Protein AF-A0A1M5SXV9-F1 (afdb_monomer)

Sequence (975 aa):
MSKKLFVAPNHHLLRYAQKAIGEEISESTIKAGYLHAEYDWQDIDDEDDISTEDLISLITAGSADSPCVYVIKENTDTHQLLLPPVSAWIMLVNEQQSCPVESAVNNWLEYIDCAKQLLLLYPGQVVATWPQALGNSSIIEQQLQLILAQDPRIAIATQEWQSFVVSSGSEPSAIALASELLIQKQTQAESEKENFQAKVALKQEISDLNDELAKVCAERNTLAELEPQLNAKRTELEQSQQSVATLQEELKQSQAAHQQVNTALNTKEAQLGVLAEEVEQLKTTLSQHEELKAVLEKTQTHLTDLQEEYQSASQEKLQLVSRLEKSHQQLEEKVSQLEAANVQISQLQTENEKLADSNKTAENELNQVKNKAVELEAQLNAAGNELEEQKNELELATLQVTQLQQELEQLAQDKKALEDVLEKSATKEKMQAEQLNDNSKALTEAQEELQLVTLQLSQLQEELESVSTKEQNLQTALQSVKAEAEQAKSEASLSASKYSESCAELELATLQLVQLQEELEQVFAREQTASKALSDAEIAQAAAKQNADEATAQLGVSQQEIELLTLQLSQLQEELEHYFVAYQKLKADSSTAARDAECYWQDIIKARSNTFLVAQKVQITGGFDKDNVHRLITRLNQVTNLKTKWDAFSVMFNDRNGKLDIEFHAPSENRIYPLSEFVKTGSSAVCDYSIIKPFEGLSCTVLSALGYEDKSLLTEIVREVCIHLQNESCEVLKQAEQVNIQAWLPKLERMLEALSSPDSMTTILEDLLTESEEPVDAEKQAKALEQESPVTVTELAGEPTIPAPEGIPQVADDLSFTKLTLTQNMVAETNQHLSIRADNLSYADRTFEKFEFKIGAKRIDKHGFTQFGSIELREQQGVAPISDWSIAAEDKWGKKLVLSLGPIITAAEKQNIMSLNSQDQAFVRAFLSALIKHIHKLDLSDIEPANPLSDWHAMLISMLDQFNQTAPKPAEKGE

Mean predicted aligned error: 25.99 Å

pLDDT: mean 70.64, std 19.97, range [24.67, 95.31]

Organism: NCBI:txid634436

Solvent-accessible surface area (backbone atoms only — not comparable to full-atom values): 57288 Å² total; per-residue (Å²): 121,71,52,45,45,46,41,43,38,71,77,52,56,56,54,47,64,71,64,57,79,82,64,91,81,56,71,69,59,53,70,71,64,67,60,86,53,81,50,81,51,76,90,71,76,94,83,71,80,84,50,73,65,59,55,49,51,65,67,68,73,64,71,99,74,53,94,46,58,42,45,49,50,93,88,52,85,42,33,40,44,62,59,79,55,69,69,58,48,46,49,56,48,55,74,74,39,97,60,60,67,69,58,53,47,50,58,49,51,53,50,50,55,53,51,51,51,51,40,70,74,34,70,78,36,40,42,45,46,74,65,70,82,75,68,80,46,75,65,54,57,59,51,47,60,56,51,50,73,74,38,66,66,60,44,52,55,52,57,56,51,62,76,62,48,71,75,96,80,78,87,87,84,84,90,87,86,91,88,83,92,90,87,88,86,89,90,81,90,88,88,84,89,87,87,90,81,87,91,90,83,94,80,73,66,79,73,65,58,61,65,55,54,64,53,56,62,54,60,55,54,58,52,65,66,44,54,63,54,54,52,52,54,48,52,54,47,52,51,50,50,52,51,51,52,50,54,52,52,53,48,50,52,50,50,51,50,50,50,52,51,49,55,54,47,54,53,49,53,52,53,50,49,53,55,50,51,53,51,53,54,52,48,55,54,48,52,53,50,54,51,53,47,53,52,50,53,53,51,53,50,54,55,47,51,54,54,49,52,53,50,50,55,52,50,51,51,53,54,51,50,55,52,48,53,52,49,49,53,54,48,55,53,48,49,54,53,48,52,54,50,50,53,50,51,54,50,53,51,59,47,51,53,53,50,50,55,48,50,56,48,53,52,52,50,50,51,50,52,50,53,50,49,55,54,50,51,55,51,51,54,50,55,49,50,54,49,54,50,55,49,52,52,48,52,53,50,50,49,53,53,52,49,55,51,50,53,51,52,48,52,53,50,53,50,50,52,51,52,58,47,49,54,59,46,57,60,50,54,54,57,56,56,58,62,57,56,63,62,63,63,61,58,65,65,67,62,60,62,59,63,69,64,66,64,68,61,67,82,66,70,81,76,63,77,82,60,82,77,63,72,83,70,78,82,74,75,91,70,67,84,68,66,82,69,62,79,74,60,61,62,58,58,56,52,50,49,51,50,53,50,52,49,51,52,50,52,51,49,48,52,50,49,51,52,52,45,52,50,50,52,51,48,51,51,49,49,50,51,50,50,49,49,46,52,52,46,51,53,49,46,50,51,50,45,51,52,46,54,51,49,48,50,50,48,49,50,51,47,51,50,50,52,50,50,49,49,51,48,50,51,52,47,52,50,51,50,50,52,48,52,50,49,49,44,56,49,49,54,46,52,49,53,50,49,54,45,47,51,52,48,52,51,52,41,58,75,73,44,92,76,53,58,50,56,79,42,47,29,34,64,25,49,40,66,52,92,65,38,35,38,46,31,38,33,40,25,54,28,34,42,94,86,50,76,42,74,50,40,57,48,29,41,38,32,58,69,86,46,57,35,42,37,37,62,55,64,50,104,91,35,55,57,92,56,94,72,89,60,77,71,50,71,58,102,87,48,42,26,26,63,36,38,42,86,48,35,81,74,21,66,51,57,56,67,47,50,73,68,40,49,43,52,50,35,38,54,48,47,48,52,46,53,34,55,77,66,66,63,46,48,72,34,84,62,22,75,75,37,69,64,78,72,43,52,78,50,50,52,55,46,38,47,33,57,72,44,65,82,71,64,72,62,70,75,53,75,80,76,68,84,87,84,85,82,90,87,89,88,85,92,89,90,80,89,86,88,82,89,86,89,87,88,81,92,88,86,90,85,88,84,87,85,86,83,92,84,89,78,84,93,73,82,66,60,48,60,79,44,48,35,46,76,42,73,47,83,55,91,37,36,36,34,42,32,35,34,30,32,48,32,34,44,89,96,45,76,32,73,69,42,63,35,32,44,32,39,37,76,30,62,97,86,54,86,39,50,30,26,28,40,40,43,44,49,54,96,89,41,63,85,46,87,77,60,83,81,40,49,76,54,102,82,48,43,29,39,74,50,65,21,25,99,82,64,52,74,66,49,49,46,62,50,56,69,47,50,74,70,43,49,50,49,52,52,46,51,43,54,50,41,54,78,40,53,89,65,47,40,40,81,94,52,81,62,97,62,61,60,69,52,59,38,54,13,42,48,42,23,44,52,40,44,59,75,60,30,79,74,80,77,76,92,80,130

Nearest PDB structures (foldseek):
  8i4x-assembly1_B  TM=2.861E-01  e=9.361E+00  Saccharomyces cerevisiae S288C

InterPro domains:
  IPR051002 Ubiquitin-binding and autophagy-associated domain-containing protein [PTHR31915] (345-787)

Foldseek 3Di:
DWFKKFFFFLVVLVVCLVPPPPDDDDPVNVVVPTTQDIDGDDPDDDPDDDDPVNVVVVQLPDDDGGRFIKGDDPPDLAIEGEADDLVVQLVSDVVRDVDDSVVSVVVSLSSLVSVVSVCVVQPPSYAYAYPPVVVPDPVVVVVCVVVCVPDVSSVVSVVVVVVRHDDPDDDDDDDDDDDDDDDDDDDDDDDDDDDDDDDDDDDPCPVPVPVVVVVVVVVVVVVVVCVVVVVVVVVVVVVVVVVVVVVVVVVVVVVVVVVVVVVVVVVVVVVVVVVVVVVVVVVVVVVVVVVVVVVVVVVVVVVVVVVVVVVVVVVVVVVVVVVVVVVVVVVVVVVVVVVVVVVVVVVVVVVVVVVVVVVVVVVVVVVVVVVVVVVVVVVVVVVVVVVVVVVVVVVVVVVVVVVVVVVVVVVVVVVVVVVVVVVVVVVVVVVVVVVVVVVVVVVVVVVVCVVVVVPVVVVPPPPPVVPVPPPVPPPPPVPDVPPVPPPVPVVVVVVVVVVVVVVVVVVVVVVVVVVVVVVVVVVVVVVVVVVVVVVVVVVVVVVVVVVVVVVVVVVVVVVVVVVVVVVVVVVVVVVVVVVVVVVVCVVVVCVVVVVVVVVVVLVVCVVVDQQDKAAPAKAFPAWADDDQKTKTKIKGAQMDRSPDTDRIAIWMWMGRNNFIKIKHFDDDPPHDDDAPDADFPDADPVGTMDIAGLQCQCVRPVCVPGDPSRLSNVLSVLVNVLVCLVVVRYHYDPNHPNHPSVVCNVVSVVSSVSSVCVPPCPPVVPVVPDDDDDDDDDDDDDDDDDDDYDDDDDDDDDDDDDDDDDDDDDDDQQWDFDAKAFPDWDDDAFKIKTWIWTAFIDHDPDTDRIFIKMKMFGRDHPPDGHLWIKIKGFQDPNHGPADPQVCWDADPRGTIDMQTAADDDDPVSLVSLQPGDPRRLVVVLSVLVVCLVCLVVHHHVPPDHPDDSVSVSSSSVSRNVSSPVRYDDDDDPDD

Radius of gyration: 85.78 Å; Cα contacts (8 Å, |Δi|>4): 733; chains: 1; bounding box: 224×81×318 Å

Structure (mmCIF, N/CA/C/O backbone):
data_AF-A0A1M5SXV9-F1
#
_entry.id   AF-A0A1M5SXV9-F1
#
loop_
_atom_site.group_PDB
_atom_site.id
_atom_site.type_symbol
_atom_site.label_atom_id
_atom_site.label_alt_id
_atom_site.label_comp_id
_atom_site.label_asym_id
_atom_site.label_entity_id
_atom_site.label_seq_id
_atom_site.pdbx_PDB_ins_code
_atom_site.Cartn_x
_atom_site.Cartn_y
_atom_site.Cartn_z
_atom_site.occupancy
_atom_site.B_iso_or_equiv
_atom_site.auth_seq_id
_atom_site.auth_comp_id
_atom_site.auth_asym_id
_atom_site.auth_atom_id
_atom_site.pdbx_PDB_model_num
ATOM 1 N N . MET A 1 1 ? 41.248 14.486 -92.705 1.00 37.69 1 MET A N 1
ATOM 2 C CA . MET A 1 1 ? 39.830 14.285 -92.317 1.00 37.69 1 MET A CA 1
ATOM 3 C C . MET A 1 1 ? 39.863 13.610 -90.961 1.00 37.69 1 MET A C 1
ATOM 5 O O . MET A 1 1 ? 40.787 12.832 -90.751 1.00 37.69 1 MET A O 1
ATOM 9 N N . SER A 1 2 ? 38.977 13.952 -90.032 1.00 37.31 2 SER A N 1
ATOM 10 C CA . SER A 1 2 ? 39.145 13.579 -88.624 1.00 37.31 2 SER A CA 1
ATOM 11 C C . SER A 1 2 ? 38.384 12.297 -88.293 1.00 37.31 2 SER A C 1
ATOM 13 O O . SER A 1 2 ? 37.183 12.305 -88.045 1.00 37.31 2 SER A O 1
ATOM 15 N N . LYS A 1 3 ? 39.084 11.159 -88.236 1.00 45.31 3 LYS A N 1
ATOM 16 C CA . LYS A 1 3 ? 38.512 9.938 -87.648 1.00 45.31 3 LYS A CA 1
ATOM 17 C C . LYS A 1 3 ? 38.452 10.157 -86.126 1.00 45.31 3 LYS A C 1
ATOM 19 O O . LYS A 1 3 ? 39.475 10.046 -85.454 1.00 45.31 3 LYS A O 1
ATOM 24 N N . LYS A 1 4 ? 37.282 10.548 -85.599 1.00 47.97 4 LYS A N 1
ATOM 25 C CA . LYS A 1 4 ? 37.093 10.905 -84.179 1.00 47.97 4 LYS A CA 1
ATOM 26 C C . LYS A 1 4 ? 36.520 9.757 -83.354 1.00 47.97 4 LYS A C 1
ATOM 28 O O . LYS A 1 4 ? 35.477 9.194 -83.686 1.00 47.97 4 LYS A O 1
ATOM 33 N N . LEU A 1 5 ? 37.195 9.460 -82.246 1.00 47.12 5 LEU A N 1
ATOM 34 C CA . LEU A 1 5 ? 36.807 8.440 -81.273 1.00 47.12 5 LEU A CA 1
ATOM 35 C C . LEU A 1 5 ? 36.301 9.098 -79.983 1.00 47.12 5 LEU A C 1
ATOM 37 O O . LEU A 1 5 ? 36.900 10.065 -79.508 1.00 47.12 5 LEU A O 1
ATOM 41 N N . PHE A 1 6 ? 35.224 8.556 -79.408 1.00 51.78 6 PHE A N 1
ATOM 42 C CA . PHE A 1 6 ? 34.577 9.093 -78.210 1.00 51.78 6 PHE A CA 1
ATOM 43 C C . PHE A 1 6 ? 34.373 7.991 -77.154 1.00 51.78 6 PHE A C 1
ATOM 45 O O . PHE A 1 6 ? 33.933 6.883 -77.469 1.00 51.78 6 PHE A O 1
ATOM 52 N N . VAL A 1 7 ? 34.689 8.302 -75.893 1.00 50.56 7 VAL A N 1
ATOM 53 C CA . VAL A 1 7 ? 34.627 7.375 -74.745 1.00 50.56 7 VAL A CA 1
ATOM 54 C C . VAL A 1 7 ? 33.895 8.062 -73.588 1.00 50.56 7 VAL A C 1
ATOM 56 O O . VAL A 1 7 ? 34.229 9.197 -73.235 1.00 50.56 7 VAL A O 1
ATOM 59 N N . ALA A 1 8 ? 32.884 7.402 -73.012 1.00 50.50 8 ALA A N 1
ATOM 60 C CA . ALA A 1 8 ? 32.000 7.991 -71.999 1.00 50.50 8 ALA A CA 1
ATOM 61 C C . ALA A 1 8 ? 31.483 6.952 -70.975 1.00 50.50 8 ALA A C 1
ATOM 63 O O . ALA A 1 8 ? 31.374 5.776 -71.326 1.00 50.50 8 ALA A O 1
ATOM 64 N N . PRO A 1 9 ? 31.111 7.350 -69.738 1.00 51.38 9 PRO A N 1
ATOM 65 C CA . PRO A 1 9 ? 30.650 6.407 -68.715 1.00 51.38 9 PRO A CA 1
ATOM 66 C C . PRO A 1 9 ? 29.214 5.904 -68.933 1.00 51.38 9 PRO A C 1
ATOM 68 O O . PRO A 1 9 ? 28.333 6.651 -69.371 1.00 51.38 9 PRO A O 1
ATOM 71 N N . ASN A 1 10 ? 28.954 4.660 -68.512 1.00 52.50 10 ASN A N 1
ATOM 72 C CA . ASN A 1 10 ? 27.665 3.953 -68.620 1.00 52.50 10 ASN A CA 1
ATOM 73 C C . ASN A 1 10 ? 26.450 4.816 -68.211 1.00 52.50 10 ASN A C 1
ATOM 75 O O . ASN A 1 10 ? 25.493 4.986 -68.968 1.00 52.50 10 ASN A O 1
ATOM 79 N N . HIS A 1 11 ? 26.514 5.440 -67.030 1.00 49.44 11 HIS A N 1
ATOM 80 C CA . HIS A 1 11 ? 25.409 6.220 -66.465 1.00 49.44 11 HIS A CA 1
ATOM 81 C C . HIS A 1 11 ? 25.134 7.552 -67.198 1.00 49.44 11 HIS A C 1
ATOM 83 O O . HIS A 1 11 ? 24.078 8.164 -67.001 1.00 49.44 11 HIS A O 1
ATOM 89 N N . HIS A 1 12 ? 26.028 7.995 -68.091 1.00 53.75 12 HIS A N 1
ATOM 90 C CA . HIS A 1 12 ? 25.795 9.161 -68.947 1.00 53.75 12 HIS A CA 1
ATOM 91 C C . HIS A 1 12 ? 25.100 8.823 -70.265 1.00 53.75 12 HIS A C 1
ATOM 93 O O . HIS A 1 12 ? 24.319 9.647 -70.739 1.00 53.75 12 HIS A O 1
ATOM 99 N N . LEU A 1 13 ? 25.283 7.614 -70.805 1.00 49.50 13 LEU A N 1
ATOM 100 C CA . LEU A 1 13 ? 24.534 7.141 -71.977 1.00 49.50 13 LEU A CA 1
ATOM 101 C C . LEU A 1 13 ? 23.029 7.051 -71.675 1.00 49.50 13 LEU A C 1
ATOM 103 O O . LEU A 1 13 ? 22.211 7.514 -72.472 1.00 49.50 13 LEU A O 1
ATOM 107 N N . LEU A 1 14 ? 22.655 6.572 -70.482 1.00 43.47 14 LEU A N 1
ATOM 108 C CA . LEU A 1 14 ? 21.253 6.546 -70.052 1.00 43.47 14 LEU A CA 1
ATOM 109 C C . LEU A 1 14 ? 20.685 7.965 -69.840 1.00 43.47 14 LEU A C 1
ATOM 111 O O . LEU A 1 14 ? 19.588 8.270 -70.309 1.00 43.47 14 LEU A O 1
ATOM 115 N N . ARG A 1 15 ? 21.450 8.875 -69.212 1.00 48.19 15 ARG A N 1
ATOM 116 C CA . ARG A 1 15 ? 21.069 10.299 -69.066 1.00 48.19 15 ARG A CA 1
ATOM 117 C C . ARG A 1 15 ? 20.945 11.030 -70.408 1.00 48.19 15 ARG A C 1
ATOM 119 O O . ARG A 1 15 ? 20.120 11.935 -70.516 1.00 48.19 15 ARG A O 1
ATOM 126 N N . TYR A 1 16 ? 21.744 10.660 -71.408 1.00 49.47 16 TYR A N 1
ATOM 127 C CA . TYR A 1 16 ? 21.655 11.180 -72.774 1.00 49.47 16 TYR A CA 1
ATOM 128 C C . TYR A 1 16 ? 20.350 10.723 -73.439 1.00 49.47 16 TYR A C 1
ATOM 130 O O . TYR A 1 16 ? 19.549 11.568 -73.836 1.00 49.47 16 TYR A O 1
ATOM 138 N N . ALA A 1 17 ? 20.071 9.414 -73.442 1.00 44.84 17 ALA A N 1
ATOM 139 C CA . ALA A 1 17 ? 18.830 8.852 -73.982 1.00 44.84 17 ALA A CA 1
ATOM 140 C C . ALA A 1 17 ? 17.566 9.437 -73.315 1.00 44.84 17 ALA A C 1
ATOM 142 O O . ALA A 1 17 ? 16.596 9.761 -73.996 1.00 44.84 17 ALA A O 1
ATOM 143 N N . GLN A 1 18 ? 17.592 9.644 -71.994 1.00 44.84 18 GLN A N 1
ATOM 144 C CA . GLN A 1 18 ? 16.472 10.231 -71.245 1.00 44.84 18 GLN A CA 1
ATOM 145 C C . GLN A 1 18 ? 16.279 11.739 -71.491 1.00 44.84 18 GLN A C 1
ATOM 147 O O . GLN A 1 18 ? 15.154 12.225 -71.380 1.00 44.84 18 GLN A O 1
ATOM 152 N N . LYS A 1 19 ? 17.336 12.493 -71.832 1.00 46.50 19 LYS A N 1
ATOM 153 C CA . LYS A 1 19 ? 17.232 13.926 -72.176 1.00 46.50 19 LYS A CA 1
ATOM 154 C C . LYS A 1 19 ? 16.903 14.194 -73.645 1.00 46.50 19 LYS A C 1
ATOM 156 O O . LYS A 1 19 ? 16.361 15.253 -73.937 1.00 46.50 19 LYS A O 1
ATOM 161 N N . ALA A 1 20 ? 17.219 13.278 -74.559 1.00 45.88 20 ALA A N 1
ATOM 162 C CA . ALA A 1 20 ? 17.099 13.501 -76.003 1.00 45.88 20 ALA A CA 1
ATOM 163 C C . ALA A 1 20 ? 15.654 13.464 -76.555 1.00 45.88 20 ALA A C 1
ATOM 165 O O . ALA A 1 20 ? 15.447 13.613 -77.760 1.00 45.88 20 ALA A O 1
ATOM 166 N N . ILE A 1 21 ? 14.634 13.298 -75.704 1.00 41.25 21 ILE A N 1
ATOM 167 C CA . ILE A 1 21 ? 13.222 13.306 -76.112 1.00 41.25 21 ILE A CA 1
ATOM 168 C C . ILE A 1 21 ? 12.717 14.757 -76.260 1.00 41.25 21 ILE A C 1
ATOM 170 O O . ILE A 1 21 ? 11.951 15.242 -75.428 1.00 41.25 21 ILE A O 1
ATOM 174 N N . GLY A 1 22 ? 13.114 15.446 -77.340 1.00 44.00 22 GLY A N 1
ATOM 175 C CA . GLY A 1 22 ? 12.356 16.609 -77.836 1.00 44.00 22 GLY A CA 1
ATOM 176 C C . GLY A 1 22 ? 13.104 17.746 -78.542 1.00 44.00 22 GLY A C 1
ATOM 177 O O . GLY A 1 22 ? 12.448 18.488 -79.269 1.00 44.00 22 GLY A O 1
ATOM 178 N N . GLU A 1 23 ? 14.420 17.907 -78.372 1.00 38.06 23 GLU A N 1
ATOM 179 C CA . GLU A 1 23 ? 15.170 19.067 -78.903 1.00 38.06 23 GLU A CA 1
ATOM 180 C C . GLU A 1 23 ? 16.503 18.668 -79.567 1.00 38.06 23 GLU A C 1
ATOM 182 O O . GLU A 1 23 ? 17.140 17.692 -79.171 1.00 38.06 23 GLU A O 1
ATOM 187 N N . GLU A 1 24 ? 16.944 19.437 -80.573 1.00 39.91 24 GLU A N 1
ATOM 188 C CA . GLU A 1 24 ? 18.268 19.276 -81.196 1.00 39.91 24 GLU A CA 1
ATOM 189 C C . GLU A 1 24 ? 19.379 19.732 -80.236 1.00 39.91 24 GLU A C 1
ATOM 191 O O . GLU A 1 24 ? 19.495 20.912 -79.903 1.00 39.91 24 GLU A O 1
ATOM 196 N N . ILE A 1 25 ? 20.234 18.796 -79.817 1.00 38.62 25 ILE A N 1
ATOM 197 C CA . ILE A 1 25 ? 21.366 19.064 -78.922 1.00 38.62 25 ILE A CA 1
ATOM 198 C C . ILE A 1 25 ? 22.640 19.263 -79.754 1.00 38.62 25 ILE A C 1
ATOM 200 O O . ILE A 1 25 ? 23.111 18.346 -80.423 1.00 38.62 25 ILE A O 1
ATOM 204 N N . SER A 1 26 ? 23.226 20.460 -79.689 1.00 46.53 26 SER A N 1
ATOM 205 C CA . SER A 1 26 ? 24.463 20.800 -80.406 1.00 46.53 26 SER A CA 1
ATOM 206 C C . SER A 1 26 ? 25.707 20.070 -79.874 1.00 46.53 26 SER A C 1
ATOM 208 O O . SER A 1 26 ? 25.825 19.833 -78.673 1.00 46.53 26 SER A O 1
ATOM 210 N N . GLU A 1 27 ? 26.689 19.809 -80.749 1.00 42.31 27 GLU A N 1
ATOM 211 C CA . GLU A 1 27 ? 27.980 19.155 -80.434 1.00 42.31 27 GLU A CA 1
ATOM 212 C C . GLU A 1 27 ? 28.681 19.748 -79.192 1.00 42.31 27 GLU A C 1
ATOM 214 O O . GLU A 1 27 ? 29.203 19.026 -78.340 1.00 42.31 27 GLU A O 1
ATOM 219 N N . SER A 1 28 ? 28.632 21.074 -79.041 1.00 44.81 28 SER A N 1
ATOM 220 C CA . SER A 1 28 ? 29.189 21.805 -77.895 1.00 44.81 28 SER A CA 1
ATOM 221 C C . SER A 1 28 ? 28.584 21.389 -76.549 1.00 44.81 28 SER A C 1
ATOM 223 O O . SER A 1 28 ? 29.270 21.427 -75.532 1.00 44.81 28 SER A O 1
ATOM 225 N N . THR A 1 29 ? 27.321 20.963 -76.526 1.00 44.62 29 THR A N 1
ATOM 226 C CA . THR A 1 29 ? 26.611 20.513 -75.320 1.00 44.62 29 THR A CA 1
ATOM 227 C C . THR A 1 29 ? 27.022 19.097 -74.914 1.00 44.62 29 THR A C 1
ATOM 229 O O . THR A 1 29 ? 27.056 18.794 -73.725 1.00 44.62 29 THR A O 1
ATOM 232 N N . ILE A 1 30 ? 27.403 18.253 -75.880 1.00 46.56 30 ILE A N 1
ATOM 233 C CA . ILE A 1 30 ? 28.007 16.937 -75.615 1.00 46.56 30 ILE A CA 1
ATOM 234 C C . ILE A 1 30 ? 29.403 17.140 -75.006 1.00 46.56 30 ILE A C 1
ATOM 236 O O . ILE A 1 30 ? 29.714 16.574 -73.958 1.00 46.56 30 ILE A O 1
ATOM 240 N N . LYS A 1 31 ? 30.208 18.031 -75.603 1.00 48.12 31 LYS A N 1
ATOM 241 C CA . LYS A 1 31 ? 31.565 18.373 -75.136 1.00 48.12 31 LYS A CA 1
ATOM 242 C C . LYS A 1 31 ? 31.602 19.093 -73.781 1.00 48.12 31 LYS A C 1
ATOM 244 O O . LYS A 1 31 ? 32.567 18.934 -73.045 1.00 48.12 31 LYS A O 1
ATOM 249 N N . ALA A 1 32 ? 30.553 19.833 -73.423 1.00 43.34 32 ALA A N 1
ATOM 250 C CA . ALA A 1 32 ? 30.401 20.462 -72.106 1.00 43.34 32 ALA A CA 1
ATOM 251 C C . ALA A 1 32 ? 29.807 19.531 -71.024 1.00 43.34 32 ALA A C 1
ATOM 253 O O . ALA A 1 32 ? 29.613 19.969 -69.892 1.00 43.34 32 ALA A O 1
ATOM 254 N N . GLY A 1 33 ? 29.465 18.285 -71.375 1.00 48.56 33 GLY A N 1
ATOM 255 C CA . GLY A 1 33 ? 28.846 17.311 -70.479 1.00 48.56 33 GLY A CA 1
ATOM 256 C C . GLY A 1 33 ? 29.862 16.387 -69.812 1.00 48.56 33 GLY A C 1
ATOM 257 O O . GLY A 1 33 ? 30.358 16.681 -68.730 1.00 48.56 33 GLY A O 1
ATOM 258 N N . TYR A 1 34 ? 30.108 15.233 -70.439 1.00 44.56 34 TYR A N 1
ATOM 259 C CA . TYR A 1 34 ? 30.863 14.118 -69.857 1.00 44.56 34 TYR A CA 1
ATOM 260 C C . TYR A 1 34 ? 31.623 13.341 -70.943 1.00 44.56 34 TYR A C 1
ATOM 262 O O . TYR A 1 34 ? 31.192 12.279 -71.389 1.00 44.56 34 TYR A O 1
ATOM 270 N N . LEU A 1 35 ? 32.762 13.888 -71.370 1.00 43.53 35 LEU A N 1
ATOM 271 C CA . LEU A 1 35 ? 33.719 13.248 -72.276 1.00 43.53 35 LEU A CA 1
ATOM 272 C C . LEU A 1 35 ? 35.090 13.243 -71.599 1.00 43.53 35 LEU A C 1
ATOM 274 O O . LEU A 1 35 ? 35.606 14.308 -71.271 1.00 43.53 35 LEU A O 1
ATOM 278 N N . HIS A 1 36 ? 35.662 12.060 -71.362 1.00 46.94 36 HIS A N 1
ATOM 279 C CA . HIS A 1 36 ? 36.935 11.948 -70.634 1.00 46.94 36 HIS A CA 1
ATOM 280 C C . HIS A 1 36 ? 38.165 12.101 -71.550 1.00 46.94 36 HIS A C 1
ATOM 282 O O . HIS A 1 36 ? 39.237 12.467 -71.074 1.00 46.94 36 HIS A O 1
ATOM 288 N N . ALA A 1 37 ? 38.004 11.883 -72.862 1.00 46.50 37 ALA A N 1
ATOM 289 C CA . ALA A 1 37 ? 38.995 12.200 -73.892 1.00 46.50 37 ALA A CA 1
ATOM 290 C C . ALA A 1 37 ? 38.336 12.411 -75.273 1.00 46.50 37 ALA A C 1
ATOM 292 O O . ALA A 1 37 ? 37.343 11.759 -75.597 1.00 46.50 37 ALA A O 1
ATOM 293 N N . GLU A 1 38 ? 38.920 13.284 -76.100 1.00 43.31 38 GLU A N 1
ATOM 294 C CA . GLU A 1 38 ? 38.680 13.382 -77.550 1.00 43.31 38 GLU A CA 1
ATOM 295 C C . GLU A 1 38 ? 40.019 13.087 -78.247 1.00 43.31 38 GLU A C 1
ATOM 297 O O . GLU A 1 38 ? 40.992 13.812 -78.036 1.00 43.31 38 GLU A O 1
ATOM 302 N N . TYR A 1 39 ? 40.082 12.019 -79.049 1.00 48.72 39 TYR A N 1
ATOM 303 C CA . TYR A 1 39 ? 41.275 11.653 -79.821 1.00 48.72 39 TYR A CA 1
ATOM 304 C C . TYR A 1 39 ? 41.062 11.976 -81.305 1.00 48.72 39 TYR A C 1
ATOM 306 O O . TYR A 1 39 ? 40.115 11.489 -81.928 1.00 48.72 39 TYR A O 1
ATOM 314 N N . ASP A 1 40 ? 41.946 12.805 -81.865 1.00 44.06 40 ASP A N 1
ATOM 315 C CA . ASP A 1 40 ? 41.908 13.263 -83.259 1.00 44.06 40 ASP A CA 1
ATOM 316 C C . ASP A 1 40 ? 42.968 12.493 -84.071 1.00 44.06 40 ASP A C 1
ATOM 318 O O . ASP A 1 40 ? 44.162 12.790 -84.004 1.00 44.06 40 ASP A O 1
ATOM 322 N N . TRP A 1 41 ? 42.550 11.431 -84.769 1.00 53.03 41 TRP A N 1
ATOM 323 C CA . TRP A 1 41 ? 43.462 10.464 -85.393 1.00 53.03 41 TRP A CA 1
ATOM 324 C C . TRP A 1 41 ? 43.684 10.804 -86.875 1.00 53.03 41 TRP A C 1
ATOM 326 O O . TRP A 1 41 ? 42.765 10.667 -87.687 1.00 53.03 41 TRP A O 1
ATOM 336 N N . GLN A 1 42 ? 44.888 11.281 -87.226 1.00 42.75 42 GLN A N 1
ATOM 337 C CA . GLN A 1 42 ? 45.195 11.779 -88.583 1.00 42.75 42 GLN A CA 1
ATOM 338 C C . GLN A 1 42 ? 46.444 11.162 -89.255 1.00 42.75 42 GLN A C 1
ATOM 340 O O . GLN A 1 42 ? 46.635 11.393 -90.444 1.00 42.75 42 GLN A O 1
ATOM 345 N N . ASP A 1 43 ? 47.238 10.348 -88.545 1.00 41.88 43 ASP A N 1
ATOM 346 C CA . ASP A 1 43 ? 48.530 9.801 -89.018 1.00 41.88 43 ASP A CA 1
ATOM 347 C C . ASP A 1 43 ? 48.544 8.256 -89.188 1.00 41.88 43 ASP A C 1
ATOM 349 O O . ASP A 1 43 ? 49.545 7.602 -88.898 1.00 41.88 43 ASP A O 1
ATOM 353 N N . ILE A 1 44 ? 47.439 7.647 -89.644 1.00 41.62 44 ILE A N 1
ATOM 354 C CA . ILE A 1 44 ? 47.415 6.244 -90.117 1.00 41.62 44 ILE A CA 1
ATOM 355 C C . ILE A 1 44 ? 46.770 6.184 -91.507 1.00 41.62 44 ILE A C 1
ATOM 357 O O . ILE A 1 44 ? 45.697 6.757 -91.717 1.00 41.62 44 ILE A O 1
ATOM 361 N N . ASP A 1 45 ? 47.446 5.495 -92.433 1.00 40.31 45 ASP A N 1
ATOM 362 C CA . ASP A 1 45 ? 47.050 5.338 -93.838 1.00 40.31 45 ASP A CA 1
ATOM 363 C C . ASP A 1 45 ? 45.642 4.726 -93.999 1.00 40.31 45 ASP A C 1
ATOM 365 O O . ASP A 1 45 ? 45.169 3.940 -93.181 1.00 40.31 45 ASP A O 1
ATOM 369 N N . ASP A 1 46 ? 44.942 5.116 -95.067 1.00 42.69 46 ASP A N 1
ATOM 370 C CA . ASP A 1 46 ? 43.473 5.046 -95.146 1.00 42.69 46 ASP A CA 1
ATOM 371 C C . ASP A 1 46 ? 42.838 3.657 -95.408 1.00 42.69 46 ASP A C 1
ATOM 373 O O . ASP A 1 46 ? 41.611 3.577 -95.477 1.00 42.69 46 ASP A O 1
ATOM 377 N N . GLU A 1 47 ? 43.618 2.576 -95.539 1.00 43.59 47 GLU A N 1
ATOM 378 C CA . GLU A 1 47 ? 43.148 1.285 -96.094 1.00 43.59 47 GLU A CA 1
ATOM 379 C C . GLU A 1 47 ? 42.985 0.120 -95.088 1.00 43.59 47 GLU A C 1
ATOM 381 O O . GLU A 1 47 ? 42.251 -0.817 -95.398 1.00 43.59 47 GLU A O 1
ATOM 386 N N . ASP A 1 48 ? 43.602 0.152 -93.898 1.00 42.25 48 ASP A N 1
ATOM 387 C CA . ASP A 1 48 ? 43.481 -0.927 -92.895 1.00 42.25 48 ASP A CA 1
ATOM 388 C C . ASP A 1 48 ? 42.526 -0.546 -91.738 1.00 42.25 48 ASP A C 1
ATOM 390 O O . ASP A 1 48 ? 42.569 0.565 -91.201 1.00 42.25 48 ASP A O 1
ATOM 394 N N . ASP A 1 49 ? 41.650 -1.477 -91.334 1.00 50.88 49 ASP A N 1
ATOM 395 C CA . ASP A 1 49 ? 40.791 -1.322 -90.148 1.00 50.88 49 ASP A CA 1
ATOM 396 C C . ASP A 1 49 ? 41.618 -1.387 -88.843 1.00 50.88 49 ASP A C 1
ATOM 398 O O . ASP A 1 49 ? 42.659 -2.042 -88.774 1.00 50.88 49 ASP A O 1
ATOM 402 N N . ILE A 1 50 ? 41.130 -0.720 -87.786 1.00 46.75 50 ILE A N 1
ATOM 403 C CA . ILE A 1 50 ? 41.831 -0.556 -86.496 1.00 46.75 50 ILE A CA 1
ATOM 404 C C . ILE A 1 50 ? 42.312 -1.908 -85.945 1.00 46.75 50 ILE A C 1
ATOM 406 O O . ILE A 1 50 ? 41.509 -2.830 -85.759 1.00 46.75 50 ILE A O 1
ATOM 410 N N . SER A 1 51 ? 43.608 -2.012 -85.626 1.00 48.94 51 SER A N 1
ATOM 411 C CA . SER A 1 51 ? 44.169 -3.254 -85.095 1.00 48.94 51 SER A CA 1
ATOM 412 C C . SER A 1 51 ? 43.562 -3.599 -83.732 1.00 48.94 51 SER A C 1
ATOM 414 O O . SER A 1 51 ? 43.183 -2.734 -82.936 1.00 48.94 51 SER A O 1
ATOM 416 N N . THR A 1 52 ? 43.466 -4.895 -83.437 1.00 46.16 52 THR A N 1
ATOM 417 C CA . THR A 1 52 ? 42.868 -5.361 -82.177 1.00 46.16 52 THR A CA 1
ATOM 418 C C . THR A 1 52 ? 43.691 -4.926 -80.960 1.00 46.16 52 THR A C 1
ATOM 420 O O . THR A 1 52 ? 43.122 -4.694 -79.898 1.00 46.16 52 THR A O 1
ATOM 423 N N . GLU A 1 53 ? 45.006 -4.758 -81.117 1.00 45.44 53 GLU A N 1
ATOM 424 C CA . GLU A 1 53 ? 45.911 -4.319 -80.049 1.00 45.44 53 GLU A CA 1
ATOM 425 C C . GLU A 1 53 ? 45.806 -2.804 -79.789 1.00 45.44 53 GLU A C 1
ATOM 427 O O . GLU A 1 53 ? 45.828 -2.397 -78.626 1.00 45.44 53 GLU A O 1
ATOM 432 N N . ASP A 1 54 ? 45.575 -1.976 -80.816 1.00 50.00 54 ASP A N 1
ATOM 433 C CA . ASP A 1 54 ? 45.290 -0.539 -80.639 1.00 50.00 54 ASP A CA 1
ATOM 434 C C . ASP A 1 54 ? 43.953 -0.318 -79.914 1.00 50.00 54 ASP A C 1
ATOM 436 O O . ASP A 1 54 ? 43.859 0.490 -78.988 1.00 50.00 54 ASP A O 1
ATOM 440 N N . LEU A 1 55 ? 42.921 -1.081 -80.296 1.00 49.34 55 LEU A N 1
ATOM 441 C CA . LEU A 1 55 ? 41.596 -1.027 -79.670 1.00 49.34 55 LEU A CA 1
ATOM 442 C C . LEU A 1 55 ? 41.631 -1.469 -78.199 1.00 49.34 55 LEU A C 1
ATOM 444 O O . LEU A 1 55 ? 40.998 -0.834 -77.357 1.00 49.34 55 LEU A O 1
ATOM 448 N N . ILE A 1 56 ? 42.395 -2.518 -77.875 1.00 48.97 56 ILE A N 1
ATOM 449 C CA . ILE A 1 56 ? 42.611 -2.958 -76.488 1.00 48.97 56 ILE A CA 1
ATOM 450 C C . ILE A 1 56 ? 43.399 -1.898 -75.707 1.00 48.97 56 ILE A C 1
ATOM 452 O O . ILE A 1 56 ? 42.983 -1.535 -74.609 1.00 48.97 56 ILE A O 1
ATOM 456 N N . SER A 1 57 ? 44.460 -1.330 -76.290 1.00 52.34 57 SER A N 1
ATOM 457 C CA . SER A 1 57 ? 45.277 -0.289 -75.646 1.00 52.34 57 SER A CA 1
ATOM 458 C C . SER A 1 57 ? 44.460 0.958 -75.285 1.00 52.34 57 SER A C 1
ATOM 460 O O . SER A 1 57 ? 44.614 1.502 -74.191 1.00 52.34 57 SER A O 1
ATOM 462 N N . LEU A 1 58 ? 43.543 1.377 -76.167 1.00 51.00 58 LEU A N 1
ATOM 463 C CA . LEU A 1 58 ? 42.599 2.476 -75.924 1.00 51.00 58 LEU A CA 1
ATOM 464 C C . LEU A 1 58 ? 41.578 2.176 -74.816 1.00 51.00 58 LEU A C 1
ATOM 466 O O . LEU A 1 58 ? 41.185 3.090 -74.095 1.00 51.00 58 LEU A O 1
ATOM 470 N N . ILE A 1 59 ? 41.169 0.915 -74.653 1.00 49.31 59 ILE A N 1
ATOM 471 C CA . ILE A 1 59 ? 40.260 0.477 -73.579 1.00 49.31 59 ILE A CA 1
ATOM 472 C C . ILE A 1 59 ? 40.979 0.420 -72.219 1.00 49.31 59 ILE A C 1
ATOM 474 O O . ILE A 1 59 ? 40.358 0.666 -71.188 1.00 49.31 59 ILE A O 1
ATOM 478 N N . THR A 1 60 ? 42.283 0.130 -72.194 1.00 47.34 60 THR A N 1
ATOM 479 C CA . THR A 1 60 ? 43.053 -0.067 -70.950 1.00 47.34 60 THR A CA 1
ATOM 480 C C . THR A 1 60 ? 43.764 1.178 -70.406 1.00 47.34 60 THR A C 1
ATOM 482 O O . THR A 1 60 ? 44.327 1.115 -69.318 1.00 47.34 60 THR A O 1
ATOM 485 N N . ALA A 1 61 ? 43.770 2.301 -71.133 1.00 44.53 61 ALA A N 1
ATOM 486 C CA . ALA A 1 61 ? 44.536 3.506 -70.773 1.00 44.53 61 ALA A CA 1
ATOM 487 C C . ALA A 1 61 ? 43.735 4.602 -70.023 1.00 44.53 61 ALA A C 1
ATOM 489 O O . ALA A 1 61 ? 44.277 5.675 -69.752 1.00 44.53 61 ALA A O 1
ATOM 490 N N . GLY A 1 62 ? 42.451 4.365 -69.726 1.00 39.44 62 GLY A N 1
ATOM 491 C CA . GLY A 1 62 ? 41.533 5.326 -69.094 1.00 39.44 62 GLY A CA 1
ATOM 492 C C . GLY A 1 62 ? 41.343 5.141 -67.581 1.00 39.44 62 GLY A C 1
ATOM 493 O O . GLY A 1 62 ? 41.672 4.101 -67.018 1.00 39.44 62 GLY A O 1
ATOM 494 N N . SER A 1 63 ? 40.799 6.165 -66.920 1.00 41.50 63 SER A N 1
ATOM 495 C CA . SER A 1 63 ? 40.510 6.195 -65.477 1.00 41.50 63 SER A CA 1
ATOM 496 C C . SER A 1 63 ? 39.342 5.279 -65.058 1.00 41.50 63 SER A C 1
ATOM 498 O O . SER A 1 63 ? 38.510 4.878 -65.870 1.00 41.50 63 SER A O 1
ATOM 500 N N . ALA A 1 64 ? 39.289 4.960 -63.760 1.00 45.62 64 ALA A N 1
ATOM 501 C CA . ALA A 1 64 ? 38.646 3.781 -63.158 1.00 45.62 64 ALA A CA 1
ATOM 502 C C . ALA A 1 64 ? 37.101 3.628 -63.244 1.00 45.62 64 ALA A C 1
ATOM 504 O O . ALA A 1 64 ? 36.561 2.748 -62.579 1.00 45.62 64 ALA A O 1
ATOM 505 N N . ASP A 1 65 ? 36.391 4.431 -64.045 1.00 46.97 65 ASP A N 1
ATOM 506 C CA . ASP A 1 65 ? 34.918 4.552 -64.017 1.00 46.97 65 ASP A CA 1
ATOM 507 C C . ASP A 1 65 ? 34.211 4.295 -65.374 1.00 46.97 65 ASP A C 1
ATOM 509 O O . ASP A 1 65 ? 33.041 4.655 -65.543 1.00 46.97 65 ASP A O 1
ATOM 513 N N . SER A 1 66 ? 34.872 3.753 -66.413 1.00 52.25 66 SER A N 1
ATOM 514 C CA . SER A 1 66 ? 34.261 3.676 -67.766 1.00 52.25 66 SER A CA 1
ATOM 515 C C . SER A 1 66 ? 34.754 2.561 -68.704 1.00 52.25 66 SER A C 1
ATOM 517 O O . SER A 1 66 ? 35.838 2.679 -69.268 1.00 52.25 66 SER A O 1
ATOM 519 N N . PRO A 1 67 ? 33.897 1.570 -69.026 1.00 50.94 67 PRO A N 1
ATOM 520 C CA . PRO A 1 67 ? 34.129 0.596 -70.091 1.00 50.94 67 PRO A CA 1
ATOM 521 C C . PRO A 1 67 ? 33.064 0.689 -71.211 1.00 50.94 67 PRO A C 1
ATOM 523 O O . PRO A 1 67 ? 32.282 -0.235 -71.425 1.00 50.94 67 PRO A O 1
ATOM 526 N N . CYS A 1 68 ? 33.009 1.807 -71.951 1.00 49.47 68 CYS A N 1
ATOM 527 C CA . CYS A 1 68 ? 32.140 1.957 -73.134 1.00 49.47 68 CYS A CA 1
ATOM 528 C C . CYS A 1 68 ? 32.852 2.715 -74.271 1.00 49.47 68 CYS A C 1
ATOM 530 O O . CYS A 1 68 ? 33.277 3.855 -74.084 1.00 49.47 68 CYS A O 1
ATOM 532 N N . VAL A 1 69 ? 32.932 2.114 -75.466 1.00 52.81 69 VAL A N 1
ATOM 533 C CA . VAL A 1 69 ? 33.583 2.702 -76.656 1.00 52.81 69 VAL A CA 1
ATOM 534 C C . VAL A 1 69 ? 32.552 2.979 -77.752 1.00 52.81 69 VAL A C 1
ATOM 536 O O . VAL A 1 69 ? 31.751 2.106 -78.088 1.00 52.81 69 VAL A O 1
ATOM 539 N N . TYR A 1 70 ? 32.589 4.182 -78.331 1.00 51.28 70 TYR A N 1
ATOM 540 C CA . TYR A 1 70 ? 31.659 4.632 -79.369 1.00 51.28 70 TYR A CA 1
ATOM 541 C C . TYR A 1 70 ? 32.413 5.175 -80.587 1.00 51.28 70 TYR A C 1
ATOM 543 O O . TYR A 1 70 ? 33.275 6.048 -80.457 1.00 51.28 70 TYR A O 1
ATOM 551 N N . VAL A 1 71 ? 32.088 4.669 -81.782 1.00 54.09 71 VAL A N 1
ATOM 552 C CA . VAL A 1 71 ? 32.817 4.993 -83.019 1.00 54.09 71 VAL A CA 1
ATOM 553 C C . VAL A 1 71 ? 31.904 5.715 -84.010 1.00 54.09 71 VAL A C 1
ATOM 555 O O . VAL A 1 71 ? 30.864 5.193 -84.417 1.00 54.09 71 VAL A O 1
ATOM 558 N N . ILE A 1 72 ? 32.322 6.909 -84.441 1.00 47.41 72 ILE A N 1
ATOM 559 C CA . ILE A 1 72 ? 31.674 7.677 -85.513 1.00 47.41 72 ILE A CA 1
ATOM 560 C C . ILE A 1 72 ? 32.578 7.639 -86.751 1.00 47.41 72 ILE A C 1
ATOM 562 O O . ILE A 1 72 ? 33.763 7.955 -86.666 1.00 47.41 72 ILE A O 1
ATOM 566 N N . LYS A 1 73 ? 32.027 7.275 -87.917 1.00 50.72 73 LYS A N 1
ATOM 567 C CA . LYS A 1 73 ? 32.745 7.294 -89.204 1.00 50.72 73 LYS A CA 1
ATOM 568 C C . LYS A 1 73 ? 32.213 8.473 -90.030 1.00 50.72 73 LYS A C 1
ATOM 570 O O . LYS A 1 73 ? 31.057 8.466 -90.436 1.00 50.72 73 LYS A O 1
ATOM 575 N N . GLU A 1 74 ? 33.052 9.490 -90.248 1.00 46.25 74 GLU A N 1
ATOM 576 C CA . GLU A 1 74 ? 32.713 10.863 -90.708 1.00 46.25 74 GLU A CA 1
ATOM 577 C C . GLU A 1 74 ? 32.085 10.991 -92.130 1.00 46.25 74 GLU A C 1
ATOM 579 O O . GLU A 1 74 ? 32.028 12.084 -92.681 1.00 46.25 74 GLU A O 1
ATOM 584 N N . ASN A 1 75 ? 31.620 9.895 -92.747 1.00 48.12 75 ASN A N 1
ATOM 585 C CA . ASN A 1 75 ? 30.989 9.859 -94.081 1.00 48.12 75 ASN A CA 1
ATOM 586 C C . ASN A 1 75 ? 29.739 8.948 -94.158 1.00 48.12 75 ASN A C 1
ATOM 588 O O . ASN A 1 75 ? 29.307 8.567 -95.246 1.00 48.12 75 ASN A O 1
ATOM 592 N N . THR A 1 76 ? 29.151 8.582 -93.017 1.00 49.47 76 THR A N 1
ATOM 593 C CA . THR A 1 76 ? 27.902 7.805 -92.938 1.00 49.47 76 THR A CA 1
ATOM 594 C C . THR A 1 76 ? 27.051 8.299 -91.775 1.00 49.47 76 THR A C 1
ATOM 596 O O . THR A 1 76 ? 27.581 8.428 -90.673 1.00 49.47 76 THR A O 1
ATOM 599 N N . ASP A 1 77 ? 25.736 8.453 -91.970 1.00 52.81 77 ASP A N 1
ATOM 600 C CA . ASP A 1 77 ? 24.753 8.781 -90.913 1.00 52.81 77 ASP A CA 1
ATOM 601 C C . ASP A 1 77 ? 24.502 7.600 -89.939 1.00 52.81 77 ASP A C 1
ATOM 603 O O . ASP A 1 77 ? 23.394 7.390 -89.448 1.00 52.81 77 ASP A O 1
ATOM 607 N N . THR A 1 78 ? 25.529 6.775 -89.708 1.00 53.22 78 THR A N 1
ATOM 608 C CA . THR A 1 78 ? 25.478 5.521 -88.957 1.00 53.22 78 THR A CA 1
ATOM 609 C C . THR A 1 78 ? 26.646 5.440 -87.977 1.00 53.22 78 THR A C 1
ATOM 611 O O . THR A 1 78 ? 27.812 5.373 -88.378 1.00 53.22 78 THR A O 1
ATOM 614 N N . HIS A 1 79 ? 26.333 5.408 -86.690 1.00 62.28 79 HIS A N 1
ATOM 615 C CA . HIS A 1 79 ? 27.269 5.208 -85.592 1.00 62.28 79 HIS A CA 1
ATOM 616 C C . HIS A 1 79 ? 27.453 3.712 -85.309 1.00 62.28 79 HIS A C 1
ATOM 618 O O . HIS A 1 79 ? 26.514 2.929 -85.473 1.00 62.28 79 HIS A O 1
ATOM 624 N N . GLN A 1 80 ? 28.639 3.301 -84.857 1.00 60.75 80 GLN A N 1
ATOM 625 C CA . GLN A 1 80 ? 28.915 1.903 -84.514 1.00 60.75 80 GLN A CA 1
ATOM 626 C C . GLN A 1 80 ? 29.091 1.720 -83.008 1.00 60.75 80 GLN A C 1
ATOM 628 O O . GLN A 1 80 ? 29.871 2.427 -82.363 1.00 60.75 80 GLN A O 1
ATOM 633 N N . LEU A 1 81 ? 28.366 0.738 -82.468 1.00 64.06 81 LEU A N 1
ATOM 634 C CA . LEU A 1 81 ? 28.444 0.327 -81.073 1.00 64.06 81 LEU A CA 1
ATOM 635 C C . LEU A 1 81 ? 29.190 -1.013 -80.983 1.00 64.06 81 LEU A C 1
ATOM 637 O O . LEU A 1 81 ? 28.664 -2.055 -81.384 1.00 64.06 81 LEU A O 1
ATOM 641 N N . LEU A 1 82 ? 30.420 -0.959 -80.468 1.00 62.41 82 LEU A N 1
ATOM 642 C CA . LEU A 1 82 ? 31.274 -2.124 -80.229 1.00 62.41 82 LEU A CA 1
ATOM 643 C C . LEU A 1 82 ? 30.916 -2.754 -78.884 1.00 62.41 82 LEU A C 1
ATOM 645 O O . LEU A 1 82 ? 30.876 -2.044 -77.882 1.00 62.41 82 LEU A O 1
ATOM 649 N N . LEU A 1 83 ? 30.712 -4.075 -78.848 1.00 60.38 83 LEU A N 1
ATOM 650 C CA . LEU A 1 83 ? 30.342 -4.779 -77.617 1.00 60.38 83 LEU A CA 1
ATOM 651 C C . LEU A 1 83 ? 31.337 -5.914 -77.283 1.00 60.38 83 LEU A C 1
ATOM 653 O O . LEU A 1 83 ? 31.467 -6.856 -78.070 1.00 60.38 83 LEU A O 1
ATOM 657 N N . PRO A 1 84 ? 32.065 -5.844 -76.148 1.00 62.44 84 PRO A N 1
ATOM 658 C CA . PRO A 1 84 ? 32.998 -6.888 -75.730 1.00 62.44 84 PRO A CA 1
ATOM 659 C C . PRO A 1 84 ? 32.277 -8.161 -75.234 1.00 62.44 84 PRO A C 1
ATOM 661 O O . PRO A 1 84 ? 31.266 -8.069 -74.527 1.00 62.44 84 PRO A O 1
ATOM 664 N N . PRO A 1 85 ? 32.814 -9.364 -75.524 1.00 64.31 85 PRO A N 1
ATOM 665 C CA . PRO A 1 85 ? 32.328 -10.617 -74.947 1.00 64.31 85 PRO A CA 1
ATOM 666 C C . PRO A 1 85 ? 32.371 -10.599 -73.413 1.00 64.31 85 PRO A C 1
ATOM 668 O O . PRO A 1 85 ? 33.329 -10.093 -72.829 1.00 64.31 85 PRO A O 1
ATOM 671 N N . VAL A 1 86 ? 31.395 -11.234 -72.753 1.00 65.94 86 VAL A N 1
ATOM 672 C CA . VAL A 1 86 ? 31.312 -11.279 -71.276 1.00 65.94 86 VAL A CA 1
ATOM 673 C C . VAL A 1 86 ? 32.582 -11.841 -70.617 1.00 65.94 86 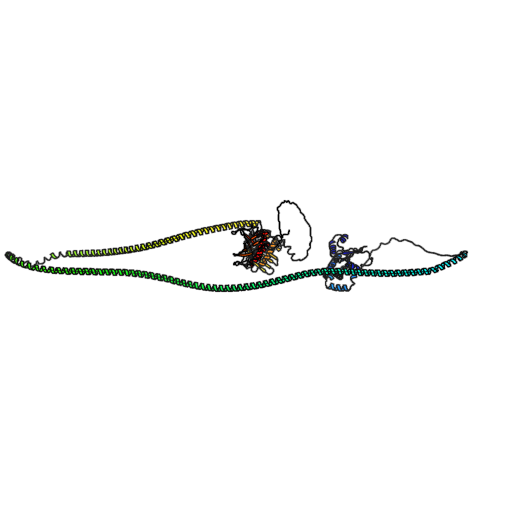VAL A C 1
ATOM 675 O O . VAL A 1 86 ? 32.977 -11.387 -69.551 1.00 65.94 86 VAL A O 1
ATOM 678 N N . SER A 1 87 ? 33.283 -12.772 -71.274 1.00 61.28 87 SER A N 1
ATOM 679 C CA . SER A 1 87 ? 34.568 -13.306 -70.807 1.00 61.28 87 SER A CA 1
ATOM 680 C C . SER A 1 87 ? 35.692 -12.264 -70.831 1.00 61.28 87 SER A C 1
ATOM 682 O O . SER A 1 87 ? 36.486 -12.207 -69.898 1.00 61.28 87 SER A O 1
ATOM 684 N N . ALA A 1 88 ? 35.742 -11.420 -71.867 1.00 62.34 88 ALA A N 1
ATOM 685 C CA . ALA A 1 88 ? 36.700 -10.320 -71.955 1.00 62.34 88 ALA A CA 1
ATOM 686 C C . ALA A 1 88 ? 36.370 -9.226 -70.928 1.00 62.34 88 ALA A C 1
ATOM 688 O O . ALA A 1 88 ? 37.271 -8.719 -70.273 1.00 62.34 88 ALA A O 1
ATOM 689 N N . TRP A 1 89 ? 35.082 -8.921 -70.731 1.00 67.25 89 TRP A N 1
ATOM 690 C CA . TRP A 1 89 ? 34.616 -7.968 -69.718 1.00 67.25 89 TRP A CA 1
ATOM 691 C C . TRP A 1 89 ? 34.946 -8.413 -68.289 1.00 67.25 89 TRP A C 1
ATOM 693 O O . TRP A 1 89 ? 35.501 -7.635 -67.520 1.00 67.25 89 TRP A O 1
ATOM 703 N N . ILE A 1 90 ? 34.656 -9.672 -67.936 1.00 63.59 90 ILE A N 1
ATOM 704 C CA . ILE A 1 90 ? 34.968 -10.218 -66.606 1.00 63.59 90 ILE A CA 1
ATOM 705 C C . ILE A 1 90 ? 36.481 -10.212 -66.359 1.00 63.59 90 ILE A C 1
ATOM 707 O O . ILE A 1 90 ? 36.893 -9.867 -65.256 1.00 63.59 90 ILE A O 1
ATOM 711 N N . MET A 1 91 ? 37.313 -10.532 -67.361 1.00 60.66 91 MET A N 1
ATOM 712 C CA . MET A 1 91 ? 38.767 -10.388 -67.218 1.00 60.66 91 MET A CA 1
ATOM 713 C C . MET A 1 91 ? 39.184 -8.928 -67.018 1.00 60.66 91 MET A C 1
ATOM 715 O O . MET A 1 91 ? 39.886 -8.647 -66.055 1.00 60.66 91 MET A O 1
ATOM 719 N N . LEU A 1 92 ? 38.696 -7.999 -67.848 1.00 58.59 92 LEU A N 1
ATOM 720 C CA . LEU A 1 92 ? 39.042 -6.576 -67.761 1.00 58.59 92 LEU A CA 1
ATOM 721 C C . LEU A 1 92 ? 38.699 -5.981 -66.382 1.00 58.59 92 LEU A C 1
ATOM 723 O O . LEU A 1 92 ? 39.527 -5.315 -65.767 1.00 58.59 92 LEU A O 1
ATOM 727 N N . VAL A 1 93 ? 37.498 -6.269 -65.869 1.00 57.59 93 VAL A N 1
ATOM 728 C CA . VAL A 1 93 ? 37.043 -5.787 -64.554 1.00 57.59 93 VAL A CA 1
ATOM 729 C C . VAL A 1 93 ? 37.835 -6.438 -63.418 1.00 57.59 93 VAL A C 1
ATOM 731 O O . VAL A 1 93 ? 38.228 -5.744 -62.487 1.00 57.59 93 VAL A O 1
ATOM 734 N N . ASN A 1 94 ? 38.110 -7.745 -63.490 1.00 55.75 94 ASN A N 1
ATOM 735 C CA . ASN A 1 94 ? 38.808 -8.485 -62.431 1.00 55.75 94 ASN A CA 1
ATOM 736 C C . ASN A 1 94 ? 40.340 -8.273 -62.430 1.00 55.75 94 ASN A C 1
ATOM 738 O O . ASN A 1 94 ? 40.996 -8.588 -61.440 1.00 55.75 94 ASN A O 1
ATOM 742 N N . GLU A 1 95 ? 40.919 -7.742 -63.512 1.00 52.75 95 GLU A N 1
ATOM 743 C CA . GLU A 1 95 ? 42.305 -7.248 -63.549 1.00 52.75 95 GLU A CA 1
ATOM 744 C C . GLU A 1 95 ? 42.432 -5.803 -63.025 1.00 52.75 95 GLU A C 1
ATOM 746 O O . GLU A 1 95 ? 43.509 -5.419 -62.574 1.00 52.75 95 GLU A O 1
ATOM 751 N N . GLN A 1 96 ? 41.348 -5.014 -63.032 1.00 52.31 96 GLN A N 1
ATOM 752 C CA . GLN A 1 96 ? 41.343 -3.613 -62.578 1.00 52.31 96 GLN A CA 1
ATOM 753 C C . GLN A 1 96 ? 40.795 -3.409 -61.152 1.00 52.31 96 GLN A C 1
ATOM 755 O O . GLN A 1 96 ? 41.214 -2.476 -60.468 1.00 52.31 96 GLN A O 1
ATOM 760 N N . GLN A 1 97 ? 39.878 -4.258 -60.679 1.00 52.53 97 GLN A N 1
ATOM 761 C CA . GLN A 1 97 ? 39.312 -4.218 -59.324 1.00 52.53 97 GLN A CA 1
ATOM 762 C C . GLN A 1 97 ? 39.059 -5.638 -58.795 1.00 52.53 97 GLN A C 1
ATOM 764 O O . GLN A 1 97 ? 38.604 -6.512 -59.530 1.00 52.53 97 GLN A O 1
ATOM 769 N N . SER A 1 98 ? 39.254 -5.868 -57.491 1.00 49.25 98 SER A N 1
ATOM 770 C CA . SER A 1 98 ? 38.921 -7.133 -56.803 1.00 49.25 98 SER A CA 1
ATOM 771 C C . SER A 1 98 ? 37.408 -7.289 -56.549 1.00 49.25 98 SER A C 1
ATOM 773 O O . SER A 1 98 ? 36.940 -7.510 -55.433 1.00 49.25 98 SER A O 1
ATOM 775 N N . CYS A 1 99 ? 36.634 -7.147 -57.623 1.00 52.19 99 CYS A N 1
ATOM 776 C CA . CYS A 1 99 ? 35.179 -7.161 -57.660 1.00 52.19 99 CYS A CA 1
ATOM 777 C C . CYS A 1 99 ? 34.621 -8.604 -57.642 1.00 52.19 99 CYS A C 1
ATOM 779 O O . CYS A 1 99 ? 35.118 -9.458 -58.380 1.00 52.19 99 CYS A O 1
ATOM 781 N N . PRO A 1 100 ? 33.564 -8.916 -56.862 1.00 67.25 100 PRO A N 1
ATOM 782 C CA . PRO A 1 100 ? 32.876 -10.201 -56.966 1.00 67.25 100 PRO A CA 1
ATOM 783 C C . PRO A 1 100 ? 32.326 -10.426 -58.382 1.00 67.25 100 PRO A C 1
ATOM 785 O O . PRO A 1 100 ? 31.625 -9.569 -58.921 1.00 67.25 100 PRO A O 1
ATOM 788 N N . VAL A 1 101 ? 32.585 -11.601 -58.967 1.00 66.50 101 VAL A N 1
ATOM 789 C CA . VAL A 1 101 ? 32.246 -11.924 -60.372 1.00 66.50 101 VAL A CA 1
ATOM 790 C C . VAL A 1 101 ? 30.770 -11.666 -60.712 1.00 66.50 101 VAL A C 1
ATOM 792 O O . VAL A 1 101 ? 30.465 -11.215 -61.812 1.00 66.50 101 VAL A O 1
ATOM 795 N N . GLU A 1 102 ? 29.852 -11.884 -59.767 1.00 71.44 102 GLU A N 1
ATOM 796 C CA . GLU A 1 102 ? 28.421 -11.601 -59.946 1.00 71.44 102 GLU A CA 1
ATOM 797 C C . GLU A 1 102 ? 28.119 -10.104 -60.159 1.00 71.44 102 GLU A C 1
ATOM 799 O O . GLU A 1 102 ? 27.259 -9.759 -60.966 1.00 71.44 102 GLU A O 1
ATOM 804 N N . SER A 1 103 ? 28.867 -9.203 -59.516 1.00 70.25 103 SER A N 1
ATOM 805 C CA . SER A 1 103 ? 28.742 -7.755 -59.726 1.00 70.25 103 SER A CA 1
ATOM 806 C C . SER A 1 103 ? 29.292 -7.340 -61.099 1.00 70.25 103 SER A C 1
ATOM 808 O O . SER A 1 103 ? 28.635 -6.610 -61.841 1.00 70.25 103 SER A O 1
ATOM 810 N N . ALA A 1 104 ? 30.429 -7.911 -61.521 1.00 67.50 104 ALA A N 1
ATOM 811 C CA . ALA A 1 104 ? 30.955 -7.716 -62.877 1.00 67.50 104 ALA A CA 1
ATOM 812 C C . ALA A 1 104 ? 29.983 -8.215 -63.972 1.00 67.50 104 ALA A C 1
ATOM 814 O O . ALA A 1 104 ? 29.869 -7.583 -65.026 1.00 67.50 104 ALA A O 1
ATOM 815 N N . VAL A 1 105 ? 29.253 -9.310 -63.710 1.00 71.31 105 VAL A N 1
ATOM 816 C CA . VAL A 1 105 ? 28.171 -9.828 -64.569 1.00 71.31 105 VAL A CA 1
ATOM 817 C C . VAL A 1 105 ? 26.967 -8.886 -64.598 1.00 71.31 105 VAL A C 1
ATOM 819 O O . VAL A 1 105 ? 26.484 -8.577 -65.686 1.00 71.31 105 VAL A O 1
ATOM 822 N N . ASN A 1 106 ? 26.494 -8.395 -63.448 1.00 72.88 106 ASN A N 1
ATOM 823 C CA . ASN A 1 106 ? 25.369 -7.454 -63.398 1.00 72.88 106 ASN A CA 1
ATOM 824 C C . ASN A 1 106 ? 25.688 -6.164 -64.181 1.00 72.88 106 ASN A C 1
ATOM 826 O O . ASN A 1 106 ? 24.900 -5.763 -65.035 1.00 72.88 106 ASN A O 1
ATOM 830 N N . ASN A 1 107 ? 26.888 -5.599 -64.008 1.00 69.06 107 ASN A N 1
ATOM 831 C CA . ASN A 1 107 ? 27.341 -4.411 -64.745 1.00 69.06 107 ASN A CA 1
ATOM 832 C C . ASN A 1 107 ? 27.417 -4.638 -66.272 1.00 69.06 107 ASN A C 1
ATOM 834 O O . ASN A 1 107 ? 27.202 -3.707 -67.049 1.00 69.06 107 ASN A O 1
ATOM 838 N N . TRP A 1 108 ? 27.711 -5.867 -66.721 1.00 76.88 108 TRP A N 1
ATOM 839 C CA . TRP A 1 108 ? 27.669 -6.233 -68.145 1.00 76.88 108 TRP A CA 1
ATOM 840 C C . TRP A 1 108 ? 26.230 -6.343 -68.672 1.00 76.88 108 TRP A C 1
ATOM 842 O O . TRP A 1 108 ? 25.947 -5.898 -69.784 1.00 76.88 108 TRP A O 1
ATOM 852 N N . LEU A 1 109 ? 25.309 -6.894 -67.874 1.00 74.25 109 LEU A N 1
ATOM 853 C CA . LEU A 1 109 ? 23.888 -6.996 -68.227 1.00 74.25 109 LEU A CA 1
ATOM 854 C C . LEU A 1 109 ? 23.222 -5.611 -68.322 1.00 74.25 109 LEU A C 1
ATOM 856 O O . LEU A 1 109 ? 22.503 -5.354 -69.286 1.00 74.25 109 LEU A O 1
ATOM 860 N N . GLU A 1 110 ? 23.515 -4.693 -67.396 1.00 69.56 110 GLU A N 1
ATOM 861 C CA . GLU A 1 110 ? 23.029 -3.306 -67.470 1.00 69.56 110 GLU A CA 1
ATOM 862 C C . GLU A 1 110 ? 23.542 -2.579 -68.721 1.00 69.56 110 GLU A C 1
ATOM 864 O O . GLU A 1 110 ? 22.774 -1.900 -69.406 1.00 69.56 110 GLU A O 1
ATOM 869 N N . TYR A 1 111 ? 24.820 -2.761 -69.067 1.00 72.50 111 TYR A N 1
ATOM 870 C CA . TYR A 1 111 ? 25.402 -2.210 -70.293 1.00 72.50 111 TYR A CA 1
ATOM 871 C C . TYR A 1 111 ? 24.726 -2.766 -71.561 1.00 72.50 111 TYR A C 1
ATOM 873 O O . TYR A 1 111 ? 24.381 -1.995 -72.461 1.00 72.50 111 TYR A O 1
ATOM 881 N N . ILE A 1 112 ? 24.460 -4.077 -71.612 1.00 72.44 112 ILE A N 1
ATOM 882 C CA . ILE A 1 112 ? 23.699 -4.725 -72.695 1.00 72.44 112 ILE A CA 1
ATOM 883 C C . ILE A 1 112 ? 22.298 -4.102 -72.840 1.00 72.44 112 ILE A C 1
ATOM 885 O O . ILE A 1 112 ? 21.879 -3.790 -73.956 1.00 72.44 112 ILE A O 1
ATOM 889 N N . ASP A 1 113 ? 21.572 -3.874 -71.744 1.00 68.56 113 ASP A N 1
ATOM 890 C CA . ASP A 1 113 ? 20.218 -3.307 -71.805 1.00 68.56 113 ASP A CA 1
ATOM 891 C C . ASP A 1 113 ? 20.206 -1.798 -72.117 1.00 68.56 113 ASP A C 1
ATOM 893 O O . ASP A 1 113 ? 19.281 -1.316 -72.780 1.00 68.56 113 ASP A O 1
ATOM 897 N N . CYS A 1 114 ? 21.253 -1.053 -71.747 1.00 64.50 114 CYS A N 1
ATOM 898 C CA . CYS A 1 114 ? 21.480 0.314 -72.234 1.00 64.50 114 CYS A CA 1
ATOM 899 C C . CYS A 1 114 ? 21.746 0.333 -73.751 1.00 64.50 114 CYS A C 1
ATOM 901 O O . CYS A 1 114 ? 21.171 1.145 -74.481 1.00 64.50 114 CYS A O 1
ATOM 903 N N . ALA A 1 115 ? 22.567 -0.598 -74.247 1.00 67.00 115 ALA A N 1
ATOM 904 C CA . ALA A 1 115 ? 22.872 -0.747 -75.667 1.00 67.00 115 ALA A CA 1
ATOM 905 C C . ALA A 1 115 ? 21.623 -1.099 -76.501 1.00 67.00 115 ALA A C 1
ATOM 907 O O . ALA A 1 115 ? 21.388 -0.482 -77.544 1.00 67.00 115 ALA A O 1
ATOM 908 N N . LYS A 1 116 ? 20.774 -2.024 -76.021 1.00 67.88 116 LYS A N 1
ATOM 909 C CA . LYS A 1 116 ? 19.474 -2.345 -76.646 1.00 67.88 116 LYS A CA 1
ATOM 910 C C . LYS A 1 116 ? 18.578 -1.107 -76.760 1.00 67.88 116 LYS A C 1
ATOM 912 O O . LYS A 1 116 ? 17.995 -0.876 -77.817 1.00 67.88 116 LYS A O 1
ATOM 917 N N . GLN A 1 117 ? 18.476 -0.298 -75.701 1.00 64.62 117 GLN A N 1
ATOM 918 C CA . GLN A 1 117 ? 17.652 0.918 -75.710 1.00 64.62 117 GLN A CA 1
ATOM 919 C C . GLN A 1 117 ? 18.117 1.923 -76.773 1.00 64.62 117 GLN A C 1
ATOM 921 O O . GLN A 1 117 ? 17.285 2.457 -77.503 1.00 64.62 117 GLN A O 1
ATOM 926 N N . LEU A 1 118 ? 19.428 2.132 -76.929 1.00 61.78 118 LEU A N 1
ATOM 927 C CA . LEU A 1 118 ? 19.970 3.039 -77.949 1.00 61.78 118 LEU A CA 1
ATOM 928 C C . LEU A 1 118 ? 19.683 2.557 -79.383 1.00 61.78 118 LEU A C 1
ATOM 930 O O . LEU A 1 118 ? 19.282 3.364 -80.220 1.00 61.78 118 LEU A O 1
ATOM 934 N N . LEU A 1 119 ? 19.799 1.252 -79.662 1.00 65.12 119 LEU A N 1
ATOM 935 C CA . LEU A 1 119 ? 19.431 0.680 -80.968 1.00 65.12 119 LEU A CA 1
ATOM 936 C C . LEU A 1 119 ? 17.936 0.830 -81.291 1.00 65.12 119 LEU A C 1
ATOM 938 O O . LEU A 1 119 ? 17.570 1.042 -82.446 1.00 65.12 119 LEU A O 1
ATOM 942 N N . LEU A 1 120 ? 17.071 0.710 -80.279 1.00 64.19 120 LEU A N 1
ATOM 943 C CA . LEU A 1 120 ? 15.620 0.853 -80.427 1.00 64.19 120 LEU A CA 1
ATOM 944 C C . LEU A 1 120 ? 15.179 2.316 -80.594 1.00 64.19 120 LEU A C 1
ATOM 946 O O . LEU A 1 120 ? 14.174 2.570 -81.258 1.00 64.19 120 LEU A O 1
ATOM 950 N N . LEU A 1 121 ? 15.917 3.268 -80.014 1.00 54.19 121 LEU A N 1
ATOM 951 C CA . LEU A 1 121 ? 15.660 4.708 -80.141 1.00 54.19 121 LEU A CA 1
ATOM 952 C C . LEU A 1 121 ? 16.176 5.294 -81.466 1.00 54.19 121 LEU A C 1
ATOM 954 O O . LEU A 1 121 ? 15.537 6.190 -82.014 1.00 54.19 121 LEU A O 1
ATOM 958 N N . TYR A 1 122 ? 17.286 4.770 -81.998 1.00 59.28 122 TYR A N 1
ATOM 959 C CA . TYR A 1 122 ? 17.957 5.283 -83.202 1.00 59.28 122 TYR A CA 1
ATOM 960 C C . TYR A 1 122 ? 18.110 4.208 -84.305 1.00 59.28 122 TYR A C 1
ATOM 962 O O . TYR A 1 122 ? 19.225 3.936 -84.770 1.00 59.28 122 TYR A O 1
ATOM 970 N N . PRO A 1 123 ? 17.008 3.565 -84.749 1.00 55.75 123 PRO A N 1
ATOM 971 C CA . PRO A 1 123 ? 17.060 2.430 -85.668 1.00 55.75 123 PRO A CA 1
ATOM 972 C C . PRO A 1 123 ? 17.638 2.829 -87.031 1.00 55.75 123 PRO A C 1
ATOM 974 O O . PRO A 1 123 ? 17.119 3.708 -87.718 1.00 55.75 123 PRO A O 1
ATOM 977 N N . GLY A 1 124 ? 18.720 2.159 -87.432 1.00 56.38 124 GLY A N 1
ATOM 978 C CA . GLY A 1 124 ? 19.450 2.444 -88.672 1.00 56.38 124 GLY A CA 1
ATOM 979 C C . GLY A 1 124 ? 20.477 3.577 -88.565 1.00 56.38 124 GLY A C 1
ATOM 980 O O . GLY A 1 124 ? 21.366 3.635 -89.405 1.00 56.38 124 GLY A O 1
ATOM 981 N N . GLN A 1 125 ? 20.412 4.415 -87.523 1.00 59.50 125 GLN A N 1
ATOM 982 C CA . GLN A 1 125 ? 21.448 5.405 -87.187 1.00 59.50 125 GLN A CA 1
ATOM 983 C C . GLN A 1 125 ? 22.488 4.861 -86.199 1.00 59.50 125 GLN A C 1
ATOM 985 O O . GLN A 1 125 ? 23.602 5.371 -86.150 1.00 59.50 125 GLN A O 1
ATOM 990 N N . VAL A 1 126 ? 22.173 3.811 -85.436 1.00 59.03 126 VAL A N 1
ATOM 991 C CA . VAL A 1 126 ? 23.146 3.066 -84.621 1.00 59.03 126 VAL A CA 1
ATOM 992 C C . VAL A 1 126 ? 23.159 1.605 -85.070 1.00 59.03 126 VAL A C 1
ATOM 994 O O . VAL A 1 126 ? 22.105 0.990 -85.244 1.00 59.03 126 VAL A O 1
ATOM 997 N N . VAL A 1 127 ? 24.356 1.049 -85.268 1.00 63.16 127 VAL A N 1
ATOM 998 C CA . VAL A 1 127 ? 24.579 -0.328 -85.729 1.00 63.16 127 VAL A CA 1
ATOM 999 C C . VAL A 1 127 ? 25.424 -1.090 -84.711 1.00 63.16 127 VAL A C 1
ATOM 1001 O O . VAL A 1 127 ? 26.521 -0.661 -84.349 1.00 63.16 127 VAL A O 1
ATOM 1004 N N . ALA A 1 128 ? 24.925 -2.246 -84.274 1.00 63.03 128 ALA A N 1
ATOM 1005 C CA . ALA A 1 128 ? 25.668 -3.190 -83.448 1.00 63.03 128 ALA A CA 1
ATOM 1006 C C . ALA A 1 128 ? 26.708 -3.947 -84.283 1.00 63.03 128 ALA A C 1
ATOM 1008 O O . ALA A 1 128 ? 26.346 -4.646 -85.235 1.00 63.03 128 ALA A O 1
ATOM 1009 N N . THR A 1 129 ? 27.984 -3.867 -83.901 1.00 60.91 129 THR A N 1
ATOM 1010 C CA . THR A 1 129 ? 29.069 -4.628 -84.535 1.00 60.91 129 THR A CA 1
ATOM 1011 C C . THR A 1 129 ? 29.725 -5.578 -83.533 1.00 60.91 129 THR A C 1
ATOM 1013 O O . THR A 1 129 ? 30.132 -5.192 -82.438 1.00 60.91 129 THR A O 1
ATOM 1016 N N . TRP A 1 130 ? 29.822 -6.859 -83.904 1.00 60.78 130 TRP A N 1
ATOM 1017 C CA . TRP A 1 130 ? 30.526 -7.866 -83.106 1.00 60.78 130 TRP A CA 1
ATOM 1018 C C . TRP A 1 130 ? 31.989 -7.972 -83.572 1.00 60.78 130 TRP A C 1
ATOM 1020 O O . TRP A 1 130 ? 32.208 -8.260 -84.754 1.00 60.78 130 TRP A O 1
ATOM 1030 N N . PRO A 1 131 ? 33.000 -7.778 -82.702 1.00 56.19 131 PRO A N 1
ATOM 1031 C CA . PRO A 1 131 ? 34.403 -7.840 -83.113 1.00 56.19 131 PRO A CA 1
ATOM 1032 C C . PRO A 1 131 ? 34.815 -9.263 -83.528 1.00 56.19 131 PRO A C 1
ATOM 1034 O O . PRO A 1 131 ? 35.072 -10.121 -82.682 1.00 56.19 131 PRO A O 1
ATOM 1037 N N . GLN A 1 132 ? 34.917 -9.528 -84.836 1.00 50.38 132 GLN A N 1
ATOM 1038 C CA . GLN A 1 132 ? 35.303 -10.855 -85.350 1.00 50.38 132 GLN A CA 1
ATOM 1039 C C . GLN A 1 132 ? 36.699 -11.299 -84.874 1.00 50.38 132 GLN A C 1
ATOM 1041 O O . GLN A 1 132 ? 36.924 -12.490 -84.668 1.00 50.38 132 GLN A O 1
ATOM 1046 N N . ALA A 1 133 ? 37.614 -10.355 -84.627 1.00 49.81 133 ALA A N 1
ATOM 1047 C CA . ALA A 1 133 ? 38.974 -10.639 -84.164 1.00 49.81 133 ALA A CA 1
ATOM 1048 C C . ALA A 1 133 ? 39.036 -11.371 -82.806 1.00 49.81 133 ALA A C 1
ATOM 1050 O O . ALA A 1 133 ? 39.943 -12.172 -82.585 1.00 49.81 133 ALA A O 1
ATOM 1051 N N . LEU A 1 134 ? 38.049 -11.170 -81.921 1.00 46.47 134 LEU A N 1
ATOM 1052 C CA . LEU A 1 134 ? 37.991 -11.832 -80.609 1.00 46.47 134 LEU A CA 1
ATOM 1053 C C . LEU A 1 134 ? 37.493 -13.292 -80.678 1.00 46.47 134 LEU A C 1
ATOM 1055 O O . LEU A 1 134 ? 37.536 -14.001 -79.675 1.00 46.47 134 LEU A O 1
ATOM 1059 N N . GLY A 1 135 ? 37.033 -13.765 -81.844 1.00 44.81 135 GLY A N 1
ATOM 1060 C CA . GLY A 1 135 ? 36.444 -15.101 -82.009 1.00 44.81 135 GLY A CA 1
ATOM 1061 C C . GLY A 1 135 ? 37.437 -16.266 -82.128 1.00 44.81 135 GLY A C 1
ATOM 1062 O O . GLY A 1 135 ? 37.026 -17.418 -82.046 1.00 44.81 135 GLY A O 1
ATOM 1063 N N . ASN A 1 136 ? 38.736 -16.007 -82.314 1.00 43.84 136 ASN A N 1
ATOM 1064 C CA . ASN A 1 136 ? 39.709 -17.040 -82.713 1.00 43.84 136 ASN A CA 1
ATOM 1065 C C . ASN A 1 136 ? 40.392 -17.802 -81.554 1.00 43.84 136 ASN A C 1
ATOM 1067 O O . ASN A 1 136 ? 41.334 -18.560 -81.791 1.00 43.84 136 ASN A O 1
ATOM 1071 N N . SER A 1 137 ? 39.936 -17.639 -80.307 1.00 46.81 137 SER A N 1
ATOM 1072 C CA . SER A 1 137 ? 40.464 -18.384 -79.154 1.00 46.81 137 SER A CA 1
ATOM 1073 C C . SER A 1 137 ? 39.522 -19.514 -78.734 1.00 46.81 137 SER A C 1
ATOM 1075 O O . SER A 1 137 ? 38.493 -19.283 -78.100 1.00 46.81 137 SER A O 1
ATOM 1077 N N . SER A 1 138 ? 39.913 -20.762 -79.003 1.00 50.47 138 SER A N 1
ATOM 1078 C CA . SER A 1 138 ? 39.170 -21.963 -78.578 1.00 50.47 138 SER A CA 1
ATOM 1079 C C . SER A 1 138 ? 39.076 -22.133 -77.053 1.00 50.47 138 SER A C 1
ATOM 1081 O O . SER A 1 138 ? 38.248 -22.902 -76.564 1.00 50.47 138 SER A O 1
ATOM 1083 N N . ILE A 1 139 ? 39.892 -21.395 -76.293 1.00 52.16 139 ILE A N 1
ATOM 1084 C CA . ILE A 1 139 ? 39.815 -21.302 -74.830 1.00 52.16 139 ILE A CA 1
ATOM 1085 C C . ILE A 1 139 ? 38.576 -20.489 -74.417 1.00 52.16 139 ILE A C 1
ATOM 1087 O O . ILE A 1 139 ? 37.873 -20.875 -73.482 1.00 52.16 139 ILE A O 1
ATOM 1091 N N . ILE A 1 140 ? 38.265 -19.413 -75.152 1.00 52.34 140 ILE A N 1
ATOM 1092 C CA . ILE A 1 140 ? 37.129 -18.527 -74.865 1.00 52.34 140 ILE A CA 1
ATOM 1093 C C . ILE A 1 140 ? 35.797 -19.255 -75.088 1.00 52.34 140 ILE A C 1
ATOM 1095 O O . ILE A 1 140 ? 34.928 -19.169 -74.225 1.00 52.34 140 ILE A O 1
ATOM 1099 N N . GLU A 1 141 ? 35.640 -20.035 -76.166 1.00 49.91 141 GLU A N 1
ATOM 1100 C CA . GLU A 1 141 ? 34.415 -20.830 -76.384 1.00 49.91 141 GLU A CA 1
ATOM 1101 C C . GLU A 1 141 ? 34.156 -21.838 -75.251 1.00 49.91 141 GLU A C 1
ATOM 1103 O O . GLU A 1 141 ? 33.024 -21.966 -74.782 1.00 49.91 141 GLU A O 1
ATOM 1108 N N . GLN A 1 142 ? 35.194 -22.534 -74.770 1.00 55.84 142 GLN A N 1
ATOM 1109 C CA . GLN A 1 142 ? 35.047 -23.514 -73.686 1.00 55.84 142 GLN A CA 1
ATOM 1110 C C . GLN A 1 142 ? 34.731 -22.855 -72.335 1.00 55.84 142 GLN A C 1
ATOM 1112 O O . GLN A 1 142 ? 33.968 -23.413 -71.546 1.00 55.84 142 GLN A O 1
ATOM 1117 N N . GLN A 1 143 ? 35.262 -21.657 -72.075 1.00 55.16 143 GLN A N 1
ATOM 1118 C CA . GLN A 1 143 ? 34.943 -20.886 -70.869 1.00 55.16 143 GLN A CA 1
ATOM 1119 C C . GLN A 1 143 ? 33.541 -20.261 -70.933 1.00 55.16 143 GLN A C 1
ATOM 1121 O O . GLN A 1 143 ? 32.810 -20.320 -69.945 1.00 55.16 143 GLN A O 1
ATOM 1126 N N . LEU A 1 144 ? 33.111 -19.757 -72.097 1.00 53.44 144 LEU A N 1
ATOM 1127 C CA . LEU A 1 144 ? 31.735 -19.296 -72.318 1.00 53.44 144 LEU A CA 1
ATOM 1128 C C . LEU A 1 144 ? 30.722 -20.422 -72.088 1.00 53.44 144 LEU A C 1
ATOM 1130 O O . LEU A 1 144 ? 29.749 -20.208 -71.374 1.00 53.44 144 LEU A O 1
ATOM 1134 N N . GLN A 1 145 ? 30.970 -21.633 -72.598 1.00 57.31 145 GLN A N 1
ATOM 1135 C CA . GLN A 1 145 ? 30.118 -22.802 -72.325 1.00 57.31 145 GLN A CA 1
ATOM 1136 C C . GLN A 1 145 ? 30.015 -23.136 -70.823 1.00 57.31 145 GLN A C 1
ATOM 1138 O O . GLN A 1 145 ? 28.967 -23.598 -70.378 1.00 57.31 145 GLN A O 1
ATOM 1143 N N . LEU A 1 146 ? 31.060 -22.875 -70.026 1.00 58.06 146 LEU A N 1
ATOM 1144 C CA . LEU A 1 146 ? 31.022 -23.059 -68.569 1.00 58.06 146 LEU A CA 1
ATOM 1145 C C . LEU A 1 146 ? 30.229 -21.960 -67.842 1.00 58.06 146 LEU A C 1
ATOM 1147 O O . LEU A 1 146 ? 29.488 -22.271 -66.913 1.00 58.06 146 LEU A O 1
ATOM 1151 N N . ILE A 1 147 ? 30.366 -20.699 -68.261 1.00 57.09 147 ILE A N 1
ATOM 1152 C CA . ILE A 1 147 ? 29.674 -19.544 -67.657 1.00 57.09 147 ILE A CA 1
ATOM 1153 C C . ILE A 1 147 ? 28.176 -19.565 -68.007 1.00 57.09 147 ILE A C 1
ATOM 1155 O O . ILE A 1 147 ? 27.324 -19.434 -67.129 1.00 57.09 147 ILE A O 1
ATOM 1159 N N . LEU A 1 148 ? 27.841 -19.829 -69.274 1.00 54.34 148 LEU A N 1
ATOM 1160 C CA . LEU A 1 148 ? 26.462 -19.950 -69.771 1.00 54.34 148 LEU A CA 1
ATOM 1161 C C . LEU A 1 148 ? 25.689 -21.122 -69.137 1.00 54.34 148 LEU A C 1
ATOM 1163 O O . LEU A 1 148 ? 24.460 -21.127 -69.156 1.00 54.34 148 LEU A O 1
ATOM 1167 N N . ALA A 1 149 ? 26.390 -22.108 -68.570 1.00 56.88 149 ALA A N 1
ATOM 1168 C CA . ALA A 1 149 ? 25.790 -23.218 -67.832 1.00 56.88 149 ALA A CA 1
ATOM 1169 C C . ALA A 1 149 ? 25.471 -22.888 -66.358 1.00 56.88 149 ALA A C 1
ATOM 1171 O O . ALA A 1 149 ? 24.832 -23.703 -65.691 1.00 56.88 149 ALA A O 1
ATOM 1172 N N . GLN A 1 150 ? 25.918 -21.736 -65.841 1.00 61.78 150 GLN A N 1
ATOM 1173 C CA . GLN A 1 150 ? 25.730 -21.332 -64.440 1.00 61.78 150 GLN A CA 1
ATOM 1174 C C . GLN A 1 150 ? 24.724 -20.187 -64.265 1.00 61.78 150 GLN A C 1
ATOM 1176 O O . GLN A 1 150 ? 24.032 -20.168 -63.250 1.00 61.78 150 GLN A O 1
ATOM 1181 N N . ASP A 1 151 ? 24.574 -19.290 -65.250 1.00 69.06 151 ASP A N 1
ATOM 1182 C CA . ASP A 1 151 ? 23.571 -18.217 -65.204 1.00 69.06 151 ASP A CA 1
ATOM 1183 C C . ASP A 1 151 ? 22.763 -18.092 -66.519 1.00 69.06 151 ASP A C 1
ATOM 1185 O O . ASP A 1 151 ? 23.318 -17.707 -67.557 1.00 69.06 151 ASP A O 1
ATOM 1189 N N . PRO A 1 152 ? 21.438 -18.360 -66.508 1.00 71.00 152 PRO A N 1
ATOM 1190 C CA . PRO A 1 152 ? 20.598 -18.230 -67.698 1.00 71.00 152 PRO A CA 1
ATOM 1191 C C . PRO A 1 152 ? 20.409 -16.776 -68.166 1.00 71.00 152 PRO A C 1
ATOM 1193 O O . PRO A 1 152 ? 20.071 -16.570 -69.333 1.00 71.00 152 PRO A O 1
ATOM 1196 N N . ARG A 1 153 ? 20.642 -15.764 -67.312 1.00 76.56 153 ARG A N 1
ATOM 1197 C CA . ARG A 1 153 ? 20.536 -14.336 -67.675 1.00 76.56 153 ARG A CA 1
ATOM 1198 C C . ARG A 1 153 ? 21.528 -13.978 -68.781 1.00 76.56 153 ARG A C 1
ATOM 1200 O O . ARG A 1 153 ? 21.150 -13.353 -69.768 1.00 76.56 153 ARG A O 1
ATOM 1207 N N . ILE A 1 154 ? 22.772 -14.449 -68.654 1.00 69.00 154 ILE A N 1
ATOM 1208 C CA . ILE A 1 154 ? 23.851 -14.218 -69.629 1.00 69.00 154 ILE A CA 1
ATOM 1209 C C . ILE A 1 154 ? 23.506 -14.867 -70.977 1.00 69.00 154 ILE A C 1
ATOM 1211 O O . ILE A 1 154 ? 23.711 -14.259 -72.030 1.00 69.00 154 ILE A O 1
ATOM 1215 N N . ALA A 1 155 ? 22.938 -16.077 -70.957 1.00 66.88 155 ALA A N 1
ATOM 1216 C CA . ALA A 1 155 ? 22.529 -16.786 -72.169 1.00 66.88 155 ALA A CA 1
ATOM 1217 C C . ALA A 1 155 ? 21.408 -16.055 -72.922 1.00 66.88 155 ALA A C 1
ATOM 1219 O O . ALA A 1 155 ? 21.524 -15.846 -74.130 1.00 66.88 155 ALA A O 1
ATOM 1220 N N . ILE A 1 156 ? 20.372 -15.603 -72.207 1.00 69.88 156 ILE A N 1
ATOM 1221 C CA . ILE A 1 156 ? 19.263 -14.829 -72.784 1.00 69.88 156 ILE A CA 1
ATOM 1222 C C . ILE A 1 156 ? 19.779 -13.500 -73.349 1.00 69.88 156 ILE A C 1
ATOM 1224 O O . ILE A 1 156 ? 19.555 -13.214 -74.522 1.00 69.88 156 ILE A O 1
ATOM 1228 N N . ALA A 1 157 ? 20.547 -12.732 -72.570 1.00 67.31 157 ALA A N 1
ATOM 1229 C CA . ALA A 1 157 ? 21.098 -11.445 -72.997 1.00 67.31 157 ALA A CA 1
ATOM 1230 C C . ALA A 1 157 ? 21.991 -11.561 -74.250 1.00 67.31 157 ALA A C 1
ATOM 1232 O O . ALA A 1 157 ? 21.882 -10.746 -75.168 1.00 67.31 157 ALA A O 1
ATOM 1233 N N . THR A 1 158 ? 22.819 -12.610 -74.328 1.00 65.75 158 THR A N 1
ATOM 1234 C CA . THR A 1 158 ? 23.666 -12.893 -75.501 1.00 65.75 158 THR A CA 1
ATOM 1235 C C . THR A 1 158 ? 22.828 -13.271 -76.726 1.00 65.75 158 THR A C 1
ATOM 1237 O O . THR A 1 158 ? 23.085 -12.779 -77.826 1.00 65.75 158 THR A O 1
ATOM 1240 N N . GLN A 1 159 ? 21.811 -14.123 -76.554 1.00 65.06 159 GLN A N 1
ATOM 1241 C CA . GLN A 1 159 ? 20.936 -14.565 -77.643 1.00 65.06 159 GLN A CA 1
ATOM 1242 C C . GLN A 1 159 ? 20.054 -13.423 -78.177 1.00 65.06 159 GLN A C 1
ATOM 1244 O O . GLN A 1 159 ? 19.861 -13.311 -79.388 1.00 65.06 159 GLN A O 1
ATOM 1249 N N . GLU A 1 160 ? 19.552 -12.553 -77.298 1.00 66.19 160 GLU A N 1
ATOM 1250 C CA . GLU A 1 160 ? 18.838 -11.337 -77.688 1.00 66.19 160 GLU A CA 1
ATOM 1251 C C . GLU A 1 160 ? 19.751 -10.392 -78.473 1.00 66.19 160 GLU A C 1
ATOM 1253 O O . GLU A 1 160 ? 19.362 -9.935 -79.548 1.00 66.19 160 GLU A O 1
ATOM 1258 N N . TRP A 1 161 ? 20.982 -10.148 -78.007 1.00 66.38 161 TRP A N 1
ATOM 1259 C CA . TRP A 1 161 ? 21.925 -9.275 -78.713 1.00 66.38 161 TRP A CA 1
ATOM 1260 C C . TRP A 1 161 ? 22.269 -9.778 -80.122 1.00 66.38 161 TRP A C 1
ATOM 1262 O O . TRP A 1 161 ? 22.302 -8.992 -81.068 1.00 66.38 161 TRP A O 1
ATOM 1272 N N . GLN A 1 162 ? 22.437 -11.093 -80.301 1.00 63.69 162 GLN A N 1
ATOM 1273 C CA . GLN A 1 162 ? 22.672 -11.695 -81.621 1.00 63.69 162 GLN A CA 1
ATOM 1274 C C . GLN A 1 162 ? 21.547 -11.416 -82.635 1.00 63.69 162 GLN A C 1
ATOM 1276 O O . GLN A 1 162 ? 21.806 -11.458 -83.836 1.00 63.69 162 GLN A O 1
ATOM 1281 N N . SER A 1 163 ? 20.329 -11.075 -82.193 1.00 61.44 163 SER A N 1
ATOM 1282 C CA . SER A 1 163 ? 19.236 -10.676 -83.095 1.00 61.44 163 SER A CA 1
ATOM 1283 C C . SER A 1 163 ? 19.358 -9.248 -83.655 1.00 61.44 163 SER A C 1
ATOM 1285 O O . SER A 1 163 ? 18.678 -8.924 -84.627 1.00 61.44 163 SER A O 1
ATOM 1287 N N . PHE A 1 164 ? 20.248 -8.416 -83.095 1.00 56.00 164 PHE A N 1
ATOM 1288 C CA . PHE A 1 164 ? 20.488 -7.030 -83.522 1.00 56.00 164 PHE A CA 1
ATOM 1289 C C . PHE A 1 164 ? 21.770 -6.834 -84.356 1.00 56.00 164 PHE A C 1
ATOM 1291 O O . PHE A 1 164 ? 21.952 -5.771 -84.952 1.00 56.00 164 PHE A O 1
ATOM 1298 N N . VAL A 1 165 ? 22.670 -7.824 -84.416 1.00 58.19 165 VAL A N 1
ATOM 1299 C CA . VAL A 1 165 ? 23.955 -7.703 -85.131 1.00 58.19 165 VAL A CA 1
ATOM 1300 C C . VAL A 1 165 ? 23.763 -7.890 -86.639 1.00 58.19 165 VAL A C 1
ATOM 1302 O O . VAL A 1 165 ? 23.407 -8.970 -87.112 1.00 58.19 165 VAL A O 1
ATOM 1305 N N . VAL A 1 166 ? 24.060 -6.848 -87.421 1.00 54.81 166 VAL A N 1
ATOM 1306 C CA . VAL A 1 166 ? 23.994 -6.909 -88.889 1.00 54.81 166 VAL A CA 1
ATOM 1307 C C . VAL A 1 166 ? 25.253 -7.582 -89.438 1.00 54.81 166 VAL A C 1
ATOM 1309 O O . VAL A 1 166 ? 26.368 -7.102 -89.249 1.00 54.81 166 VAL A O 1
ATOM 1312 N N . SER A 1 167 ? 25.077 -8.696 -90.149 1.00 43.75 167 SER A N 1
ATOM 1313 C CA . SER A 1 167 ? 26.180 -9.405 -90.809 1.00 43.75 167 SER A CA 1
ATOM 1314 C C . SER A 1 167 ? 26.665 -8.633 -92.041 1.00 43.75 167 SER A C 1
ATOM 1316 O O . SER A 1 167 ? 25.887 -8.386 -92.963 1.00 43.75 167 SER A O 1
ATOM 1318 N N . SER A 1 168 ? 27.953 -8.295 -92.097 1.00 47.31 168 SER A N 1
ATOM 1319 C CA . SER A 1 168 ? 28.595 -7.616 -93.230 1.00 47.31 168 SER A CA 1
ATOM 1320 C C . SER A 1 168 ? 28.750 -8.544 -94.448 1.00 47.31 168 SER A C 1
ATOM 1322 O O . SER A 1 168 ? 29.835 -9.045 -94.734 1.00 47.31 168 SER A O 1
ATOM 1324 N N . GLY A 1 169 ? 27.655 -8.803 -95.178 1.00 46.09 169 GLY A N 1
ATOM 1325 C CA . GLY A 1 169 ? 27.708 -9.724 -96.320 1.00 46.09 169 GLY A CA 1
ATOM 1326 C C . GLY A 1 169 ? 26.398 -10.060 -97.041 1.00 46.09 169 GLY A C 1
ATOM 1327 O O . GLY A 1 169 ? 26.154 -11.239 -97.293 1.00 46.09 169 GLY A O 1
ATOM 1328 N N . SER A 1 170 ? 25.582 -9.076 -97.436 1.00 30.70 170 SER A N 1
ATOM 1329 C CA . SER A 1 170 ? 24.539 -9.301 -98.457 1.00 30.70 170 SER A CA 1
ATOM 1330 C C . SER A 1 170 ? 24.196 -8.058 -99.294 1.00 30.70 170 SER A C 1
ATOM 1332 O O . SER A 1 170 ? 23.538 -7.123 -98.852 1.00 30.70 170 SER A O 1
ATOM 1334 N N . GLU A 1 171 ? 24.615 -8.101 -100.560 1.00 37.78 171 GLU A N 1
ATOM 1335 C CA . GLU A 1 171 ? 24.096 -7.300 -101.684 1.00 37.78 171 GLU A CA 1
ATOM 1336 C C . GLU A 1 171 ? 22.593 -7.618 -101.942 1.00 37.78 171 GLU A C 1
ATOM 1338 O O . GLU A 1 171 ? 22.159 -8.696 -101.512 1.00 37.78 171 GLU A O 1
ATOM 1343 N N . PRO A 1 172 ? 21.781 -6.791 -102.669 1.00 36.94 172 PRO A N 1
ATOM 1344 C CA . PRO A 1 172 ? 22.065 -6.527 -104.097 1.00 36.94 172 PRO A CA 1
ATOM 1345 C C . PRO A 1 172 ? 21.481 -5.260 -104.801 1.00 36.94 172 PRO A C 1
ATOM 1347 O O . PRO A 1 172 ? 20.494 -4.656 -104.395 1.00 36.94 172 PRO A O 1
ATOM 1350 N N . SER A 1 173 ? 21.982 -5.035 -106.028 1.00 28.94 173 SER A N 1
ATOM 1351 C CA . SER A 1 173 ? 21.207 -4.655 -107.240 1.00 28.94 173 SER A CA 1
ATOM 1352 C C . SER A 1 173 ? 20.682 -3.210 -107.476 1.00 28.94 173 SER A C 1
ATOM 1354 O O . SER A 1 173 ? 19.482 -2.959 -107.399 1.00 28.94 173 SER A O 1
ATOM 1356 N N . ALA A 1 174 ? 21.553 -2.400 -108.102 1.00 25.41 174 ALA A N 1
ATOM 1357 C CA . ALA A 1 174 ? 21.374 -1.787 -109.445 1.00 25.41 174 ALA A CA 1
ATOM 1358 C C . ALA A 1 174 ? 20.333 -0.661 -109.737 1.00 25.41 174 ALA A C 1
ATOM 1360 O O . ALA A 1 174 ? 19.293 -0.546 -109.104 1.00 25.41 174 ALA A O 1
ATOM 1361 N N . ILE A 1 175 ? 20.598 0.067 -110.851 1.00 26.66 175 ILE A N 1
ATOM 1362 C CA . ILE A 1 175 ? 19.815 1.174 -111.478 1.00 26.66 175 ILE A CA 1
ATOM 1363 C C . ILE A 1 175 ? 19.938 2.508 -110.693 1.00 26.66 175 ILE A C 1
ATOM 1365 O O . ILE A 1 175 ? 19.697 2.522 -109.498 1.00 26.66 175 ILE A O 1
ATOM 1369 N N . ALA A 1 176 ? 20.298 3.682 -111.245 1.00 29.08 176 ALA A N 1
ATOM 1370 C CA . ALA A 1 176 ? 20.642 4.163 -112.603 1.00 29.08 176 ALA A CA 1
ATOM 1371 C C . ALA A 1 176 ? 21.806 5.202 -112.503 1.00 29.08 176 ALA A C 1
ATOM 1373 O O . ALA A 1 176 ? 21.910 5.857 -111.475 1.00 29.08 176 ALA A O 1
ATOM 1374 N N . LEU A 1 177 ? 22.795 5.363 -113.403 1.00 25.28 177 LEU A N 1
ATOM 1375 C CA . LEU A 1 177 ? 22.876 5.581 -114.871 1.00 25.28 177 LEU A CA 1
ATOM 1376 C C . LEU A 1 177 ? 23.158 7.074 -115.241 1.00 25.28 177 LEU A C 1
ATOM 1378 O O . LEU A 1 177 ? 22.266 7.908 -115.171 1.00 25.28 177 LEU A O 1
ATOM 1382 N N . ALA A 1 178 ? 24.390 7.337 -115.715 1.00 26.16 178 ALA A N 1
ATOM 1383 C CA . ALA A 1 178 ? 24.900 8.474 -116.524 1.00 26.16 178 ALA A CA 1
ATOM 1384 C C . ALA A 1 178 ? 24.913 9.938 -116.006 1.00 26.16 178 ALA A C 1
ATOM 1386 O O . ALA A 1 178 ? 23.876 10.580 -115.860 1.00 26.16 178 ALA A O 1
ATOM 1387 N N . SER A 1 179 ? 26.129 10.514 -115.949 1.00 28.83 179 SER A N 1
ATOM 1388 C CA . SER A 1 179 ? 26.567 11.782 -116.600 1.00 28.83 179 SER A CA 1
ATOM 1389 C C . SER A 1 179 ? 28.043 12.035 -116.215 1.00 28.83 179 SER A C 1
ATOM 1391 O O . SER A 1 179 ? 28.305 12.436 -115.090 1.00 28.83 179 SER A O 1
ATOM 1393 N N . GLU A 1 180 ? 29.100 11.660 -116.944 1.00 27.52 180 GLU A N 1
ATOM 1394 C CA . GLU A 1 180 ? 29.455 11.720 -118.380 1.00 27.52 180 GLU A CA 1
ATOM 1395 C C . GLU A 1 180 ? 30.155 13.029 -118.836 1.00 27.52 180 GLU A C 1
ATOM 1397 O O . GLU A 1 180 ? 29.523 14.060 -119.012 1.00 27.52 180 GLU A O 1
ATOM 1402 N N . LEU A 1 181 ? 31.478 12.904 -119.055 1.00 27.81 181 LEU A N 1
ATOM 1403 C CA . LEU A 1 181 ? 32.386 13.583 -120.012 1.00 27.81 181 LEU A CA 1
ATOM 1404 C C . LEU A 1 181 ? 32.353 15.114 -120.276 1.00 27.81 181 LEU A C 1
ATOM 1406 O O . LEU A 1 181 ? 31.347 15.667 -120.698 1.00 27.81 181 LEU A O 1
ATOM 1410 N N . LEU A 1 182 ? 33.580 15.684 -120.248 1.00 28.45 182 LEU A N 1
ATOM 1411 C CA . LEU A 1 182 ? 34.165 16.956 -120.778 1.00 28.45 182 LEU A CA 1
ATOM 1412 C C . LEU A 1 182 ? 34.862 17.724 -119.624 1.00 28.45 182 LEU A C 1
ATOM 1414 O O . LEU A 1 182 ? 34.301 17.805 -118.543 1.00 28.45 182 LEU A O 1
ATOM 1418 N N . ILE A 1 183 ? 36.070 18.308 -119.713 1.00 35.59 183 ILE A N 1
ATOM 1419 C CA . ILE A 1 183 ? 37.011 18.659 -120.809 1.00 35.59 183 ILE A CA 1
ATOM 1420 C C . ILE A 1 183 ? 38.420 18.852 -120.141 1.00 35.59 183 ILE A C 1
ATOM 1422 O O . ILE A 1 183 ? 38.449 19.206 -118.969 1.00 35.59 183 ILE A O 1
ATOM 1426 N N . GLN A 1 184 ? 39.633 18.692 -120.707 1.00 32.62 184 GLN A N 1
ATOM 1427 C CA . GLN A 1 184 ? 40.173 18.149 -121.972 1.00 32.62 184 GLN A CA 1
ATOM 1428 C C . GLN A 1 184 ? 41.706 17.863 -121.820 1.00 32.62 184 GLN A C 1
ATOM 1430 O O . GLN A 1 184 ? 42.275 18.060 -120.749 1.00 32.62 184 GLN A O 1
ATOM 1435 N N . LYS A 1 185 ? 42.405 17.465 -122.900 1.00 36.69 185 LYS A N 1
ATOM 1436 C CA . LYS A 1 185 ? 43.880 17.534 -123.091 1.00 36.69 185 LYS A CA 1
ATOM 1437 C C . LYS A 1 185 ? 44.193 18.069 -124.500 1.00 36.69 185 LYS A C 1
ATOM 1439 O O . LYS A 1 185 ? 43.444 17.732 -125.410 1.00 36.69 185 LYS A O 1
ATOM 1444 N N . GLN A 1 186 ? 45.322 18.769 -124.689 1.00 37.03 186 GLN A N 1
ATOM 1445 C CA . GLN A 1 186 ? 46.029 19.053 -125.971 1.00 37.03 186 GLN A CA 1
ATOM 1446 C C . GLN A 1 186 ? 47.348 19.815 -125.662 1.00 37.03 186 GLN A C 1
ATOM 1448 O O . GLN A 1 186 ? 47.325 20.587 -124.709 1.00 37.03 186 GLN A O 1
ATOM 1453 N N . THR A 1 187 ? 48.513 19.734 -126.340 1.00 37.78 187 THR A N 1
ATOM 1454 C CA . THR A 1 187 ? 49.253 18.770 -127.227 1.00 37.78 187 THR A CA 1
ATOM 1455 C C . THR A 1 187 ? 50.778 19.145 -127.109 1.00 37.78 187 THR A C 1
ATOM 1457 O O . THR A 1 187 ? 51.096 19.851 -126.158 1.00 37.78 187 THR A O 1
ATOM 1460 N N . GLN A 1 188 ? 51.829 18.766 -127.874 1.00 32.19 188 GLN A N 1
ATOM 1461 C CA . GLN A 1 188 ? 52.108 18.083 -129.167 1.00 32.19 188 GLN A CA 1
ATOM 1462 C C . GLN A 1 188 ? 53.561 17.481 -129.112 1.00 32.19 188 GLN A C 1
ATOM 1464 O O . GLN A 1 188 ? 54.338 17.920 -128.271 1.00 32.19 188 GLN A O 1
ATOM 1469 N N . ALA A 1 189 ? 53.932 16.362 -129.766 1.00 33.69 189 ALA A N 1
ATOM 1470 C CA . ALA A 1 189 ? 54.671 16.207 -131.058 1.00 33.69 189 ALA A CA 1
ATOM 1471 C C . ALA A 1 189 ? 55.606 17.378 -131.496 1.00 33.69 189 ALA A C 1
ATOM 1473 O O . ALA A 1 189 ? 55.240 18.528 -131.278 1.00 33.69 189 ALA A O 1
ATOM 1474 N N . GLU A 1 190 ? 56.772 17.221 -132.160 1.00 35.25 190 GLU A N 1
ATOM 1475 C CA . GLU A 1 190 ? 57.508 16.094 -132.821 1.00 35.25 190 GLU A CA 1
ATOM 1476 C C . GLU A 1 190 ? 58.998 16.548 -133.084 1.00 35.25 190 GLU A C 1
ATOM 1478 O O . GLU A 1 190 ? 59.317 17.657 -132.660 1.00 35.25 190 GLU A O 1
ATOM 1483 N N . SER A 1 191 ? 59.997 15.892 -133.726 1.00 30.95 191 SER A N 1
ATOM 1484 C CA . SER A 1 191 ? 60.222 14.621 -134.480 1.00 30.95 191 SER A CA 1
ATOM 1485 C C . SER A 1 191 ? 61.749 14.241 -134.519 1.00 30.95 191 SER A C 1
ATOM 1487 O O . SER A 1 191 ? 62.520 14.765 -133.718 1.00 30.95 191 SER A O 1
ATOM 1489 N N . GLU A 1 192 ? 62.217 13.354 -135.428 1.00 35.62 192 GLU A N 1
ATOM 1490 C CA . GLU A 1 192 ? 63.635 12.919 -135.621 1.00 35.62 192 GLU A CA 1
ATOM 1491 C C . GLU A 1 192 ? 64.094 12.890 -137.118 1.00 35.62 192 GLU A C 1
ATOM 1493 O O . GLU A 1 192 ? 63.259 13.033 -138.010 1.00 35.62 192 GLU A O 1
ATOM 1498 N N . LYS A 1 193 ? 65.387 12.546 -137.375 1.00 36.62 193 LYS A N 1
ATOM 1499 C CA . LYS A 1 193 ? 66.010 12.046 -138.652 1.00 36.62 193 LYS A CA 1
ATOM 1500 C C . LYS A 1 193 ? 66.212 13.058 -139.811 1.00 36.62 193 LYS A C 1
ATOM 1502 O O . LYS A 1 193 ? 65.629 14.130 -139.787 1.00 36.62 193 LYS A O 1
ATOM 1507 N N . GLU A 1 194 ? 67.041 12.858 -140.860 1.00 34.97 194 GLU A N 1
ATOM 1508 C CA . GLU A 1 194 ? 68.057 11.863 -141.339 1.00 34.97 194 GLU A CA 1
ATOM 1509 C C . GLU A 1 194 ? 69.065 12.669 -142.241 1.00 34.97 194 GLU A C 1
ATOM 1511 O O . GLU A 1 194 ? 68.646 13.650 -142.843 1.00 34.97 194 GLU A O 1
ATOM 1516 N N . ASN A 1 195 ? 70.404 12.525 -142.299 1.00 31.53 195 ASN A N 1
ATOM 1517 C CA . ASN A 1 195 ? 71.353 11.431 -142.624 1.00 31.53 195 ASN A CA 1
ATOM 1518 C C . ASN A 1 195 ? 71.973 11.480 -144.064 1.00 31.53 195 ASN A C 1
ATOM 1520 O O . ASN A 1 195 ? 71.268 11.332 -145.052 1.00 31.53 195 ASN A O 1
ATOM 1524 N N . PHE A 1 196 ? 73.319 11.558 -144.132 1.00 28.30 196 PHE A N 1
ATOM 1525 C CA . PHE A 1 196 ? 74.256 11.154 -145.219 1.00 28.30 196 PHE A CA 1
ATOM 1526 C C . PHE A 1 196 ? 74.236 11.792 -146.639 1.00 28.30 196 PHE A C 1
ATOM 1528 O O . PHE A 1 196 ? 73.269 11.642 -147.375 1.00 28.30 196 PHE A O 1
ATOM 1535 N N . GLN A 1 197 ? 75.407 12.270 -147.127 1.00 34.59 197 GLN A N 1
ATOM 1536 C CA . GLN A 1 197 ? 76.173 11.607 -148.221 1.00 34.59 197 GLN A CA 1
ATOM 1537 C C . GLN A 1 197 ? 77.572 12.214 -148.547 1.00 34.59 197 GLN A C 1
ATOM 1539 O O . GLN A 1 197 ? 77.972 13.243 -148.015 1.00 34.59 197 GLN A O 1
ATOM 1544 N N . ALA A 1 198 ? 78.327 11.486 -149.390 1.00 34.31 198 ALA A N 1
ATOM 1545 C CA . ALA A 1 198 ? 79.722 11.649 -149.854 1.00 34.31 198 ALA A CA 1
ATOM 1546 C C . ALA A 1 198 ? 80.180 13.084 -150.241 1.00 34.31 198 ALA A C 1
ATOM 1548 O O . ALA A 1 198 ? 79.396 13.855 -150.776 1.00 34.31 198 ALA A O 1
ATOM 1549 N N . LYS A 1 199 ? 81.430 13.538 -150.013 1.00 32.00 199 LYS A N 1
ATOM 1550 C CA . LYS A 1 199 ? 82.789 12.962 -150.246 1.00 32.00 199 LYS A CA 1
ATOM 1551 C C . LYS A 1 199 ? 83.245 12.970 -151.723 1.00 32.00 199 LYS A C 1
ATOM 1553 O O . LYS A 1 199 ? 83.070 11.968 -152.404 1.00 32.00 199 LYS A O 1
ATOM 1558 N N . VAL A 1 200 ? 83.943 14.039 -152.150 1.00 39.19 200 VAL A N 1
ATOM 1559 C CA . VAL A 1 200 ? 85.168 14.048 -153.007 1.00 39.19 200 VAL A CA 1
ATOM 1560 C C . VAL A 1 200 ? 85.651 15.498 -153.228 1.00 39.19 200 VAL A C 1
ATOM 1562 O O . VAL A 1 200 ? 84.931 16.291 -153.819 1.00 39.19 200 VAL A O 1
ATOM 1565 N N . ALA A 1 201 ? 86.873 15.818 -152.771 1.00 39.72 201 ALA A N 1
ATOM 1566 C CA . ALA A 1 201 ? 87.691 16.987 -153.181 1.00 39.72 201 ALA A CA 1
ATOM 1567 C C . ALA A 1 201 ? 89.144 16.970 -152.622 1.00 39.72 201 ALA A C 1
ATOM 1569 O O . ALA A 1 201 ? 89.936 17.861 -152.920 1.00 39.72 201 ALA A O 1
ATOM 1570 N N . LEU A 1 202 ? 89.521 15.967 -151.818 1.00 42.03 202 LEU A N 1
ATOM 1571 C CA . LEU A 1 202 ? 90.823 15.890 -151.141 1.00 42.03 202 LEU A CA 1
ATOM 1572 C C . LEU A 1 202 ? 91.984 15.656 -152.127 1.00 42.03 202 LEU A C 1
ATOM 1574 O O . LEU A 1 202 ? 92.197 14.526 -152.577 1.00 42.03 202 LEU A O 1
ATOM 1578 N N . LYS A 1 203 ? 92.757 16.705 -152.454 1.00 47.00 203 LYS A N 1
ATOM 1579 C CA . LYS A 1 203 ? 94.070 16.537 -153.113 1.00 47.00 203 LYS A CA 1
ATOM 1580 C C . LYS A 1 203 ? 95.122 17.642 -152.913 1.00 47.00 203 LYS A C 1
ATOM 1582 O O . LYS A 1 203 ? 96.113 17.633 -153.638 1.00 47.00 203 LYS A O 1
ATOM 1587 N N . GLN A 1 204 ? 94.951 18.538 -151.937 1.00 48.06 204 GLN A N 1
ATOM 1588 C CA . GLN A 1 204 ? 95.982 19.530 -151.575 1.00 48.06 204 GLN A CA 1
ATOM 1589 C C . GLN A 1 204 ? 96.405 19.461 -150.093 1.00 48.06 204 GLN A C 1
ATOM 1591 O O . GLN A 1 204 ? 97.579 19.636 -149.800 1.00 48.06 204 GLN A O 1
ATOM 1596 N N . GLU A 1 205 ? 95.499 19.090 -149.182 1.00 52.88 205 GLU A N 1
ATOM 1597 C CA . GLU A 1 205 ? 95.729 19.037 -147.719 1.00 52.88 205 GLU A CA 1
ATOM 1598 C C . GLU A 1 205 ? 96.571 17.829 -147.247 1.00 52.88 205 GLU A C 1
ATOM 1600 O O . GLU A 1 205 ? 96.931 17.722 -146.078 1.00 52.88 205 GLU A O 1
ATOM 1605 N N . ILE A 1 206 ? 96.907 16.897 -148.148 1.00 53.75 206 ILE A N 1
ATOM 1606 C CA . ILE A 1 206 ? 97.648 15.660 -147.818 1.00 53.75 206 ILE A CA 1
ATOM 1607 C C . ILE A 1 206 ? 99.120 15.941 -147.445 1.00 53.75 206 ILE A C 1
ATOM 1609 O O . ILE A 1 206 ? 99.770 15.083 -146.854 1.00 53.75 206 ILE A O 1
ATOM 1613 N N . SER A 1 207 ? 99.645 17.134 -147.751 1.00 57.19 207 SER A N 1
ATOM 1614 C CA . SER A 1 207 ? 100.993 17.536 -147.325 1.00 57.19 207 SER A CA 1
ATOM 1615 C C . SER A 1 207 ? 101.052 17.951 -145.851 1.00 57.19 207 SER A C 1
ATOM 1617 O O . SER A 1 207 ? 102.042 17.666 -145.184 1.00 57.19 207 SER A O 1
ATOM 1619 N N . ASP A 1 208 ? 100.000 18.595 -145.341 1.00 57.16 208 ASP A N 1
ATOM 1620 C CA . ASP A 1 208 ? 100.079 19.371 -144.094 1.00 57.16 208 ASP A CA 1
ATOM 1621 C C . ASP A 1 208 ? 99.646 18.543 -142.867 1.00 57.16 208 ASP A C 1
ATOM 1623 O O . ASP A 1 208 ? 100.130 18.749 -141.756 1.00 57.16 208 ASP A O 1
ATOM 1627 N N . LEU A 1 209 ? 98.802 17.525 -143.075 1.00 57.34 209 LEU A N 1
ATOM 1628 C CA . LEU A 1 209 ? 98.329 16.601 -142.030 1.00 57.34 209 LEU A CA 1
ATOM 1629 C C . LEU A 1 209 ? 99.411 15.664 -141.459 1.00 57.34 209 LEU A C 1
ATOM 1631 O O . LEU A 1 209 ? 99.181 15.010 -140.440 1.00 57.34 209 LEU A O 1
ATOM 1635 N N . ASN A 1 210 ? 100.572 15.552 -142.109 1.00 58.97 210 ASN A N 1
ATOM 1636 C CA . ASN A 1 210 ? 101.595 14.579 -141.720 1.00 58.97 210 ASN A CA 1
ATOM 1637 C C . ASN A 1 210 ? 102.390 15.023 -140.473 1.00 58.97 210 ASN A C 1
ATOM 1639 O O . ASN A 1 210 ? 102.822 14.176 -139.691 1.00 58.97 210 ASN A O 1
ATOM 1643 N N . ASP A 1 211 ? 102.521 16.337 -140.253 1.00 61.97 211 ASP A N 1
ATOM 1644 C CA . ASP A 1 211 ? 103.263 16.902 -139.117 1.00 61.97 211 ASP A CA 1
ATOM 1645 C C . ASP A 1 211 ? 102.410 16.985 -137.832 1.00 61.97 211 ASP A C 1
ATOM 1647 O O . ASP A 1 211 ? 102.938 16.814 -136.731 1.00 61.97 211 ASP A O 1
ATOM 1651 N N . GLU A 1 212 ? 101.081 17.144 -137.930 1.00 61.31 212 GLU A N 1
ATOM 1652 C CA . GLU A 1 212 ? 100.196 17.056 -136.752 1.00 61.31 212 GLU A CA 1
ATOM 1653 C C . GLU A 1 212 ? 100.098 15.629 -136.191 1.00 61.31 212 GLU A C 1
ATOM 1655 O O . GLU A 1 212 ? 100.005 15.442 -134.974 1.00 61.31 212 GLU A O 1
ATOM 1660 N N . LEU A 1 213 ? 100.184 14.603 -137.047 1.00 59.56 213 LEU A N 1
ATOM 1661 C CA . LEU A 1 213 ? 100.086 13.201 -136.626 1.00 59.56 213 LEU A CA 1
ATOM 1662 C C . LEU A 1 213 ? 101.205 12.803 -135.641 1.00 59.56 213 LEU A C 1
ATOM 1664 O O . LEU A 1 213 ? 100.989 11.990 -134.740 1.00 59.56 213 LEU A O 1
ATOM 1668 N N . ALA A 1 214 ? 102.387 13.417 -135.765 1.00 62.81 214 ALA A N 1
ATOM 1669 C CA . ALA A 1 214 ? 103.500 13.227 -134.836 1.00 62.81 214 ALA A CA 1
ATOM 1670 C C . ALA A 1 214 ? 103.204 13.780 -133.427 1.00 62.81 214 ALA A C 1
ATOM 1672 O O . ALA A 1 214 ? 103.703 13.243 -132.437 1.00 62.81 214 ALA A O 1
ATOM 1673 N N . LYS A 1 215 ? 102.368 14.821 -133.323 1.00 67.19 215 LYS A N 1
ATOM 1674 C CA . LYS A 1 215 ? 102.009 15.480 -132.060 1.00 67.19 215 LYS A CA 1
ATOM 1675 C C . LYS A 1 215 ? 100.938 14.701 -131.289 1.00 67.19 215 LYS A C 1
ATOM 1677 O O . LYS A 1 215 ? 101.105 14.449 -130.097 1.00 67.19 215 LYS A O 1
ATOM 1682 N N . VAL A 1 216 ? 99.899 14.222 -131.979 1.00 64.06 216 VAL A N 1
ATOM 1683 C CA . VAL A 1 216 ? 98.817 13.408 -131.383 1.00 64.06 216 VAL A CA 1
ATOM 1684 C C . VAL A 1 216 ? 99.354 12.105 -130.765 1.00 64.06 216 VAL A C 1
ATOM 1686 O O . VAL A 1 216 ? 98.876 11.654 -129.723 1.00 64.06 216 VAL A O 1
ATOM 1689 N N . CYS A 1 217 ? 100.403 11.519 -131.35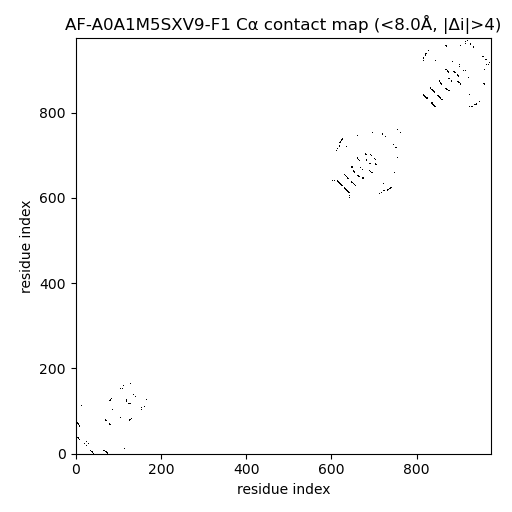0 1.00 61.03 217 CYS A N 1
ATOM 1690 C CA . CYS A 1 217 ? 101.074 10.340 -130.792 1.00 61.03 217 CYS A CA 1
ATOM 1691 C C . CYS A 1 217 ? 101.789 10.592 -129.449 1.00 61.03 217 CYS A C 1
ATOM 1693 O O . CYS A 1 217 ? 101.986 9.639 -128.698 1.00 61.03 217 CYS A O 1
ATOM 1695 N N . ALA A 1 218 ? 102.154 11.836 -129.116 1.00 65.00 218 ALA A N 1
ATOM 1696 C CA . ALA A 1 218 ? 102.719 12.172 -127.807 1.00 65.00 218 ALA A CA 1
ATOM 1697 C C . ALA A 1 218 ? 101.623 12.292 -126.733 1.00 65.00 218 ALA A C 1
ATOM 1699 O O . ALA A 1 218 ? 101.743 11.712 -125.655 1.00 65.00 218 ALA A O 1
ATOM 1700 N N . GLU A 1 219 ? 100.521 12.976 -127.054 1.00 67.00 219 GLU A N 1
ATOM 1701 C CA . GLU A 1 219 ? 99.375 13.186 -126.151 1.00 67.00 219 GLU A CA 1
ATOM 1702 C C . GLU A 1 219 ? 98.628 11.873 -125.835 1.00 67.00 219 GLU A C 1
ATOM 1704 O O . GLU A 1 219 ? 98.080 11.700 -124.747 1.00 67.00 219 GLU A O 1
ATOM 1709 N N . ARG A 1 220 ? 98.680 10.882 -126.737 1.00 66.12 220 ARG A N 1
ATOM 1710 C CA . ARG A 1 220 ? 98.176 9.526 -126.462 1.00 66.12 220 ARG A CA 1
ATOM 1711 C C . ARG A 1 220 ? 98.961 8.793 -125.363 1.00 66.12 220 ARG A C 1
ATOM 1713 O O . ARG A 1 220 ? 98.373 7.980 -124.653 1.00 66.12 220 ARG A O 1
ATOM 1720 N N . ASN A 1 221 ? 100.260 9.058 -125.215 1.00 65.06 221 ASN A N 1
ATOM 1721 C CA . ASN A 1 221 ? 101.093 8.360 -124.232 1.00 65.06 221 ASN A CA 1
ATOM 1722 C C . ASN A 1 221 ? 100.911 8.917 -122.813 1.00 65.06 221 ASN A C 1
ATOM 1724 O O . ASN A 1 221 ? 100.928 8.141 -121.864 1.00 65.06 221 ASN A O 1
ATOM 1728 N N . THR A 1 222 ? 100.656 10.220 -122.652 1.00 71.00 222 THR A N 1
ATOM 1729 C CA . THR A 1 222 ? 100.354 10.807 -121.331 1.00 71.00 222 THR A CA 1
ATOM 1730 C C . THR A 1 222 ? 98.975 10.392 -120.808 1.00 71.00 222 THR A C 1
ATOM 1732 O O . THR A 1 222 ? 98.801 10.218 -119.604 1.00 71.00 222 THR A O 1
ATOM 1735 N N . LEU A 1 223 ? 98.002 10.144 -121.694 1.00 63.12 223 LEU A N 1
ATOM 1736 C CA . LEU A 1 223 ? 96.704 9.565 -121.316 1.00 63.12 223 LEU A CA 1
ATOM 1737 C C . LEU A 1 223 ? 96.831 8.159 -120.700 1.00 63.12 223 LEU A C 1
ATOM 1739 O O . LEU A 1 223 ? 96.126 7.851 -119.739 1.00 63.12 223 LEU A O 1
ATOM 1743 N N . ALA A 1 224 ? 97.762 7.336 -121.194 1.00 67.00 224 ALA A N 1
ATOM 1744 C CA . ALA A 1 224 ? 97.998 5.985 -120.677 1.00 67.00 224 ALA A CA 1
ATOM 1745 C C . ALA A 1 224 ? 98.572 5.960 -119.242 1.00 67.00 224 ALA A C 1
ATOM 1747 O O . ALA A 1 224 ? 98.417 4.965 -118.537 1.00 67.00 224 ALA A O 1
ATOM 1748 N N . GLU A 1 225 ? 99.198 7.049 -118.782 1.00 68.56 225 GLU A N 1
ATOM 1749 C CA . GLU A 1 225 ? 99.712 7.176 -117.408 1.00 68.56 225 GLU A CA 1
ATOM 1750 C C . GLU A 1 225 ? 98.639 7.632 -116.401 1.00 68.56 225 GLU A C 1
ATOM 1752 O O . GLU A 1 225 ? 98.804 7.441 -115.193 1.00 68.56 225 GLU A O 1
ATOM 1757 N N . LEU A 1 226 ? 97.526 8.210 -116.871 1.00 74.94 226 LEU A N 1
ATOM 1758 C CA . LEU A 1 226 ? 96.434 8.721 -116.028 1.00 74.94 226 LEU A CA 1
ATOM 1759 C C . LEU A 1 226 ? 95.354 7.669 -115.735 1.00 74.94 226 LEU A C 1
ATOM 1761 O O . LEU A 1 226 ? 94.794 7.652 -114.640 1.00 74.94 226 LEU A O 1
ATOM 1765 N N . GLU A 1 227 ? 95.084 6.762 -116.673 1.00 77.31 227 GLU A N 1
ATOM 1766 C CA . GLU A 1 227 ? 94.104 5.678 -116.513 1.00 77.31 227 GLU A CA 1
ATOM 1767 C C . GLU A 1 227 ? 94.338 4.777 -115.271 1.00 77.31 227 GLU A C 1
ATOM 1769 O O . GLU A 1 227 ? 93.383 4.558 -114.515 1.00 77.31 227 GLU A O 1
ATOM 1774 N N . PRO A 1 228 ? 95.568 4.311 -114.945 1.00 77.31 228 PRO A N 1
ATOM 1775 C CA . PRO A 1 228 ? 95.804 3.571 -113.701 1.00 77.31 228 PRO A CA 1
ATOM 1776 C C . PRO A 1 228 ? 95.627 4.430 -112.437 1.00 77.31 228 PRO A C 1
ATOM 1778 O O . PRO A 1 228 ? 95.218 3.903 -111.403 1.00 77.31 228 PRO A O 1
ATOM 1781 N N . GLN A 1 229 ? 95.878 5.744 -112.502 1.00 80.62 229 GLN A N 1
ATOM 1782 C CA . GLN A 1 229 ? 95.678 6.655 -111.364 1.00 80.62 229 GLN A CA 1
ATOM 1783 C C . GLN A 1 229 ? 94.186 6.883 -111.081 1.00 80.62 229 GLN A C 1
ATOM 1785 O O . GLN A 1 229 ? 93.772 6.898 -109.920 1.00 80.62 229 GLN A O 1
ATOM 1790 N N . LEU A 1 230 ? 93.368 6.994 -112.134 1.00 80.56 230 LEU A N 1
ATOM 1791 C CA . LEU A 1 230 ? 91.912 7.082 -112.020 1.00 80.56 230 LEU A CA 1
ATOM 1792 C C . LEU A 1 230 ? 91.329 5.810 -111.387 1.00 80.56 230 LEU A C 1
ATOM 1794 O O . LEU A 1 230 ? 90.514 5.898 -110.469 1.00 80.56 230 LEU A O 1
ATOM 1798 N N . ASN A 1 231 ? 91.786 4.633 -111.826 1.00 82.50 231 ASN A N 1
ATOM 1799 C CA . ASN A 1 231 ? 91.356 3.356 -111.254 1.00 82.50 231 ASN A CA 1
ATOM 1800 C C . ASN A 1 231 ? 91.794 3.200 -109.788 1.00 82.50 231 ASN A C 1
ATOM 1802 O O . ASN A 1 231 ? 90.977 2.801 -108.963 1.00 82.50 231 ASN A O 1
ATOM 1806 N N . ALA A 1 232 ? 93.019 3.598 -109.425 1.00 83.75 232 ALA A N 1
ATOM 1807 C CA . ALA A 1 232 ? 93.458 3.606 -108.026 1.00 83.75 232 ALA A CA 1
ATOM 1808 C C . ALA A 1 232 ? 92.560 4.496 -107.143 1.00 83.75 232 ALA A C 1
ATOM 1810 O O . ALA A 1 232 ? 92.098 4.056 -106.090 1.00 83.75 232 ALA A O 1
ATOM 1811 N N . LYS A 1 233 ? 92.229 5.714 -107.600 1.00 85.75 233 LYS A N 1
ATOM 1812 C CA . LYS A 1 233 ? 91.315 6.615 -106.875 1.00 85.75 233 LYS A CA 1
ATOM 1813 C C . LYS A 1 233 ? 89.876 6.104 -106.812 1.00 85.75 233 LYS A C 1
ATOM 1815 O O . LYS A 1 233 ? 89.190 6.367 -105.828 1.00 85.75 233 LYS A O 1
ATOM 1820 N N . ARG A 1 234 ? 89.429 5.335 -107.807 1.00 85.81 234 ARG A N 1
ATOM 1821 C CA . ARG A 1 234 ? 88.138 4.639 -107.767 1.00 85.81 234 ARG A CA 1
ATOM 1822 C C . ARG A 1 234 ? 88.116 3.553 -106.689 1.00 85.81 234 ARG A C 1
ATOM 1824 O O . ARG A 1 234 ? 87.172 3.514 -105.910 1.00 85.81 234 ARG A O 1
ATOM 1831 N N . THR A 1 235 ? 89.174 2.749 -106.578 1.00 84.88 235 THR A N 1
ATOM 1832 C CA . THR A 1 235 ? 89.299 1.736 -105.516 1.00 84.88 235 THR A CA 1
ATOM 1833 C C . THR A 1 235 ? 89.409 2.363 -104.122 1.00 84.88 235 THR A C 1
ATOM 1835 O O . THR A 1 235 ? 88.776 1.870 -103.193 1.00 84.88 235 THR A O 1
ATOM 1838 N N . GLU A 1 236 ? 90.137 3.474 -103.959 1.00 88.25 236 GLU A N 1
ATOM 1839 C CA . GLU A 1 236 ? 90.144 4.240 -102.697 1.00 88.25 236 GLU A CA 1
ATOM 1840 C C . GLU A 1 236 ? 88.742 4.757 -102.323 1.00 88.25 236 GLU A C 1
ATOM 1842 O O . GLU A 1 236 ? 88.358 4.724 -101.151 1.00 88.25 236 GLU A O 1
ATOM 1847 N N . LEU A 1 237 ? 87.959 5.219 -103.306 1.00 85.75 237 LEU A N 1
ATOM 1848 C CA . LEU A 1 237 ? 86.589 5.689 -103.092 1.00 85.75 237 LEU A CA 1
ATOM 1849 C C . LEU A 1 237 ? 85.643 4.539 -102.716 1.00 85.75 237 LEU A C 1
ATOM 1851 O O . LEU A 1 237 ? 84.876 4.686 -101.771 1.00 85.75 237 LEU A O 1
ATOM 1855 N N . GLU A 1 238 ? 85.726 3.396 -103.399 1.00 86.88 238 GLU A N 1
ATOM 1856 C CA . GLU A 1 238 ? 84.934 2.195 -103.094 1.00 86.88 238 GLU A CA 1
ATOM 1857 C C . GLU A 1 238 ? 85.273 1.647 -101.691 1.00 86.88 238 GLU A C 1
ATOM 1859 O O . GLU A 1 238 ? 84.366 1.358 -100.910 1.00 86.88 238 GLU A O 1
ATOM 1864 N N . GLN A 1 239 ? 86.555 1.624 -101.297 1.00 87.62 239 GLN A N 1
ATOM 1865 C CA . GLN A 1 239 ? 86.972 1.295 -99.923 1.00 87.62 239 GLN A CA 1
ATOM 1866 C C . GLN A 1 239 ? 86.450 2.307 -98.890 1.00 87.62 239 GLN A C 1
ATOM 1868 O O . GLN A 1 239 ? 86.009 1.919 -97.807 1.00 87.62 239 GLN A O 1
ATOM 1873 N N . SER A 1 240 ? 86.458 3.601 -99.221 1.00 84.19 240 SER A N 1
ATOM 1874 C CA . SER A 1 240 ? 85.928 4.656 -98.344 1.00 84.19 240 SER A CA 1
ATOM 1875 C C . SER A 1 240 ? 84.410 4.537 -98.168 1.00 84.19 240 SER A C 1
ATOM 1877 O O . SER A 1 240 ? 83.910 4.653 -97.053 1.00 84.19 240 SER A O 1
ATOM 1879 N N . GLN A 1 241 ? 83.676 4.245 -99.246 1.00 88.56 241 GLN A N 1
ATOM 1880 C CA . GLN A 1 241 ? 82.232 3.993 -99.217 1.00 88.56 241 GLN A CA 1
ATOM 1881 C C . GLN A 1 241 ? 81.893 2.741 -98.402 1.00 88.56 241 GLN A C 1
ATOM 1883 O O . GLN A 1 241 ? 80.971 2.777 -97.591 1.00 88.56 241 GLN A O 1
ATOM 1888 N N . GLN A 1 242 ? 82.667 1.662 -98.551 1.00 88.00 242 GLN A N 1
ATOM 1889 C CA . GLN A 1 242 ? 82.486 0.445 -97.761 1.00 88.00 242 GLN A CA 1
ATOM 1890 C C . GLN A 1 242 ? 82.777 0.680 -96.268 1.00 88.00 242 GLN A C 1
ATOM 1892 O O . GLN A 1 242 ? 82.033 0.195 -95.423 1.00 88.00 242 GLN A O 1
ATOM 1897 N N . SER A 1 243 ? 83.794 1.483 -95.936 1.00 88.25 243 SER A N 1
ATOM 1898 C CA . SER A 1 243 ? 84.085 1.900 -94.555 1.00 88.25 243 SER A CA 1
ATOM 1899 C C . SER A 1 243 ? 82.949 2.736 -93.944 1.00 88.25 243 SER A C 1
ATOM 1901 O O . SER A 1 243 ? 82.525 2.480 -92.818 1.00 88.25 243 SER A O 1
ATOM 1903 N N . VAL A 1 244 ? 82.382 3.682 -94.706 1.00 86.81 244 VAL A N 1
ATOM 1904 C CA . VAL A 1 244 ? 81.206 4.463 -94.280 1.00 86.81 244 VAL A CA 1
ATOM 1905 C C . VAL A 1 244 ? 79.984 3.567 -94.062 1.00 86.81 244 VAL A C 1
ATOM 1907 O O . VAL A 1 244 ? 79.291 3.748 -93.065 1.00 86.81 244 VAL A O 1
ATOM 1910 N N . ALA A 1 245 ? 79.742 2.578 -94.928 1.00 87.81 245 ALA A N 1
ATOM 1911 C CA . ALA A 1 245 ? 78.643 1.627 -94.755 1.00 87.81 245 ALA A CA 1
ATOM 1912 C C . ALA A 1 245 ? 78.799 0.784 -93.473 1.00 87.81 245 ALA A C 1
ATOM 1914 O O . ALA A 1 245 ? 77.829 0.617 -92.733 1.00 87.81 245 ALA A O 1
ATOM 1915 N N . THR A 1 246 ? 80.015 0.317 -93.160 1.00 90.00 246 THR A N 1
ATOM 1916 C CA . THR A 1 246 ? 80.306 -0.374 -91.891 1.00 90.00 246 THR A CA 1
ATOM 1917 C C . THR A 1 246 ? 80.033 0.531 -90.688 1.00 90.00 246 THR A C 1
ATOM 1919 O O . THR A 1 246 ? 79.308 0.131 -89.784 1.00 90.00 246 THR A O 1
ATOM 1922 N N . LEU A 1 247 ? 80.530 1.774 -90.699 1.00 90.50 247 LEU A N 1
ATOM 1923 C CA . LEU A 1 247 ? 80.315 2.736 -89.608 1.00 90.50 247 LEU A CA 1
ATOM 1924 C C . LEU A 1 247 ? 78.837 3.132 -89.434 1.00 90.50 247 LEU A C 1
ATOM 1926 O O . LEU A 1 247 ? 78.403 3.410 -88.319 1.00 90.50 247 LEU A O 1
ATOM 1930 N N . GLN A 1 248 ? 78.048 3.151 -90.512 1.00 88.88 248 GLN A N 1
ATOM 1931 C CA . GLN A 1 248 ? 76.600 3.381 -90.448 1.00 88.88 248 GLN A CA 1
ATOM 1932 C C . GLN A 1 248 ? 75.858 2.209 -89.794 1.00 88.88 248 GLN A C 1
ATOM 1934 O O . GLN A 1 248 ? 74.943 2.436 -89.003 1.00 88.88 248 GLN A O 1
ATOM 1939 N N . GLU A 1 249 ? 76.258 0.968 -90.076 1.00 90.56 249 GLU A N 1
ATOM 1940 C CA . GLU A 1 249 ? 75.675 -0.217 -89.440 1.00 90.56 249 GLU A CA 1
ATOM 1941 C C . GLU A 1 249 ? 76.144 -0.364 -87.976 1.00 90.56 249 GLU A C 1
ATOM 1943 O O . GLU A 1 249 ? 75.318 -0.641 -87.111 1.00 90.56 249 GLU A O 1
ATOM 1948 N N . GLU A 1 250 ? 77.405 -0.053 -87.647 1.00 91.31 250 GLU A N 1
ATOM 1949 C CA . GLU A 1 250 ? 77.882 0.049 -86.254 1.00 91.31 250 GLU A CA 1
ATOM 1950 C C . GLU A 1 250 ? 77.127 1.134 -85.461 1.00 91.31 250 GLU A C 1
ATOM 1952 O O . GLU A 1 250 ? 76.707 0.900 -84.325 1.00 91.31 250 GLU A O 1
ATOM 1957 N N . LEU A 1 251 ? 76.884 2.308 -86.061 1.00 89.81 251 LEU A N 1
ATOM 1958 C CA . LEU A 1 251 ? 76.083 3.374 -85.449 1.00 89.81 251 LEU A CA 1
ATOM 1959 C C . LEU A 1 251 ? 74.637 2.924 -85.205 1.00 89.81 251 LEU A C 1
ATOM 1961 O O . LEU A 1 251 ? 74.095 3.169 -84.129 1.00 89.81 251 LEU A O 1
ATOM 1965 N N . LYS A 1 252 ? 74.024 2.240 -86.171 1.00 89.75 252 LYS A N 1
ATOM 1966 C CA . LYS A 1 252 ? 72.662 1.703 -86.067 1.00 89.75 252 LYS A CA 1
ATOM 1967 C C . LYS A 1 252 ? 72.552 0.608 -85.000 1.00 89.75 252 LYS A C 1
ATOM 1969 O O . LYS A 1 252 ? 71.586 0.596 -84.241 1.00 89.75 252 LYS A O 1
ATOM 1974 N N . GLN A 1 253 ? 73.553 -0.264 -84.879 1.00 90.31 253 GLN A N 1
ATOM 1975 C CA . GLN A 1 253 ? 73.635 -1.260 -83.804 1.00 90.31 253 GLN A CA 1
ATOM 1976 C C . GLN A 1 253 ? 73.822 -0.597 -82.431 1.00 90.31 253 GLN A C 1
ATOM 1978 O O . GLN A 1 253 ? 73.167 -0.991 -81.469 1.00 90.31 253 GLN A O 1
ATOM 1983 N N . SER A 1 254 ? 74.635 0.460 -82.346 1.00 87.31 254 SER A N 1
ATOM 1984 C CA . SER A 1 254 ? 74.793 1.273 -81.132 1.00 87.31 254 SER A CA 1
ATOM 1985 C C . SER A 1 254 ? 73.494 1.994 -80.736 1.00 87.31 254 SER A C 1
ATOM 1987 O O . SER A 1 254 ? 73.109 1.984 -79.568 1.00 87.31 254 SER A O 1
ATOM 1989 N N . GLN A 1 255 ? 72.756 2.546 -81.706 1.00 90.50 255 GLN A N 1
ATOM 1990 C CA . GLN A 1 255 ? 71.435 3.150 -81.488 1.00 90.50 255 GLN A CA 1
ATOM 1991 C C . GLN A 1 255 ? 70.403 2.120 -81.009 1.00 90.50 255 GLN A C 1
ATOM 1993 O O . GLN A 1 255 ? 69.691 2.388 -80.043 1.00 90.50 255 GLN A O 1
ATOM 1998 N N . ALA A 1 256 ? 70.362 0.930 -81.616 1.00 87.81 256 ALA A N 1
ATOM 1999 C CA . ALA A 1 256 ? 69.494 -0.163 -81.178 1.00 87.81 256 ALA A CA 1
ATOM 2000 C C . ALA A 1 256 ? 69.842 -0.642 -79.755 1.00 87.81 256 ALA A C 1
ATOM 2002 O O . ALA A 1 256 ? 68.945 -0.857 -78.942 1.00 87.81 256 ALA A O 1
ATOM 2003 N N . ALA A 1 257 ? 71.132 -0.738 -79.415 1.00 87.62 257 ALA A N 1
ATOM 2004 C CA . ALA A 1 257 ? 71.580 -1.051 -78.058 1.00 87.62 257 ALA A CA 1
ATOM 2005 C C . ALA A 1 257 ? 71.181 0.044 -77.051 1.00 87.62 257 ALA A C 1
ATOM 2007 O O . ALA A 1 257 ? 70.710 -0.270 -75.961 1.00 87.62 257 ALA A O 1
ATOM 2008 N N . HIS A 1 258 ? 71.286 1.326 -77.418 1.00 87.12 258 HIS A N 1
ATOM 2009 C CA . HIS A 1 258 ? 70.807 2.436 -76.587 1.00 87.12 258 HIS A CA 1
ATOM 2010 C C . HIS A 1 258 ? 69.285 2.411 -76.387 1.00 87.12 258 HIS A C 1
ATOM 2012 O O . HIS A 1 258 ? 68.815 2.653 -75.278 1.00 87.12 258 HIS A O 1
ATOM 2018 N N . GLN A 1 259 ? 68.512 2.076 -77.425 1.00 87.94 259 GLN A N 1
ATOM 2019 C CA . GLN A 1 259 ? 67.065 1.882 -77.304 1.00 87.94 259 GLN A CA 1
ATOM 2020 C C . GLN A 1 259 ? 66.732 0.710 -76.372 1.00 87.94 259 GLN A C 1
ATOM 2022 O O . GLN A 1 259 ? 65.888 0.875 -75.499 1.00 87.94 259 GLN A O 1
ATOM 2027 N N . GLN A 1 260 ? 67.430 -0.426 -76.485 1.00 89.50 260 GLN A N 1
ATOM 2028 C CA . GLN A 1 260 ? 67.270 -1.565 -75.569 1.00 89.50 260 GLN A CA 1
ATOM 2029 C C . GLN A 1 260 ? 67.630 -1.215 -74.117 1.00 89.50 260 GLN A C 1
ATOM 2031 O O . GLN A 1 260 ? 66.929 -1.622 -73.194 1.00 89.50 260 GLN A O 1
ATOM 2036 N N . VAL A 1 261 ? 68.696 -0.440 -73.891 1.00 89.06 261 VAL A N 1
ATOM 2037 C CA . VAL A 1 261 ? 69.061 0.033 -72.545 1.00 89.06 261 VAL A CA 1
ATOM 2038 C C . VAL A 1 261 ? 67.997 0.979 -71.987 1.00 89.06 261 VAL A C 1
ATOM 2040 O O . VAL A 1 261 ? 67.624 0.831 -70.827 1.00 89.06 261 VAL A O 1
ATOM 2043 N N . ASN A 1 262 ? 67.453 1.892 -72.797 1.00 89.06 262 ASN A N 1
ATOM 2044 C CA . ASN A 1 262 ? 66.365 2.769 -72.362 1.00 89.06 262 ASN A CA 1
ATOM 2045 C C . ASN A 1 262 ? 65.075 1.988 -72.072 1.00 89.06 262 ASN A C 1
ATOM 2047 O O . ASN A 1 262 ? 64.456 2.228 -71.043 1.00 89.06 262 ASN A O 1
ATOM 2051 N N . THR A 1 263 ? 64.671 1.017 -72.901 1.00 88.00 263 THR A N 1
ATOM 2052 C CA . THR A 1 263 ? 63.482 0.203 -72.587 1.00 88.00 263 THR A CA 1
ATOM 2053 C C . THR A 1 263 ? 63.692 -0.627 -71.319 1.00 88.00 263 THR A C 1
ATOM 2055 O O . THR A 1 263 ? 62.787 -0.707 -70.487 1.00 88.00 263 THR A O 1
ATOM 2058 N N . ALA A 1 264 ? 64.894 -1.173 -71.102 1.00 87.69 264 ALA A N 1
ATOM 2059 C CA . ALA A 1 264 ? 65.246 -1.877 -69.869 1.00 87.69 264 ALA A CA 1
ATOM 2060 C C . ALA A 1 264 ? 65.264 -0.957 -68.632 1.00 87.69 264 ALA A C 1
ATOM 2062 O O . ALA A 1 264 ? 64.834 -1.384 -67.560 1.00 87.69 264 ALA A O 1
ATOM 2063 N N . LEU A 1 265 ? 65.717 0.295 -68.774 1.00 88.44 265 LEU A N 1
ATOM 2064 C CA . LEU A 1 265 ? 65.680 1.304 -67.714 1.00 88.44 265 LEU A CA 1
ATOM 2065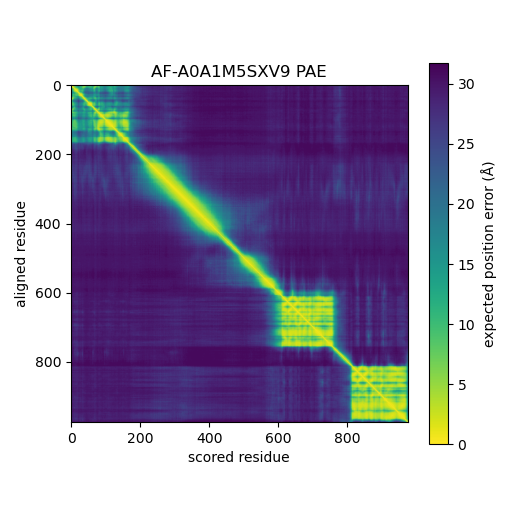 C C . LEU A 1 265 ? 64.237 1.686 -67.371 1.00 88.44 265 LEU A C 1
ATOM 2067 O O . LEU A 1 265 ? 63.846 1.525 -66.221 1.00 88.44 265 LEU A O 1
ATOM 2071 N N . ASN A 1 266 ? 63.421 2.060 -68.361 1.00 88.31 266 ASN A N 1
ATOM 2072 C CA . ASN A 1 266 ? 62.005 2.383 -68.164 1.00 88.31 266 ASN A CA 1
ATOM 2073 C C . ASN A 1 266 ? 61.245 1.204 -67.522 1.00 88.31 266 ASN A C 1
ATOM 2075 O O . ASN A 1 266 ? 60.431 1.398 -66.624 1.00 88.31 266 ASN A O 1
ATOM 2079 N N . THR A 1 267 ? 61.556 -0.038 -67.921 1.00 88.62 267 THR A N 1
ATOM 2080 C CA . THR A 1 267 ? 61.000 -1.256 -67.299 1.00 88.62 267 THR A CA 1
ATOM 2081 C C . THR A 1 267 ? 61.403 -1.380 -65.827 1.00 88.62 267 THR A C 1
ATOM 2083 O O . THR A 1 267 ? 60.613 -1.837 -65.003 1.00 88.62 267 THR A O 1
ATOM 2086 N N . LYS A 1 268 ? 62.628 -0.978 -65.469 1.00 89.94 268 LYS A N 1
ATOM 2087 C CA . LYS A 1 268 ? 63.111 -0.997 -64.084 1.00 89.94 268 LYS A CA 1
ATOM 2088 C C . LYS A 1 268 ? 62.556 0.148 -63.244 1.00 89.94 268 LYS A C 1
ATOM 2090 O O . LYS A 1 268 ? 62.277 -0.074 -62.073 1.00 89.94 268 LYS A O 1
ATOM 2095 N N . GLU A 1 269 ? 62.346 1.319 -63.830 1.00 88.94 269 GLU A N 1
ATOM 2096 C CA . GLU A 1 269 ? 61.687 2.451 -63.174 1.00 88.94 269 GLU A CA 1
ATOM 2097 C C . GLU A 1 269 ? 60.207 2.144 -62.909 1.00 88.94 269 GLU A C 1
ATOM 2099 O O . GLU A 1 269 ? 59.752 2.323 -61.783 1.00 88.94 269 GLU A O 1
ATOM 2104 N N . ALA A 1 270 ? 59.492 1.547 -63.870 1.00 85.38 270 ALA A N 1
ATOM 2105 C CA . ALA A 1 270 ? 58.130 1.048 -63.664 1.00 85.38 270 ALA A CA 1
ATOM 2106 C C . ALA A 1 270 ? 58.063 -0.026 -62.559 1.00 85.38 270 ALA A C 1
ATOM 2108 O O . ALA A 1 270 ? 57.216 0.049 -61.673 1.00 85.38 270 ALA A O 1
ATOM 2109 N N . GLN A 1 271 ? 59.000 -0.985 -62.549 1.00 90.56 271 GLN A N 1
ATOM 2110 C CA . GLN A 1 271 ? 59.090 -1.992 -61.482 1.00 90.56 271 GLN A CA 1
ATOM 2111 C C . GLN A 1 271 ? 59.393 -1.384 -60.104 1.00 90.56 271 GLN A C 1
ATOM 2113 O O . GLN A 1 271 ? 58.914 -1.911 -59.106 1.00 90.56 271 GLN A O 1
ATOM 2118 N N . LEU A 1 272 ? 60.158 -0.290 -60.028 1.00 87.12 272 LEU A N 1
ATOM 2119 C CA . LEU A 1 272 ? 60.393 0.441 -58.777 1.00 87.12 272 LEU A CA 1
ATOM 2120 C C . LEU A 1 272 ? 59.176 1.270 -58.341 1.00 87.12 272 LEU A C 1
ATOM 2122 O O . LEU A 1 272 ? 58.960 1.403 -57.141 1.00 87.12 272 LEU A O 1
ATOM 2126 N N . GLY A 1 273 ? 58.382 1.785 -59.286 1.00 88.56 273 GLY A N 1
ATOM 2127 C CA . GLY A 1 273 ? 57.100 2.440 -59.009 1.00 88.56 273 GLY A CA 1
ATOM 2128 C C . GLY A 1 273 ? 56.109 1.484 -58.346 1.00 88.56 273 GLY A C 1
ATOM 2129 O O . GLY A 1 273 ? 55.669 1.746 -57.231 1.00 88.56 273 GLY A O 1
ATOM 2130 N N . VAL A 1 274 ? 55.868 0.322 -58.965 1.00 88.88 274 VAL A N 1
ATOM 2131 C CA . VAL A 1 274 ? 55.003 -0.732 -58.398 1.00 88.88 274 VAL A CA 1
ATOM 2132 C C . VAL A 1 274 ? 55.491 -1.164 -57.010 1.00 88.88 274 VAL A C 1
ATOM 2134 O O . VAL A 1 274 ? 54.700 -1.222 -56.076 1.00 88.88 274 VAL A O 1
ATOM 2137 N N . LEU A 1 275 ? 56.801 -1.380 -56.826 1.00 88.81 275 LEU A N 1
ATOM 2138 C CA . LEU A 1 275 ? 57.348 -1.759 -55.514 1.00 88.81 275 LEU A CA 1
ATOM 2139 C C . LEU A 1 275 ? 57.198 -0.657 -54.446 1.00 88.81 275 LEU A C 1
ATOM 2141 O O . LEU A 1 275 ? 57.164 -0.960 -53.255 1.00 88.81 275 LEU A O 1
ATOM 2145 N N . ALA A 1 276 ? 57.141 0.618 -54.842 1.00 86.75 276 ALA A N 1
ATOM 2146 C CA . ALA A 1 276 ? 56.879 1.724 -53.924 1.00 86.75 276 ALA A CA 1
ATOM 2147 C C . ALA A 1 276 ? 55.394 1.785 -53.528 1.00 86.75 276 ALA A C 1
ATOM 2149 O O . ALA A 1 276 ? 55.087 1.979 -52.353 1.00 86.75 276 ALA A O 1
ATOM 2150 N N . GLU A 1 277 ? 54.484 1.549 -54.475 1.00 88.00 277 GLU A N 1
ATOM 2151 C CA . GLU A 1 277 ? 53.043 1.447 -54.214 1.00 88.00 277 GLU A CA 1
ATOM 2152 C C . GLU A 1 277 ? 52.715 0.245 -53.314 1.00 88.00 277 GLU A C 1
ATOM 2154 O O . GLU A 1 277 ? 52.003 0.410 -52.324 1.00 88.00 277 GLU A O 1
ATOM 2159 N N . GLU A 1 278 ? 53.317 -0.927 -53.560 1.00 91.31 278 GLU A N 1
ATOM 2160 C CA . GLU A 1 278 ? 53.246 -2.094 -52.664 1.00 91.31 278 GLU A CA 1
ATOM 2161 C C . GLU A 1 278 ? 53.706 -1.748 -51.234 1.00 91.31 278 GLU A C 1
ATOM 2163 O O . GLU A 1 278 ? 53.077 -2.155 -50.256 1.00 91.31 278 GLU A O 1
ATOM 2168 N N . VAL A 1 279 ? 54.783 -0.967 -51.083 1.00 88.44 279 VAL A N 1
ATOM 2169 C CA . VAL A 1 279 ? 55.303 -0.554 -49.767 1.00 88.44 279 VAL A CA 1
ATOM 2170 C C . VAL A 1 279 ? 54.367 0.422 -49.044 1.00 88.44 279 VAL A C 1
ATOM 2172 O O . VAL A 1 279 ? 54.209 0.297 -47.827 1.00 88.44 279 VAL A O 1
ATOM 2175 N N . GLU A 1 280 ? 53.717 1.361 -49.739 1.00 89.44 280 GLU A N 1
ATOM 2176 C CA . GLU A 1 280 ? 52.708 2.225 -49.107 1.00 89.44 280 GLU A CA 1
ATOM 2177 C C . GLU A 1 280 ? 51.418 1.457 -48.765 1.00 89.44 280 GLU A C 1
ATOM 2179 O O . GLU A 1 280 ? 50.899 1.624 -47.661 1.00 89.44 280 GLU A O 1
ATOM 2184 N N . GLN A 1 281 ? 50.956 0.535 -49.619 1.00 88.75 281 GLN A N 1
ATOM 2185 C CA . GLN A 1 281 ? 49.823 -0.354 -49.307 1.00 88.75 281 GLN A CA 1
ATOM 2186 C C . GLN A 1 281 ? 50.105 -1.254 -48.090 1.00 88.75 281 GLN A C 1
ATOM 2188 O O . GLN A 1 281 ? 49.240 -1.458 -47.231 1.00 88.75 281 G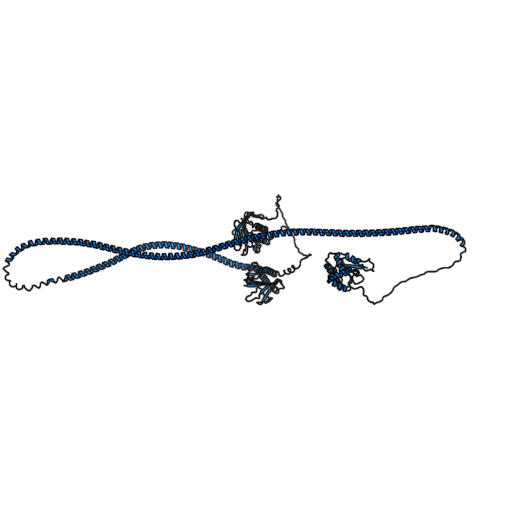LN A O 1
ATOM 2193 N N . LEU A 1 282 ? 51.331 -1.770 -47.960 1.00 91.12 282 LEU A N 1
ATOM 2194 C CA . LEU A 1 282 ? 51.743 -2.545 -46.787 1.00 91.12 282 LEU A CA 1
ATOM 2195 C C . LEU A 1 282 ? 51.789 -1.689 -45.512 1.00 91.12 282 LEU A C 1
ATOM 2197 O O . LEU A 1 282 ? 51.429 -2.186 -44.446 1.00 91.12 282 LEU A O 1
ATOM 2201 N N . LYS A 1 283 ? 52.159 -0.403 -45.596 1.00 90.62 283 LYS A N 1
ATOM 2202 C CA . LYS A 1 283 ? 52.091 0.529 -44.453 1.00 90.62 283 LYS A CA 1
ATOM 2203 C C . LYS A 1 283 ? 50.655 0.834 -44.028 1.00 90.62 283 LYS A C 1
ATOM 2205 O O . LYS A 1 283 ? 50.384 0.815 -42.829 1.00 90.62 283 LYS A O 1
ATOM 2210 N N . THR A 1 284 ? 49.734 1.093 -44.961 1.00 87.31 284 THR A N 1
ATOM 2211 C CA . THR A 1 284 ? 48.324 1.344 -44.604 1.00 87.31 284 THR A CA 1
ATOM 2212 C C . THR A 1 284 ? 47.694 0.105 -43.972 1.00 87.31 284 THR A C 1
ATOM 2214 O O . THR A 1 284 ? 47.036 0.213 -42.940 1.00 87.31 284 THR A O 1
ATOM 2217 N N . THR A 1 285 ? 47.989 -1.081 -44.515 1.00 89.88 285 THR A N 1
ATOM 2218 C CA . THR A 1 285 ? 47.562 -2.369 -43.942 1.00 89.88 285 THR A CA 1
ATOM 2219 C C . THR A 1 285 ? 48.146 -2.594 -42.540 1.00 89.88 285 THR A C 1
ATOM 2221 O O . THR A 1 285 ? 47.449 -3.080 -41.650 1.00 89.88 285 THR A O 1
ATOM 2224 N N . LEU A 1 286 ? 49.408 -2.208 -42.303 1.00 91.19 286 LEU A N 1
ATOM 2225 C CA . LEU A 1 286 ? 50.035 -2.291 -40.980 1.00 91.19 286 LEU A CA 1
ATOM 2226 C C . LEU A 1 286 ? 49.347 -1.362 -39.965 1.00 91.19 286 LEU A C 1
ATOM 2228 O O . LEU A 1 286 ? 49.033 -1.811 -38.867 1.00 91.19 286 LEU A O 1
ATOM 2232 N N . SER A 1 287 ? 49.051 -0.113 -40.345 1.00 88.44 287 SER A N 1
ATOM 2233 C CA . SER A 1 287 ? 48.338 0.854 -39.490 1.00 88.44 287 SER A CA 1
ATOM 2234 C C . SER A 1 287 ? 46.953 0.337 -39.089 1.00 88.44 287 SER A C 1
ATOM 2236 O O . SER A 1 287 ? 46.611 0.318 -37.909 1.00 88.44 287 SER A O 1
ATOM 2238 N N . GLN A 1 288 ? 46.190 -0.186 -40.055 1.00 90.38 288 GLN A N 1
ATOM 2239 C CA . GLN A 1 288 ? 44.891 -0.821 -39.803 1.00 90.38 288 GLN A CA 1
ATOM 2240 C C . GLN A 1 288 ? 45.010 -2.033 -38.864 1.00 90.38 288 GLN A C 1
ATOM 2242 O O . GLN A 1 288 ? 44.131 -2.272 -38.038 1.00 90.38 288 GLN A O 1
ATOM 2247 N N . HIS A 1 289 ? 46.102 -2.799 -38.949 1.00 91.31 289 HIS A N 1
ATOM 2248 C CA . HIS A 1 289 ? 46.344 -3.925 -38.048 1.00 91.31 289 HIS A CA 1
ATOM 2249 C C . HIS A 1 289 ? 46.683 -3.479 -36.614 1.00 91.31 289 HIS A C 1
ATOM 2251 O O . HIS A 1 289 ? 46.248 -4.124 -35.658 1.00 91.31 289 HIS A O 1
ATOM 2257 N N . GLU A 1 290 ? 47.406 -2.368 -36.439 1.00 90.31 290 GLU A N 1
ATOM 2258 C CA . GLU A 1 290 ? 47.661 -1.771 -35.120 1.00 90.31 290 GLU A CA 1
ATOM 2259 C C . GLU A 1 290 ? 46.376 -1.203 -34.489 1.00 90.31 290 GLU A C 1
ATOM 2261 O O . GLU A 1 290 ? 46.125 -1.432 -33.303 1.00 90.31 290 GLU A O 1
ATOM 2266 N N . GLU A 1 291 ? 45.508 -0.565 -35.280 1.00 90.12 291 GLU A N 1
ATOM 2267 C CA . GLU A 1 291 ? 44.179 -0.106 -34.846 1.00 90.12 291 GLU A CA 1
ATOM 2268 C C . GLU A 1 291 ? 43.269 -1.275 -34.434 1.00 90.12 291 GLU A C 1
ATOM 2270 O O . GLU A 1 291 ? 42.726 -1.280 -33.326 1.00 90.12 291 GLU A O 1
ATOM 2275 N N . LEU A 1 292 ? 43.157 -2.316 -35.269 1.00 90.62 292 LEU A N 1
ATOM 2276 C CA . LEU A 1 292 ? 42.397 -3.533 -34.950 1.00 90.62 292 LEU A CA 1
ATOM 2277 C C . LEU A 1 292 ? 42.924 -4.229 -33.688 1.00 90.62 292 LEU A C 1
ATOM 2279 O O . LEU A 1 292 ? 42.136 -4.730 -32.884 1.00 90.62 292 LEU A O 1
ATOM 2283 N N . LYS A 1 293 ? 44.245 -4.229 -33.474 1.00 93.31 293 LYS A N 1
ATOM 2284 C CA . LYS A 1 293 ? 44.864 -4.753 -32.252 1.00 93.31 293 LYS A CA 1
ATOM 2285 C C . LYS A 1 293 ? 44.488 -3.922 -31.021 1.00 93.31 293 LYS A C 1
ATOM 2287 O O . LYS A 1 293 ? 44.159 -4.510 -29.993 1.00 93.31 293 LYS A O 1
ATOM 2292 N N . ALA A 1 294 ? 44.486 -2.592 -31.113 1.00 90.56 294 ALA A N 1
ATOM 2293 C CA . ALA A 1 294 ? 44.066 -1.718 -30.015 1.00 90.56 294 ALA A CA 1
ATOM 2294 C C . ALA A 1 294 ? 42.572 -1.887 -29.671 1.00 90.56 294 ALA A C 1
ATOM 2296 O O . ALA A 1 294 ? 42.204 -1.915 -28.494 1.00 90.56 294 ALA A O 1
ATOM 2297 N N . VAL A 1 295 ? 41.712 -2.070 -30.682 1.00 91.38 295 VAL A N 1
ATOM 2298 C CA . VAL A 1 295 ? 40.296 -2.423 -30.483 1.00 91.38 295 VAL A CA 1
ATOM 2299 C C . VAL A 1 295 ? 40.171 -3.777 -29.780 1.00 91.38 295 VAL A C 1
ATOM 2301 O O . VAL A 1 295 ? 39.453 -3.874 -28.789 1.00 91.38 295 VAL A O 1
ATOM 2304 N N . LEU A 1 296 ? 40.908 -4.800 -30.225 1.00 90.81 296 LEU A N 1
ATOM 2305 C CA . LEU A 1 296 ? 40.865 -6.139 -29.631 1.00 90.81 296 LEU A CA 1
ATOM 2306 C C . LEU A 1 296 ? 41.377 -6.162 -28.180 1.00 90.81 296 LEU A C 1
ATOM 2308 O O . LEU A 1 296 ? 40.772 -6.823 -27.338 1.00 90.81 296 LEU A O 1
ATOM 2312 N N . GLU A 1 297 ? 42.428 -5.404 -27.854 1.00 92.12 297 GLU A N 1
ATOM 2313 C CA . GLU A 1 297 ? 42.895 -5.228 -26.470 1.00 92.12 297 GLU A CA 1
ATOM 2314 C C . GLU A 1 297 ? 41.821 -4.550 -25.595 1.00 92.12 297 GLU A C 1
ATOM 2316 O O . GLU A 1 297 ? 41.547 -5.029 -24.493 1.00 92.12 297 GLU A O 1
ATOM 2321 N N . LYS A 1 298 ? 41.126 -3.521 -26.104 1.00 92.50 298 LYS A N 1
ATOM 2322 C CA . LYS A 1 298 ? 40.002 -2.860 -25.409 1.00 92.50 298 LYS A CA 1
ATOM 2323 C C . LYS A 1 298 ? 38.778 -3.773 -25.233 1.00 92.50 298 LYS A C 1
ATOM 2325 O O . LYS A 1 298 ? 38.108 -3.722 -24.201 1.00 92.50 298 LYS A O 1
ATOM 2330 N N . THR A 1 299 ? 38.470 -4.623 -26.212 1.00 90.12 299 THR A N 1
ATOM 2331 C CA . THR A 1 299 ? 37.414 -5.642 -26.084 1.00 90.12 299 THR A CA 1
ATOM 2332 C C . THR A 1 299 ? 37.799 -6.698 -25.046 1.00 90.12 299 THR A C 1
ATOM 2334 O O . THR A 1 299 ? 36.953 -7.116 -24.257 1.00 90.12 299 THR A O 1
ATOM 2337 N N . GLN A 1 300 ? 39.074 -7.095 -24.994 1.00 93.50 300 GLN A N 1
ATOM 2338 C CA . GLN A 1 300 ? 39.576 -8.072 -24.029 1.00 93.50 300 GLN A CA 1
ATOM 2339 C C . GLN A 1 300 ? 39.552 -7.543 -22.586 1.00 93.50 300 GLN A C 1
ATOM 2341 O O . GLN A 1 300 ? 39.228 -8.316 -21.680 1.00 93.50 300 GLN A O 1
ATOM 2346 N N . THR A 1 301 ? 39.835 -6.255 -22.348 1.00 92.44 301 THR A N 1
ATOM 2347 C CA . THR A 1 301 ? 39.642 -5.655 -21.015 1.00 92.44 301 THR A CA 1
ATOM 2348 C C . THR A 1 301 ? 38.164 -5.628 -20.642 1.00 92.44 301 THR A C 1
ATOM 2350 O O . THR A 1 301 ? 37.809 -6.190 -19.614 1.00 92.44 301 THR A O 1
ATOM 2353 N N . HIS A 1 302 ? 37.283 -5.131 -21.519 1.00 92.75 302 HIS A N 1
ATOM 2354 C CA . HIS A 1 302 ? 35.848 -5.043 -21.217 1.00 92.75 302 HIS A CA 1
ATOM 2355 C C . HIS A 1 302 ? 35.195 -6.409 -20.930 1.00 92.75 302 HIS A C 1
ATOM 2357 O O . HIS A 1 302 ? 34.359 -6.532 -20.037 1.00 92.75 302 HIS A O 1
ATOM 2363 N N . LEU A 1 303 ? 35.613 -7.463 -21.641 1.00 91.12 303 LEU A N 1
ATOM 2364 C CA . LEU A 1 303 ? 35.172 -8.836 -21.375 1.00 91.12 303 LEU A CA 1
ATOM 2365 C C . LEU A 1 303 ? 35.693 -9.368 -20.027 1.00 91.12 303 LEU A C 1
ATOM 2367 O O . LEU A 1 303 ? 35.019 -10.175 -19.389 1.00 91.12 303 LEU A O 1
ATOM 2371 N N . THR A 1 304 ? 36.860 -8.899 -19.576 1.00 92.50 304 THR A N 1
ATOM 2372 C CA . THR A 1 304 ? 37.400 -9.210 -18.243 1.00 92.50 304 THR A CA 1
ATOM 2373 C C . THR A 1 304 ? 36.596 -8.493 -17.157 1.00 92.50 304 THR A C 1
ATOM 2375 O O . THR A 1 304 ? 36.167 -9.147 -16.210 1.00 92.50 304 THR A O 1
ATOM 2378 N N . ASP A 1 305 ? 36.297 -7.202 -17.341 1.00 92.88 305 ASP A N 1
ATOM 2379 C CA . ASP A 1 305 ? 35.476 -6.401 -16.419 1.00 92.88 305 ASP A CA 1
ATOM 2380 C C . ASP A 1 305 ? 34.091 -7.051 -16.208 1.00 92.88 305 ASP A C 1
ATOM 2382 O O . ASP A 1 305 ? 33.689 -7.338 -15.079 1.00 92.88 305 ASP A O 1
ATOM 2386 N N . LEU A 1 306 ? 33.406 -7.414 -17.302 1.00 91.88 306 LEU A N 1
ATOM 2387 C CA . LEU A 1 306 ? 32.126 -8.142 -17.282 1.00 91.88 306 LEU A CA 1
ATOM 2388 C C . LEU A 1 306 ? 32.215 -9.507 -16.573 1.00 91.88 306 LEU A C 1
ATOM 2390 O O . LEU A 1 306 ? 31.251 -9.957 -15.946 1.00 91.88 306 LEU A O 1
ATOM 2394 N N . GLN A 1 307 ? 33.361 -10.190 -16.658 1.00 93.38 307 GLN A N 1
ATOM 2395 C CA . GLN A 1 307 ? 33.587 -11.467 -15.980 1.00 93.38 307 GLN A CA 1
ATOM 2396 C C . GLN A 1 307 ? 33.837 -11.292 -14.468 1.00 93.38 307 GLN A C 1
ATOM 2398 O O . GLN A 1 307 ? 33.529 -12.205 -13.691 1.00 93.38 307 GLN A O 1
ATOM 2403 N N . GLU A 1 308 ? 34.360 -10.146 -14.029 1.00 93.88 308 GLU A N 1
ATOM 2404 C CA . GLU A 1 308 ? 34.461 -9.786 -12.609 1.00 93.88 308 GLU A CA 1
ATOM 2405 C C . GLU A 1 308 ? 33.102 -9.337 -12.046 1.00 93.88 308 GLU A C 1
ATOM 2407 O O . GLU A 1 308 ? 32.688 -9.847 -11.000 1.00 93.88 308 GLU A O 1
ATOM 2412 N N . GLU A 1 309 ? 32.339 -8.509 -12.772 1.00 92.62 309 GLU A N 1
ATOM 2413 C CA . GLU A 1 309 ? 30.961 -8.136 -12.407 1.00 92.62 309 GLU A CA 1
ATOM 2414 C C . GLU A 1 309 ? 30.058 -9.368 -12.241 1.00 92.62 309 GLU A C 1
ATOM 2416 O O . GLU A 1 309 ? 29.380 -9.518 -11.220 1.00 92.62 309 GLU A O 1
ATOM 2421 N N . TYR A 1 310 ? 30.102 -10.309 -13.194 1.00 92.12 310 TYR A N 1
ATOM 2422 C CA . TYR A 1 310 ? 29.354 -11.567 -13.107 1.00 92.12 310 TYR A CA 1
ATOM 2423 C C . TYR A 1 310 ? 29.737 -12.394 -11.868 1.00 92.12 310 TYR A C 1
ATOM 2425 O O . TYR A 1 310 ? 28.873 -13.003 -11.227 1.00 92.12 310 TYR A O 1
ATOM 2433 N N . GLN A 1 311 ? 31.019 -12.409 -11.491 1.00 93.56 311 GLN A N 1
ATOM 2434 C CA . GLN A 1 311 ? 31.470 -13.087 -10.275 1.00 93.56 311 GLN A CA 1
ATOM 2435 C C . GLN A 1 311 ? 31.000 -12.373 -9.001 1.00 93.56 311 GLN A C 1
ATOM 2437 O O . GLN A 1 311 ? 30.592 -13.065 -8.066 1.00 93.56 311 GLN A O 1
ATOM 2442 N N . SER A 1 312 ? 30.984 -11.034 -8.964 1.00 92.75 312 SER A N 1
ATOM 2443 C CA . SER A 1 312 ? 30.427 -10.272 -7.834 1.00 92.75 312 SER A CA 1
ATOM 2444 C C . SER A 1 312 ? 28.933 -10.548 -7.668 1.00 92.75 312 SER A C 1
ATOM 2446 O O . SER A 1 312 ? 28.504 -11.011 -6.611 1.00 92.75 312 SER A O 1
ATOM 2448 N N . ALA A 1 313 ? 28.148 -10.407 -8.741 1.00 88.00 313 ALA A N 1
ATOM 2449 C CA . ALA A 1 313 ? 26.709 -10.677 -8.732 1.00 88.00 313 ALA A CA 1
ATOM 2450 C C . ALA A 1 313 ? 26.380 -12.133 -8.338 1.00 88.00 313 ALA A C 1
ATOM 2452 O O . ALA A 1 313 ? 25.399 -12.398 -7.638 1.00 88.00 313 ALA A O 1
ATOM 2453 N N . SER A 1 314 ? 27.220 -13.096 -8.737 1.00 91.12 314 SER A N 1
ATOM 2454 C CA . SER A 1 314 ? 27.097 -14.501 -8.328 1.00 91.12 314 SER A CA 1
ATOM 2455 C C . SER A 1 314 ? 27.371 -14.706 -6.827 1.00 91.12 314 SER A C 1
ATOM 2457 O O . SER A 1 314 ? 26.646 -15.453 -6.162 1.00 91.12 314 SER A O 1
ATOM 2459 N N . GLN A 1 315 ? 28.356 -14.002 -6.256 1.00 93.06 315 GLN A N 1
ATOM 2460 C CA . GLN A 1 315 ? 28.629 -14.023 -4.813 1.00 93.06 315 GLN A CA 1
ATOM 2461 C C . GLN A 1 315 ? 27.526 -13.328 -4.002 1.00 93.06 315 GLN A C 1
ATOM 2463 O O . GLN A 1 315 ? 27.084 -13.873 -2.990 1.00 93.06 315 GLN A O 1
ATOM 2468 N N . GLU A 1 316 ? 27.031 -12.174 -4.451 1.00 93.44 316 GLU A N 1
ATOM 2469 C CA . GLU A 1 316 ? 25.903 -11.468 -3.829 1.00 93.44 316 GLU A CA 1
ATOM 2470 C C . GLU A 1 316 ? 24.639 -12.332 -3.820 1.00 93.44 316 GLU A C 1
ATOM 2472 O O . GLU A 1 316 ? 23.998 -12.488 -2.780 1.00 93.44 316 GLU A O 1
ATOM 2477 N N . LYS A 1 317 ? 24.330 -12.998 -4.940 1.00 92.69 317 LYS A N 1
ATOM 2478 C CA . LYS A 1 317 ? 23.245 -13.983 -5.024 1.00 92.69 317 LYS A CA 1
ATOM 2479 C C . LYS A 1 317 ? 23.407 -15.109 -3.997 1.00 92.69 317 LYS A C 1
ATOM 2481 O O . LYS A 1 317 ? 22.424 -15.494 -3.365 1.00 92.69 317 LYS A O 1
ATOM 2486 N N . LEU A 1 318 ? 24.624 -15.620 -3.796 1.00 92.31 318 LEU A N 1
ATOM 2487 C CA . LEU A 1 318 ? 24.899 -16.664 -2.803 1.00 92.31 318 LEU A CA 1
ATOM 2488 C C . LEU A 1 318 ? 24.682 -16.161 -1.361 1.00 92.31 318 LEU A C 1
ATOM 2490 O O . LEU A 1 318 ? 24.096 -16.866 -0.538 1.00 92.31 318 LEU A O 1
ATOM 2494 N N . GLN A 1 319 ? 25.089 -14.921 -1.065 1.00 92.56 319 GLN A N 1
ATOM 2495 C CA . GLN A 1 319 ? 24.844 -14.277 0.231 1.00 92.56 319 GLN A CA 1
ATOM 2496 C C . GLN A 1 319 ? 23.348 -14.028 0.479 1.00 92.56 319 GLN A C 1
ATOM 2498 O O . GLN A 1 319 ? 22.862 -14.265 1.586 1.00 92.56 319 GLN A O 1
ATOM 2503 N N . LEU A 1 320 ? 22.599 -13.599 -0.545 1.00 91.19 320 LEU A N 1
ATOM 2504 C CA . LEU A 1 320 ? 21.148 -13.411 -0.472 1.00 91.19 320 LEU A CA 1
ATOM 2505 C C . LEU A 1 320 ? 20.411 -14.730 -0.207 1.00 91.19 320 LEU A C 1
ATOM 2507 O O . LEU A 1 320 ? 19.528 -14.753 0.649 1.00 91.19 320 LEU A O 1
ATOM 2511 N N . VAL A 1 321 ? 20.807 -15.831 -0.859 1.00 92.75 321 VAL A N 1
ATOM 2512 C CA . VAL A 1 321 ? 20.258 -17.172 -0.583 1.00 92.75 321 VAL A CA 1
ATOM 2513 C C . VAL A 1 321 ? 20.497 -17.566 0.877 1.00 92.75 321 VAL A C 1
ATOM 2515 O O . VAL A 1 321 ? 19.536 -17.874 1.576 1.00 92.75 321 VAL A O 1
ATOM 2518 N N . SER A 1 322 ? 21.729 -17.455 1.384 1.00 92.25 322 SER A N 1
ATOM 2519 C CA . SER A 1 322 ? 22.033 -17.797 2.784 1.00 92.25 322 SER A CA 1
ATOM 2520 C C . SER A 1 322 ? 21.281 -16.912 3.797 1.00 92.25 322 SER A C 1
ATOM 2522 O O . SER A 1 322 ? 20.841 -17.376 4.853 1.00 92.25 322 SER A O 1
ATOM 2524 N N . ARG A 1 323 ? 21.059 -15.632 3.467 1.00 93.69 323 ARG A N 1
ATOM 2525 C CA . ARG A 1 323 ? 20.247 -14.713 4.281 1.00 93.69 323 ARG A CA 1
ATOM 2526 C C . ARG A 1 323 ? 18.764 -15.099 4.283 1.00 93.69 323 ARG A C 1
ATOM 2528 O O . ARG A 1 323 ? 18.113 -14.973 5.320 1.00 93.69 323 ARG A O 1
ATOM 2535 N N . LEU A 1 324 ? 18.246 -15.587 3.155 1.00 90.44 324 LEU A N 1
ATOM 2536 C CA . LEU A 1 324 ? 16.872 -16.070 3.009 1.00 90.44 324 LEU A CA 1
ATOM 2537 C C . LEU A 1 324 ? 16.664 -17.397 3.754 1.00 90.44 324 LEU A C 1
ATOM 2539 O O . LEU A 1 324 ? 15.690 -17.517 4.491 1.00 90.44 324 LEU A O 1
ATOM 2543 N N . GLU A 1 325 ? 17.605 -18.341 3.665 1.00 92.44 325 GLU A N 1
ATOM 2544 C CA . GLU A 1 325 ? 17.608 -19.584 4.458 1.00 92.44 325 GLU A CA 1
ATOM 2545 C C . GLU A 1 325 ? 17.574 -19.294 5.966 1.00 92.44 325 GLU A C 1
ATOM 2547 O O . GLU A 1 325 ? 16.756 -19.856 6.695 1.00 92.44 325 GLU A O 1
ATOM 2552 N N . LYS A 1 326 ? 18.405 -18.353 6.438 1.00 92.19 326 LYS A N 1
ATOM 2553 C CA . LYS A 1 326 ? 18.402 -17.923 7.843 1.00 92.19 326 LYS A CA 1
ATOM 2554 C C . LYS A 1 326 ? 17.073 -17.276 8.253 1.00 92.19 326 LYS A C 1
ATOM 2556 O O . LYS A 1 326 ? 16.579 -17.552 9.343 1.00 92.19 326 LYS A O 1
ATOM 2561 N N . SER A 1 327 ? 16.482 -16.449 7.389 1.00 90.06 327 SER A N 1
ATOM 2562 C CA . SER A 1 327 ? 15.158 -15.853 7.622 1.00 90.06 327 SER A CA 1
ATOM 2563 C C . SER A 1 327 ? 14.057 -16.922 7.697 1.00 90.06 327 SER A C 1
ATOM 2565 O O . SER A 1 327 ? 13.184 -16.859 8.560 1.00 90.06 327 SER A O 1
ATOM 2567 N N . HIS A 1 328 ? 14.137 -17.961 6.859 1.00 91.81 328 HIS A N 1
ATOM 2568 C CA . HIS A 1 328 ? 13.202 -19.085 6.875 1.00 91.81 328 HIS A CA 1
ATOM 2569 C C . HIS A 1 328 ? 13.289 -19.893 8.180 1.00 91.81 328 HIS A C 1
ATOM 2571 O O . HIS A 1 328 ? 12.258 -20.154 8.794 1.00 91.81 328 HIS A O 1
ATOM 2577 N N . GLN A 1 329 ? 14.500 -20.187 8.669 1.00 92.94 329 GLN A N 1
ATOM 2578 C CA . GLN A 1 329 ? 14.702 -20.828 9.979 1.00 92.94 329 GLN A CA 1
ATOM 2579 C C . GLN A 1 329 ? 14.135 -19.985 11.134 1.00 92.94 329 GLN A C 1
ATOM 2581 O O . GLN A 1 329 ? 13.491 -20.518 12.035 1.00 92.94 329 GLN A O 1
ATOM 2586 N N . GLN A 1 330 ? 14.319 -18.660 11.097 1.00 92.69 330 GLN A N 1
ATOM 2587 C CA . GLN A 1 330 ? 13.732 -17.757 12.095 1.00 92.69 330 GLN A CA 1
ATOM 2588 C C . GLN A 1 330 ? 12.196 -17.734 12.028 1.00 92.69 330 GLN A C 1
ATOM 2590 O O . GLN A 1 330 ? 11.542 -17.641 13.067 1.00 92.69 330 GLN A O 1
ATOM 2595 N N . LEU A 1 331 ? 11.606 -17.852 10.834 1.00 91.44 331 LEU A N 1
ATOM 2596 C CA . LEU A 1 331 ? 10.158 -17.963 10.663 1.00 91.44 331 LEU A CA 1
ATOM 2597 C C . LEU A 1 331 ? 9.622 -19.301 11.200 1.00 91.44 331 LEU A C 1
ATOM 2599 O O . LEU A 1 331 ? 8.614 -19.305 11.899 1.00 91.44 331 LEU A O 1
ATOM 2603 N N . GLU A 1 332 ? 10.305 -20.414 10.934 1.00 92.31 332 GLU A N 1
ATOM 2604 C CA . GLU A 1 332 ? 9.953 -21.754 11.432 1.00 92.31 332 GLU A CA 1
ATOM 2605 C C . GLU A 1 332 ? 10.027 -21.834 12.972 1.00 92.31 332 GLU A C 1
ATOM 2607 O O . GLU A 1 332 ? 9.120 -22.361 13.627 1.00 92.31 332 GLU A O 1
ATOM 2612 N N . GLU A 1 333 ? 11.038 -21.201 13.581 1.00 93.12 333 GLU A N 1
ATOM 2613 C CA . GLU A 1 333 ? 11.123 -21.036 15.038 1.00 93.12 333 GLU A CA 1
ATOM 2614 C C . GLU A 1 333 ? 9.958 -20.186 15.583 1.00 93.12 333 GLU A C 1
ATOM 2616 O O . GLU A 1 333 ? 9.372 -20.513 16.617 1.00 93.12 333 GLU A O 1
ATOM 2621 N N . LYS A 1 334 ? 9.563 -19.115 14.878 1.00 92.56 334 LYS A N 1
ATOM 2622 C CA . LYS A 1 334 ? 8.432 -18.258 15.278 1.00 92.56 334 LYS A CA 1
ATOM 2623 C C . LYS A 1 334 ? 7.073 -18.939 15.121 1.00 92.56 334 LYS A C 1
ATOM 2625 O O . LYS A 1 334 ? 6.217 -18.744 15.982 1.00 92.56 334 LYS A O 1
ATOM 2630 N N . VAL A 1 335 ? 6.886 -19.776 14.100 1.00 92.94 335 VAL A N 1
ATOM 2631 C CA . VAL A 1 335 ? 5.705 -20.646 13.968 1.00 92.94 335 VAL A CA 1
ATOM 2632 C C . VAL A 1 335 ? 5.649 -21.629 15.138 1.00 92.94 335 VAL A C 1
ATOM 2634 O O . VAL A 1 335 ? 4.630 -21.693 15.819 1.00 92.94 335 VAL A O 1
ATOM 2637 N N . SER A 1 336 ? 6.766 -22.284 15.468 1.00 92.62 336 SER A N 1
ATOM 2638 C CA . SER A 1 336 ? 6.859 -23.196 16.620 1.00 92.62 336 SER A CA 1
ATOM 2639 C C . SER A 1 336 ? 6.518 -22.502 17.954 1.00 92.62 336 SER A C 1
ATOM 2641 O O . SER A 1 336 ? 5.835 -23.069 18.809 1.00 92.62 336 SER A O 1
ATOM 2643 N N . GLN A 1 337 ? 6.949 -21.247 18.133 1.00 93.06 337 GLN A N 1
ATOM 2644 C CA . GLN A 1 337 ? 6.607 -20.424 19.303 1.00 93.06 337 GLN A CA 1
ATOM 2645 C C . GLN A 1 337 ? 5.114 -20.044 19.341 1.00 93.06 337 GLN A C 1
ATOM 2647 O O . GLN A 1 337 ? 4.513 -20.051 20.416 1.00 93.06 337 GLN A O 1
ATOM 2652 N N . LEU A 1 338 ? 4.493 -19.757 18.190 1.00 92.06 338 LEU A N 1
ATOM 2653 C CA . LEU A 1 338 ? 3.053 -19.484 18.081 1.00 92.06 338 LEU A CA 1
ATOM 2654 C C . LEU A 1 338 ? 2.196 -20.732 18.338 1.00 92.06 338 LEU A C 1
ATOM 2656 O O . LEU A 1 338 ? 1.169 -20.635 19.007 1.00 92.06 338 LEU A O 1
ATOM 2660 N N . GLU A 1 339 ? 2.614 -21.907 17.866 1.00 92.81 339 GLU A N 1
ATOM 2661 C CA . GLU A 1 339 ? 1.935 -23.175 18.160 1.00 92.81 339 GLU A CA 1
ATOM 2662 C C . GLU A 1 339 ? 1.965 -23.494 19.661 1.00 92.81 339 GLU A C 1
ATOM 2664 O O . GLU A 1 339 ? 0.925 -23.805 20.246 1.00 92.81 339 GLU A O 1
ATOM 2669 N N . ALA A 1 340 ? 3.119 -23.321 20.315 1.00 91.56 340 ALA A N 1
ATOM 2670 C CA . ALA A 1 340 ? 3.240 -23.472 21.765 1.00 91.56 340 ALA A CA 1
ATOM 2671 C C . ALA A 1 340 ? 2.343 -22.480 22.536 1.00 91.56 340 ALA A C 1
ATOM 2673 O O . ALA A 1 340 ? 1.660 -22.874 23.486 1.00 91.56 340 ALA A O 1
ATOM 2674 N N . ALA A 1 341 ? 2.286 -21.215 22.102 1.00 90.75 341 ALA A N 1
ATOM 2675 C CA . ALA A 1 341 ? 1.407 -20.206 22.692 1.00 90.75 341 ALA A CA 1
ATOM 2676 C C . ALA A 1 341 ? -0.084 -20.550 22.510 1.00 90.75 341 ALA A C 1
ATOM 2678 O O . ALA A 1 341 ? -0.858 -20.432 23.458 1.00 90.75 341 ALA A O 1
ATOM 2679 N N . ASN A 1 342 ? -0.490 -21.046 21.336 1.00 90.75 342 ASN A N 1
ATOM 2680 C CA . ASN A 1 342 ? -1.863 -21.493 21.084 1.00 90.75 342 ASN A CA 1
ATOM 2681 C C . ASN A 1 342 ? -2.257 -22.675 21.985 1.00 90.75 342 ASN A C 1
ATOM 2683 O O . ASN A 1 342 ? -3.340 -22.660 22.570 1.00 90.75 342 ASN A O 1
ATOM 2687 N N . VAL A 1 343 ? -1.366 -23.656 22.178 1.00 93.50 343 VAL A N 1
ATOM 2688 C CA . VAL A 1 343 ? -1.586 -24.760 23.132 1.00 93.50 343 VAL A CA 1
ATOM 2689 C C . VAL A 1 343 ? -1.762 -24.232 24.561 1.00 93.50 343 VAL A C 1
ATOM 2691 O O . VAL A 1 343 ? -2.660 -24.687 25.274 1.00 93.50 343 VAL A O 1
ATOM 2694 N N . GLN A 1 344 ? -0.965 -23.244 24.978 1.00 94.81 344 GLN A N 1
ATOM 2695 C CA . GLN A 1 344 ? -1.099 -22.617 26.297 1.00 94.81 344 GLN A CA 1
ATOM 2696 C C . GLN A 1 344 ? -2.417 -21.830 26.440 1.00 94.81 344 GLN A C 1
ATOM 2698 O O . GLN A 1 344 ? -3.065 -21.911 27.483 1.00 94.81 344 GLN A O 1
ATOM 2703 N N . ILE A 1 345 ? -2.866 -21.130 25.393 1.00 91.44 345 ILE A N 1
ATOM 2704 C CA . ILE A 1 345 ? -4.169 -20.445 25.365 1.00 91.44 345 ILE A CA 1
ATOM 2705 C C . ILE A 1 345 ? -5.315 -21.455 25.525 1.00 91.44 345 ILE A C 1
ATOM 2707 O O . ILE A 1 345 ? -6.196 -21.237 26.355 1.00 91.44 345 ILE A O 1
ATOM 2711 N N . SER A 1 346 ? -5.287 -22.591 24.818 1.00 90.25 346 SER A N 1
ATOM 2712 C CA . SER A 1 346 ? -6.305 -23.645 24.967 1.00 90.25 346 SER A CA 1
ATOM 2713 C C . SER A 1 346 ? -6.321 -24.275 26.366 1.00 90.25 346 SER A C 1
ATOM 2715 O O . SER A 1 346 ? -7.390 -24.596 26.893 1.00 90.25 346 SER A O 1
ATOM 2717 N N . GLN A 1 347 ? -5.157 -24.420 27.009 1.00 92.19 347 GLN A N 1
ATOM 2718 C CA . GLN A 1 347 ? -5.070 -24.866 28.405 1.00 92.19 347 GLN A CA 1
ATOM 2719 C C . GLN A 1 347 ? -5.712 -23.850 29.360 1.00 92.19 347 GLN A C 1
ATOM 2721 O O . GLN A 1 347 ? -6.557 -24.233 30.170 1.00 92.19 347 GLN A O 1
ATOM 2726 N N . LEU A 1 348 ? -5.391 -22.560 29.216 1.00 92.19 348 LEU A N 1
ATOM 2727 C CA . LEU A 1 348 ? -5.966 -21.482 30.030 1.00 92.19 348 LEU A CA 1
ATOM 2728 C C . LEU A 1 348 ? -7.476 -21.308 29.800 1.00 92.19 348 LEU A C 1
ATOM 2730 O O . LEU A 1 348 ? -8.204 -21.001 30.741 1.00 92.19 348 LEU A O 1
ATOM 2734 N N . GLN A 1 349 ? -7.982 -21.537 28.586 1.00 91.19 349 GLN A N 1
ATOM 2735 C CA . GLN A 1 349 ? -9.425 -21.590 28.315 1.00 91.19 349 GLN A CA 1
ATOM 2736 C C . GLN A 1 349 ? -10.088 -22.738 29.093 1.00 91.19 349 GLN A C 1
ATOM 2738 O O . GLN A 1 349 ? -11.037 -22.504 29.838 1.00 91.19 349 GLN A O 1
ATOM 2743 N N . THR A 1 350 ? -9.516 -23.945 29.020 1.00 91.44 350 THR A N 1
ATOM 2744 C CA . THR A 1 350 ? -9.999 -25.134 29.751 1.00 91.44 350 THR A CA 1
ATOM 2745 C C . THR A 1 350 ? -9.953 -24.949 31.279 1.00 91.44 350 THR A C 1
ATOM 2747 O O . THR A 1 350 ? -10.758 -25.523 32.014 1.00 91.44 350 THR A O 1
ATOM 2750 N N . GLU A 1 351 ? -8.995 -24.174 31.793 1.00 93.81 351 GLU A N 1
ATOM 2751 C CA . GLU A 1 351 ? -8.898 -23.842 33.219 1.00 93.81 351 GLU A CA 1
ATOM 2752 C C . GLU A 1 351 ? -9.932 -22.786 33.638 1.00 93.81 351 GLU A C 1
ATOM 2754 O O . GLU A 1 351 ? -10.603 -22.966 34.655 1.00 93.81 351 GLU A O 1
ATOM 2759 N N . ASN A 1 352 ? -10.151 -21.749 32.824 1.00 88.62 352 ASN A N 1
ATOM 2760 C CA . ASN A 1 352 ? -11.201 -20.755 33.062 1.00 88.62 352 ASN A CA 1
ATOM 2761 C C . ASN A 1 352 ? -12.612 -21.368 33.042 1.00 88.62 352 ASN A C 1
ATOM 2763 O O . ASN A 1 352 ? -13.436 -20.996 33.874 1.00 88.62 352 ASN A O 1
ATOM 2767 N N . GLU A 1 353 ? -12.892 -22.338 32.164 1.00 92.94 353 GLU A N 1
ATOM 2768 C CA . GLU A 1 353 ? -14.166 -23.078 32.168 1.00 92.94 353 GLU A CA 1
ATOM 2769 C C . GLU A 1 353 ? -14.381 -23.831 33.493 1.00 92.94 353 GLU A C 1
ATOM 2771 O O . GLU A 1 353 ? -15.433 -23.701 34.121 1.00 92.94 353 GLU A O 1
ATOM 2776 N N . LYS A 1 354 ? -13.355 -24.534 33.996 1.00 92.75 354 LYS A N 1
ATOM 2777 C CA . LYS A 1 354 ? -13.411 -25.210 35.307 1.00 92.75 354 LYS A CA 1
ATOM 2778 C C . LYS A 1 354 ? -13.595 -24.232 36.467 1.00 92.75 354 LYS A C 1
ATOM 2780 O O . LYS A 1 354 ? -14.313 -24.542 37.416 1.00 92.75 354 LYS A O 1
ATOM 2785 N N . LEU A 1 355 ? -12.952 -23.065 36.415 1.00 92.62 355 LEU A N 1
ATOM 2786 C CA . LEU A 1 355 ? -13.118 -22.017 37.425 1.00 92.62 355 LEU A CA 1
ATOM 2787 C C . LEU A 1 355 ? -14.522 -21.395 37.374 1.00 92.62 355 LEU A C 1
ATOM 2789 O O . LEU A 1 355 ? -15.083 -21.100 38.428 1.00 92.62 355 LEU A O 1
ATOM 2793 N N . ALA A 1 356 ? -15.125 -21.263 36.190 1.00 90.94 356 ALA A N 1
ATOM 2794 C CA . ALA A 1 356 ? -16.506 -20.812 36.036 1.00 90.94 356 ALA A CA 1
ATOM 2795 C C . ALA A 1 356 ? -17.512 -21.820 36.622 1.00 90.94 356 ALA A C 1
ATOM 2797 O O . ALA A 1 356 ? -18.383 -21.421 37.398 1.00 90.94 356 ALA A O 1
ATOM 2798 N N . ASP A 1 357 ? -17.362 -23.118 36.336 1.00 91.31 357 ASP A N 1
ATOM 2799 C CA . ASP A 1 357 ? -18.195 -24.172 36.939 1.00 91.31 357 ASP A CA 1
ATOM 2800 C C . ASP A 1 357 ? -17.990 -24.279 38.462 1.00 91.31 357 ASP A C 1
ATOM 2802 O O . ASP A 1 357 ? -18.953 -24.472 39.212 1.00 91.31 357 ASP A O 1
ATOM 2806 N N . SER A 1 358 ? -16.759 -24.085 38.946 1.00 93.56 358 SER A N 1
ATOM 2807 C CA . SER A 1 358 ? -16.442 -24.034 40.379 1.00 93.56 358 SER A CA 1
ATOM 2808 C C . SER A 1 358 ? -17.118 -22.841 41.070 1.00 93.56 358 SER A C 1
ATOM 2810 O O . SER A 1 358 ? -17.835 -23.028 42.054 1.00 93.56 358 SER A O 1
ATOM 2812 N N . ASN A 1 359 ? -16.997 -21.629 40.513 1.00 88.00 359 ASN A N 1
ATOM 2813 C CA . ASN A 1 359 ? -17.680 -20.434 41.023 1.00 88.00 359 ASN A CA 1
ATOM 2814 C C . ASN A 1 359 ? -19.202 -20.607 41.026 1.00 88.00 359 ASN A C 1
ATOM 2816 O O . ASN A 1 359 ? -19.854 -20.287 42.014 1.00 88.00 359 ASN A O 1
ATOM 2820 N N . LYS A 1 360 ? -19.771 -21.171 39.957 1.00 92.44 360 LYS A N 1
ATOM 2821 C CA . LYS A 1 360 ? -21.205 -21.464 39.856 1.00 92.44 360 LYS A CA 1
ATOM 2822 C C . LYS A 1 360 ? -21.658 -22.506 40.884 1.00 92.44 360 LYS A C 1
ATOM 2824 O O . LYS A 1 360 ? -22.785 -22.445 41.370 1.00 92.44 360 LYS A O 1
ATOM 2829 N N . THR A 1 361 ? -20.794 -23.449 41.251 1.00 91.94 361 THR A N 1
ATOM 2830 C CA . THR A 1 361 ? -21.056 -24.402 42.340 1.00 91.94 361 THR A CA 1
ATOM 2831 C C . THR A 1 361 ? -21.039 -23.687 43.694 1.00 91.94 361 THR A C 1
ATOM 2833 O O . THR A 1 361 ? -22.020 -23.770 44.432 1.00 91.94 361 THR A O 1
ATOM 2836 N N . ALA A 1 362 ? -20.006 -22.887 43.971 1.00 89.06 362 ALA A N 1
ATOM 2837 C CA . ALA A 1 362 ? -19.892 -22.095 45.197 1.00 89.06 362 ALA A CA 1
ATOM 2838 C C . ALA A 1 362 ? -21.028 -21.063 45.360 1.00 89.06 362 ALA A C 1
ATOM 2840 O O . ALA A 1 362 ? -21.502 -20.833 46.469 1.00 89.06 362 ALA A O 1
ATOM 2841 N N . GLU A 1 363 ? -21.523 -20.472 44.270 1.00 91.25 363 GLU A N 1
ATOM 2842 C CA . GLU A 1 363 ? -22.672 -19.560 44.277 1.00 91.25 363 GLU A CA 1
ATOM 2843 C C . GLU A 1 363 ? -23.986 -20.293 44.606 1.00 91.25 363 GLU A C 1
ATOM 2845 O O . GLU A 1 363 ? -24.824 -19.771 45.346 1.00 91.25 363 GLU A O 1
ATOM 2850 N N . ASN A 1 364 ? -24.164 -21.531 44.133 1.00 90.06 364 ASN A N 1
ATOM 2851 C CA . ASN A 1 364 ? -25.296 -22.373 44.534 1.00 90.06 364 ASN A CA 1
ATOM 2852 C C . ASN A 1 364 ? -25.215 -22.770 46.019 1.00 90.06 364 ASN A C 1
ATOM 2854 O O . ASN A 1 364 ? -26.225 -22.707 46.723 1.00 90.06 364 ASN A O 1
ATOM 2858 N N . GLU A 1 365 ? -24.028 -23.126 46.517 1.00 92.88 365 GLU A N 1
ATOM 2859 C CA . GLU A 1 365 ? -23.795 -23.419 47.939 1.00 92.88 365 GLU A CA 1
ATOM 2860 C C . GLU A 1 365 ? -24.039 -22.185 48.821 1.00 92.88 365 GLU A C 1
ATOM 2862 O O . GLU A 1 365 ? -24.754 -22.272 49.820 1.00 92.88 365 GLU A O 1
ATOM 2867 N N . LEU A 1 366 ? -23.546 -21.010 48.418 1.00 89.94 366 LEU A N 1
ATOM 2868 C CA . LEU A 1 366 ? -23.782 -19.738 49.105 1.00 89.94 366 LEU A CA 1
ATOM 2869 C C . LEU A 1 366 ? -25.278 -19.402 49.178 1.00 89.94 366 LEU A C 1
ATOM 2871 O O . LEU A 1 366 ? -25.763 -18.981 50.229 1.00 89.94 366 LEU A O 1
ATOM 2875 N N . ASN A 1 367 ? -26.030 -19.630 48.097 1.00 89.19 367 ASN A N 1
ATOM 2876 C CA . ASN A 1 367 ? -27.481 -19.444 48.091 1.00 89.19 367 ASN A CA 1
ATOM 2877 C C . ASN A 1 367 ? -28.210 -20.466 48.987 1.00 89.19 367 ASN A C 1
ATOM 2879 O O . ASN A 1 367 ? -29.158 -20.089 49.678 1.00 89.19 367 ASN A O 1
ATOM 2883 N N . GLN A 1 368 ? -27.753 -21.724 49.065 1.00 89.75 368 GLN A N 1
ATOM 2884 C CA . GLN A 1 368 ? -28.277 -22.679 50.053 1.00 89.75 368 GLN A CA 1
ATOM 2885 C C . GLN A 1 368 ? -27.998 -22.224 51.491 1.00 89.75 368 GLN A C 1
ATOM 2887 O O . GLN A 1 368 ? -28.921 -22.210 52.305 1.00 89.75 368 GLN A O 1
ATOM 2892 N N . VAL A 1 369 ? -26.767 -21.806 51.804 1.00 89.81 369 VAL A N 1
ATOM 2893 C CA . VAL A 1 369 ? -26.384 -21.306 53.136 1.00 89.81 369 VAL A CA 1
ATOM 2894 C C . VAL A 1 369 ? -27.187 -20.058 53.509 1.00 89.81 369 VAL A C 1
ATOM 2896 O O . VAL A 1 369 ? -27.679 -19.966 54.631 1.00 89.81 369 VAL A O 1
ATOM 2899 N N . LYS A 1 370 ? -27.401 -19.132 52.568 1.00 89.50 370 LYS A N 1
ATOM 2900 C CA . LYS A 1 370 ? -28.220 -17.928 52.772 1.00 89.50 370 LYS A CA 1
ATOM 2901 C C . LYS A 1 370 ? -29.679 -18.271 53.083 1.00 89.50 370 LYS A C 1
ATOM 2903 O O . LYS A 1 370 ? -30.233 -17.745 54.044 1.00 89.50 370 LYS A O 1
ATOM 2908 N N . ASN A 1 371 ? -30.280 -19.198 52.336 1.00 89.12 371 ASN A N 1
ATOM 2909 C CA . ASN A 1 371 ? -31.635 -19.680 52.619 1.00 89.12 371 ASN A CA 1
ATOM 2910 C C . ASN A 1 371 ? -31.707 -20.402 53.977 1.00 89.12 371 ASN A C 1
ATOM 2912 O O . ASN A 1 371 ? -32.670 -20.219 54.720 1.00 89.12 371 ASN A O 1
ATOM 2916 N N . LYS A 1 372 ? -30.668 -21.169 54.336 1.00 92.44 372 LYS A N 1
ATOM 2917 C CA . LYS A 1 372 ? -30.556 -21.850 55.634 1.00 92.44 372 LYS A CA 1
ATOM 2918 C C . LYS A 1 372 ? -30.431 -20.867 56.802 1.00 92.44 372 LYS A C 1
ATOM 2920 O O . LYS A 1 372 ? -31.003 -21.113 57.857 1.00 92.44 372 LYS A O 1
ATOM 2925 N N . ALA A 1 373 ? -29.723 -19.754 56.612 1.00 86.31 373 ALA A N 1
ATOM 2926 C CA . ALA A 1 373 ? -29.614 -18.690 57.605 1.00 86.31 373 ALA A CA 1
ATOM 2927 C C . ALA A 1 373 ? -30.973 -18.019 57.862 1.00 86.31 373 ALA A C 1
ATOM 2929 O O . ALA A 1 373 ? -31.367 -17.909 59.017 1.00 86.31 373 ALA A O 1
ATOM 2930 N N . VAL A 1 374 ? -31.727 -17.676 56.809 1.00 90.25 374 VAL A N 1
ATOM 2931 C CA . VAL A 1 374 ? -33.084 -17.104 56.933 1.00 90.25 374 VAL A CA 1
ATOM 2932 C C . VAL A 1 374 ? -34.058 -18.085 57.604 1.00 90.25 374 VAL A C 1
ATOM 2934 O O . VAL A 1 374 ? -34.866 -17.683 58.439 1.00 90.25 374 VAL A O 1
ATOM 2937 N N . GLU A 1 375 ? -33.968 -19.383 57.292 1.00 89.12 375 GLU A N 1
ATOM 2938 C CA . GLU A 1 375 ? -34.759 -20.427 57.960 1.00 89.12 375 GLU A CA 1
ATOM 2939 C C . GLU A 1 375 ? -34.440 -20.518 59.466 1.00 89.12 375 GLU A C 1
ATOM 2941 O O . GLU A 1 375 ? -35.353 -20.588 60.288 1.00 89.12 375 GLU A O 1
ATOM 2946 N N . LEU A 1 376 ? -33.155 -20.480 59.836 1.00 89.69 376 LEU A N 1
ATOM 2947 C CA . LEU A 1 376 ? -32.715 -20.501 61.235 1.00 89.69 376 LEU A CA 1
ATOM 2948 C C . LEU A 1 376 ? -33.082 -19.214 61.983 1.00 89.69 376 LEU A C 1
ATOM 2950 O O . LEU A 1 376 ? -33.492 -19.286 63.135 1.00 89.69 376 LEU A O 1
ATOM 2954 N N . GLU A 1 377 ? -32.983 -18.050 61.343 1.00 90.81 377 GLU A N 1
ATOM 2955 C CA . GLU A 1 377 ? -33.370 -16.756 61.914 1.00 90.81 377 GLU A CA 1
ATOM 2956 C C . GLU A 1 377 ? -34.881 -16.699 62.196 1.00 90.81 377 GLU A C 1
ATOM 2958 O O . GLU A 1 377 ? -35.299 -16.267 63.270 1.00 90.81 377 GLU A O 1
ATOM 2963 N N . ALA A 1 378 ? -35.712 -17.236 61.296 1.00 88.88 378 ALA A N 1
ATOM 2964 C CA . ALA A 1 378 ? -37.145 -17.398 61.536 1.00 88.88 378 ALA A CA 1
ATOM 2965 C C . ALA A 1 378 ? -37.445 -18.342 62.720 1.00 88.88 378 ALA A C 1
ATOM 2967 O O . ALA A 1 378 ? -38.309 -18.035 63.541 1.00 88.88 378 ALA A O 1
ATOM 2968 N N . GLN A 1 379 ? -36.713 -19.457 62.849 1.00 90.06 379 GLN A N 1
ATOM 2969 C CA . GLN A 1 379 ? -36.841 -20.377 63.991 1.00 90.06 379 GLN A CA 1
ATOM 2970 C C . GLN A 1 379 ? -36.389 -19.737 65.314 1.00 90.06 379 GLN A C 1
ATOM 2972 O O . GLN A 1 379 ? -37.033 -19.938 66.341 1.00 90.06 379 GLN A O 1
ATOM 2977 N N . LEU A 1 380 ? -35.316 -18.941 65.295 1.00 85.69 380 LEU A N 1
ATOM 2978 C CA . LEU A 1 380 ? -34.778 -18.259 66.475 1.00 85.69 380 LEU A CA 1
ATOM 2979 C C . LEU A 1 380 ? -35.748 -17.171 66.966 1.00 85.69 380 LEU A C 1
ATOM 2981 O O . LEU A 1 380 ? -36.026 -17.094 68.160 1.00 85.69 380 LEU A O 1
ATOM 2985 N N . ASN A 1 381 ? -36.347 -16.408 66.047 1.00 88.00 381 ASN A N 1
ATOM 2986 C CA . ASN A 1 381 ? -37.404 -15.446 66.369 1.00 88.00 381 ASN A CA 1
ATOM 2987 C C . ASN A 1 381 ? -38.673 -16.128 66.919 1.00 88.00 381 ASN A C 1
ATOM 2989 O O . ASN A 1 381 ? -39.263 -15.632 67.876 1.00 88.00 381 ASN A O 1
ATOM 2993 N N . ALA A 1 382 ? -39.076 -17.281 66.370 1.00 87.75 382 ALA A N 1
ATOM 2994 C CA . ALA A 1 382 ? -40.207 -18.050 66.895 1.00 87.75 382 ALA A CA 1
ATOM 2995 C C . ALA A 1 382 ? -39.949 -18.550 68.330 1.00 87.75 382 ALA A C 1
ATOM 2997 O O . ALA A 1 382 ? -40.760 -18.294 69.217 1.00 87.75 382 ALA A O 1
ATOM 2998 N N . ALA A 1 383 ? -38.788 -19.164 68.579 1.00 85.56 383 ALA A N 1
ATOM 2999 C CA . ALA A 1 383 ? -38.389 -19.618 69.912 1.00 85.56 383 ALA A CA 1
ATOM 3000 C C . ALA A 1 383 ? -38.206 -18.456 70.911 1.00 85.56 383 ALA A C 1
ATOM 3002 O O . ALA A 1 383 ? -38.459 -18.619 72.102 1.00 85.56 383 ALA A O 1
ATOM 3003 N N . GLY A 1 384 ? -37.794 -17.273 70.439 1.00 88.31 384 GLY A N 1
ATOM 3004 C CA . GLY A 1 384 ? -37.750 -16.051 71.244 1.00 88.31 384 GLY A CA 1
ATOM 3005 C C . GLY A 1 384 ? -39.138 -15.601 71.706 1.00 88.31 384 GLY A C 1
ATOM 3006 O O . GLY A 1 384 ? -39.311 -15.277 72.879 1.00 88.31 384 GLY A O 1
ATOM 3007 N N . ASN A 1 385 ? -40.136 -15.652 70.819 1.00 86.88 385 ASN A N 1
ATOM 3008 C CA . ASN A 1 385 ? -41.525 -15.336 71.164 1.00 86.88 385 ASN A CA 1
ATOM 3009 C C . ASN A 1 385 ? -42.115 -16.355 72.156 1.00 86.88 385 ASN A C 1
ATOM 3011 O O . ASN A 1 385 ? -42.710 -15.944 73.148 1.00 86.88 385 ASN A O 1
ATOM 3015 N N . GLU A 1 386 ? -41.901 -17.660 71.938 1.00 88.19 386 GLU A N 1
ATOM 3016 C CA . GLU A 1 386 ? -42.325 -18.715 72.879 1.00 88.19 386 GLU A CA 1
ATOM 3017 C C . GLU A 1 386 ? -41.671 -18.546 74.263 1.00 88.19 386 GLU A C 1
ATOM 3019 O O . GLU A 1 386 ? -42.319 -18.751 75.289 1.00 88.19 386 GLU A O 1
ATOM 3024 N N . LEU A 1 387 ? -40.399 -18.130 74.318 1.00 87.31 387 LEU A N 1
ATOM 3025 C CA . LEU A 1 387 ? -39.693 -17.864 75.575 1.00 87.31 387 LEU A CA 1
ATOM 3026 C C . LEU A 1 387 ? -40.254 -16.638 76.312 1.00 87.31 387 LEU A C 1
ATOM 3028 O O . LEU A 1 387 ? -40.370 -16.663 77.537 1.00 87.31 387 LEU A O 1
ATOM 3032 N N . GLU A 1 388 ? -40.602 -15.575 75.586 1.00 84.75 388 GLU A N 1
ATOM 3033 C CA . GLU A 1 388 ? -41.210 -14.369 76.158 1.00 84.75 388 GLU A CA 1
ATOM 3034 C C . GLU A 1 388 ? -42.641 -14.659 76.661 1.00 84.75 388 GLU A C 1
ATOM 3036 O O . GLU A 1 388 ? -43.020 -14.198 77.736 1.00 84.75 388 GLU A O 1
ATOM 3041 N N . GLU A 1 389 ? -43.409 -15.502 75.959 1.00 86.56 389 GLU A N 1
ATOM 3042 C CA . GLU A 1 389 ? -44.727 -15.988 76.397 1.00 86.56 389 GLU A CA 1
ATOM 3043 C C . GLU A 1 389 ? -44.624 -16.855 77.667 1.00 86.56 389 GLU A C 1
ATOM 3045 O O . GLU A 1 389 ? -45.243 -16.528 78.680 1.00 86.56 389 GLU A O 1
ATOM 3050 N N . GLN A 1 390 ? -43.747 -17.867 77.681 1.00 86.94 390 GLN A N 1
ATOM 3051 C CA . GLN A 1 390 ? -43.455 -18.698 78.864 1.00 86.94 390 GLN A CA 1
ATOM 3052 C C . GLN A 1 390 ? -42.987 -17.878 80.079 1.00 86.94 390 GLN A C 1
ATOM 3054 O O . GLN A 1 390 ? -43.323 -18.188 81.223 1.00 86.94 390 GLN A O 1
ATOM 3059 N N . LYS A 1 391 ? -42.210 -16.816 79.848 1.00 88.69 391 LYS A N 1
ATOM 3060 C CA . LYS A 1 391 ? -41.758 -15.874 80.880 1.00 88.69 391 LYS A CA 1
ATOM 3061 C C . LYS A 1 391 ? -42.924 -15.065 81.459 1.00 88.69 391 LYS A C 1
ATOM 3063 O O . LYS A 1 391 ? -42.995 -14.923 82.678 1.00 88.69 391 LYS A O 1
ATOM 3068 N N . ASN A 1 392 ? -43.848 -14.594 80.620 1.00 87.56 392 ASN A N 1
ATOM 3069 C CA . ASN A 1 392 ? -45.055 -13.890 81.065 1.00 87.56 392 ASN A CA 1
ATOM 3070 C C . ASN A 1 392 ? -46.002 -14.823 81.850 1.00 87.56 392 ASN A C 1
ATOM 3072 O O . ASN A 1 392 ? -46.528 -14.427 82.891 1.00 87.56 392 ASN A O 1
ATOM 3076 N N . GLU A 1 393 ? -46.173 -16.078 81.412 1.00 88.12 393 GLU A N 1
ATOM 3077 C CA . GLU A 1 393 ? -46.912 -17.104 82.168 1.00 88.12 393 GLU A CA 1
ATOM 3078 C C . GLU A 1 393 ? -46.273 -17.373 83.542 1.00 88.12 393 GLU A C 1
ATOM 3080 O O . GLU A 1 393 ? -46.974 -17.459 84.553 1.00 88.12 393 GLU A O 1
ATOM 3085 N N . LEU A 1 394 ? -44.939 -17.464 83.603 1.00 86.12 394 LEU A N 1
ATOM 3086 C CA . LEU A 1 394 ? -44.194 -17.675 84.845 1.00 86.12 394 LEU A CA 1
ATOM 3087 C C . LEU A 1 394 ? -44.293 -16.476 85.803 1.00 86.12 394 LEU A C 1
ATOM 3089 O O . LEU A 1 394 ? -44.409 -16.672 87.015 1.00 86.12 394 LEU A O 1
ATOM 3093 N N . GLU A 1 395 ? -44.271 -15.244 85.291 1.00 88.12 395 GLU A N 1
ATOM 3094 C CA . GLU A 1 395 ? -44.452 -14.027 86.093 1.00 88.12 395 GLU A CA 1
ATOM 3095 C C . GLU A 1 395 ? -45.877 -13.951 86.671 1.00 88.12 395 GLU A C 1
ATOM 3097 O O . GLU A 1 395 ? -46.044 -13.721 87.872 1.00 88.12 395 GLU A O 1
ATOM 3102 N N . LEU A 1 396 ? -46.901 -14.281 85.872 1.00 87.44 396 LEU A N 1
ATOM 3103 C CA . LEU A 1 396 ? -48.292 -14.391 86.326 1.00 87.44 396 LEU A CA 1
ATOM 3104 C C . LEU A 1 396 ? -48.478 -15.489 87.390 1.00 87.44 396 LEU A C 1
ATOM 3106 O O . LEU A 1 396 ? -49.116 -15.255 88.419 1.00 87.44 396 LEU A O 1
ATOM 3110 N N . ALA A 1 397 ? -47.890 -16.672 87.189 1.00 84.31 397 ALA A N 1
ATOM 3111 C CA . ALA A 1 397 ? -47.923 -17.755 88.172 1.00 84.31 397 ALA A CA 1
ATOM 3112 C C . ALA A 1 397 ? -47.193 -17.374 89.476 1.00 84.31 397 ALA A C 1
ATOM 3114 O O . ALA A 1 397 ? -47.644 -17.716 90.570 1.00 84.31 397 ALA A O 1
ATOM 3115 N N . THR A 1 398 ? -46.095 -16.617 89.379 1.00 87.00 398 THR A N 1
ATOM 3116 C CA . THR A 1 398 ? -45.353 -16.100 90.540 1.00 87.00 398 THR A CA 1
ATOM 3117 C C . THR A 1 398 ? -46.184 -15.081 91.325 1.00 87.00 398 THR A C 1
ATOM 3119 O O . THR A 1 398 ? -46.224 -15.143 92.556 1.00 87.00 398 THR A O 1
ATOM 3122 N N . LEU A 1 399 ? -46.911 -14.194 90.636 1.00 86.62 399 LEU A N 1
ATOM 3123 C CA . LEU A 1 399 ? -47.880 -13.276 91.244 1.00 86.62 399 LEU A CA 1
ATOM 3124 C C . LEU A 1 399 ? -48.987 -14.031 91.994 1.00 86.62 399 LEU A C 1
ATOM 3126 O O . LEU A 1 399 ? -49.212 -13.754 93.171 1.00 86.62 399 LEU A O 1
ATOM 3130 N N . GLN A 1 400 ? -49.607 -15.039 91.369 1.00 86.38 400 GLN A N 1
ATOM 3131 C CA . GLN A 1 400 ? -50.641 -15.865 92.010 1.00 86.38 400 GLN A CA 1
ATOM 3132 C C . GLN A 1 400 ? -50.122 -16.593 93.261 1.00 86.38 400 GLN A C 1
ATOM 3134 O O . GLN A 1 400 ? -50.781 -16.582 94.299 1.00 86.38 400 GLN A O 1
ATOM 3139 N N . VAL A 1 401 ? -48.920 -17.181 93.206 1.00 84.25 401 VAL A N 1
ATOM 3140 C CA . VAL A 1 401 ? -48.290 -17.818 94.378 1.00 84.25 401 VAL A CA 1
ATOM 3141 C C . VAL A 1 401 ? -48.006 -16.799 95.486 1.00 84.25 401 VAL A C 1
ATOM 3143 O O . VAL A 1 401 ? -48.226 -17.103 96.658 1.00 84.25 401 VAL A O 1
ATOM 3146 N N . THR A 1 402 ? -47.568 -15.588 95.135 1.00 85.38 402 THR A N 1
ATOM 3147 C CA . THR A 1 402 ? -47.295 -14.515 96.106 1.00 85.38 402 THR A CA 1
ATOM 3148 C C . THR A 1 402 ? -48.580 -14.032 96.784 1.00 85.38 402 THR A C 1
ATOM 3150 O O . THR A 1 402 ? -48.599 -13.847 98.001 1.00 85.38 402 THR A O 1
ATOM 3153 N N . GLN A 1 403 ? -49.675 -13.887 96.033 1.00 86.94 403 GLN A N 1
ATOM 3154 C CA . GLN A 1 403 ? -50.980 -13.520 96.583 1.00 86.94 403 GLN A CA 1
ATOM 3155 C C . GLN A 1 403 ? -51.532 -14.614 97.512 1.00 86.94 403 GLN A C 1
ATOM 3157 O O . GLN A 1 403 ? -51.895 -14.321 98.649 1.00 86.94 403 GLN A O 1
ATOM 3162 N N . LEU A 1 404 ? -51.495 -15.886 97.097 1.00 85.88 404 LEU A N 1
ATOM 3163 C CA . LEU A 1 404 ? -51.918 -17.015 97.939 1.00 85.88 404 LEU A CA 1
ATOM 3164 C C . LEU A 1 404 ? -51.083 -17.141 99.229 1.00 85.88 404 LEU A C 1
ATOM 3166 O O . LEU A 1 404 ? -51.596 -17.578 100.259 1.00 85.88 404 LEU A O 1
ATOM 3170 N N . GLN A 1 405 ? -49.808 -16.736 99.205 1.00 83.62 405 GLN A N 1
ATOM 3171 C CA . GLN A 1 405 ? -48.980 -16.635 100.412 1.00 83.62 405 GLN A CA 1
ATOM 3172 C C . GLN A 1 405 ? -49.428 -15.494 101.338 1.00 83.62 405 GLN A C 1
ATOM 3174 O O . GLN A 1 405 ? -49.469 -15.695 102.551 1.00 83.62 405 GLN A O 1
ATOM 3179 N N . GLN A 1 406 ? -49.808 -14.330 100.800 1.00 84.88 406 GLN A N 1
ATOM 3180 C CA . GLN A 1 406 ? -50.356 -13.224 101.599 1.00 84.88 406 GLN A CA 1
ATOM 3181 C C . GLN A 1 406 ? -51.719 -13.577 102.213 1.00 84.88 406 GLN A C 1
ATOM 3183 O O . GLN A 1 406 ? -51.939 -13.313 103.393 1.00 84.88 406 GLN A O 1
ATOM 3188 N N . GLU A 1 407 ? -52.603 -14.236 101.459 1.00 83.06 407 GLU A N 1
ATOM 3189 C CA . GLU A 1 407 ? -53.902 -14.715 101.953 1.00 83.06 407 GLU A CA 1
ATOM 3190 C C . GLU A 1 407 ? -53.739 -15.758 103.076 1.00 83.06 407 GLU A C 1
ATOM 3192 O O . GLU A 1 407 ? -54.444 -15.700 104.085 1.00 83.06 407 GLU A O 1
ATOM 3197 N N . LEU A 1 408 ? -52.762 -16.669 102.960 1.00 84.56 408 LEU A N 1
ATOM 3198 C CA . LEU A 1 408 ? -52.412 -17.620 104.025 1.00 84.56 408 LEU A CA 1
ATOM 3199 C C . LEU A 1 408 ? -51.840 -16.940 105.278 1.00 84.56 408 LEU A C 1
ATOM 3201 O O . LEU A 1 408 ? -52.194 -17.330 106.392 1.00 84.56 408 LEU A O 1
ATOM 3205 N N . GLU A 1 409 ? -50.977 -15.935 105.117 1.00 85.69 409 GLU A N 1
ATOM 3206 C CA . GLU A 1 409 ? -50.410 -15.171 106.235 1.00 85.69 409 GLU A CA 1
ATOM 3207 C C . GLU A 1 409 ? -51.497 -14.343 106.948 1.00 85.69 409 GLU A C 1
ATOM 3209 O O . GLU A 1 409 ? -51.549 -14.324 108.179 1.00 85.69 409 GLU A O 1
ATOM 3214 N N . GLN A 1 410 ? -52.430 -13.738 106.202 1.00 82.50 410 GLN A N 1
ATOM 3215 C CA . GLN A 1 410 ? -53.579 -13.034 106.776 1.00 82.50 410 GLN A CA 1
ATOM 3216 C C . GLN A 1 410 ? -54.512 -13.998 107.522 1.00 82.50 410 GLN A C 1
ATOM 3218 O O . GLN A 1 410 ? -54.848 -13.743 108.675 1.00 82.50 410 GLN A O 1
ATOM 3223 N N . LEU A 1 411 ? -54.850 -15.155 106.939 1.00 80.56 411 LEU A N 1
ATOM 3224 C CA . LEU A 1 411 ? -55.637 -16.193 107.620 1.00 80.56 411 LEU A CA 1
ATOM 3225 C C . LEU A 1 411 ? -54.955 -16.710 108.897 1.00 80.56 411 LEU A C 1
ATOM 3227 O O . LEU A 1 411 ? -55.637 -17.025 109.875 1.00 80.56 411 LEU A O 1
ATOM 3231 N N . ALA A 1 412 ? -53.620 -16.777 108.930 1.00 80.75 412 ALA A N 1
ATOM 3232 C CA . ALA A 1 412 ? -52.871 -17.124 110.135 1.00 80.75 412 ALA A CA 1
ATOM 3233 C C . ALA A 1 412 ? -52.959 -16.028 111.216 1.00 80.75 412 ALA A C 1
ATOM 3235 O O . ALA A 1 412 ? -53.096 -16.348 112.403 1.00 80.75 412 ALA A O 1
ATOM 3236 N N . GLN A 1 413 ? -52.936 -14.749 110.826 1.00 80.12 413 GLN A N 1
ATOM 3237 C CA . GLN A 1 413 ? -53.127 -13.614 111.736 1.00 80.12 413 GLN A CA 1
ATOM 3238 C C . GLN A 1 413 ? -54.569 -13.523 112.257 1.00 80.12 413 GLN A C 1
ATOM 3240 O O . GLN A 1 413 ? -54.763 -13.395 113.467 1.00 80.12 413 GLN A O 1
ATOM 3245 N N . ASP A 1 414 ? -55.571 -13.679 111.392 1.00 80.69 414 ASP A N 1
ATOM 3246 C CA . ASP A 1 414 ? -56.995 -13.651 111.753 1.00 80.69 414 ASP A CA 1
ATOM 3247 C C . ASP A 1 414 ? -57.359 -14.813 112.681 1.00 80.69 414 ASP A C 1
ATOM 3249 O O . ASP A 1 414 ? -58.026 -14.623 113.701 1.00 80.69 414 ASP A O 1
ATOM 3253 N N . LYS A 1 415 ? -56.845 -16.018 112.392 1.00 83.38 415 LYS A N 1
ATOM 3254 C CA . LYS A 1 415 ? -56.961 -17.170 113.292 1.00 83.38 415 LYS A CA 1
ATOM 3255 C C . LYS A 1 415 ? -56.379 -16.846 114.670 1.00 83.38 415 LYS A C 1
ATOM 3257 O O . LYS A 1 415 ? -57.024 -17.117 115.681 1.00 83.38 415 LYS A O 1
ATOM 3262 N N . LYS A 1 416 ? -55.179 -16.262 114.725 1.00 81.75 416 LYS A N 1
ATOM 3263 C CA . LYS A 1 416 ? -54.531 -15.897 115.990 1.00 81.75 416 LYS A CA 1
ATOM 3264 C C . LYS A 1 416 ? -55.330 -14.831 116.745 1.00 81.75 416 LYS A C 1
ATOM 3266 O O . LYS A 1 416 ? -55.479 -14.945 117.955 1.00 81.75 416 LYS A O 1
ATOM 3271 N N . ALA A 1 417 ? -55.893 -13.842 116.050 1.00 76.56 417 ALA A N 1
ATOM 3272 C CA . ALA A 1 417 ? -56.776 -12.839 116.642 1.00 76.56 417 ALA A CA 1
ATOM 3273 C C . ALA A 1 417 ? -58.066 -13.461 117.212 1.00 76.56 417 ALA A C 1
ATOM 3275 O O . ALA A 1 417 ? -58.521 -13.054 118.282 1.00 76.56 417 ALA A O 1
ATOM 3276 N N . LEU A 1 418 ? -58.626 -14.480 116.550 1.00 77.44 418 LEU A N 1
ATOM 3277 C CA . LEU A 1 418 ? -59.761 -15.259 117.055 1.00 77.44 418 LEU A CA 1
ATOM 3278 C C . LEU A 1 418 ? -59.398 -16.102 118.288 1.00 77.44 418 LEU A C 1
ATOM 3280 O O . LEU A 1 418 ? -60.180 -16.132 119.236 1.00 77.44 418 LEU A O 1
ATOM 3284 N N . GLU A 1 419 ? -58.219 -16.730 118.326 1.00 79.94 419 GLU A N 1
ATOM 3285 C CA . GLU A 1 419 ? -57.707 -17.437 119.515 1.00 79.94 419 GLU A CA 1
ATOM 3286 C C . GLU A 1 419 ? -57.543 -16.462 120.707 1.00 79.94 419 GLU A C 1
ATOM 3288 O O . GLU A 1 419 ? -58.051 -16.720 121.801 1.00 79.94 419 GLU A O 1
ATOM 3293 N N . ASP A 1 420 ? -56.972 -15.279 120.460 1.00 75.06 420 ASP A N 1
ATOM 3294 C CA . ASP A 1 420 ? -56.848 -14.159 121.405 1.00 75.06 420 ASP A CA 1
ATOM 3295 C C . ASP A 1 420 ? -58.208 -13.642 121.930 1.00 75.06 420 ASP A C 1
ATOM 3297 O O . ASP A 1 420 ? -58.309 -13.166 123.064 1.00 75.06 420 ASP A O 1
ATOM 3301 N N . VAL A 1 421 ? -59.255 -13.659 121.098 1.00 76.62 421 VAL A N 1
ATOM 3302 C CA . VAL A 1 421 ? -60.630 -13.276 121.473 1.00 76.62 421 VAL A CA 1
ATOM 3303 C C . VAL A 1 421 ? -61.311 -14.388 122.273 1.00 76.62 421 VAL A C 1
ATOM 3305 O O . VAL A 1 421 ? -62.028 -14.094 123.232 1.00 76.62 421 VAL A O 1
ATOM 3308 N N . LEU A 1 422 ? -61.050 -15.655 121.944 1.00 76.25 422 LEU A N 1
ATOM 3309 C CA . LEU A 1 422 ? -61.581 -16.809 122.667 1.00 76.25 422 LEU A CA 1
ATOM 3310 C C . LEU A 1 422 ? -61.056 -16.855 124.113 1.00 76.25 422 LEU A C 1
ATOM 3312 O O . LEU A 1 422 ? -61.838 -17.045 125.046 1.00 76.25 422 LEU A O 1
ATOM 3316 N N . GLU A 1 423 ? -59.764 -16.585 124.327 1.00 75.56 423 GLU A N 1
ATOM 3317 C CA . GLU A 1 423 ? -59.168 -16.506 125.670 1.00 75.56 423 GLU A CA 1
ATOM 3318 C C . GLU A 1 423 ? -59.731 -15.323 126.490 1.00 75.56 423 GLU A C 1
ATOM 3320 O O . GLU A 1 423 ? -60.045 -15.460 127.681 1.00 75.56 423 GLU A O 1
ATOM 3325 N N . LYS A 1 424 ? -59.979 -14.176 125.839 1.00 73.44 424 LYS A N 1
ATOM 3326 C CA . LYS A 1 424 ? -60.677 -13.018 126.439 1.00 73.44 424 LYS A CA 1
ATOM 3327 C C . LYS A 1 424 ? -62.154 -13.306 126.750 1.00 73.44 424 LYS A C 1
ATOM 3329 O O . LYS A 1 424 ? -62.711 -12.685 127.653 1.00 73.44 424 LYS A O 1
ATOM 3334 N N . SER A 1 425 ? -62.787 -14.255 126.056 1.00 66.44 425 SER A N 1
ATOM 3335 C CA . SER A 1 425 ? -64.141 -14.729 126.375 1.00 66.44 425 SER A CA 1
ATOM 3336 C C . SER A 1 425 ? -64.136 -15.663 127.590 1.00 66.44 425 SER A C 1
ATOM 3338 O O . SER A 1 425 ? -64.846 -15.410 128.563 1.00 66.44 425 SER A O 1
ATOM 3340 N N . ALA A 1 426 ? -63.274 -16.684 127.594 1.00 68.50 426 ALA A N 1
ATOM 3341 C CA . ALA A 1 426 ? -63.184 -17.668 128.678 1.00 68.50 426 ALA A CA 1
ATOM 3342 C C . ALA A 1 426 ? -62.806 -17.036 130.035 1.00 68.50 426 ALA A C 1
ATOM 3344 O O . ALA A 1 426 ? -63.334 -17.406 131.087 1.00 68.50 426 ALA A O 1
ATOM 3345 N N . THR A 1 427 ? -61.929 -16.027 130.028 1.00 65.12 427 THR A N 1
ATOM 3346 C CA . THR A 1 427 ? -61.593 -15.250 131.236 1.00 65.12 427 THR A CA 1
ATOM 3347 C C . THR A 1 427 ? -62.760 -14.396 131.748 1.00 65.12 427 THR A C 1
ATOM 3349 O O . THR A 1 427 ? -62.859 -14.162 132.954 1.00 65.12 427 THR A O 1
ATOM 3352 N N . LYS A 1 428 ? -63.680 -13.979 130.870 1.00 65.44 428 LYS A N 1
ATOM 3353 C CA . LYS A 1 428 ? -64.874 -13.197 131.221 1.00 65.44 428 LYS A CA 1
ATOM 3354 C C . LYS A 1 428 ? -65.973 -14.062 131.843 1.00 65.44 428 LYS A C 1
ATOM 3356 O O . LYS A 1 428 ? -66.530 -13.676 132.869 1.00 65.44 428 LYS A O 1
ATOM 3361 N N . GLU A 1 429 ? -66.219 -15.251 131.292 1.00 60.03 429 GLU A N 1
ATOM 3362 C CA . GLU A 1 429 ? -67.151 -16.235 131.870 1.00 60.03 429 GLU A CA 1
ATOM 3363 C C . GLU A 1 429 ? -66.719 -16.667 133.280 1.00 60.03 429 GLU A C 1
ATOM 3365 O O . GLU A 1 429 ? -67.553 -16.777 134.181 1.00 60.03 429 GLU A O 1
ATOM 3370 N N . LYS A 1 430 ? -65.407 -16.824 133.512 1.00 61.06 430 LYS A N 1
ATOM 3371 C CA . LYS A 1 430 ? -64.863 -17.160 134.836 1.00 61.06 430 LYS A CA 1
ATOM 3372 C C . LYS A 1 430 ? -65.235 -16.127 135.913 1.00 61.06 430 LYS A C 1
ATOM 3374 O O . LYS A 1 430 ? -65.693 -16.517 136.984 1.00 61.06 430 LYS A O 1
ATOM 3379 N N . MET A 1 431 ? -65.093 -14.830 135.624 1.00 61.94 431 MET A N 1
ATOM 3380 C CA . MET A 1 431 ? -65.490 -13.763 136.561 1.00 61.94 431 MET A CA 1
ATOM 3381 C C . MET A 1 431 ? -67.007 -13.751 136.815 1.00 61.94 431 MET A C 1
ATOM 3383 O O . MET A 1 431 ? -67.459 -13.462 137.922 1.00 61.94 431 MET A O 1
ATOM 3387 N N . GLN A 1 432 ? -67.805 -14.102 135.803 1.00 58.22 432 GLN A N 1
ATOM 3388 C CA . GLN A 1 432 ? -69.264 -14.136 135.908 1.00 58.22 432 GLN A CA 1
ATOM 3389 C C . GLN A 1 432 ? -69.769 -15.307 136.775 1.00 58.22 432 GLN A C 1
ATOM 3391 O O . GLN A 1 432 ? -70.802 -15.182 137.435 1.00 58.22 432 GLN A O 1
ATOM 3396 N N . ALA A 1 433 ? -69.017 -16.413 136.843 1.00 58.25 433 ALA A N 1
ATOM 3397 C CA . ALA A 1 433 ? -69.278 -17.518 137.767 1.00 58.25 433 ALA A CA 1
ATOM 3398 C C . ALA A 1 433 ? -68.976 -17.152 139.234 1.00 58.25 433 ALA A C 1
ATOM 3400 O O . ALA A 1 433 ? -69.746 -17.508 140.125 1.00 58.25 433 ALA A O 1
ATOM 3401 N N . GLU A 1 434 ? -67.899 -16.403 139.494 1.00 58.06 434 GLU A N 1
ATOM 3402 C CA . GLU A 1 434 ? -67.555 -15.931 140.845 1.00 58.06 434 GLU A CA 1
ATOM 3403 C C . GLU A 1 434 ? -68.626 -14.959 141.385 1.00 58.06 434 GLU A C 1
ATOM 3405 O O . GLU A 1 434 ? -69.063 -15.088 142.529 1.00 58.06 434 GLU A O 1
ATOM 3410 N N . GLN A 1 435 ? -69.157 -14.070 140.535 1.00 57.25 435 GLN A N 1
ATOM 3411 C CA . GLN A 1 435 ? -70.187 -13.090 140.911 1.00 57.25 435 GLN A CA 1
ATOM 3412 C C . GLN A 1 435 ? -71.569 -13.702 141.242 1.00 57.25 435 GLN A C 1
ATOM 3414 O O . GLN A 1 435 ? -72.379 -13.076 141.929 1.00 57.25 435 GLN A O 1
ATOM 3419 N N . LEU A 1 436 ? -71.854 -14.934 140.801 1.00 57.22 436 LEU A N 1
ATOM 3420 C CA . LEU A 1 436 ? -73.072 -15.667 141.183 1.00 57.22 436 LEU A CA 1
ATOM 3421 C C . LEU A 1 436 ? -72.991 -16.284 142.589 1.00 57.22 436 LEU A C 1
ATOM 3423 O O . LEU A 1 436 ? -74.029 -16.527 143.204 1.00 57.22 436 LEU A O 1
ATOM 3427 N N . ASN A 1 437 ? -71.784 -16.515 143.110 1.00 62.00 437 ASN A N 1
ATOM 3428 C CA . ASN A 1 437 ? -71.578 -17.164 144.403 1.00 62.00 437 ASN A CA 1
ATOM 3429 C C . ASN A 1 437 ? -71.976 -16.253 145.579 1.00 62.00 437 ASN A C 1
ATOM 3431 O O . ASN A 1 437 ? -72.698 -16.685 146.478 1.00 62.00 437 ASN A O 1
ATOM 3435 N N . ASP A 1 438 ? -71.578 -14.978 145.551 1.00 56.16 438 ASP A N 1
ATOM 3436 C CA . ASP A 1 438 ? -71.833 -14.036 146.653 1.00 56.16 438 ASP A CA 1
ATOM 3437 C C . ASP A 1 438 ? -73.326 -13.710 146.836 1.00 56.16 438 ASP A C 1
ATOM 3439 O O . ASP A 1 438 ? -73.800 -13.582 147.967 1.00 56.16 438 ASP A O 1
ATOM 3443 N N . ASN A 1 439 ? -74.107 -13.683 145.748 1.00 55.69 439 ASN A N 1
ATOM 3444 C CA . ASN A 1 439 ? -75.558 -13.466 145.806 1.00 55.69 439 ASN A CA 1
ATOM 3445 C C . ASN A 1 439 ? -76.315 -14.571 146.568 1.00 55.69 439 ASN A C 1
ATOM 3447 O O . ASN A 1 439 ? -77.397 -14.312 147.094 1.00 55.69 439 ASN A O 1
ATOM 3451 N N . SER A 1 440 ? -75.755 -15.783 146.690 1.00 54.75 440 SER A N 1
ATOM 3452 C CA . SER A 1 440 ? -76.366 -16.852 147.498 1.00 54.75 440 SER A CA 1
ATOM 3453 C C . SER A 1 440 ? -76.408 -16.522 148.997 1.00 54.75 440 SER A C 1
ATOM 3455 O O . SER A 1 440 ? -77.267 -17.022 149.721 1.00 54.75 440 SER A O 1
ATOM 3457 N N . LYS A 1 441 ? -75.503 -15.650 149.457 1.00 56.16 441 LYS A N 1
ATOM 3458 C CA . LYS A 1 441 ? -75.254 -15.357 150.873 1.00 56.16 441 LYS A CA 1
ATOM 3459 C C . LYS A 1 441 ? -76.201 -14.306 151.459 1.00 56.16 441 LYS A C 1
ATOM 3461 O O . LYS A 1 441 ? -76.487 -14.338 152.650 1.00 56.16 441 LYS A O 1
ATOM 3466 N N . ALA A 1 442 ? -76.719 -13.409 150.618 1.00 58.16 442 ALA A N 1
ATOM 3467 C CA . ALA A 1 442 ? -77.702 -12.399 151.017 1.00 58.16 442 ALA A CA 1
ATOM 3468 C C . ALA A 1 442 ? -79.114 -12.988 151.223 1.00 58.16 442 ALA A C 1
ATOM 3470 O O . ALA A 1 442 ? -79.921 -12.434 151.967 1.00 58.16 442 ALA A O 1
ATOM 3471 N N . LEU A 1 443 ? -79.418 -14.130 150.592 1.00 53.88 443 LEU A N 1
ATOM 3472 C CA . LEU A 1 443 ? -80.743 -14.754 150.660 1.00 53.88 443 LEU A CA 1
ATOM 3473 C C . LEU A 1 443 ? -81.061 -15.330 152.052 1.00 53.88 443 LEU A C 1
ATOM 3475 O O . LEU A 1 443 ? -82.223 -15.357 152.451 1.00 53.88 443 LEU A O 1
ATOM 3479 N N . THR A 1 444 ? -80.043 -15.760 152.805 1.00 57.62 444 THR A N 1
ATOM 3480 C CA . THR A 1 444 ? -80.214 -16.337 154.149 1.00 57.62 444 THR A CA 1
ATOM 3481 C C . THR A 1 444 ? -80.605 -15.321 155.221 1.00 57.62 444 THR A C 1
ATOM 3483 O O . THR A 1 444 ? -81.285 -15.694 156.170 1.00 57.62 444 THR A O 1
ATOM 3486 N N . GLU A 1 445 ? -80.225 -14.049 155.081 1.00 58.78 445 GLU A N 1
ATOM 3487 C CA . GLU A 1 445 ? -80.500 -13.015 156.094 1.00 58.78 445 GLU A CA 1
ATOM 3488 C C . GLU A 1 445 ? -81.950 -12.499 155.997 1.00 58.78 445 GLU A C 1
ATOM 3490 O O . GLU A 1 445 ? -82.611 -12.280 157.011 1.00 58.78 445 GLU A O 1
ATOM 3495 N N . ALA A 1 446 ? -82.512 -12.440 154.784 1.00 58.03 446 ALA A N 1
ATOM 3496 C CA . ALA A 1 446 ? -83.917 -12.086 154.548 1.00 58.03 446 ALA A CA 1
ATOM 3497 C C . ALA A 1 446 ? -84.931 -13.116 155.099 1.00 58.03 446 ALA A C 1
ATOM 3499 O O . ALA A 1 446 ? -86.133 -12.849 155.141 1.00 58.03 446 ALA A O 1
ATOM 3500 N N . GLN A 1 447 ? -84.474 -14.305 155.506 1.00 57.38 447 GLN A N 1
ATOM 3501 C CA . GLN A 1 447 ? -85.347 -15.399 155.937 1.00 57.38 447 GLN A CA 1
ATOM 3502 C C . GLN A 1 447 ? -85.700 -15.351 157.438 1.00 57.38 447 GLN A C 1
ATOM 3504 O O . GLN A 1 447 ? -86.634 -16.037 157.862 1.00 57.38 447 GLN A O 1
ATOM 3509 N N . GLU A 1 448 ? -85.024 -14.514 158.235 1.00 58.94 448 GLU A N 1
ATOM 3510 C CA . GLU A 1 448 ? -85.332 -14.332 159.664 1.00 58.94 448 GLU A CA 1
ATOM 3511 C C . GLU A 1 448 ? -86.447 -13.292 159.907 1.00 58.94 448 GLU A C 1
ATOM 3513 O O . GLU A 1 448 ? -87.315 -13.510 160.757 1.00 58.94 448 GLU A O 1
ATOM 3518 N N . GLU A 1 449 ? -86.522 -12.215 159.110 1.00 56.41 449 GLU A N 1
ATOM 3519 C CA . GLU A 1 449 ? -87.558 -11.170 159.256 1.00 56.41 449 GLU A CA 1
ATOM 3520 C C . GLU A 1 449 ? -88.991 -11.689 159.022 1.00 56.41 449 GLU A C 1
ATOM 3522 O O . GLU A 1 449 ? -89.953 -11.168 159.595 1.00 56.41 449 GLU A O 1
ATOM 3527 N N . LEU A 1 450 ? -89.148 -12.772 158.249 1.00 61.44 450 LEU A N 1
ATOM 3528 C CA . LEU A 1 450 ? -90.442 -13.400 157.956 1.00 61.44 450 LEU A CA 1
ATOM 3529 C C . LEU A 1 450 ? -91.180 -13.879 159.226 1.00 61.44 450 LEU A C 1
ATOM 3531 O O . LEU A 1 450 ? -92.414 -13.932 159.252 1.00 61.44 450 LEU A O 1
ATOM 3535 N N . GLN A 1 451 ? -90.456 -14.178 160.312 1.00 57.62 451 GLN A N 1
ATOM 3536 C CA . GLN A 1 451 ? -91.078 -14.565 161.583 1.00 57.62 451 GLN A CA 1
ATOM 3537 C C . GLN A 1 451 ? -91.823 -13.403 162.260 1.00 57.62 451 GLN A C 1
ATOM 3539 O O . GLN A 1 451 ? -92.818 -13.639 162.944 1.00 57.62 451 GLN A O 1
ATOM 3544 N N . LEU A 1 452 ? -91.410 -12.148 162.041 1.00 59.38 452 LEU A N 1
ATOM 3545 C CA . LEU A 1 452 ? -91.989 -10.985 162.723 1.00 59.38 452 LEU A CA 1
ATOM 3546 C C . LEU A 1 452 ? -93.378 -10.600 162.179 1.00 59.38 452 LEU A C 1
ATOM 3548 O O . LEU A 1 452 ? -94.243 -10.153 162.931 1.00 59.38 452 LEU A O 1
ATOM 3552 N N . VAL A 1 453 ? -93.623 -10.838 160.886 1.00 65.00 453 VAL A N 1
ATOM 3553 C CA . VAL A 1 453 ? -94.919 -10.584 160.220 1.00 65.00 453 VAL A CA 1
ATOM 3554 C C . VAL A 1 453 ? -95.997 -11.591 160.660 1.00 65.00 453 VAL A C 1
ATOM 3556 O O . VAL A 1 453 ? -97.192 -11.293 160.635 1.00 65.00 453 VAL A O 1
ATOM 3559 N N . THR A 1 454 ? -95.583 -12.775 161.121 1.00 60.47 454 THR A N 1
ATOM 3560 C CA . THR A 1 454 ? -96.445 -13.957 161.306 1.00 60.47 454 THR A CA 1
ATOM 3561 C C . THR A 1 454 ? -97.576 -13.779 162.335 1.00 60.47 454 THR A C 1
ATOM 3563 O O . THR A 1 454 ? -98.573 -14.491 162.241 1.00 60.47 454 THR A O 1
ATOM 3566 N N . LEU A 1 455 ? -97.495 -12.829 163.284 1.00 50.28 455 LEU A N 1
ATOM 3567 C CA . LEU A 1 455 ? -98.520 -12.673 164.336 1.00 50.28 455 LEU A CA 1
ATOM 3568 C C . LEU A 1 455 ? -99.183 -11.290 164.476 1.00 50.28 455 LEU A C 1
ATOM 3570 O O . LEU A 1 455 ? -100.030 -11.132 165.350 1.00 50.28 455 LEU A O 1
ATOM 3574 N N . GLN A 1 456 ? -98.919 -10.326 163.585 1.00 55.75 456 GLN A N 1
ATOM 3575 C CA . GLN A 1 456 ? -99.896 -9.236 163.374 1.00 55.75 456 GLN A CA 1
ATOM 3576 C C . GLN A 1 456 ? -101.147 -9.749 162.631 1.00 55.75 456 GLN A C 1
ATOM 3578 O O . GLN A 1 456 ? -102.236 -9.201 162.780 1.00 55.75 456 GLN A O 1
ATOM 3583 N N . LEU A 1 457 ? -101.012 -10.871 161.912 1.00 57.00 457 LEU A N 1
ATOM 3584 C CA . LEU A 1 457 ? -102.095 -11.581 161.227 1.00 57.00 457 LEU A CA 1
ATOM 3585 C C . LEU A 1 457 ? -103.214 -12.110 162.148 1.00 57.00 457 LEU A C 1
ATOM 3587 O O . LEU A 1 457 ? -104.302 -12.387 161.651 1.00 57.00 457 LEU A O 1
ATOM 3591 N N . SER A 1 458 ? -103.006 -12.220 163.467 1.00 57.06 458 SER A N 1
ATOM 3592 C CA . SER A 1 458 ? -104.034 -12.742 164.387 1.00 57.06 458 SER A CA 1
ATOM 3593 C C . SER A 1 458 ? -105.090 -11.713 164.818 1.00 57.06 458 SER A C 1
ATOM 3595 O O . SER A 1 458 ? -106.133 -12.107 165.330 1.00 57.06 458 SER A O 1
ATOM 3597 N N . GLN A 1 459 ? -104.877 -10.408 164.589 1.00 50.25 459 GLN A N 1
ATOM 3598 C CA . GLN A 1 459 ? -105.839 -9.353 164.965 1.00 50.25 459 GLN A CA 1
ATOM 3599 C C . GLN A 1 459 ? -106.887 -9.020 163.888 1.00 50.25 459 GLN A C 1
ATOM 3601 O O . GLN A 1 459 ? -107.757 -8.188 164.129 1.00 50.25 459 GLN A O 1
ATOM 3606 N N . LEU A 1 460 ? -106.844 -9.673 162.721 1.00 55.19 460 LEU A N 1
ATOM 3607 C CA . LEU A 1 460 ? -107.856 -9.538 161.657 1.00 55.19 460 LEU A CA 1
ATOM 3608 C C . LEU A 1 460 ? -108.645 -10.836 161.406 1.00 55.19 460 LEU A C 1
ATOM 3610 O O . LEU A 1 460 ? -109.418 -10.922 160.455 1.00 55.19 460 LEU A O 1
ATOM 3614 N N . GLN A 1 461 ? -108.479 -11.843 162.268 1.00 48.25 461 GLN A N 1
ATOM 3615 C CA . GLN A 1 461 ? -109.084 -13.167 162.101 1.00 48.25 461 GLN A CA 1
ATOM 3616 C C . GLN A 1 461 ? -110.577 -13.231 162.509 1.00 48.25 461 GLN A C 1
ATOM 3618 O O . GLN A 1 461 ? -111.198 -14.274 162.349 1.00 48.25 461 GLN A O 1
ATOM 3623 N N . GLU A 1 462 ? -111.172 -12.135 162.998 1.00 53.34 462 GLU A N 1
ATOM 3624 C CA . GLU A 1 462 ? -112.512 -12.145 163.622 1.00 53.34 462 GLU A CA 1
ATOM 3625 C C . GLU A 1 462 ? -113.647 -11.530 162.761 1.00 53.34 462 GLU A C 1
ATOM 3627 O O . GLU A 1 462 ? -114.815 -11.789 163.036 1.00 53.34 462 GLU A O 1
ATOM 3632 N N . GLU A 1 463 ? -113.362 -10.759 161.694 1.00 53.78 463 GLU A N 1
ATOM 3633 C CA . GLU A 1 463 ? -114.420 -10.032 160.944 1.00 53.78 463 GLU A CA 1
ATOM 3634 C C . GLU A 1 463 ? -114.866 -10.652 159.598 1.00 53.78 463 GLU A C 1
ATOM 3636 O O . GLU A 1 463 ? -115.986 -10.377 159.149 1.00 53.78 463 GLU A O 1
ATOM 3641 N N . LEU A 1 464 ? -114.063 -11.508 158.941 1.00 41.75 464 LEU A N 1
ATOM 3642 C CA . LEU A 1 464 ? -114.385 -12.020 157.588 1.00 41.75 464 LEU A CA 1
ATOM 3643 C C . LEU A 1 464 ? -114.832 -13.494 157.507 1.00 41.75 464 LEU A C 1
ATOM 3645 O O . LEU A 1 464 ? -115.150 -13.973 156.417 1.00 41.75 464 LEU A O 1
ATOM 3649 N N . GLU A 1 465 ? -115.021 -14.182 158.639 1.00 54.06 465 GLU A N 1
ATOM 3650 C CA . GLU A 1 465 ? -115.755 -15.468 158.667 1.00 54.06 465 GLU A CA 1
ATOM 3651 C C . GLU A 1 465 ? -117.206 -15.328 158.137 1.00 54.06 465 GLU A C 1
ATOM 3653 O O . GLU A 1 465 ? -117.844 -16.301 157.737 1.00 54.06 465 GLU A O 1
ATOM 3658 N N . SER A 1 466 ? -117.714 -14.093 158.037 1.00 45.78 466 SER A N 1
ATOM 3659 C CA . SER A 1 466 ? -119.049 -13.744 157.534 1.00 45.78 466 SER A CA 1
ATOM 3660 C C . SER A 1 466 ? -119.253 -13.866 156.009 1.00 45.78 466 SER A C 1
ATOM 3662 O O . SER A 1 466 ? -120.400 -13.849 155.558 1.00 45.78 466 SER A O 1
ATOM 3664 N N . VAL A 1 467 ? -118.194 -14.016 155.194 1.00 47.50 467 VAL A N 1
ATOM 3665 C CA . VAL A 1 467 ? -118.293 -14.084 153.709 1.00 47.50 467 VAL A CA 1
ATOM 3666 C C . VAL A 1 467 ? -117.842 -15.447 153.140 1.00 47.50 467 VAL A C 1
ATOM 3668 O O . VAL A 1 467 ? -117.621 -15.599 151.937 1.00 47.50 467 VAL A O 1
ATOM 3671 N N . SER A 1 468 ? -117.831 -16.488 153.983 1.00 45.38 468 SER A N 1
ATOM 3672 C CA . SER A 1 468 ? -117.566 -17.912 153.666 1.00 45.38 468 SER A CA 1
ATOM 3673 C C . SER A 1 468 ? -118.640 -18.582 152.761 1.00 45.38 468 SER A C 1
ATOM 3675 O O . SER A 1 468 ? -118.981 -19.751 152.887 1.00 45.38 468 SER A O 1
ATOM 3677 N N . THR A 1 469 ? -119.241 -17.831 151.830 1.00 49.09 469 THR A N 1
ATOM 3678 C CA . THR A 1 469 ? -120.329 -18.291 150.937 1.00 49.09 469 THR A CA 1
ATOM 3679 C C . THR A 1 469 ? -120.141 -17.926 149.459 1.00 49.09 469 THR A C 1
ATOM 3681 O O . THR A 1 469 ? -120.972 -18.291 148.630 1.00 49.09 469 THR A O 1
ATOM 3684 N N . LYS A 1 470 ? -119.041 -17.252 149.084 1.00 49.38 470 LYS A N 1
ATOM 3685 C CA . LYS A 1 470 ? -118.659 -17.026 147.667 1.00 49.38 470 LYS A CA 1
ATOM 3686 C C . LYS A 1 470 ? -117.491 -17.892 147.179 1.00 49.38 470 LYS A C 1
ATOM 3688 O O . LYS A 1 470 ? -117.189 -17.894 145.988 1.00 49.38 470 LYS A O 1
ATOM 3693 N N . GLU A 1 471 ? -116.909 -18.682 148.075 1.00 52.19 471 GLU A N 1
ATOM 3694 C CA . GLU A 1 471 ? -115.813 -19.628 147.826 1.00 52.19 471 GLU A CA 1
ATOM 3695 C C . GLU A 1 471 ? -116.165 -20.707 146.777 1.00 52.19 471 GLU A C 1
ATOM 3697 O O . GLU A 1 471 ? -115.304 -21.169 146.033 1.00 52.19 471 GLU A O 1
ATOM 3702 N N . GLN A 1 472 ? -117.457 -21.025 146.622 1.00 45.38 472 GLN A N 1
ATOM 3703 C CA . GLN A 1 472 ? -117.971 -22.046 145.699 1.00 45.38 472 GLN A CA 1
ATOM 3704 C C . GLN A 1 472 ? -117.671 -21.785 144.204 1.00 45.38 472 GLN A C 1
ATOM 3706 O O . GLN A 1 472 ? -117.689 -22.723 143.409 1.00 45.38 472 GLN A O 1
ATOM 3711 N N . ASN A 1 473 ? -117.413 -20.535 143.796 1.00 39.25 473 ASN A N 1
ATOM 3712 C CA . ASN A 1 473 ? -117.328 -20.145 142.377 1.00 39.25 473 ASN A CA 1
ATOM 3713 C C . ASN A 1 473 ? -115.895 -20.038 141.814 1.00 39.25 473 ASN A C 1
ATOM 3715 O O . ASN A 1 473 ? -115.718 -19.620 140.669 1.00 39.25 473 ASN A O 1
ATOM 3719 N N . LEU A 1 474 ? -114.866 -20.432 142.570 1.00 54.03 474 LEU A N 1
ATOM 3720 C CA . LEU A 1 474 ? -113.459 -20.312 142.148 1.00 54.03 474 LEU A CA 1
ATOM 3721 C C . LEU A 1 474 ? -113.007 -21.363 141.104 1.00 54.03 474 LEU A C 1
ATOM 3723 O O . LEU A 1 474 ? -111.856 -21.350 140.676 1.00 54.03 474 LEU A O 1
ATOM 3727 N N . GLN A 1 475 ? -113.884 -22.282 140.678 1.00 41.19 475 GLN A N 1
ATOM 3728 C CA . GLN A 1 475 ? -113.471 -23.556 140.066 1.00 41.19 475 GLN A CA 1
ATOM 3729 C C . GLN A 1 475 ? -113.602 -23.666 138.527 1.00 41.19 475 GLN A C 1
ATOM 3731 O O . GLN A 1 475 ? -113.339 -24.737 137.983 1.00 41.19 475 GLN A O 1
ATOM 3736 N N . THR A 1 476 ? -113.950 -22.590 137.800 1.00 45.50 476 THR A N 1
ATOM 3737 C CA . THR A 1 476 ? -114.155 -22.666 136.325 1.00 45.50 476 THR A CA 1
ATOM 3738 C C . THR A 1 476 ? -113.424 -21.600 135.493 1.00 45.50 476 THR A C 1
ATOM 3740 O O . THR A 1 476 ? -113.157 -21.829 134.318 1.00 45.50 476 THR A O 1
ATOM 3743 N N . ALA A 1 477 ? -113.063 -20.441 136.054 1.00 42.72 477 ALA A N 1
ATOM 3744 C CA . ALA A 1 477 ? -112.556 -19.297 135.273 1.00 42.72 477 ALA A CA 1
ATOM 3745 C C . ALA A 1 477 ? -111.040 -19.328 134.954 1.00 42.72 477 ALA A C 1
ATOM 3747 O O . ALA A 1 477 ? -110.490 -18.352 134.445 1.00 42.72 477 ALA A O 1
ATOM 3748 N N . LEU A 1 478 ? -110.355 -20.447 135.211 1.00 49.62 478 LEU A N 1
ATOM 3749 C CA . LEU A 1 478 ? -108.895 -20.619 135.101 1.00 49.62 478 LEU A CA 1
ATOM 3750 C C . LEU A 1 478 ? -108.404 -20.780 133.635 1.00 49.62 478 LEU A C 1
ATOM 3752 O O . LEU A 1 478 ? -107.515 -21.578 133.348 1.00 49.62 478 LEU A O 1
ATOM 3756 N N . GLN A 1 479 ? -109.014 -20.061 132.683 1.00 45.19 479 GLN A N 1
ATOM 3757 C CA . GLN A 1 479 ? -108.739 -20.179 131.238 1.00 45.19 479 GLN A CA 1
ATOM 3758 C C . GLN A 1 479 ? -108.559 -18.847 130.482 1.00 45.19 479 GLN A C 1
ATOM 3760 O O . GLN A 1 479 ? -108.026 -18.866 129.374 1.00 45.19 479 GLN A O 1
ATOM 3765 N N . SER A 1 480 ? -108.963 -17.693 131.028 1.00 41.97 480 SER A N 1
ATOM 3766 C CA . SER A 1 480 ? -109.002 -16.424 130.268 1.00 41.97 480 SER A CA 1
ATOM 3767 C C . SER A 1 480 ? -107.684 -15.637 130.217 1.00 41.97 480 SER A C 1
ATOM 3769 O O . SER A 1 480 ? -107.484 -14.860 129.288 1.00 41.97 480 SER A O 1
ATOM 3771 N N . VAL A 1 481 ? -106.748 -15.862 131.147 1.00 49.41 481 VAL A N 1
ATOM 3772 C CA . VAL A 1 481 ? -105.468 -15.113 131.247 1.00 49.41 481 VAL A CA 1
ATOM 3773 C C . VAL A 1 481 ? -104.484 -15.444 130.101 1.00 49.41 481 VAL A C 1
ATOM 3775 O O . VAL A 1 481 ? -103.407 -14.872 129.992 1.00 49.41 481 VAL A O 1
ATOM 3778 N N . LYS A 1 482 ? -104.859 -16.331 129.171 1.00 41.84 482 LYS A N 1
ATOM 3779 C CA . LYS A 1 482 ? -104.049 -16.690 127.993 1.00 41.84 482 LYS A CA 1
ATOM 3780 C C . LYS A 1 482 ? -103.998 -15.592 126.906 1.00 41.84 482 LYS A C 1
ATOM 3782 O O . LYS A 1 482 ? -103.263 -15.744 125.936 1.00 41.84 482 LYS A O 1
ATOM 3787 N N . ALA A 1 483 ? -104.771 -14.510 127.041 1.00 46.47 483 ALA A N 1
ATOM 3788 C CA . ALA A 1 483 ? -104.964 -13.506 125.988 1.00 46.47 483 ALA A CA 1
ATOM 3789 C C . ALA A 1 483 ? -103.811 -12.492 125.814 1.00 46.47 483 ALA A C 1
ATOM 3791 O O . ALA A 1 483 ? -103.619 -11.988 124.712 1.00 46.47 483 ALA A O 1
ATOM 3792 N N . GLU A 1 484 ? -103.019 -12.204 126.851 1.00 44.34 484 GLU A N 1
ATOM 3793 C CA . GLU A 1 484 ? -101.971 -11.161 126.789 1.00 44.34 484 GLU A CA 1
ATOM 3794 C C . GLU A 1 484 ? -100.648 -11.647 126.152 1.00 44.34 484 GLU A C 1
ATOM 3796 O O . GLU A 1 484 ? -99.700 -10.881 126.005 1.00 44.34 484 GLU A O 1
ATOM 3801 N N . ALA A 1 485 ? -100.580 -12.915 125.727 1.00 47.69 485 ALA A N 1
ATOM 3802 C CA . ALA A 1 485 ? -99.358 -13.546 125.221 1.00 47.69 485 ALA A CA 1
ATOM 3803 C C . ALA A 1 485 ? -99.153 -13.471 123.690 1.00 47.69 485 ALA A C 1
ATOM 3805 O O . ALA A 1 485 ? -98.057 -13.776 123.219 1.00 47.69 485 ALA A O 1
ATOM 3806 N N . GLU A 1 486 ? -100.160 -13.095 122.888 1.00 44.59 486 GLU A N 1
ATOM 3807 C CA . GLU A 1 486 ? -100.033 -13.113 121.413 1.00 44.59 486 GLU A CA 1
ATOM 3808 C C . GLU A 1 486 ? -99.528 -11.799 120.792 1.00 44.59 486 GLU A C 1
ATOM 3810 O O . GLU A 1 486 ? -98.984 -11.822 119.686 1.00 44.59 486 GLU A O 1
ATOM 3815 N N . GLN A 1 487 ? -99.613 -10.663 121.495 1.00 46.16 487 GLN A N 1
ATOM 3816 C CA . GLN A 1 487 ? -99.243 -9.359 120.921 1.00 46.16 487 GLN A CA 1
ATOM 3817 C C . GLN A 1 487 ? -97.721 -9.153 120.749 1.00 46.16 487 GLN A C 1
ATOM 3819 O O . GLN A 1 487 ? -97.307 -8.288 119.986 1.00 46.16 487 GLN A O 1
ATOM 3824 N N . ALA A 1 488 ? -96.880 -9.984 121.376 1.00 46.81 488 ALA A N 1
ATOM 3825 C CA . ALA A 1 488 ? -95.417 -9.911 121.264 1.00 46.81 488 ALA A CA 1
ATOM 3826 C C . ALA A 1 488 ? -94.824 -10.658 120.045 1.00 46.81 488 ALA A C 1
ATOM 3828 O O . ALA A 1 488 ? -93.613 -10.624 119.828 1.00 46.81 488 ALA A O 1
ATOM 3829 N N . LYS A 1 489 ? -95.638 -11.371 119.248 1.00 45.00 489 LYS A N 1
ATOM 3830 C CA . LYS A 1 489 ? -95.134 -12.249 118.169 1.00 45.00 489 LYS A CA 1
ATOM 3831 C C . LYS A 1 489 ? -95.029 -11.573 116.792 1.00 45.00 489 LYS A C 1
ATOM 3833 O O . LYS A 1 489 ? -94.309 -12.064 115.925 1.00 45.00 489 LYS A O 1
ATOM 3838 N N . SER A 1 490 ? -95.723 -10.457 116.576 1.00 46.44 490 SER A N 1
ATOM 3839 C CA . SER A 1 490 ? -95.767 -9.740 115.291 1.00 46.44 490 SER A CA 1
ATOM 3840 C C . SER A 1 490 ? -94.513 -8.898 115.015 1.00 46.44 490 SER A C 1
ATOM 3842 O O . SER A 1 490 ? -94.008 -8.908 113.893 1.00 46.44 490 SER A O 1
ATOM 3844 N N . GLU A 1 491 ? -93.963 -8.215 116.022 1.00 46.62 491 GLU A N 1
ATOM 3845 C CA . GLU A 1 491 ? -92.811 -7.309 115.850 1.00 46.62 491 GLU A CA 1
ATOM 3846 C C . GLU A 1 491 ? -91.500 -8.053 115.538 1.00 46.62 491 GLU A C 1
ATOM 3848 O O . GLU A 1 491 ? -90.663 -7.558 114.776 1.00 46.62 491 GLU A O 1
ATOM 3853 N N . ALA A 1 492 ? -91.360 -9.294 116.019 1.00 49.16 492 ALA A N 1
ATOM 3854 C CA . ALA A 1 492 ? -90.239 -10.171 115.678 1.00 49.16 492 ALA A CA 1
ATOM 3855 C C . ALA A 1 492 ? -90.175 -10.478 114.167 1.00 49.16 492 ALA A C 1
ATOM 3857 O O . ALA A 1 492 ? -89.092 -10.504 113.584 1.00 49.16 492 ALA A O 1
ATOM 3858 N N . SER A 1 493 ? -91.329 -10.648 113.508 1.00 47.78 493 SER A N 1
ATOM 3859 C CA . SER A 1 493 ? -91.385 -10.952 112.070 1.00 47.78 493 SER A CA 1
ATOM 3860 C C . SER A 1 493 ? -90.986 -9.762 111.192 1.00 47.78 493 SER A C 1
ATOM 3862 O O . SER A 1 493 ? -90.414 -9.960 110.123 1.00 47.78 493 SER A O 1
ATOM 3864 N N . LEU A 1 494 ? -91.278 -8.535 111.633 1.00 53.03 494 LEU A N 1
ATOM 3865 C CA . LEU A 1 494 ? -90.950 -7.306 110.899 1.00 53.03 494 LEU A CA 1
ATOM 3866 C C . LEU A 1 494 ? -89.488 -6.886 111.139 1.00 53.03 494 LEU A C 1
ATOM 3868 O O . LEU A 1 494 ? -88.832 -6.348 110.251 1.00 53.03 494 LEU A O 1
ATOM 3872 N N . SER A 1 495 ? -88.945 -7.221 112.313 1.00 57.50 495 SER A N 1
ATOM 3873 C CA . SER A 1 495 ? -87.510 -7.115 112.607 1.00 57.50 495 SER A CA 1
ATOM 3874 C C . SER A 1 495 ? -86.680 -8.051 111.720 1.00 57.50 495 SER A C 1
ATOM 3876 O O . SER A 1 495 ? -85.673 -7.633 111.154 1.00 57.50 495 SER A O 1
ATOM 3878 N N . ALA A 1 496 ? -87.135 -9.297 111.539 1.00 59.22 496 ALA A N 1
ATOM 3879 C CA . ALA A 1 496 ? -86.468 -10.272 110.679 1.00 59.22 496 ALA A CA 1
ATOM 3880 C C . ALA A 1 496 ? -86.490 -9.881 109.188 1.00 59.22 496 ALA A C 1
ATOM 3882 O O . ALA A 1 496 ? -85.475 -10.055 108.515 1.00 59.22 496 ALA A O 1
ATOM 3883 N N . SER A 1 497 ? -87.593 -9.312 108.670 1.00 60.78 497 SER A N 1
ATOM 3884 C CA . SER A 1 497 ? -87.624 -8.862 107.266 1.00 60.78 497 SER A CA 1
ATOM 3885 C C . SER A 1 497 ? -86.658 -7.703 107.027 1.00 60.78 497 SER A C 1
ATOM 3887 O O . SER A 1 497 ? -85.889 -7.761 106.078 1.00 60.78 497 SER A O 1
ATOM 3889 N N . LYS A 1 498 ? -86.605 -6.714 107.930 1.00 61.94 498 LYS A N 1
ATOM 3890 C CA . LYS A 1 498 ? -85.664 -5.588 107.815 1.00 61.94 498 LYS A CA 1
ATOM 3891 C C . LYS A 1 498 ? -84.203 -6.004 107.940 1.00 61.94 498 LYS A C 1
ATOM 3893 O O . LYS A 1 498 ? -83.352 -5.410 107.289 1.00 61.94 498 LYS A O 1
ATOM 3898 N N . TYR A 1 499 ? -83.901 -7.022 108.747 1.00 67.94 499 TYR A N 1
ATOM 3899 C CA . TYR A 1 499 ? -82.556 -7.597 108.793 1.00 67.94 499 TYR A CA 1
ATOM 3900 C C . TYR A 1 499 ? -82.216 -8.309 107.473 1.00 67.94 499 TYR A C 1
ATOM 3902 O O . TYR A 1 499 ? -81.130 -8.119 106.943 1.00 67.94 499 TYR A O 1
ATOM 3910 N N . SER A 1 500 ? -83.168 -9.045 106.886 1.00 70.69 500 SER A N 1
ATOM 3911 C CA . SER A 1 500 ? -83.006 -9.668 105.564 1.00 70.69 500 SER A CA 1
ATOM 3912 C C . SER A 1 500 ? -82.826 -8.645 104.436 1.00 70.69 500 SER A C 1
ATOM 3914 O O . SER A 1 500 ? -81.984 -8.855 103.569 1.00 70.69 500 SER A O 1
ATOM 3916 N N . GLU A 1 501 ? -83.592 -7.551 104.439 1.00 68.94 501 GLU A N 1
ATOM 3917 C CA . GLU A 1 501 ? -83.457 -6.451 103.473 1.00 68.94 501 GLU A CA 1
ATOM 3918 C C . GLU A 1 501 ? -82.109 -5.743 103.652 1.00 68.94 501 GLU A C 1
ATOM 3920 O O . GLU A 1 501 ? -81.374 -5.592 102.685 1.00 68.94 501 GLU A O 1
ATOM 3925 N N . SER A 1 502 ? -81.716 -5.419 104.890 1.00 68.75 502 SER A N 1
ATOM 3926 C CA . SER A 1 502 ? -80.421 -4.790 105.176 1.00 68.75 502 SER A CA 1
ATOM 3927 C C . SER A 1 502 ? -79.224 -5.687 104.839 1.00 68.75 502 SER A C 1
ATOM 3929 O O . SER A 1 502 ? -78.191 -5.164 104.429 1.00 68.75 502 SER A O 1
ATOM 3931 N N . CYS A 1 503 ? -79.334 -7.013 104.979 1.00 71.31 503 CYS A N 1
ATOM 3932 C CA . CYS A 1 503 ? -78.305 -7.945 104.512 1.00 71.31 503 CYS A CA 1
ATOM 3933 C C . CYS A 1 503 ? -78.238 -8.002 102.980 1.00 71.31 503 CYS A C 1
ATOM 3935 O O . CYS A 1 503 ? -77.137 -8.002 102.441 1.00 71.31 503 CYS A O 1
ATOM 3937 N N . ALA A 1 504 ? -79.376 -7.989 102.279 1.00 76.75 504 ALA A N 1
ATOM 3938 C CA . ALA A 1 504 ? -79.403 -7.960 100.815 1.00 76.75 504 ALA A CA 1
ATOM 3939 C C . ALA A 1 504 ? -78.885 -6.623 100.245 1.00 76.75 504 ALA A C 1
ATOM 3941 O O . ALA A 1 504 ? -78.163 -6.618 99.252 1.00 76.75 504 ALA A O 1
ATOM 3942 N N . GLU A 1 505 ? -79.189 -5.491 100.889 1.00 73.25 505 GLU A N 1
ATOM 3943 C CA . GLU A 1 505 ? -78.606 -4.185 100.553 1.00 73.25 505 GLU A CA 1
ATOM 3944 C C . GLU A 1 505 ? -77.093 -4.151 100.825 1.00 73.25 505 GLU A C 1
ATOM 3946 O O . GLU A 1 505 ? -76.345 -3.604 100.017 1.00 73.25 505 GLU A O 1
ATOM 3951 N N . LEU A 1 506 ? -76.617 -4.774 101.911 1.00 75.31 506 LEU A N 1
ATOM 3952 C CA . LEU A 1 506 ? -75.185 -4.894 102.211 1.00 75.31 506 LEU A CA 1
ATOM 3953 C C . LEU A 1 506 ? -74.452 -5.807 101.214 1.00 75.31 506 LEU A C 1
ATOM 3955 O O . LEU A 1 506 ? -73.330 -5.502 100.813 1.00 75.31 506 LEU A O 1
ATOM 3959 N N . GLU A 1 507 ? -75.074 -6.906 100.789 1.00 79.25 507 GLU A N 1
ATOM 3960 C CA . GLU A 1 507 ? -74.536 -7.831 99.785 1.00 79.25 507 GLU A CA 1
ATOM 3961 C C . GLU A 1 507 ? -74.497 -7.172 98.394 1.00 79.25 507 GLU A C 1
ATOM 3963 O O . GLU A 1 507 ? -73.485 -7.253 97.697 1.00 79.25 507 GLU A O 1
ATOM 3968 N N . LEU A 1 508 ? -75.532 -6.402 98.033 1.00 81.38 508 LEU A N 1
ATOM 3969 C CA . LEU A 1 508 ? -75.551 -5.577 96.821 1.00 81.38 508 LEU A CA 1
ATOM 3970 C C . LEU A 1 508 ? -74.497 -4.456 96.867 1.00 81.38 508 LEU A C 1
ATOM 3972 O O . LEU A 1 508 ? -73.830 -4.206 95.866 1.00 81.38 508 LEU A O 1
ATOM 3976 N N . ALA A 1 509 ? -74.311 -3.805 98.019 1.00 77.44 509 ALA A N 1
ATOM 3977 C CA . ALA A 1 509 ? -73.274 -2.791 98.212 1.00 77.44 509 ALA A CA 1
ATOM 3978 C C . ALA A 1 509 ? -71.860 -3.396 98.181 1.00 77.44 509 ALA A C 1
ATOM 3980 O O . ALA A 1 509 ? -70.949 -2.782 97.633 1.00 77.44 509 ALA A O 1
ATOM 3981 N N . THR A 1 510 ? -71.679 -4.615 98.698 1.00 78.94 510 THR A N 1
ATOM 3982 C CA . THR A 1 510 ? -70.429 -5.384 98.561 1.00 78.94 510 THR A CA 1
ATOM 3983 C C . THR A 1 510 ? -70.155 -5.708 97.093 1.00 78.94 510 THR A C 1
ATOM 3985 O O . THR A 1 510 ? -69.047 -5.475 96.625 1.00 78.94 510 THR A O 1
ATOM 3988 N N . LEU A 1 511 ? -71.161 -6.161 96.335 1.00 81.75 511 LEU A N 1
ATOM 3989 C CA . LEU A 1 511 ? -71.036 -6.385 94.889 1.00 81.75 511 LEU A CA 1
ATOM 3990 C C . LEU A 1 511 ? -70.697 -5.097 94.125 1.00 81.75 511 LEU A C 1
ATOM 3992 O O . LEU A 1 511 ? -69.826 -5.121 93.263 1.00 81.75 511 LEU A O 1
ATOM 3996 N N . GLN A 1 512 ? -71.319 -3.964 94.464 1.00 77.31 512 GLN A N 1
ATOM 3997 C CA . GLN A 1 512 ? -70.988 -2.664 93.867 1.00 77.31 512 GLN A CA 1
ATOM 3998 C C . GLN A 1 512 ? -69.577 -2.188 94.235 1.00 77.31 512 GLN A C 1
ATOM 4000 O O . GLN A 1 512 ? -68.906 -1.604 93.389 1.00 77.31 512 GLN A O 1
ATOM 4005 N N . LEU A 1 513 ? -69.103 -2.453 95.457 1.00 75.31 513 LEU A N 1
ATOM 4006 C CA . LEU A 1 513 ? -67.724 -2.170 95.863 1.00 75.31 513 LEU A CA 1
ATOM 4007 C C . LEU A 1 513 ? -66.719 -3.051 95.116 1.00 75.31 513 LEU A C 1
ATOM 4009 O O . LEU A 1 513 ? -65.736 -2.518 94.618 1.00 75.31 513 LEU A O 1
ATOM 4013 N N . VAL A 1 514 ? -66.982 -4.354 94.973 1.00 79.38 514 VAL A N 1
ATOM 4014 C CA . VAL A 1 514 ? -66.143 -5.267 94.174 1.00 79.38 514 VAL A CA 1
ATOM 4015 C C . VAL A 1 514 ? -66.115 -4.835 92.708 1.00 79.38 514 VAL A C 1
ATOM 4017 O O . VAL A 1 514 ? -65.044 -4.774 92.121 1.00 79.38 514 VAL A O 1
ATOM 4020 N N . GLN A 1 515 ? -67.256 -4.457 92.129 1.00 78.25 515 GLN A N 1
ATOM 4021 C CA . GLN A 1 515 ? -67.328 -4.027 90.732 1.00 78.25 515 GLN A CA 1
ATOM 4022 C C . GLN A 1 515 ? -66.630 -2.674 90.501 1.00 78.25 515 GLN A C 1
ATOM 4024 O O . GLN A 1 515 ? -65.918 -2.508 89.513 1.00 78.25 515 GLN A O 1
ATOM 4029 N N . LEU A 1 516 ? -66.756 -1.726 91.439 1.00 77.69 516 LEU A N 1
ATOM 4030 C CA . LEU A 1 516 ? -65.972 -0.485 91.436 1.00 77.69 516 LEU A CA 1
ATOM 4031 C C . LEU A 1 516 ? -64.478 -0.742 91.656 1.00 77.69 516 LEU A C 1
ATOM 4033 O O . LEU A 1 516 ? -63.665 -0.002 91.114 1.00 77.69 516 LEU A O 1
ATOM 4037 N N . GLN A 1 517 ? -64.109 -1.764 92.429 1.00 77.19 517 GLN A N 1
ATOM 4038 C CA . GLN A 1 517 ? -62.718 -2.140 92.660 1.00 77.19 517 GLN A CA 1
ATOM 4039 C C . GLN A 1 517 ? -62.108 -2.831 91.429 1.00 77.19 517 GLN A C 1
ATOM 4041 O O . GLN A 1 517 ? -61.014 -2.446 91.035 1.00 77.19 517 GLN A O 1
ATOM 4046 N N . GLU A 1 518 ? -62.826 -3.730 90.745 1.00 80.00 518 GLU A N 1
ATOM 4047 C CA . GLU A 1 518 ? -62.421 -4.259 89.431 1.00 80.00 518 GLU A CA 1
ATOM 4048 C C . GLU A 1 518 ? -62.277 -3.138 88.390 1.00 80.00 518 GLU A C 1
ATOM 4050 O O . GLU A 1 518 ? -61.319 -3.138 87.616 1.00 80.00 518 GLU A O 1
ATOM 4055 N N . GLU A 1 519 ? -63.189 -2.158 88.357 1.00 77.56 519 GLU A N 1
ATOM 4056 C CA . GLU A 1 519 ? -63.036 -0.995 87.475 1.00 77.56 519 GLU A CA 1
ATOM 4057 C C . GLU A 1 519 ? -61.831 -0.128 87.870 1.00 77.56 519 GLU A C 1
ATOM 4059 O O . GLU A 1 519 ? -61.100 0.312 86.982 1.00 77.56 519 GLU A O 1
ATOM 4064 N N . LEU A 1 520 ? -61.564 0.076 89.165 1.00 79.31 520 LEU A N 1
ATOM 4065 C CA . LEU A 1 520 ? -60.400 0.833 89.636 1.00 79.31 520 LEU A CA 1
ATOM 4066 C C . LEU A 1 520 ? -59.083 0.115 89.312 1.00 79.31 520 LEU A C 1
ATOM 4068 O O . LEU A 1 520 ? -58.146 0.749 88.839 1.00 79.31 520 LEU A O 1
ATOM 4072 N N . GLU A 1 521 ? -59.020 -1.201 89.512 1.00 81.00 521 GLU A N 1
ATOM 4073 C CA . GLU A 1 521 ? -57.858 -2.039 89.209 1.00 81.00 521 GLU A CA 1
ATOM 4074 C C . GLU A 1 521 ? -57.641 -2.154 87.693 1.00 81.00 521 GLU A C 1
ATOM 4076 O O . GLU A 1 521 ? -56.507 -2.029 87.230 1.00 81.00 521 GLU A O 1
ATOM 4081 N N . GLN A 1 522 ? -58.703 -2.250 86.883 1.00 78.25 522 GLN A N 1
ATOM 4082 C CA . GLN A 1 522 ? -58.588 -2.127 85.426 1.00 78.25 522 GLN A CA 1
ATOM 4083 C C . GLN A 1 522 ? -58.154 -0.725 84.977 1.00 78.25 522 GLN A C 1
ATOM 4085 O O . GLN A 1 522 ? -57.416 -0.609 83.998 1.00 78.25 522 GLN A O 1
ATOM 4090 N N . VAL A 1 523 ? -58.611 0.348 85.630 1.00 74.31 523 VAL A N 1
ATOM 4091 C CA . VAL A 1 523 ? -58.166 1.719 85.327 1.00 74.31 523 VAL A CA 1
ATOM 4092 C C . VAL A 1 523 ? -56.702 1.897 85.713 1.00 74.31 523 VAL A C 1
ATOM 4094 O O . VAL A 1 523 ? -55.948 2.422 84.903 1.00 74.31 523 VAL A O 1
ATOM 4097 N N . PHE A 1 524 ? -56.265 1.385 86.863 1.00 76.31 524 PHE A N 1
ATOM 4098 C CA . PHE A 1 524 ? -54.873 1.455 87.305 1.00 76.31 524 PHE A CA 1
ATOM 4099 C C . PHE A 1 524 ? -53.952 0.588 86.433 1.00 76.31 524 PHE A C 1
ATOM 4101 O O . PHE A 1 524 ? -52.869 1.025 86.056 1.00 76.31 524 PHE A O 1
ATOM 4108 N N . ALA A 1 525 ? -54.401 -0.596 86.004 1.00 74.00 525 ALA A N 1
ATOM 4109 C CA . ALA A 1 525 ? -53.687 -1.418 85.027 1.00 74.00 525 ALA A CA 1
ATOM 4110 C C . ALA A 1 525 ? -53.606 -0.738 83.645 1.00 74.00 525 ALA A C 1
ATOM 4112 O O . ALA A 1 525 ? -52.561 -0.789 82.992 1.00 74.00 525 ALA A O 1
ATOM 4113 N N . ARG A 1 526 ? -54.670 -0.048 83.201 1.00 75.25 526 ARG A N 1
ATOM 4114 C CA . ARG A 1 526 ? -54.658 0.790 81.985 1.00 75.25 526 ARG A CA 1
ATOM 4115 C C . ARG A 1 526 ? -53.757 2.013 82.135 1.00 75.25 526 ARG A C 1
ATOM 4117 O O . ARG A 1 526 ? -53.075 2.355 81.182 1.00 75.25 526 ARG A O 1
ATOM 4124 N N . GLU A 1 527 ? -53.708 2.646 83.301 1.00 73.06 527 GLU A N 1
ATOM 4125 C CA . GLU A 1 527 ? -52.827 3.782 83.590 1.00 73.06 527 GLU A CA 1
ATOM 4126 C C . GLU A 1 527 ? -51.360 3.341 83.646 1.00 73.06 527 GLU A C 1
ATOM 4128 O O . GLU A 1 527 ? -50.502 3.985 83.051 1.00 73.06 527 GLU A O 1
ATOM 4133 N N . GLN A 1 528 ? -51.060 2.198 84.265 1.00 71.69 528 GLN A N 1
ATOM 4134 C CA . GLN A 1 528 ? -49.707 1.648 84.339 1.00 71.69 528 GLN A CA 1
ATOM 4135 C C . GLN A 1 528 ? -49.221 1.131 82.977 1.00 71.69 528 GLN A C 1
ATOM 4137 O O . GLN A 1 528 ? -48.070 1.371 82.614 1.00 71.69 528 GLN A O 1
ATOM 4142 N N . THR A 1 529 ? -50.085 0.489 82.182 1.00 73.50 529 THR A N 1
ATOM 4143 C CA . THR A 1 529 ? -49.744 0.101 80.801 1.00 73.50 529 THR A CA 1
ATOM 4144 C C . THR A 1 529 ? -49.678 1.298 79.856 1.00 73.50 529 THR A C 1
ATOM 4146 O O . THR A 1 529 ? -48.792 1.318 79.012 1.00 73.50 529 THR A O 1
ATOM 4149 N N . ALA A 1 530 ? -50.509 2.333 80.023 1.00 70.69 530 ALA A N 1
ATOM 4150 C CA . ALA A 1 530 ? -50.390 3.586 79.273 1.00 70.69 530 ALA A CA 1
ATOM 4151 C C . ALA A 1 530 ? -49.141 4.388 79.670 1.00 70.69 530 ALA A C 1
ATOM 4153 O O . ALA A 1 530 ? -48.517 4.989 78.806 1.00 70.69 530 ALA A O 1
ATOM 4154 N N . SER A 1 531 ? -48.740 4.365 80.943 1.00 71.12 531 SER A N 1
ATOM 4155 C CA . SER A 1 531 ? -47.512 4.993 81.446 1.00 71.12 531 SER A CA 1
ATOM 4156 C C . SER A 1 531 ? -46.262 4.261 80.947 1.00 71.12 531 SER A C 1
ATOM 4158 O O . SER A 1 531 ? -45.330 4.892 80.450 1.00 71.12 531 SER A O 1
ATOM 4160 N N . LYS A 1 532 ? -46.276 2.920 80.953 1.00 72.06 532 LYS A N 1
ATOM 4161 C CA . LYS A 1 532 ? -45.227 2.105 80.326 1.00 72.06 532 LYS A CA 1
ATOM 4162 C C . LYS A 1 532 ? -45.180 2.329 78.811 1.00 72.06 532 LYS A C 1
ATOM 4164 O O . LYS A 1 532 ? -44.115 2.618 78.289 1.00 72.06 532 LYS A O 1
ATOM 4169 N N . ALA A 1 533 ? -46.325 2.329 78.128 1.00 68.12 533 ALA A N 1
ATOM 4170 C CA . ALA A 1 533 ? -46.410 2.643 76.702 1.00 68.12 533 ALA A CA 1
ATOM 4171 C C . ALA A 1 533 ? -46.020 4.095 76.374 1.00 68.12 533 ALA A C 1
ATOM 4173 O O . ALA A 1 533 ? -45.531 4.336 75.280 1.00 68.12 533 ALA A O 1
ATOM 4174 N N . LEU A 1 534 ? -46.190 5.054 77.292 1.00 66.44 534 LEU A N 1
ATOM 4175 C CA . LEU A 1 534 ? -45.681 6.423 77.157 1.00 66.44 534 LEU A CA 1
ATOM 4176 C C . LEU A 1 534 ? -44.161 6.472 77.317 1.00 66.44 534 LEU A C 1
ATOM 4178 O O . LEU A 1 534 ? -43.511 7.094 76.493 1.00 66.44 534 LEU A O 1
ATOM 4182 N N . SER A 1 535 ? -43.590 5.773 78.301 1.00 72.69 535 SER A N 1
ATOM 4183 C CA . SER A 1 535 ? -42.135 5.613 78.443 1.00 72.69 535 SER A CA 1
ATOM 4184 C C . SER A 1 535 ? -41.525 4.944 77.206 1.00 72.69 535 SER A C 1
ATOM 4186 O O . SER A 1 535 ? -40.563 5.445 76.629 1.00 72.69 535 SER A O 1
ATOM 4188 N N . ASP A 1 536 ? -42.114 3.838 76.755 1.00 70.00 536 ASP A N 1
ATOM 4189 C CA . ASP A 1 536 ? -41.663 3.097 75.578 1.00 70.00 536 ASP A CA 1
ATOM 4190 C C . ASP A 1 536 ? -41.881 3.917 74.290 1.00 70.00 536 ASP A C 1
ATOM 4192 O O . ASP A 1 536 ? -41.046 3.867 73.388 1.00 70.00 536 ASP A O 1
ATOM 4196 N N . ALA A 1 537 ? -42.932 4.746 74.218 1.00 61.78 537 ALA A N 1
ATOM 4197 C CA . ALA A 1 537 ? -43.149 5.695 73.126 1.00 61.78 537 ALA A CA 1
ATOM 4198 C C . ALA A 1 537 ? -42.215 6.912 73.180 1.00 61.78 537 ALA A C 1
ATOM 4200 O O . ALA A 1 537 ? -41.820 7.376 72.120 1.00 61.78 537 ALA A O 1
ATOM 4201 N N . GLU A 1 538 ? -41.816 7.422 74.349 1.00 67.31 538 GLU A N 1
ATOM 4202 C CA . GLU A 1 538 ? -40.806 8.483 74.471 1.00 67.31 538 GLU A CA 1
ATOM 4203 C C . GLU A 1 538 ? -39.414 7.956 74.104 1.00 67.31 538 GLU A C 1
ATOM 4205 O O . GLU A 1 538 ? -38.673 8.634 73.393 1.00 67.31 538 GLU A O 1
ATOM 4210 N N . ILE A 1 539 ? -39.077 6.721 74.490 1.00 71.88 539 ILE A N 1
ATOM 4211 C CA . ILE A 1 539 ? -37.846 6.036 74.066 1.00 71.88 539 ILE A CA 1
ATOM 4212 C C . ILE A 1 539 ? -37.879 5.772 72.554 1.00 71.88 539 ILE A C 1
ATOM 4214 O O . ILE A 1 539 ? -36.916 6.091 71.854 1.00 71.88 539 ILE A O 1
ATOM 4218 N N . ALA A 1 540 ? -38.995 5.267 72.017 1.00 62.34 540 ALA A N 1
ATOM 4219 C CA . ALA A 1 540 ? -39.169 5.072 70.580 1.00 62.34 540 ALA A CA 1
ATOM 4220 C C . ALA A 1 540 ? -39.206 6.400 69.807 1.00 62.34 540 ALA A C 1
ATOM 4222 O O . ALA A 1 540 ? -38.708 6.451 68.689 1.00 62.34 540 ALA A O 1
ATOM 4223 N N . GLN A 1 541 ? -39.727 7.487 70.382 1.00 65.12 541 GLN A N 1
ATOM 4224 C CA . GLN A 1 541 ? -39.730 8.821 69.780 1.00 65.12 541 GLN A CA 1
ATOM 4225 C C . GLN A 1 541 ? -38.342 9.463 69.836 1.00 65.12 541 GLN A C 1
ATOM 4227 O O . GLN A 1 541 ? -37.954 10.120 68.875 1.00 65.12 541 GLN A O 1
ATOM 4232 N N . ALA A 1 542 ? -37.564 9.247 70.898 1.00 63.84 542 ALA A N 1
ATOM 4233 C CA . ALA A 1 542 ? -36.166 9.663 70.972 1.00 63.84 542 ALA A CA 1
ATOM 4234 C C . ALA A 1 542 ? -35.310 8.902 69.947 1.00 63.84 542 ALA A C 1
ATOM 4236 O O . ALA A 1 542 ? -34.574 9.530 69.190 1.00 63.84 542 ALA A O 1
ATOM 4237 N N . ALA A 1 543 ? -35.474 7.579 69.845 1.00 61.53 543 ALA A N 1
ATOM 4238 C CA . ALA A 1 543 ? -34.799 6.755 68.843 1.00 61.53 543 ALA A CA 1
ATOM 4239 C C . ALA A 1 543 ? -35.248 7.092 67.410 1.00 61.53 543 ALA A C 1
ATOM 4241 O O . ALA A 1 543 ? -34.414 7.235 66.522 1.00 61.53 543 ALA A O 1
ATOM 4242 N N . ALA A 1 544 ? -36.548 7.290 67.171 1.00 57.06 544 ALA A N 1
ATOM 4243 C CA . ALA A 1 544 ? -37.072 7.714 65.874 1.00 57.06 544 ALA A CA 1
ATOM 4244 C C . ALA A 1 544 ? -36.635 9.137 65.513 1.00 57.06 544 ALA A C 1
ATOM 4246 O O . ALA A 1 544 ? -36.431 9.414 64.338 1.00 57.06 544 ALA A O 1
ATOM 4247 N N . LYS A 1 545 ? -36.451 10.028 66.494 1.00 60.94 545 LYS A N 1
ATOM 4248 C CA . LYS A 1 545 ? -35.920 11.373 66.270 1.00 60.94 545 LYS A CA 1
ATOM 4249 C C . LYS A 1 545 ? -34.423 11.350 65.983 1.00 60.94 545 LYS A C 1
ATOM 4251 O O . LYS A 1 545 ? -34.014 11.991 65.031 1.00 60.94 545 LYS A O 1
ATOM 4256 N N . GLN A 1 546 ? -33.630 10.557 66.705 1.00 61.53 546 GLN A N 1
ATOM 4257 C CA . GLN A 1 546 ? -32.216 10.350 66.380 1.00 61.53 546 GLN A CA 1
ATOM 4258 C C . GLN A 1 546 ? -32.055 9.737 64.979 1.00 61.53 546 GLN A C 1
ATOM 4260 O O . GLN A 1 546 ? -31.305 10.267 64.168 1.00 61.53 546 GLN A O 1
ATOM 4265 N N . ASN A 1 547 ? -32.833 8.699 64.654 1.00 60.62 547 ASN A N 1
ATOM 4266 C CA . ASN A 1 547 ? -32.855 8.106 63.317 1.00 60.62 547 ASN A CA 1
ATOM 4267 C C . ASN A 1 547 ? -33.383 9.080 62.249 1.00 60.62 547 ASN A C 1
ATOM 4269 O O . ASN A 1 547 ? -32.940 9.002 61.112 1.00 60.62 547 ASN A O 1
ATOM 4273 N N . ALA A 1 548 ? -34.303 9.996 62.571 1.00 56.38 548 ALA A N 1
ATOM 4274 C CA . ALA A 1 548 ? -34.776 11.025 61.641 1.00 56.38 548 ALA A CA 1
ATOM 4275 C C . ALA A 1 548 ? -33.766 12.169 61.464 1.00 56.38 548 ALA A C 1
ATOM 4277 O O . ALA A 1 548 ? -33.645 12.693 60.360 1.00 56.38 548 ALA A O 1
ATOM 4278 N N . ASP A 1 549 ? -33.020 12.536 62.504 1.00 57.59 549 ASP A N 1
ATOM 4279 C CA . ASP A 1 549 ? -31.955 13.539 62.449 1.00 57.59 549 ASP A CA 1
ATOM 4280 C C . ASP A 1 549 ? -30.728 12.973 61.693 1.00 57.59 549 ASP A C 1
ATOM 4282 O O . ASP A 1 549 ? -30.169 13.658 60.840 1.00 57.59 549 ASP A O 1
ATOM 4286 N N . GLU A 1 550 ? -30.369 11.692 61.876 1.00 61.22 550 GLU A N 1
ATOM 4287 C CA . GLU A 1 550 ? -29.373 11.005 61.031 1.00 61.22 550 GLU A CA 1
ATOM 4288 C C . GLU A 1 550 ? -29.883 10.765 59.603 1.00 61.22 550 GLU A C 1
ATOM 4290 O O . GLU A 1 550 ? -29.147 11.014 58.648 1.00 61.22 550 GLU A O 1
ATOM 4295 N N . ALA A 1 551 ? -31.143 10.355 59.415 1.00 57.31 551 ALA A N 1
ATOM 4296 C CA . ALA A 1 551 ? -31.710 10.173 58.081 1.00 57.31 551 ALA A CA 1
ATOM 4297 C C . ALA A 1 551 ? -31.846 11.499 57.327 1.00 57.31 551 ALA A C 1
ATOM 4299 O O . ALA A 1 551 ? -31.616 11.504 56.127 1.00 57.31 551 ALA A O 1
ATOM 4300 N N . THR A 1 552 ? -32.166 12.622 57.983 1.00 64.44 552 THR A N 1
ATOM 4301 C CA . THR A 1 552 ? -32.191 13.951 57.340 1.00 64.44 552 THR A CA 1
ATOM 4302 C C . THR A 1 552 ? -30.798 14.546 57.158 1.00 64.44 552 THR A C 1
ATOM 4304 O O . THR A 1 552 ? -30.594 15.262 56.181 1.00 64.44 552 THR A O 1
ATOM 4307 N N . ALA A 1 553 ? -29.813 14.199 57.993 1.00 63.22 553 ALA A N 1
ATOM 4308 C CA . ALA A 1 553 ? -28.409 14.484 57.701 1.00 63.22 553 ALA A CA 1
ATOM 4309 C C . ALA A 1 553 ? -27.933 13.716 56.454 1.00 63.22 553 ALA A C 1
ATOM 4311 O O . ALA A 1 553 ? -27.338 14.317 55.562 1.00 63.22 553 ALA A O 1
ATOM 4312 N N . GLN A 1 554 ? -28.258 12.423 56.337 1.00 61.69 554 GLN A N 1
ATOM 4313 C CA . GLN A 1 554 ? -27.961 11.624 55.144 1.00 61.69 554 GLN A CA 1
ATOM 4314 C C . GLN A 1 554 ? -28.743 12.109 53.916 1.00 61.69 554 GLN A C 1
ATOM 4316 O O . GLN A 1 554 ? -28.145 12.257 52.858 1.00 61.69 554 GLN A O 1
ATOM 4321 N N . LEU A 1 555 ? -30.029 12.456 54.044 1.00 65.12 555 LEU A N 1
ATOM 4322 C CA . LEU A 1 555 ? -30.814 13.056 52.956 1.00 65.12 555 LEU A CA 1
ATOM 4323 C C . LEU A 1 555 ? -30.251 14.419 52.542 1.00 65.12 555 LEU A C 1
ATOM 4325 O O . LEU A 1 555 ? -30.212 14.707 51.356 1.00 65.12 555 LEU A O 1
ATOM 4329 N N . GLY A 1 556 ? -29.764 15.227 53.486 1.00 69.25 556 GLY A N 1
ATOM 4330 C CA . GLY A 1 556 ? -29.104 16.502 53.211 1.00 69.25 556 GLY A CA 1
ATOM 4331 C C . GLY A 1 556 ? -27.773 16.335 52.475 1.00 69.25 556 GLY A C 1
ATOM 4332 O O . GLY A 1 556 ? -27.531 17.043 51.501 1.00 69.25 556 GLY A O 1
ATOM 4333 N N . VAL A 1 557 ? -26.943 15.368 52.880 1.00 69.25 557 VAL A N 1
ATOM 4334 C CA . VAL A 1 557 ? -25.704 15.010 52.164 1.00 69.25 557 VAL A CA 1
ATOM 4335 C C . VAL A 1 557 ? -26.029 14.462 50.775 1.00 69.25 557 VAL A C 1
ATOM 4337 O O . VAL A 1 557 ? -25.498 14.971 49.796 1.00 69.25 557 VAL A O 1
ATOM 4340 N N . SER A 1 558 ? -26.962 13.516 50.651 1.00 64.19 558 SER A N 1
ATOM 4341 C CA . SER A 1 558 ? -27.381 12.981 49.353 1.00 64.19 558 SER A CA 1
ATOM 4342 C C . SER A 1 558 ? -28.075 14.021 48.472 1.00 64.19 558 SER A C 1
ATOM 4344 O O . SER A 1 558 ? -27.932 13.956 47.259 1.00 64.19 558 SER A O 1
ATOM 4346 N N . GLN A 1 559 ? -28.785 15.011 49.024 1.00 75.69 559 GLN A N 1
ATOM 4347 C CA . GLN A 1 559 ? -29.312 16.135 48.244 1.00 75.69 559 GLN A CA 1
ATOM 4348 C C . GLN A 1 559 ? -28.197 17.078 47.789 1.00 75.69 559 GLN A C 1
ATOM 4350 O O . GLN A 1 559 ? -28.249 17.523 46.651 1.00 75.69 559 GLN A O 1
ATOM 4355 N N . GLN A 1 560 ? -27.166 17.324 48.601 1.00 80.44 560 GLN A N 1
ATOM 4356 C CA . GLN A 1 560 ? -25.985 18.083 48.171 1.00 80.44 560 GLN A CA 1
ATOM 4357 C C . GLN A 1 560 ? -25.168 17.325 47.113 1.00 80.44 560 GLN A C 1
ATOM 4359 O O . GLN A 1 560 ? -24.703 17.939 46.158 1.00 80.44 560 GLN A O 1
ATOM 4364 N N . GLU A 1 561 ? -25.047 15.998 47.215 1.00 77.25 561 GLU A N 1
ATOM 4365 C CA . GLU A 1 561 ? -24.455 15.160 46.165 1.00 77.25 561 GLU A CA 1
ATOM 4366 C C . GLU A 1 561 ? -25.319 15.137 44.898 1.00 77.25 561 GLU A C 1
ATOM 4368 O O . GLU A 1 561 ? -24.778 15.249 43.804 1.00 77.25 561 GLU A O 1
ATOM 4373 N N . ILE A 1 562 ? -26.650 15.061 45.008 1.00 75.38 562 ILE A N 1
ATOM 4374 C CA . ILE A 1 562 ? -27.567 15.126 43.859 1.00 75.38 562 ILE A CA 1
ATOM 4375 C C . ILE A 1 562 ? -27.542 16.515 43.209 1.00 75.38 562 ILE A C 1
ATOM 4377 O O . ILE A 1 562 ? -27.521 16.592 41.984 1.00 75.38 562 ILE A O 1
ATOM 4381 N N . GLU A 1 563 ? -27.501 17.607 43.974 1.00 82.81 563 GLU A N 1
ATOM 4382 C CA . GLU A 1 563 ? -27.345 18.967 43.441 1.00 82.81 563 GLU A CA 1
ATOM 4383 C C . GLU A 1 563 ? -25.976 19.148 42.773 1.00 82.81 563 GLU A C 1
ATOM 4385 O O . GLU A 1 563 ? -25.912 19.683 41.669 1.00 82.81 563 GLU A O 1
ATOM 4390 N N . LEU A 1 564 ? -24.895 18.634 43.370 1.00 81.56 564 LEU A N 1
ATOM 4391 C CA . LEU A 1 564 ? -23.551 18.664 42.786 1.00 81.56 564 LEU A CA 1
ATOM 4392 C C . LEU A 1 564 ? -23.460 17.825 41.502 1.00 81.56 564 LEU A C 1
ATOM 4394 O O . LEU A 1 564 ? -22.921 18.303 40.507 1.00 81.56 564 LEU A O 1
ATOM 4398 N N . LEU A 1 565 ? -24.021 16.613 41.491 1.00 80.94 565 LEU A N 1
ATOM 4399 C CA . LEU A 1 565 ? -24.102 15.754 40.306 1.00 80.94 565 LEU A CA 1
ATOM 4400 C C . LEU A 1 565 ? -25.004 16.363 39.228 1.00 80.94 565 LEU A C 1
ATOM 4402 O O . LEU A 1 565 ? -24.686 16.257 38.049 1.00 80.94 565 LEU A O 1
ATOM 4406 N N . THR A 1 566 ? -26.091 17.042 39.607 1.00 78.12 566 THR A N 1
ATOM 4407 C CA . THR A 1 566 ? -26.963 17.770 38.670 1.00 78.12 566 THR A CA 1
ATOM 4408 C C . THR A 1 566 ? -26.238 18.976 38.078 1.00 78.12 566 THR A C 1
ATOM 4410 O O . THR A 1 566 ? -26.328 19.206 36.875 1.00 78.12 566 THR A O 1
ATOM 4413 N N . LEU A 1 567 ? -25.465 19.711 38.885 1.00 82.88 567 LEU A N 1
ATOM 4414 C CA . LEU A 1 567 ? -24.645 20.828 38.422 1.00 82.88 567 LEU A CA 1
ATOM 4415 C C . LEU A 1 567 ? -23.543 20.339 37.469 1.00 82.88 567 LEU A C 1
ATOM 4417 O O . LEU A 1 567 ? -23.377 20.906 36.391 1.00 82.88 567 LEU A O 1
ATOM 4421 N N . GLN A 1 568 ? -22.865 19.239 37.806 1.00 75.44 568 GLN A N 1
ATOM 4422 C CA . GLN A 1 568 ? -21.895 18.577 36.929 1.00 75.44 568 GLN A CA 1
ATOM 4423 C C . GLN A 1 568 ? -22.542 18.067 35.635 1.00 75.44 568 GLN A C 1
ATOM 4425 O O . GLN A 1 568 ? -21.970 18.269 34.567 1.00 75.44 568 GLN A O 1
ATOM 4430 N N . LEU A 1 569 ? -23.748 17.484 35.687 1.00 76.31 569 LEU A N 1
ATOM 4431 C CA . LEU A 1 569 ? -24.503 17.116 34.484 1.00 76.31 569 LEU A CA 1
ATOM 4432 C C . LEU A 1 569 ? -24.852 18.344 33.640 1.00 76.31 569 LEU A C 1
ATOM 4434 O O . LEU A 1 569 ? -24.689 18.288 32.427 1.00 76.31 569 LEU A O 1
ATOM 4438 N N . SER A 1 570 ? -25.287 19.452 34.250 1.00 79.62 570 SER A N 1
ATOM 4439 C CA . SER A 1 570 ? -25.604 20.678 33.508 1.00 79.62 570 SER A CA 1
ATOM 4440 C C . SER A 1 570 ? -24.368 21.304 32.863 1.00 79.62 570 SER A C 1
ATOM 4442 O O . SER A 1 570 ? -24.446 21.696 31.706 1.00 79.62 570 SER A O 1
ATOM 4444 N N . GLN A 1 571 ? -23.210 21.304 33.535 1.00 77.19 571 GLN A N 1
ATOM 4445 C CA . GLN A 1 571 ? -21.950 21.747 32.931 1.00 77.19 571 GLN A CA 1
ATOM 4446 C C . GLN A 1 571 ? -21.514 20.815 31.796 1.00 77.19 571 GLN A C 1
ATOM 4448 O O . GLN A 1 571 ? -21.120 21.291 30.737 1.00 77.19 571 GLN A O 1
ATOM 4453 N N . LEU A 1 572 ? -21.649 19.495 31.965 1.00 77.44 572 LEU A N 1
ATOM 4454 C CA . LEU A 1 572 ? -21.347 18.536 30.902 1.00 77.44 572 LEU A CA 1
ATOM 4455 C C . LEU A 1 572 ? -22.313 18.682 29.713 1.00 77.44 572 LEU A C 1
ATOM 4457 O O . LEU A 1 572 ? -21.896 18.526 28.570 1.00 77.44 572 LEU A O 1
ATOM 4461 N N . GLN A 1 573 ? -23.585 19.014 29.956 1.00 76.06 573 GLN A N 1
ATOM 4462 C CA . GLN A 1 573 ? -24.547 19.349 28.905 1.00 76.06 573 GLN A CA 1
ATOM 4463 C C . GLN A 1 573 ? -24.201 20.671 28.213 1.00 76.06 573 GLN A C 1
ATOM 4465 O O . GLN A 1 573 ? -24.203 20.694 26.989 1.00 76.06 573 GLN A O 1
ATOM 4470 N N . GLU A 1 574 ? -23.853 21.736 28.939 1.00 80.69 574 GLU A N 1
ATOM 4471 C CA . GLU A 1 574 ? -23.418 23.006 28.339 1.00 80.69 574 GLU A CA 1
ATOM 4472 C C . GLU A 1 574 ? -22.134 22.836 27.513 1.00 80.69 574 GLU A C 1
ATOM 4474 O O . GLU A 1 574 ? -22.049 23.369 26.406 1.00 80.69 574 GLU A O 1
ATOM 4479 N N . GLU A 1 575 ? -21.160 22.046 27.979 1.00 75.88 575 GLU A N 1
ATOM 4480 C CA . GLU A 1 575 ? -19.965 21.711 27.198 1.00 75.88 575 GLU A CA 1
ATOM 4481 C C . GLU A 1 575 ? -20.307 20.867 25.963 1.00 75.88 575 GLU A C 1
ATOM 4483 O O . GLU A 1 575 ? -19.851 21.185 24.864 1.00 75.88 575 GLU A O 1
ATOM 4488 N N . LEU A 1 576 ? -21.138 19.827 26.094 1.00 76.12 576 LEU A N 1
ATOM 4489 C CA . LEU A 1 576 ? -21.562 18.997 24.962 1.00 76.12 576 LEU A CA 1
ATOM 4490 C C . LEU A 1 576 ? -22.394 19.786 23.944 1.00 76.12 576 LEU A C 1
ATOM 4492 O O . LEU A 1 576 ? -22.191 19.610 22.745 1.00 76.12 576 LEU A O 1
ATOM 4496 N N . GLU A 1 577 ? -23.277 20.685 24.379 1.00 77.31 577 GLU A N 1
ATOM 4497 C CA . GLU A 1 577 ? -24.020 21.594 23.502 1.00 77.31 577 GLU A CA 1
ATOM 4498 C C . GLU A 1 577 ? -23.091 22.623 22.853 1.00 77.31 577 GLU A C 1
ATOM 4500 O O . GLU A 1 577 ? -23.199 22.859 21.650 1.00 77.31 577 GLU A O 1
ATOM 4505 N N . HIS A 1 578 ? -22.117 23.173 23.583 1.00 73.25 578 HIS A N 1
ATOM 4506 C CA . HIS A 1 578 ? -21.097 24.059 23.024 1.00 73.25 578 HIS A CA 1
ATOM 4507 C C . HIS A 1 578 ? -20.255 23.349 21.953 1.00 73.25 578 HIS A C 1
ATOM 4509 O O . HIS A 1 578 ? -20.111 23.870 20.845 1.00 73.25 578 HIS A O 1
ATOM 4515 N N . TYR A 1 579 ? -19.753 22.139 22.223 1.00 70.75 579 TYR A N 1
ATOM 4516 C CA . TYR A 1 579 ? -19.010 21.340 21.247 1.00 70.75 579 TYR A CA 1
ATOM 4517 C C . TYR A 1 579 ? -19.890 20.867 20.085 1.00 70.75 579 TYR A C 1
ATOM 4519 O O . TYR A 1 579 ? -19.423 20.854 18.948 1.00 70.75 579 TYR A O 1
ATOM 4527 N N . PHE A 1 580 ? -21.166 20.547 20.315 1.00 76.25 580 PHE A N 1
ATOM 4528 C CA . PHE A 1 580 ? -22.115 20.191 19.259 1.00 76.25 580 PHE A CA 1
ATOM 4529 C C . PHE A 1 580 ? -22.457 21.389 18.368 1.00 76.25 580 PHE A C 1
ATOM 4531 O O . PHE A 1 580 ? -22.481 21.246 17.149 1.00 76.25 580 PHE A O 1
ATOM 4538 N N . VAL A 1 581 ? -22.651 22.584 18.931 1.00 72.44 581 VAL A N 1
ATOM 4539 C CA . VAL A 1 581 ? -22.866 23.830 18.176 1.00 72.44 581 VAL A CA 1
ATOM 4540 C C . VAL A 1 581 ? -21.589 24.266 17.457 1.00 72.44 581 VAL A C 1
ATOM 4542 O O . VAL A 1 581 ? -21.670 24.715 16.315 1.00 72.44 581 VAL A O 1
ATOM 4545 N N . ALA A 1 582 ? -20.409 24.095 18.057 1.00 67.06 582 ALA A N 1
ATOM 4546 C CA . ALA A 1 582 ? -19.128 24.331 17.394 1.00 67.06 582 ALA A CA 1
ATOM 4547 C C . ALA A 1 582 ? -18.904 23.345 16.235 1.00 67.06 582 ALA A C 1
ATOM 4549 O O . ALA A 1 582 ? -18.535 23.769 15.143 1.00 67.06 582 ALA A O 1
ATOM 4550 N N . TYR A 1 583 ? -19.205 22.057 16.428 1.00 68.00 583 TYR A N 1
ATOM 4551 C CA . TYR A 1 583 ? -19.178 21.037 15.378 1.00 68.00 583 TYR A CA 1
ATOM 4552 C C . TYR A 1 583 ? -20.216 21.312 14.285 1.00 68.00 583 TYR A C 1
ATOM 4554 O O . TYR A 1 583 ? -19.896 21.189 13.109 1.00 68.00 583 TYR A O 1
ATOM 4562 N N . GLN A 1 584 ? -21.438 21.727 14.629 1.00 62.22 584 GLN A N 1
ATOM 4563 C CA . GLN A 1 584 ? -22.462 22.077 13.643 1.00 62.22 584 GLN A CA 1
ATOM 4564 C C . GLN A 1 584 ? -22.127 23.358 12.879 1.00 62.22 584 GLN A C 1
ATOM 4566 O O . GLN A 1 584 ? -22.410 23.406 11.688 1.00 62.22 584 GLN A O 1
ATOM 4571 N N . LYS A 1 585 ? -21.469 24.348 13.497 1.00 64.62 585 LYS A N 1
ATOM 4572 C CA . LYS A 1 585 ? -20.883 25.493 12.780 1.00 64.62 585 LYS A CA 1
ATOM 4573 C C . LYS A 1 585 ? -19.765 25.032 11.856 1.00 64.62 585 LYS A C 1
ATOM 4575 O O . LYS A 1 585 ? -19.922 25.155 10.654 1.00 64.62 585 LYS A O 1
ATOM 4580 N N . LEU A 1 586 ? -18.740 24.347 12.368 1.00 58.81 586 LEU A N 1
ATOM 4581 C CA . LEU A 1 586 ? -17.660 23.770 11.553 1.00 58.81 586 LEU A CA 1
ATOM 4582 C C . LEU A 1 586 ? -18.176 22.893 10.402 1.00 58.81 586 LEU A C 1
A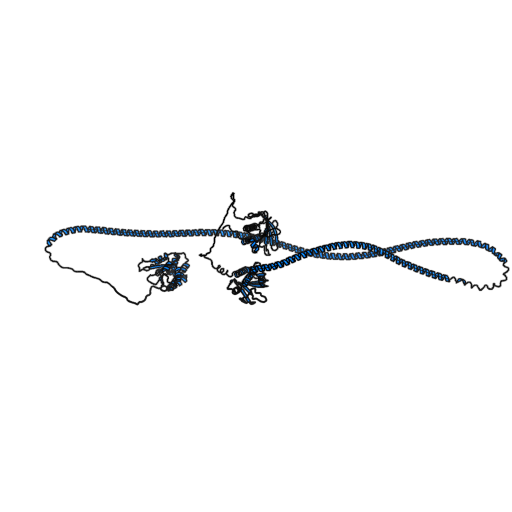TOM 4584 O O . LEU A 1 586 ? -17.580 22.895 9.334 1.00 58.81 586 LEU A O 1
ATOM 4588 N N . LYS A 1 587 ? -19.284 22.167 10.583 1.00 56.78 587 LYS A N 1
ATOM 4589 C CA . LYS A 1 587 ? -19.927 21.339 9.554 1.00 56.78 587 LYS A CA 1
ATOM 4590 C C . LYS A 1 587 ? -20.772 22.151 8.572 1.00 56.78 587 LYS A C 1
ATOM 4592 O O . LYS A 1 587 ? -20.741 21.846 7.384 1.00 56.78 587 LYS A O 1
ATOM 4597 N N . ALA A 1 588 ? -21.503 23.162 9.036 1.00 53.84 588 ALA A N 1
ATOM 4598 C CA . ALA A 1 588 ? -22.248 24.082 8.182 1.00 53.84 588 ALA A CA 1
ATOM 4599 C C . ALA A 1 588 ? -21.283 24.922 7.339 1.00 53.84 588 ALA A C 1
ATOM 4601 O O . ALA A 1 588 ? -21.374 24.876 6.117 1.00 53.84 588 ALA A O 1
ATOM 4602 N N . ASP A 1 589 ? -20.310 25.565 7.984 1.00 52.91 589 ASP A N 1
ATOM 4603 C CA . ASP A 1 589 ? -19.239 26.363 7.388 1.00 52.91 589 ASP A CA 1
ATOM 4604 C C . ASP A 1 589 ? -18.350 25.510 6.471 1.00 52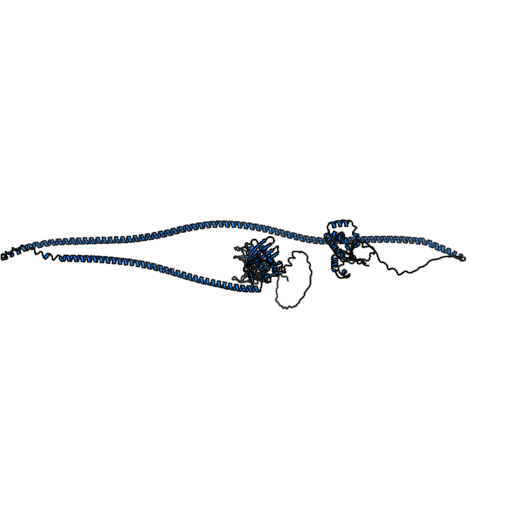.91 589 ASP A C 1
ATOM 4606 O O . ASP A 1 589 ? -17.989 25.957 5.390 1.00 52.91 589 ASP A O 1
ATOM 4610 N N . SER A 1 590 ? -18.055 24.251 6.827 1.00 53.75 590 SER A N 1
ATOM 4611 C CA . SER A 1 590 ? -17.407 23.301 5.907 1.00 53.75 590 SER A CA 1
ATOM 4612 C C . SER A 1 590 ? -18.304 22.958 4.719 1.00 53.75 590 SER A C 1
ATOM 4614 O O . SER A 1 590 ? -17.811 22.884 3.602 1.00 53.75 590 SER A O 1
ATOM 4616 N N . SER A 1 591 ? -19.620 22.801 4.898 1.00 51.12 591 SER A N 1
ATOM 4617 C CA . SER A 1 591 ? -20.529 22.484 3.788 1.00 51.12 591 SER A CA 1
ATOM 4618 C C . SER A 1 591 ? -20.774 23.664 2.841 1.00 51.12 591 SER A C 1
ATOM 4620 O O . SER A 1 591 ? -20.885 23.448 1.636 1.00 51.12 591 SER A O 1
ATOM 4622 N N . THR A 1 592 ? -20.821 24.900 3.346 1.00 55.06 592 THR A N 1
ATOM 4623 C CA . THR A 1 592 ? -20.919 26.113 2.523 1.00 55.06 592 THR A CA 1
ATOM 4624 C C . THR A 1 592 ? -19.575 26.422 1.888 1.00 55.06 592 THR A C 1
ATOM 4626 O O . THR A 1 592 ? -19.521 26.508 0.670 1.00 55.06 592 THR A O 1
ATOM 4629 N N . ALA A 1 593 ? -18.471 26.443 2.642 1.00 54.50 593 ALA A N 1
ATOM 4630 C CA . ALA A 1 593 ? -17.143 26.657 2.071 1.00 54.50 593 ALA A CA 1
ATOM 4631 C C . ALA A 1 593 ? -16.749 25.560 1.070 1.00 54.50 593 ALA A C 1
ATOM 4633 O O . ALA A 1 593 ? -16.150 25.884 0.053 1.00 54.50 593 ALA A O 1
ATOM 4634 N N . ALA A 1 594 ? -17.114 24.290 1.285 1.00 49.44 594 ALA A N 1
ATOM 4635 C CA . ALA A 1 594 ? -16.885 23.232 0.298 1.00 49.44 594 ALA A CA 1
ATOM 4636 C C . ALA A 1 594 ? -17.758 23.402 -0.949 1.00 49.44 594 ALA A C 1
ATOM 4638 O O . ALA A 1 594 ? -17.276 23.139 -2.040 1.00 49.44 594 ALA A O 1
ATOM 4639 N N . ARG A 1 595 ? -19.008 23.861 -0.819 1.00 54.41 595 ARG A N 1
ATOM 4640 C CA . ARG A 1 595 ? -19.927 24.073 -1.952 1.00 54.41 595 ARG A CA 1
ATOM 4641 C C . ARG A 1 595 ? -19.598 25.340 -2.745 1.00 54.41 595 ARG A C 1
ATOM 4643 O O . ARG A 1 595 ? -19.668 25.330 -3.969 1.00 54.41 595 ARG A O 1
ATOM 4650 N N . ASP A 1 596 ? -19.186 26.402 -2.064 1.00 55.62 596 ASP A N 1
ATOM 4651 C CA . ASP A 1 596 ? -18.711 27.642 -2.673 1.00 55.62 596 ASP A CA 1
ATOM 4652 C C . ASP A 1 596 ? -17.328 27.430 -3.303 1.00 55.62 596 ASP A C 1
ATOM 4654 O O . ASP A 1 596 ? -17.096 27.896 -4.416 1.00 55.62 596 ASP A O 1
ATOM 4658 N N . ALA A 1 597 ? -16.444 26.643 -2.672 1.00 52.34 597 ALA A N 1
ATOM 4659 C CA . ALA A 1 597 ? -15.204 26.178 -3.292 1.00 52.34 597 ALA A CA 1
ATOM 4660 C C . ALA A 1 597 ? -15.464 25.212 -4.458 1.00 52.34 597 ALA A C 1
ATOM 4662 O O . ALA A 1 597 ? -14.765 25.302 -5.457 1.00 52.34 597 ALA A O 1
ATOM 4663 N N . GLU A 1 598 ? -16.457 24.321 -4.387 1.00 47.38 598 GLU A N 1
ATOM 4664 C CA . GLU A 1 598 ? -16.832 23.435 -5.496 1.00 47.38 598 GLU A CA 1
ATOM 4665 C C . GLU A 1 598 ? -17.309 24.262 -6.697 1.00 47.38 598 GLU A C 1
ATOM 4667 O O . GLU A 1 598 ? -16.815 24.053 -7.800 1.00 47.38 598 GLU A O 1
ATOM 4672 N N . CYS A 1 599 ? -18.184 25.252 -6.494 1.00 53.12 599 CYS A N 1
ATOM 4673 C CA . CYS A 1 599 ? -18.584 26.195 -7.543 1.00 53.12 599 CYS A CA 1
ATOM 4674 C C . CYS A 1 599 ? -17.387 27.001 -8.081 1.00 53.12 599 CYS A C 1
ATOM 4676 O O . CYS A 1 599 ? -17.171 27.047 -9.289 1.00 53.12 599 CYS A O 1
ATOM 4678 N N . TYR A 1 600 ? -16.573 27.586 -7.197 1.00 60.41 600 TYR A N 1
ATOM 4679 C CA . TYR A 1 600 ? -15.398 28.392 -7.548 1.00 60.41 600 TYR A CA 1
ATOM 4680 C C . TYR A 1 600 ? -14.349 27.593 -8.335 1.00 60.41 600 TYR A C 1
ATOM 4682 O O . TYR A 1 600 ? -13.858 28.062 -9.361 1.00 60.41 600 TYR A O 1
ATOM 4690 N N . TRP A 1 601 ? -14.042 26.364 -7.912 1.00 53.38 601 TRP A N 1
ATOM 4691 C CA . TRP A 1 601 ? -13.144 25.468 -8.635 1.00 53.38 601 TRP A CA 1
ATOM 4692 C C . TRP A 1 601 ? -13.778 24.940 -9.917 1.00 53.38 601 TRP A C 1
ATOM 4694 O O . TRP A 1 601 ? -13.088 24.914 -10.928 1.00 53.38 601 TRP A O 1
ATOM 4704 N N . GLN A 1 602 ? -15.068 24.590 -9.946 1.00 52.75 602 GLN A N 1
ATOM 4705 C CA . GLN A 1 602 ? -15.735 24.220 -11.198 1.00 52.75 602 GLN A CA 1
ATOM 4706 C C . GLN A 1 602 ? -15.688 25.361 -12.217 1.00 52.75 602 GLN A C 1
ATOM 4708 O O . GLN A 1 602 ? -15.433 25.099 -13.388 1.00 52.75 602 GLN A O 1
ATOM 4713 N N . ASP A 1 603 ? -15.887 26.613 -11.806 1.00 62.47 603 ASP A N 1
ATOM 4714 C CA . ASP A 1 603 ? -15.853 27.761 -12.715 1.00 62.47 603 ASP A CA 1
ATOM 4715 C C . ASP A 1 603 ? -14.419 28.154 -13.112 1.00 62.47 603 ASP A C 1
ATOM 4717 O O . ASP A 1 603 ? -14.181 28.483 -14.274 1.00 62.47 603 ASP A O 1
ATOM 4721 N N . ILE A 1 604 ? -13.429 28.008 -12.221 1.00 60.31 604 ILE A N 1
ATOM 4722 C CA . ILE A 1 604 ? -12.002 28.139 -12.569 1.00 60.31 604 ILE A CA 1
ATOM 4723 C C . ILE A 1 604 ? -11.537 27.027 -13.515 1.00 60.31 604 ILE A C 1
ATOM 4725 O O . ILE A 1 604 ? -10.758 27.305 -14.426 1.00 60.31 604 ILE A O 1
ATOM 4729 N N . ILE A 1 605 ? -11.998 25.786 -13.332 1.00 53.16 605 ILE A N 1
ATOM 4730 C CA . ILE A 1 605 ? -11.663 24.675 -14.228 1.00 53.16 605 ILE A CA 1
ATOM 4731 C C . ILE A 1 605 ? -12.358 24.895 -15.576 1.00 53.16 605 ILE A C 1
ATOM 4733 O O . ILE A 1 605 ? -11.652 24.898 -16.575 1.00 53.16 605 ILE A O 1
ATOM 4737 N N . LYS A 1 606 ? -13.661 25.224 -15.634 1.00 57.34 606 LYS A N 1
ATOM 4738 C CA . LYS A 1 606 ? -14.353 25.617 -16.889 1.00 57.34 606 LYS A CA 1
ATOM 4739 C C . LYS A 1 606 ? -13.639 26.763 -17.620 1.00 57.34 606 LYS A C 1
ATOM 4741 O O . LYS A 1 606 ? -13.581 26.765 -18.843 1.00 57.34 606 LYS A O 1
ATOM 4746 N N . ALA A 1 607 ? -13.075 27.727 -16.888 1.00 54.84 607 ALA A N 1
ATOM 4747 C CA . ALA A 1 607 ? -12.324 28.850 -17.455 1.00 54.84 607 ALA A CA 1
ATOM 4748 C C . ALA A 1 607 ? -10.884 28.506 -17.897 1.00 54.84 607 ALA A C 1
ATOM 4750 O O . ALA A 1 607 ? -10.213 29.359 -18.480 1.00 54.84 607 ALA A O 1
ATOM 4751 N N . ARG A 1 608 ? -10.385 27.295 -17.611 1.00 45.91 608 ARG A N 1
ATOM 4752 C CA . ARG A 1 608 ? -9.013 26.841 -17.926 1.00 45.91 608 ARG A CA 1
ATOM 4753 C C . ARG A 1 608 ? -8.954 25.557 -18.760 1.00 45.91 608 ARG A C 1
ATOM 4755 O O . ARG A 1 608 ? -7.935 25.304 -19.391 1.00 45.91 608 ARG A O 1
ATOM 4762 N N . SER A 1 609 ? -10.015 24.756 -18.761 1.00 49.41 609 SER A N 1
ATOM 4763 C CA . SER A 1 609 ? -10.154 23.514 -19.513 1.00 49.41 609 SER A CA 1
ATOM 4764 C C . SER A 1 609 ? -11.631 23.186 -19.756 1.00 49.41 609 SER A C 1
ATOM 4766 O O . SER A 1 609 ? -12.429 23.089 -18.825 1.00 49.41 609 SER A O 1
ATOM 4768 N N . ASN A 1 610 ? -11.980 22.926 -21.017 1.00 55.19 610 ASN A N 1
ATOM 4769 C CA . ASN A 1 610 ? -13.255 22.294 -21.378 1.00 55.19 610 ASN A CA 1
ATOM 4770 C C . ASN A 1 610 ? -13.221 20.762 -21.197 1.00 55.19 610 ASN A C 1
ATOM 4772 O O . ASN A 1 610 ? -14.252 20.105 -21.331 1.00 55.19 610 ASN A O 1
ATOM 4776 N N . THR A 1 611 ? -12.043 20.196 -20.917 1.00 58.50 611 THR A N 1
ATOM 4777 C CA . THR A 1 611 ? -11.707 18.777 -21.067 1.00 58.50 611 THR A CA 1
ATOM 4778 C C . THR A 1 611 ? -11.464 18.161 -19.685 1.00 58.50 611 THR A C 1
ATOM 4780 O O . THR A 1 611 ? -10.332 17.928 -19.268 1.00 58.50 611 THR A O 1
ATOM 4783 N N . PHE A 1 612 ? -12.541 17.989 -18.919 1.00 69.25 612 PHE A N 1
ATOM 4784 C CA . PHE A 1 612 ? -12.490 17.437 -17.564 1.00 69.25 612 PHE A CA 1
ATOM 4785 C C . PHE A 1 612 ? -13.675 16.499 -17.342 1.00 69.25 612 PHE A C 1
ATOM 4787 O O . PHE A 1 612 ? -14.831 16.934 -17.371 1.00 69.25 612 PHE A O 1
ATOM 4794 N N . LEU A 1 613 ? -13.368 15.221 -17.128 1.00 83.94 613 LEU A N 1
ATOM 4795 C CA . LEU A 1 613 ? -14.295 14.171 -16.728 1.00 83.94 613 LEU A CA 1
ATOM 4796 C C . LEU A 1 613 ? -13.761 13.525 -15.448 1.00 83.94 613 LEU A C 1
ATOM 4798 O O . LEU A 1 613 ? -12.559 13.325 -15.328 1.00 83.94 613 LEU A O 1
ATOM 4802 N N . VAL A 1 614 ? -14.658 13.211 -14.515 1.00 83.75 614 VAL A N 1
ATOM 4803 C CA . VAL A 1 614 ? -14.359 12.443 -13.301 1.00 83.75 614 VAL A CA 1
ATOM 4804 C C . VAL A 1 614 ? -15.433 11.377 -13.111 1.00 83.75 614 VAL A C 1
ATOM 4806 O O . VAL A 1 614 ? -16.627 11.679 -13.192 1.00 83.75 614 VAL A O 1
ATOM 4809 N N . ALA A 1 615 ? -15.021 10.146 -12.829 1.00 86.81 615 ALA A N 1
ATOM 4810 C CA . ALA A 1 615 ? -15.855 9.050 -12.363 1.00 86.81 615 ALA A CA 1
ATOM 4811 C C . ALA A 1 615 ? -15.586 8.801 -10.873 1.00 86.81 615 ALA A C 1
ATOM 4813 O O . ALA A 1 615 ? -14.445 8.758 -10.430 1.00 86.81 615 ALA A O 1
ATOM 4814 N N . GLN A 1 616 ? -16.628 8.582 -10.067 1.00 85.06 616 GLN A N 1
ATOM 4815 C CA . GLN A 1 616 ? -16.407 8.230 -8.658 1.00 85.06 616 GLN A CA 1
ATOM 4816 C C . GLN A 1 616 ? -15.846 6.805 -8.499 1.00 85.06 616 GLN A C 1
ATOM 4818 O O . GLN A 1 616 ? -15.182 6.502 -7.507 1.00 85.06 616 GLN A O 1
ATOM 4823 N N . LYS A 1 617 ? -16.161 5.904 -9.443 1.00 88.12 617 LYS A N 1
ATOM 4824 C CA . LYS A 1 617 ? -15.719 4.504 -9.421 1.00 88.12 617 LYS A CA 1
ATOM 4825 C C . LYS A 1 617 ? -15.718 3.879 -10.815 1.00 88.12 617 LYS A C 1
ATOM 4827 O O . LYS A 1 617 ? -16.773 3.767 -11.449 1.00 88.12 617 LYS A O 1
ATOM 4832 N N . VAL A 1 618 ? -14.566 3.362 -11.235 1.00 91.00 618 VAL A N 1
ATOM 4833 C CA . VAL A 1 618 ? -14.441 2.474 -12.400 1.00 91.00 618 VAL A CA 1
ATOM 4834 C C . VAL A 1 618 ? -14.475 1.013 -11.944 1.00 91.00 618 VAL A C 1
ATOM 4836 O O . VAL A 1 618 ? -13.872 0.634 -10.941 1.00 91.00 618 VAL A O 1
ATOM 4839 N N . GLN A 1 619 ? -15.224 0.186 -12.669 1.00 92.94 619 GLN A N 1
ATOM 4840 C CA . GLN A 1 619 ? -15.338 -1.256 -12.451 1.00 92.94 619 GLN A CA 1
ATOM 4841 C C . GLN A 1 619 ? -14.927 -2.000 -13.719 1.00 92.94 619 GLN A C 1
ATOM 4843 O O . GLN A 1 619 ? -15.314 -1.601 -14.820 1.00 92.94 619 GLN A O 1
ATOM 4848 N N . ILE A 1 620 ? -14.221 -3.118 -13.576 1.00 91.81 620 ILE A N 1
ATOM 4849 C CA . ILE A 1 620 ? -13.944 -4.045 -14.675 1.00 91.81 620 ILE A CA 1
ATOM 4850 C C . ILE A 1 620 ? -15.004 -5.142 -14.611 1.00 91.81 620 ILE A C 1
ATOM 4852 O O . ILE A 1 620 ? -15.014 -5.989 -13.720 1.00 91.81 620 ILE A O 1
ATOM 4856 N N . THR A 1 621 ? -15.954 -5.065 -15.538 1.00 90.75 621 THR A N 1
ATOM 4857 C CA . THR A 1 621 ? -17.207 -5.837 -15.508 1.00 90.75 621 THR A CA 1
ATOM 4858 C C . THR A 1 621 ? -17.157 -7.130 -16.314 1.00 90.75 621 THR A C 1
ATOM 4860 O O . THR A 1 621 ? -18.014 -7.991 -16.151 1.00 90.75 621 THR A O 1
ATOM 4863 N N . GLY A 1 622 ? -16.148 -7.286 -17.167 1.00 89.19 622 GLY A N 1
ATOM 4864 C CA . GLY A 1 622 ? -15.925 -8.490 -17.951 1.00 89.19 622 GLY A CA 1
ATOM 4865 C C . GLY A 1 622 ? -14.771 -8.318 -18.928 1.00 89.19 622 GLY A C 1
ATOM 4866 O O . GLY A 1 622 ? -14.177 -7.243 -19.041 1.00 89.19 622 GLY A O 1
ATOM 4867 N N . GLY A 1 623 ? -14.479 -9.385 -19.658 1.00 88.12 623 GLY A N 1
ATOM 4868 C CA . GLY A 1 623 ? -13.447 -9.401 -20.681 1.00 88.12 623 GLY A CA 1
ATOM 4869 C C . GLY A 1 623 ? -12.949 -10.811 -20.966 1.00 88.12 623 GLY A C 1
ATOM 4870 O O . GLY A 1 623 ? -13.429 -11.790 -20.385 1.00 88.12 623 GLY A O 1
ATOM 4871 N N . PHE A 1 624 ? -11.992 -10.902 -21.878 1.00 87.88 624 PHE A N 1
ATOM 4872 C CA . PHE A 1 624 ? -11.252 -12.126 -22.163 1.00 87.88 624 PHE A CA 1
ATOM 4873 C C . PHE A 1 624 ? -9.917 -11.789 -22.825 1.00 87.88 624 PHE A C 1
ATOM 4875 O O . PHE A 1 624 ? -9.827 -10.834 -23.596 1.00 87.88 624 PHE A O 1
ATOM 4882 N N . ASP A 1 625 ? -8.920 -12.631 -22.587 1.00 85.12 625 ASP A N 1
ATOM 4883 C CA . ASP A 1 625 ? -7.695 -12.704 -23.373 1.00 85.12 625 ASP A CA 1
ATOM 4884 C C . ASP A 1 625 ? -7.688 -14.072 -24.061 1.00 85.12 625 ASP A C 1
ATOM 4886 O O . ASP A 1 625 ? -7.654 -15.104 -23.387 1.00 85.12 625 ASP A O 1
ATOM 4890 N N . LYS A 1 626 ? -7.813 -14.109 -25.393 1.00 83.50 626 LYS A N 1
ATOM 4891 C CA . LYS A 1 626 ? -7.873 -15.375 -26.128 1.00 83.50 626 LYS A CA 1
ATOM 4892 C C . LYS A 1 626 ? -7.274 -15.262 -27.525 1.00 83.50 626 LYS A C 1
ATOM 4894 O O . LYS A 1 626 ? -7.719 -14.454 -28.338 1.00 83.50 626 LYS A O 1
ATOM 4899 N N . ASP A 1 627 ? -6.344 -16.163 -27.833 1.00 82.00 627 ASP A N 1
ATOM 4900 C CA . ASP A 1 627 ? -5.614 -16.174 -29.102 1.00 82.00 627 ASP A CA 1
ATOM 4901 C C . ASP A 1 627 ? -4.996 -14.772 -29.335 1.00 82.00 627 ASP A C 1
ATOM 4903 O O . ASP A 1 627 ? -4.437 -14.198 -28.401 1.00 82.00 627 ASP A O 1
ATOM 4907 N N . ASN A 1 628 ? -5.148 -14.177 -30.522 1.00 82.19 628 ASN A N 1
ATOM 4908 C CA . ASN A 1 628 ? -4.695 -12.806 -30.804 1.00 82.19 628 ASN A CA 1
ATOM 4909 C C . ASN A 1 628 ? -5.797 -11.744 -30.561 1.00 82.19 628 ASN A C 1
ATOM 4911 O O . ASN A 1 628 ? -5.789 -10.693 -31.208 1.00 82.19 628 ASN A O 1
ATOM 4915 N N . VAL A 1 629 ? -6.792 -12.022 -29.707 1.00 87.38 629 VAL A N 1
ATOM 4916 C CA . VAL A 1 629 ? -7.910 -11.107 -29.420 1.00 87.38 629 VAL A CA 1
ATOM 4917 C C . VAL A 1 629 ? -8.089 -10.904 -27.917 1.00 87.38 629 VAL A C 1
ATOM 4919 O O . VAL A 1 629 ? -8.381 -11.836 -27.168 1.00 87.38 629 VAL A O 1
ATOM 4922 N N . HIS A 1 630 ? -7.994 -9.648 -27.493 1.00 90.50 630 HIS A N 1
ATOM 4923 C CA . HIS A 1 630 ? -8.189 -9.234 -26.108 1.00 90.50 630 HIS A CA 1
ATOM 4924 C C . HIS A 1 630 ? -9.373 -8.269 -26.017 1.00 90.50 630 HIS A C 1
ATOM 4926 O O . HIS A 1 630 ? -9.541 -7.404 -26.881 1.00 90.50 630 HIS A O 1
ATOM 4932 N N . ARG A 1 631 ? -10.172 -8.368 -24.951 1.00 93.00 631 ARG A N 1
ATOM 4933 C CA . ARG A 1 631 ? -11.254 -7.423 -24.639 1.00 93.00 631 ARG A CA 1
ATOM 4934 C C . ARG A 1 631 ? -11.280 -7.074 -23.153 1.00 93.00 631 ARG A C 1
ATOM 4936 O O . ARG A 1 631 ? -11.368 -7.972 -22.320 1.00 93.00 631 ARG A O 1
ATOM 4943 N N . LEU A 1 632 ? -11.337 -5.779 -22.849 1.00 94.12 632 LEU A N 1
ATOM 4944 C CA . LEU A 1 632 ? -11.580 -5.214 -21.519 1.00 94.12 632 LEU A CA 1
ATOM 4945 C C . LEU A 1 632 ? -12.931 -4.478 -21.516 1.00 94.12 632 LEU A C 1
ATOM 4947 O O . LEU A 1 632 ? -13.157 -3.607 -22.353 1.00 94.12 632 LEU A O 1
ATOM 4951 N N . ILE A 1 633 ? -13.838 -4.813 -20.592 1.00 93.56 633 ILE A N 1
ATOM 4952 C CA . ILE A 1 633 ? -15.173 -4.196 -20.482 1.00 93.56 633 ILE A CA 1
ATOM 4953 C C . ILE A 1 633 ? -15.255 -3.403 -19.176 1.00 93.56 633 ILE A C 1
ATOM 4955 O O . ILE A 1 633 ? -15.476 -3.983 -18.106 1.00 93.56 633 ILE A O 1
ATOM 4959 N N . THR A 1 634 ? -15.116 -2.078 -19.246 1.00 94.38 634 THR A N 1
ATOM 4960 C CA . THR A 1 634 ? -15.208 -1.220 -18.058 1.00 94.38 634 THR A CA 1
ATOM 4961 C C . THR A 1 634 ? -16.587 -0.579 -17.913 1.00 94.38 634 THR A C 1
ATOM 4963 O O . THR A 1 634 ? -17.365 -0.432 -18.863 1.00 94.38 634 THR A O 1
ATOM 4966 N N . ARG A 1 635 ? -16.917 -0.206 -16.678 1.00 93.88 635 ARG A N 1
ATOM 4967 C CA . ARG A 1 635 ? -18.088 0.589 -16.323 1.00 93.88 635 ARG A CA 1
ATOM 4968 C C . ARG A 1 635 ? -17.644 1.745 -15.442 1.00 93.88 635 ARG A C 1
ATOM 4970 O O . ARG A 1 635 ? -17.098 1.520 -14.365 1.00 93.88 635 ARG A O 1
ATOM 4977 N N . LEU A 1 636 ? -17.882 2.961 -15.911 1.00 93.56 636 LEU A N 1
ATOM 4978 C CA . LEU A 1 636 ? -17.639 4.187 -15.167 1.00 93.56 636 LEU A CA 1
ATOM 4979 C C . LEU A 1 636 ? -18.949 4.540 -14.451 1.00 93.56 636 LEU A C 1
ATOM 4981 O O . LEU A 1 636 ? -20.004 4.566 -15.089 1.00 93.56 636 LEU A O 1
ATOM 4985 N N . ASN A 1 637 ? -18.903 4.772 -13.138 1.00 91.00 637 ASN A N 1
ATOM 4986 C CA . ASN A 1 637 ? -20.075 5.052 -12.303 1.00 91.00 637 ASN A CA 1
ATOM 4987 C C . ASN A 1 637 ? -19.963 6.434 -11.648 1.00 91.00 637 ASN A C 1
ATOM 4989 O O . ASN A 1 637 ? -18.867 6.851 -11.268 1.00 91.00 637 ASN A O 1
ATOM 4993 N N . GLN A 1 638 ? -21.112 7.100 -11.488 1.00 89.12 638 GLN A N 1
ATOM 4994 C CA . GLN A 1 638 ? -21.249 8.470 -10.980 1.00 89.12 638 GLN A CA 1
ATOM 4995 C C . GLN A 1 638 ? -20.268 9.411 -11.686 1.00 89.12 638 GLN A C 1
ATOM 4997 O O . GLN A 1 638 ? -19.344 9.961 -11.090 1.00 89.12 638 GLN A O 1
ATOM 5002 N N . VAL A 1 639 ? -20.451 9.514 -13.003 1.00 88.31 639 VAL A N 1
ATOM 5003 C CA . VAL A 1 639 ? -19.553 10.229 -13.906 1.00 88.31 639 VAL A CA 1
ATOM 5004 C C . VAL A 1 639 ? -20.076 11.638 -14.134 1.00 88.31 639 VAL A C 1
ATOM 5006 O O . VAL A 1 639 ? -21.256 11.830 -14.430 1.00 88.31 639 VAL A O 1
ATOM 5009 N N . THR A 1 640 ? -19.199 12.630 -14.057 1.00 84.25 640 THR A N 1
ATOM 5010 C CA . THR A 1 640 ? -19.486 14.003 -14.475 1.00 84.25 640 THR A CA 1
ATOM 5011 C C . THR A 1 640 ? -18.404 14.453 -15.441 1.00 84.25 640 THR A C 1
ATOM 5013 O O . THR A 1 640 ? -17.222 14.291 -15.159 1.00 84.25 640 THR A O 1
ATOM 5016 N N . ASN A 1 641 ? -18.789 15.069 -16.555 1.00 80.44 641 ASN A N 1
ATOM 5017 C CA . ASN A 1 641 ? -17.967 16.145 -17.102 1.00 80.44 641 ASN A CA 1
ATOM 5018 C C . ASN A 1 641 ? -18.564 17.484 -16.628 1.00 80.44 641 ASN A C 1
ATOM 5020 O O . ASN A 1 641 ? -19.592 17.502 -15.944 1.00 80.44 641 ASN A O 1
ATOM 5024 N N . LEU A 1 642 ? -17.940 18.616 -16.949 1.00 70.75 642 LEU A N 1
ATOM 5025 C CA . LEU A 1 642 ? -18.394 19.937 -16.471 1.00 70.75 642 LEU A CA 1
ATOM 5026 C C . LEU A 1 642 ? -19.747 20.405 -17.057 1.00 70.75 642 LEU A C 1
ATOM 5028 O O . LEU A 1 642 ? -20.217 21.488 -16.703 1.00 70.75 642 LEU A O 1
ATOM 5032 N N . LYS A 1 643 ? -20.356 19.617 -17.955 1.00 74.56 643 LYS A N 1
ATOM 5033 C CA . LYS A 1 643 ? -21.593 19.923 -18.696 1.00 74.56 643 LYS A CA 1
ATOM 5034 C C . LYS A 1 643 ? -22.721 18.918 -18.405 1.00 74.56 643 LYS A C 1
ATOM 5036 O O . LYS A 1 643 ? -23.885 19.309 -18.375 1.00 74.56 643 LYS A O 1
ATOM 5041 N N . THR A 1 644 ? -22.379 17.652 -18.155 1.00 81.19 644 THR A N 1
ATOM 5042 C CA . THR A 1 644 ? -23.298 16.505 -18.107 1.00 81.19 644 THR A CA 1
ATOM 5043 C C . THR A 1 644 ? -22.931 15.548 -16.970 1.00 81.19 644 THR A C 1
ATOM 5045 O O . THR A 1 644 ? -21.752 15.325 -16.688 1.00 81.19 644 THR A O 1
ATOM 5048 N N . LYS A 1 645 ? -23.948 14.943 -16.342 1.00 85.50 645 LYS A N 1
ATOM 5049 C CA . LYS A 1 645 ? -23.808 13.871 -15.344 1.00 85.50 645 LYS A CA 1
ATOM 5050 C C . LYS A 1 645 ? -24.459 12.582 -15.842 1.00 85.50 645 LYS A C 1
ATOM 5052 O O . LYS A 1 645 ? -25.523 12.632 -16.455 1.00 85.50 645 LYS A O 1
ATOM 5057 N N . TRP A 1 646 ? -23.833 11.446 -15.548 1.00 89.56 646 TRP A N 1
ATOM 5058 C CA . TRP A 1 646 ? -24.290 10.109 -15.923 1.00 89.56 646 TRP A CA 1
ATOM 5059 C C . TRP A 1 646 ? -24.172 9.154 -14.730 1.00 89.56 646 TRP A C 1
ATOM 5061 O O . TRP A 1 646 ? -23.093 9.011 -14.153 1.00 89.56 646 TRP A O 1
ATOM 5071 N N . ASP A 1 647 ? -25.255 8.448 -14.392 1.00 87.00 647 ASP A N 1
ATOM 5072 C CA . ASP A 1 647 ? -25.255 7.527 -13.247 1.00 87.00 647 ASP A CA 1
ATOM 5073 C C . ASP A 1 647 ? -24.258 6.379 -13.415 1.00 87.00 647 ASP A C 1
ATOM 5075 O O . ASP A 1 647 ? -23.529 6.053 -12.476 1.00 87.00 647 ASP A O 1
ATOM 5079 N N . ALA A 1 648 ? -24.212 5.794 -14.617 1.00 90.75 648 ALA A N 1
ATOM 5080 C CA . ALA A 1 648 ? -23.129 4.942 -15.094 1.00 90.75 648 ALA A CA 1
ATOM 5081 C C . ALA A 1 648 ? -23.231 4.684 -16.608 1.00 90.75 648 ALA A C 1
ATOM 5083 O O . ALA A 1 648 ? -24.330 4.518 -17.143 1.00 90.75 648 ALA A O 1
ATOM 5084 N N . PHE A 1 649 ? -22.092 4.531 -17.281 1.00 93.12 649 PHE A N 1
ATOM 5085 C CA . PHE A 1 649 ? -22.014 3.991 -18.645 1.00 93.12 649 PHE A CA 1
ATOM 5086 C C . PHE A 1 649 ? -20.874 2.974 -18.770 1.00 93.12 649 PHE A C 1
ATOM 5088 O O . PHE A 1 649 ? -20.026 2.855 -17.886 1.00 93.12 649 PHE A O 1
ATOM 5095 N N . SER A 1 650 ? -20.874 2.207 -19.859 1.00 93.19 650 SER A N 1
ATOM 5096 C CA . SER A 1 650 ? -19.862 1.181 -20.125 1.00 93.19 650 SER A CA 1
ATOM 5097 C C . SER A 1 650 ? -19.168 1.427 -21.457 1.00 93.19 650 SER A C 1
ATOM 5099 O O . SER A 1 650 ? -19.821 1.750 -22.449 1.00 93.19 650 SER A O 1
ATOM 5101 N N . VAL A 1 651 ? -17.853 1.235 -21.459 1.00 94.75 651 VAL A N 1
ATOM 5102 C CA . VAL A 1 651 ? -16.972 1.337 -22.625 1.00 94.75 651 VAL A CA 1
ATOM 5103 C C . VAL A 1 651 ? -16.162 0.047 -22.728 1.00 94.75 651 VAL A C 1
ATOM 5105 O O . VAL A 1 651 ? -15.858 -0.598 -21.722 1.00 94.75 651 VAL A O 1
ATOM 5108 N N . MET A 1 652 ? -15.880 -0.381 -23.952 1.00 94.38 652 MET A N 1
ATOM 5109 C CA . MET A 1 652 ? -15.174 -1.627 -24.224 1.00 94.38 652 MET A CA 1
ATOM 5110 C C . MET A 1 652 ? -13.923 -1.321 -25.028 1.00 94.38 652 MET A C 1
ATOM 5112 O O . MET A 1 652 ? -13.993 -0.641 -26.045 1.00 94.38 652 MET A O 1
ATOM 5116 N N . PHE A 1 653 ? -12.790 -1.842 -24.585 1.00 95.31 653 PHE A N 1
ATOM 5117 C CA . PHE A 1 653 ? -11.524 -1.728 -25.293 1.00 95.31 653 PHE A CA 1
ATOM 5118 C C . PHE A 1 653 ? -11.197 -3.085 -25.902 1.00 95.31 653 PHE A C 1
ATOM 5120 O O . PHE A 1 653 ? -11.299 -4.114 -25.229 1.00 95.31 653 PHE A O 1
ATOM 5127 N N . ASN A 1 654 ? -10.842 -3.094 -27.183 1.00 93.19 654 ASN A N 1
ATOM 5128 C CA . ASN A 1 654 ? -10.454 -4.291 -27.914 1.00 93.19 654 ASN A CA 1
ATOM 5129 C C . ASN A 1 654 ? -9.022 -4.157 -28.415 1.00 93.19 654 ASN A C 1
ATOM 5131 O O . ASN A 1 654 ? -8.620 -3.089 -28.864 1.00 93.19 654 ASN A O 1
ATOM 5135 N N . ASP A 1 655 ? -8.305 -5.272 -28.411 1.00 91.81 655 ASP A N 1
ATOM 5136 C CA . ASP A 1 655 ? -7.075 -5.475 -29.162 1.00 91.81 655 ASP A CA 1
ATOM 5137 C C . ASP A 1 655 ? -7.328 -6.649 -30.106 1.00 91.81 655 ASP A C 1
ATOM 5139 O O . ASP A 1 655 ? -7.584 -7.770 -29.660 1.00 91.81 655 ASP A O 1
ATOM 5143 N N . ARG A 1 656 ? -7.342 -6.379 -31.411 1.00 87.69 656 ARG A N 1
ATOM 5144 C CA . ARG A 1 656 ? -7.599 -7.368 -32.460 1.00 87.69 656 ARG A CA 1
ATOM 5145 C C . ARG A 1 656 ? -6.326 -7.505 -33.291 1.00 87.69 656 ARG A C 1
ATOM 5147 O O . ARG A 1 656 ? -6.147 -6.801 -34.283 1.00 87.69 656 ARG A O 1
ATOM 5154 N N . ASN A 1 657 ? -5.433 -8.401 -32.869 1.00 84.62 657 ASN A N 1
ATOM 5155 C CA . ASN A 1 657 ? -4.126 -8.639 -33.486 1.00 84.62 657 ASN A CA 1
ATOM 5156 C C . ASN A 1 657 ? -3.267 -7.354 -33.573 1.00 84.62 657 ASN A C 1
ATOM 5158 O O . ASN A 1 657 ? -2.825 -6.957 -34.653 1.00 84.62 657 ASN A O 1
ATOM 5162 N N . GLY A 1 658 ? -3.082 -6.667 -32.442 1.00 80.88 658 GLY A N 1
ATOM 5163 C CA . GLY A 1 658 ? -2.316 -5.422 -32.322 1.00 80.88 658 GLY A CA 1
ATOM 5164 C C . GLY A 1 658 ? -3.099 -4.157 -32.685 1.00 80.88 658 GLY A C 1
ATOM 5165 O O . GLY A 1 658 ? -2.631 -3.052 -32.415 1.00 80.88 658 GLY A O 1
ATOM 5166 N N . LYS A 1 659 ? -4.293 -4.290 -33.282 1.00 87.31 659 LYS A N 1
ATOM 5167 C CA . LYS A 1 659 ? -5.157 -3.158 -33.643 1.00 87.31 659 LYS A CA 1
ATOM 5168 C C . LYS A 1 659 ? -6.109 -2.840 -32.498 1.00 87.31 659 LYS A C 1
ATOM 5170 O O . LYS A 1 659 ? -6.982 -3.644 -32.175 1.00 87.31 659 LYS A O 1
ATOM 5175 N N . LEU A 1 660 ? -5.930 -1.663 -31.907 1.00 91.50 660 LEU A N 1
ATOM 5176 C CA . LEU A 1 660 ? -6.681 -1.204 -30.743 1.00 91.50 660 LEU A CA 1
ATOM 5177 C C . LEU A 1 660 ? -7.910 -0.378 -31.152 1.00 91.50 660 LEU A C 1
ATOM 5179 O O . LEU A 1 660 ? -7.796 0.569 -31.934 1.00 91.50 660 LEU A O 1
ATOM 5183 N N . ASP A 1 661 ? -9.079 -0.715 -30.602 1.00 92.50 661 ASP A N 1
ATOM 5184 C CA . ASP A 1 661 ? -10.339 -0.001 -30.848 1.00 92.50 661 ASP A CA 1
ATOM 5185 C C . ASP A 1 661 ? -11.218 0.150 -29.596 1.00 92.50 661 ASP A C 1
ATOM 5187 O O . ASP A 1 661 ? -11.120 -0.622 -28.640 1.00 92.50 661 ASP A O 1
ATOM 5191 N N . ILE A 1 662 ? -12.062 1.185 -29.610 1.00 94.06 662 ILE A N 1
ATOM 5192 C CA . ILE A 1 662 ? -13.026 1.526 -28.561 1.00 94.06 662 ILE A CA 1
ATOM 5193 C C . ILE A 1 662 ? -14.426 1.202 -29.077 1.00 94.06 662 ILE A C 1
ATOM 5195 O O . ILE A 1 662 ? -14.877 1.761 -30.075 1.00 94.06 662 ILE A O 1
ATOM 5199 N N . GLU A 1 663 ? -15.133 0.324 -28.382 1.00 93.31 663 GLU A N 1
ATOM 5200 C CA . GLU A 1 663 ? -16.472 -0.137 -28.721 1.00 93.31 663 GLU A CA 1
ATOM 5201 C C . GLU A 1 663 ? -17.493 0.400 -27.703 1.00 93.31 663 GLU A C 1
ATOM 5203 O O . GLU A 1 663 ? -17.293 0.345 -26.486 1.00 93.31 663 GLU A O 1
ATOM 5208 N N . PHE A 1 664 ? -18.614 0.914 -28.208 1.00 93.25 664 PHE A N 1
ATOM 5209 C CA . PHE A 1 664 ? -19.753 1.388 -27.421 1.00 93.25 664 PHE A CA 1
ATOM 5210 C C . PHE A 1 664 ? -21.046 0.743 -27.927 1.00 93.25 664 PHE A C 1
ATOM 5212 O O . PHE A 1 664 ? -21.315 0.718 -29.129 1.00 93.25 664 PHE A O 1
ATOM 5219 N N . HIS A 1 665 ? -21.886 0.263 -27.012 1.00 91.31 665 HIS A N 1
ATOM 5220 C CA . HIS A 1 665 ? -23.211 -0.262 -27.349 1.00 91.31 665 HIS A CA 1
ATOM 5221 C C . HIS A 1 665 ? -24.224 0.860 -27.614 1.00 91.31 665 HIS A C 1
ATOM 5223 O O . HIS A 1 665 ? -24.175 1.916 -26.985 1.00 91.31 665 HIS A O 1
ATOM 5229 N N . ALA A 1 666 ? -25.191 0.592 -28.493 1.00 88.38 666 ALA A N 1
ATOM 5230 C CA . ALA A 1 666 ? -26.303 1.493 -28.766 1.00 88.38 666 ALA A CA 1
ATOM 5231 C C . ALA A 1 666 ? -27.145 1.768 -27.502 1.00 88.38 666 ALA A C 1
ATOM 5233 O O . ALA A 1 666 ? -27.396 0.833 -26.714 1.00 88.38 666 ALA A O 1
ATOM 5234 N N . PRO A 1 667 ? -27.623 3.016 -27.326 1.00 88.06 667 PRO A N 1
ATOM 5235 C CA . PRO A 1 667 ? -28.427 3.400 -26.175 1.00 88.06 667 PRO A CA 1
ATOM 5236 C C . PRO A 1 667 ? -29.737 2.606 -26.095 1.00 88.06 667 PRO A C 1
ATOM 5238 O O . PRO A 1 667 ? -30.299 2.167 -27.100 1.00 88.06 667 PRO A O 1
ATOM 5241 N N . SER A 1 668 ? -30.219 2.399 -24.874 1.00 84.62 668 SER A N 1
ATOM 5242 C CA . SER A 1 668 ? -31.516 1.782 -24.575 1.00 84.62 668 SER A CA 1
ATOM 5243 C C . SER A 1 668 ? -31.971 2.180 -23.170 1.00 84.62 668 SER A C 1
ATOM 5245 O O . SER A 1 668 ? -31.219 2.824 -22.444 1.00 84.62 668 SER A O 1
ATOM 5247 N N . GLU A 1 669 ? -33.163 1.748 -22.746 1.00 79.69 669 GLU A N 1
ATOM 5248 C CA . GLU A 1 669 ? -33.714 2.011 -21.400 1.00 79.69 669 GLU A CA 1
ATOM 5249 C C . GLU A 1 669 ? -32.736 1.719 -20.244 1.00 79.69 669 GLU A C 1
ATOM 5251 O O . GLU A 1 669 ? -32.823 2.345 -19.195 1.00 79.69 669 GLU A O 1
ATOM 5256 N N . ASN A 1 670 ? -31.789 0.792 -20.443 1.00 80.25 670 ASN A N 1
ATOM 5257 C CA . ASN A 1 670 ? -30.786 0.390 -19.451 1.00 80.25 670 ASN A CA 1
ATOM 5258 C C . ASN A 1 670 ? -29.330 0.608 -19.926 1.00 80.25 670 ASN A C 1
ATOM 5260 O O . ASN A 1 670 ? -28.398 0.055 -19.337 1.00 80.25 670 ASN A O 1
ATOM 5264 N N . ARG A 1 671 ? -29.104 1.373 -21.006 1.00 84.81 671 ARG A N 1
ATOM 5265 C CA . ARG A 1 671 ? -27.763 1.687 -21.534 1.00 84.81 671 ARG A CA 1
ATOM 5266 C C . ARG A 1 671 ? -27.645 3.158 -21.919 1.00 84.81 671 ARG A C 1
ATOM 5268 O O . ARG A 1 671 ? -28.235 3.599 -22.901 1.00 84.81 671 ARG A O 1
ATOM 5275 N N . ILE A 1 672 ? -26.810 3.875 -21.174 1.00 87.56 672 ILE A N 1
ATOM 5276 C CA . ILE A 1 672 ? -26.370 5.234 -21.489 1.00 87.56 672 ILE A CA 1
ATOM 5277 C C . ILE A 1 672 ? -25.238 5.170 -22.524 1.00 87.56 672 ILE A C 1
ATOM 5279 O O . ILE A 1 672 ? -24.293 4.397 -22.365 1.00 87.56 672 ILE A O 1
ATOM 5283 N N . TYR A 1 673 ? -25.334 6.009 -23.554 1.00 89.56 673 TYR A N 1
ATOM 5284 C CA . TYR A 1 673 ? -24.262 6.310 -24.504 1.00 89.56 673 TYR A CA 1
ATOM 5285 C C . TYR A 1 673 ? -23.742 7.731 -24.198 1.00 89.56 673 TYR A C 1
ATOM 5287 O O . TYR A 1 673 ? -24.576 8.625 -24.048 1.00 89.56 673 TYR A O 1
ATOM 5295 N N . PRO A 1 674 ? -22.422 7.953 -24.023 1.00 87.00 674 PRO A N 1
ATOM 5296 C CA . PRO A 1 674 ? -21.917 9.217 -23.473 1.00 87.00 674 PRO A CA 1
ATOM 5297 C C . PRO A 1 674 ? -21.660 10.320 -24.513 1.00 87.00 674 PRO A C 1
ATOM 5299 O O . PRO A 1 674 ? -21.629 11.487 -24.131 1.00 87.00 674 PRO A O 1
ATOM 5302 N N . LEU A 1 675 ? -21.465 9.974 -25.791 1.00 88.44 675 LEU A N 1
ATOM 5303 C CA . LEU A 1 675 ? -21.183 10.931 -26.873 1.00 88.44 675 LEU A CA 1
ATOM 5304 C C . LEU A 1 675 ? -22.486 11.481 -27.484 1.00 88.44 675 LEU A C 1
ATOM 5306 O O . LEU A 1 675 ? -23.544 10.861 -27.355 1.00 88.44 675 LEU A O 1
ATOM 5310 N N . SER A 1 676 ? -22.424 12.633 -28.155 1.00 84.38 676 SER A N 1
ATOM 5311 C CA . SER A 1 676 ? -23.614 13.352 -28.630 1.00 84.38 676 SER A CA 1
ATOM 5312 C C . SER A 1 676 ? -24.351 12.681 -29.799 1.00 84.38 676 SER A C 1
ATOM 5314 O O . SER A 1 676 ? -25.577 12.782 -29.872 1.00 84.38 676 SER A O 1
ATOM 5316 N N . GLU A 1 677 ? -23.649 11.941 -30.667 1.00 83.19 677 GLU A N 1
ATOM 5317 C CA . GLU A 1 677 ? -24.242 11.199 -31.790 1.00 83.19 677 GLU A CA 1
ATOM 5318 C C . GLU A 1 677 ? -23.748 9.743 -31.855 1.00 83.19 677 GLU A C 1
ATOM 5320 O O . GLU A 1 677 ? -22.549 9.469 -31.847 1.00 83.19 677 GLU A O 1
ATOM 5325 N N . PHE A 1 678 ? -24.680 8.785 -31.946 1.00 87.56 678 PHE A N 1
ATOM 5326 C CA . PHE A 1 678 ? -24.362 7.359 -32.070 1.00 87.56 678 PHE A CA 1
ATOM 5327 C C . PHE A 1 678 ? -24.193 6.943 -33.539 1.00 87.56 678 PHE A C 1
ATOM 5329 O O . PHE A 1 678 ? -25.171 6.722 -34.256 1.00 87.56 678 PHE A O 1
ATOM 5336 N N . VAL A 1 679 ? -22.944 6.752 -33.971 1.00 85.88 679 VAL A N 1
ATOM 5337 C CA . VAL A 1 679 ? -22.626 6.249 -35.318 1.00 85.88 679 VAL A CA 1
ATOM 5338 C C . VAL A 1 679 ? -22.517 4.721 -35.305 1.00 85.88 679 VAL A C 1
ATOM 5340 O O . VAL A 1 679 ? -21.555 4.157 -34.778 1.00 85.88 679 VAL A O 1
ATOM 5343 N N . LYS A 1 680 ? -23.493 4.033 -35.909 1.00 88.69 680 LYS A N 1
ATOM 5344 C CA . LYS A 1 680 ? -23.516 2.565 -36.015 1.00 88.69 680 LYS A CA 1
ATOM 5345 C C . LYS A 1 680 ? -22.412 2.045 -36.946 1.00 88.69 680 LYS A C 1
ATOM 5347 O O . LYS A 1 680 ? -22.412 2.358 -38.133 1.00 88.69 680 LYS A O 1
ATOM 5352 N N . THR A 1 681 ? -21.555 1.156 -36.441 1.00 87.62 681 THR A N 1
ATOM 5353 C CA . THR A 1 681 ? -20.567 0.407 -37.246 1.00 87.62 681 THR A CA 1
ATOM 5354 C C . THR A 1 681 ? -20.906 -1.072 -37.406 1.00 87.62 681 THR A C 1
ATOM 5356 O O . THR A 1 681 ? -20.349 -1.733 -38.280 1.00 87.62 681 THR A O 1
ATOM 5359 N N . GLY A 1 682 ? -21.812 -1.614 -36.588 1.00 87.19 682 GLY A N 1
ATOM 5360 C CA . GLY A 1 682 ? -22.215 -3.013 -36.682 1.00 87.19 682 GLY A CA 1
ATOM 5361 C C . GLY A 1 682 ? -23.363 -3.399 -35.754 1.00 87.19 682 GLY A C 1
ATOM 5362 O O . GLY A 1 682 ? -23.978 -2.556 -35.096 1.00 87.19 682 GLY A O 1
ATOM 5363 N N . SER A 1 683 ? -23.657 -4.698 -35.742 1.00 88.44 683 SER A N 1
ATOM 5364 C CA . SER A 1 683 ? -24.727 -5.320 -34.959 1.00 88.44 683 SER A CA 1
ATOM 5365 C C . SER A 1 683 ? -24.222 -6.609 -34.323 1.00 88.44 683 SER A C 1
ATOM 5367 O O . SER A 1 683 ? -23.679 -7.474 -35.008 1.00 88.44 683 SER A O 1
ATOM 5369 N N . SER A 1 684 ? -24.429 -6.752 -33.017 1.00 82.38 684 SER A N 1
ATOM 5370 C CA . SER A 1 684 ? -24.266 -8.018 -32.296 1.00 82.38 684 SER A CA 1
ATOM 5371 C C . SER A 1 684 ? -25.615 -8.737 -32.165 1.00 82.38 684 SER A C 1
ATOM 5373 O O . SER A 1 684 ? -26.664 -8.174 -32.475 1.00 82.38 684 SER A O 1
ATOM 5375 N N . ALA A 1 685 ? -25.617 -9.954 -31.616 1.00 75.75 685 ALA A N 1
ATOM 5376 C CA . ALA A 1 685 ? -26.850 -10.663 -31.259 1.00 75.75 685 ALA A CA 1
ATOM 5377 C C . ALA A 1 685 ? -27.655 -10.000 -30.111 1.00 75.75 685 ALA A C 1
ATOM 5379 O O . ALA A 1 685 ? -28.747 -10.464 -29.795 1.00 75.75 685 ALA A O 1
ATOM 5380 N N . VAL A 1 686 ? -27.122 -8.948 -29.470 1.00 75.50 686 VAL A N 1
ATOM 5381 C CA . VAL A 1 686 ? -27.714 -8.290 -28.288 1.00 75.50 686 VAL A CA 1
ATOM 5382 C C . VAL A 1 686 ? -28.091 -6.829 -28.561 1.00 75.50 686 VAL A C 1
ATOM 5384 O O . VAL A 1 686 ? -29.097 -6.342 -28.046 1.00 75.50 686 VAL A O 1
ATOM 5387 N N . CYS A 1 687 ? -27.283 -6.111 -29.345 1.00 84.94 687 CYS A N 1
ATOM 5388 C CA . CYS A 1 687 ? -27.532 -4.726 -29.751 1.00 84.94 687 CYS A CA 1
ATOM 5389 C C . CYS A 1 687 ? -26.603 -4.257 -30.883 1.00 84.94 687 CYS A C 1
ATOM 5391 O O . CYS A 1 687 ? -25.567 -4.868 -31.163 1.00 84.94 687 CYS A O 1
ATOM 5393 N N . ASP A 1 688 ? -26.971 -3.136 -31.498 1.00 90.00 688 ASP A N 1
ATOM 5394 C CA . ASP A 1 688 ? -26.085 -2.360 -32.366 1.00 90.00 688 ASP A CA 1
ATOM 5395 C C . ASP A 1 688 ? -24.921 -1.749 -31.578 1.00 90.00 688 ASP A C 1
ATOM 5397 O O . ASP A 1 688 ? -25.031 -1.510 -30.373 1.00 90.00 688 ASP A O 1
ATOM 5401 N N . TYR A 1 689 ? -23.806 -1.489 -32.259 1.00 90.56 689 TYR A N 1
ATOM 5402 C CA . TYR A 1 689 ? -22.615 -0.898 -31.654 1.00 90.56 689 TYR A CA 1
ATOM 5403 C C . TYR A 1 689 ? -21.911 0.098 -32.584 1.00 90.56 689 TYR A C 1
ATOM 5405 O O . TYR A 1 689 ? -22.092 0.091 -33.806 1.00 90.56 689 TYR A O 1
ATOM 5413 N N . SER A 1 690 ? -21.097 0.947 -31.964 1.00 90.69 690 SER A N 1
ATOM 5414 C CA . SER A 1 690 ? -20.148 1.865 -32.584 1.00 90.69 690 SER A CA 1
ATOM 5415 C C . SER A 1 690 ? -18.731 1.403 -32.245 1.00 90.69 690 SER A C 1
ATOM 5417 O O . SER A 1 690 ? -18.477 1.043 -31.097 1.00 90.69 690 SER A O 1
ATOM 5419 N N . ILE A 1 691 ? -17.823 1.396 -33.224 1.00 90.75 691 ILE A N 1
ATOM 5420 C CA . ILE A 1 691 ? -16.393 1.114 -33.040 1.00 90.75 691 ILE A CA 1
ATOM 5421 C C . ILE A 1 691 ? -15.602 2.324 -33.531 1.00 90.75 691 ILE A C 1
ATOM 5423 O O . ILE A 1 691 ? -15.669 2.685 -34.706 1.00 90.75 691 ILE A O 1
ATOM 5427 N N . ILE A 1 692 ? -14.828 2.914 -32.629 1.00 90.50 692 ILE A N 1
ATOM 5428 C CA . ILE A 1 692 ? -13.933 4.041 -32.870 1.00 90.50 692 ILE A CA 1
ATOM 5429 C C . ILE A 1 692 ? -12.506 3.498 -32.866 1.00 90.50 692 ILE A C 1
ATOM 5431 O O . ILE A 1 692 ? -12.117 2.781 -31.947 1.00 90.50 692 ILE A O 1
ATOM 5435 N N . LYS A 1 693 ? -11.713 3.830 -33.883 1.00 88.94 693 LYS A N 1
ATOM 5436 C CA . LYS A 1 693 ? -10.343 3.329 -34.041 1.00 88.94 693 LYS A CA 1
ATOM 5437 C C . LYS A 1 693 ? -9.363 4.508 -34.038 1.00 88.94 693 LYS A C 1
ATOM 5439 O O . LYS A 1 693 ? -9.227 5.150 -35.079 1.00 88.94 693 LYS A O 1
ATOM 5444 N N . PRO A 1 694 ? -8.682 4.805 -32.915 1.00 83.50 694 PRO A N 1
ATOM 5445 C CA . PRO A 1 694 ? -7.770 5.950 -32.827 1.00 83.50 694 PRO A CA 1
ATOM 5446 C C . PRO A 1 694 ? -6.699 5.948 -33.930 1.00 83.50 694 PRO A C 1
ATOM 5448 O O . PRO A 1 694 ? -6.513 6.937 -34.627 1.00 83.50 694 PRO A O 1
ATOM 5451 N N . PHE A 1 695 ? -6.086 4.786 -34.164 1.00 82.81 695 PHE A N 1
ATOM 5452 C CA . PHE A 1 695 ? -4.967 4.589 -35.094 1.00 82.81 695 PHE A CA 1
ATOM 5453 C C . PHE A 1 695 ? -5.343 4.606 -36.586 1.00 82.81 695 PHE A C 1
ATOM 5455 O O . PHE A 1 695 ? -4.460 4.532 -37.431 1.00 82.81 695 PHE A O 1
ATOM 5462 N N . GLU A 1 696 ? -6.632 4.691 -36.938 1.00 78.75 696 GLU A N 1
ATOM 5463 C CA . GLU A 1 696 ? -7.055 4.945 -38.328 1.00 78.75 696 GLU A CA 1
ATOM 5464 C C . GLU A 1 696 ? -7.259 6.452 -38.604 1.00 78.75 696 GLU A C 1
ATOM 5466 O O . GLU A 1 696 ? -7.539 6.833 -39.743 1.00 78.75 696 GLU A O 1
ATOM 5471 N N . GLY A 1 697 ? -7.089 7.321 -37.595 1.00 66.88 697 GLY A N 1
ATOM 5472 C CA . GLY A 1 697 ? -7.075 8.780 -37.743 1.00 66.88 697 GLY A CA 1
ATOM 5473 C C . GLY A 1 697 ? -8.284 9.319 -38.513 1.00 66.88 697 GLY A C 1
ATOM 5474 O O . GLY A 1 697 ? -9.426 8.924 -38.266 1.00 66.88 697 GLY A O 1
ATOM 5475 N N . LEU A 1 698 ? -8.027 10.183 -39.501 1.00 60.66 698 LEU A N 1
ATOM 5476 C CA . LEU A 1 698 ? -9.057 10.752 -40.382 1.00 60.66 698 LEU A CA 1
ATOM 5477 C C . LEU A 1 698 ? -9.794 9.706 -41.245 1.00 60.66 698 LEU A C 1
ATOM 5479 O O . LEU A 1 698 ? -10.906 9.978 -41.707 1.00 60.66 698 LEU A O 1
ATOM 5483 N N . SER A 1 699 ? -9.223 8.513 -41.454 1.00 64.06 699 SER A N 1
ATOM 5484 C CA . SER A 1 699 ? -9.880 7.434 -42.210 1.00 64.06 699 SER A CA 1
ATOM 5485 C C . SER A 1 699 ? -10.917 6.659 -41.384 1.00 64.06 699 SER A C 1
ATOM 5487 O O . SER A 1 699 ? -11.802 6.013 -41.951 1.00 64.06 699 SER A O 1
ATOM 5489 N N . CYS A 1 700 ? -10.890 6.775 -40.049 1.00 77.50 700 CYS A N 1
ATOM 5490 C CA . CYS A 1 700 ? -11.944 6.238 -39.195 1.00 77.50 700 CYS A CA 1
ATOM 5491 C C . CYS A 1 700 ? -13.213 7.096 -39.334 1.00 77.50 700 CYS A C 1
ATOM 5493 O O . CYS A 1 700 ? -13.331 8.163 -38.735 1.00 77.50 700 CYS A O 1
ATOM 5495 N N . THR A 1 701 ? -14.197 6.611 -40.097 1.00 75.88 701 THR A N 1
ATOM 5496 C CA . THR A 1 701 ? -15.446 7.344 -40.387 1.00 75.88 701 THR A CA 1
ATOM 5497 C C . THR A 1 701 ? -16.199 7.802 -39.137 1.00 75.88 701 THR A C 1
ATOM 5499 O O . THR A 1 701 ? -16.753 8.897 -39.140 1.00 75.88 701 THR A O 1
ATOM 5502 N N . VAL A 1 702 ? -16.182 7.013 -38.054 1.00 80.62 702 VAL A N 1
ATOM 5503 C CA . VAL A 1 702 ? -16.772 7.414 -36.767 1.00 80.62 702 VAL A CA 1
ATOM 5504 C C . VAL A 1 702 ? -15.983 8.554 -36.133 1.00 80.62 702 VAL A C 1
ATOM 5506 O O . VAL A 1 702 ? -16.567 9.580 -35.803 1.00 80.62 702 VAL A O 1
ATOM 5509 N N . LEU A 1 703 ? -14.661 8.408 -35.989 1.00 82.25 703 LEU A N 1
ATOM 5510 C CA . LEU A 1 703 ? -13.824 9.433 -35.362 1.00 82.25 703 LEU A CA 1
ATOM 5511 C C . LEU A 1 703 ? -13.895 10.751 -36.144 1.00 82.25 703 LEU A C 1
ATOM 5513 O O . LEU A 1 703 ? -13.991 11.815 -35.542 1.00 82.25 703 LEU A O 1
ATOM 5517 N N . SER A 1 704 ? -13.934 10.695 -37.475 1.00 80.31 704 SER A N 1
ATOM 5518 C CA . SER A 1 704 ? -14.121 11.870 -38.332 1.00 80.31 704 SER A CA 1
ATOM 5519 C C . SER A 1 704 ? -15.508 12.510 -38.195 1.00 80.31 704 SER A C 1
ATOM 5521 O O . SER A 1 704 ? -15.591 13.735 -38.248 1.00 80.31 704 SER A O 1
ATOM 5523 N N . ALA A 1 705 ? -16.567 11.731 -37.941 1.00 79.69 705 ALA A N 1
ATOM 5524 C CA . ALA A 1 705 ? -17.917 12.248 -37.690 1.00 79.69 705 ALA A CA 1
ATOM 5525 C C . ALA A 1 705 ? -18.091 12.899 -36.301 1.00 79.69 705 ALA A C 1
ATOM 5527 O O . ALA A 1 705 ? -18.879 13.833 -36.169 1.00 79.69 705 ALA A O 1
ATOM 5528 N N . LEU A 1 706 ? -17.355 12.455 -35.272 1.00 83.12 706 LEU A N 1
ATOM 5529 C CA . LEU A 1 706 ? -17.452 13.033 -33.924 1.00 83.12 706 LEU A CA 1
ATOM 5530 C C . LEU A 1 706 ? -17.036 14.513 -33.895 1.00 83.12 706 LEU A C 1
ATOM 5532 O O . LEU A 1 706 ? -15.975 14.891 -34.403 1.00 83.12 706 LEU A O 1
ATOM 5536 N N . GLY A 1 707 ? -17.832 15.353 -33.230 1.00 82.88 707 GLY A N 1
ATOM 5537 C CA . GLY A 1 707 ? -17.485 16.754 -32.979 1.00 82.88 707 GLY A CA 1
ATOM 5538 C C . GLY A 1 707 ? -16.272 16.910 -32.051 1.00 82.88 707 GLY A C 1
ATOM 5539 O O . GLY A 1 707 ? -15.879 15.974 -31.359 1.00 82.88 707 GLY A O 1
ATOM 5540 N N . TYR A 1 708 ? -15.685 18.112 -31.997 1.00 81.88 708 TYR A N 1
ATOM 5541 C CA . TYR A 1 708 ? -14.536 18.418 -31.123 1.00 81.88 708 TYR A CA 1
ATOM 5542 C C . TYR A 1 708 ? -14.796 18.067 -29.644 1.00 81.88 708 TYR A C 1
ATOM 5544 O O . TYR A 1 708 ? -13.943 17.489 -28.977 1.00 81.88 708 TYR A O 1
ATOM 5552 N N . GLU A 1 709 ? -16.005 18.359 -29.161 1.00 81.75 709 GLU A N 1
ATOM 5553 C CA . GLU A 1 709 ? -16.458 18.053 -27.799 1.00 81.75 709 GLU A CA 1
ATOM 5554 C C . GLU A 1 709 ? -16.530 16.540 -27.531 1.00 81.75 709 GLU A C 1
ATOM 5556 O O . GLU A 1 709 ? -16.060 16.082 -26.494 1.00 81.75 709 GLU A O 1
ATOM 5561 N N . ASP A 1 710 ? -17.039 15.746 -28.481 1.00 86.56 710 ASP A N 1
ATOM 5562 C CA . ASP A 1 710 ? -17.099 14.281 -28.355 1.00 86.56 710 ASP A CA 1
ATOM 5563 C C . ASP A 1 710 ? -15.719 13.630 -28.484 1.00 86.56 710 ASP A C 1
ATOM 5565 O O . ASP A 1 710 ? -15.430 12.660 -27.787 1.00 86.56 710 ASP A O 1
ATOM 5569 N N . LYS A 1 711 ? -14.846 14.173 -29.342 1.00 85.81 711 LYS A N 1
ATOM 5570 C CA . LYS A 1 711 ? -13.437 13.765 -29.436 1.00 85.81 711 LYS A CA 1
ATOM 5571 C C . LYS A 1 711 ? -12.718 13.999 -28.108 1.00 85.81 711 LYS A C 1
ATOM 5573 O O . LYS A 1 711 ? -12.091 13.083 -27.590 1.00 85.81 711 LYS A O 1
ATOM 5578 N N . SER A 1 712 ? -12.871 15.187 -27.520 1.00 84.50 712 SER A N 1
ATOM 5579 C CA . SER A 1 712 ? -12.320 15.489 -26.197 1.00 84.50 712 SER A CA 1
ATOM 5580 C C . SER A 1 712 ? -12.904 14.586 -25.108 1.00 84.50 712 SER A C 1
ATOM 5582 O O . SER A 1 712 ? -12.148 14.041 -24.306 1.00 84.50 712 SER A O 1
ATOM 5584 N N . LEU A 1 713 ? -14.224 14.380 -25.093 1.00 88.06 713 LEU A N 1
ATOM 5585 C CA . LEU A 1 713 ? -14.882 13.491 -24.137 1.00 88.06 713 LEU A CA 1
ATOM 5586 C C . LEU A 1 713 ? -14.381 12.046 -24.267 1.00 88.06 713 LEU A C 1
ATOM 5588 O O . LEU A 1 713 ? -14.170 11.386 -23.255 1.00 88.06 713 LEU A O 1
ATOM 5592 N N . LEU A 1 714 ? -14.130 11.565 -25.487 1.00 89.62 714 LEU A N 1
ATOM 5593 C CA . LEU A 1 714 ? -13.531 10.255 -25.729 1.00 89.62 714 LEU A CA 1
ATOM 5594 C C . LEU A 1 714 ? -12.109 10.160 -25.152 1.00 89.62 714 LEU A C 1
ATOM 5596 O O . LEU A 1 714 ? -11.814 9.196 -24.446 1.00 89.62 714 LEU A O 1
ATOM 5600 N N . THR A 1 715 ? -11.255 11.158 -25.403 1.00 89.19 715 THR A N 1
ATOM 5601 C CA . THR A 1 715 ? -9.895 11.235 -24.839 1.00 89.19 715 THR A CA 1
ATOM 5602 C C . THR A 1 715 ? -9.925 11.214 -23.309 1.00 89.19 715 THR A C 1
ATOM 5604 O O . THR A 1 715 ? -9.180 10.453 -22.695 1.00 89.19 715 THR A O 1
ATOM 5607 N N . GLU A 1 716 ? -10.834 11.963 -22.680 1.00 89.19 716 GLU A N 1
ATOM 5608 C CA . GLU A 1 716 ? -10.968 11.980 -21.218 1.00 89.19 716 GLU A CA 1
ATOM 5609 C C . GLU A 1 716 ? -11.598 10.693 -20.646 1.00 89.19 716 GLU A C 1
ATOM 5611 O O . GLU A 1 716 ? -11.217 10.272 -19.557 1.00 89.19 716 GLU A O 1
ATOM 5616 N N . ILE A 1 717 ? -12.476 9.993 -21.379 1.00 91.56 717 ILE A N 1
ATOM 5617 C CA . ILE A 1 717 ? -12.950 8.646 -20.994 1.00 91.56 717 ILE A CA 1
ATOM 5618 C C . ILE A 1 717 ? -11.791 7.637 -20.987 1.00 91.56 717 ILE A C 1
ATOM 5620 O O . ILE A 1 717 ? -11.716 6.810 -20.077 1.00 91.56 717 ILE A O 1
ATOM 5624 N N . VAL A 1 718 ? -10.880 7.694 -21.968 1.00 92.12 718 VAL A N 1
ATOM 5625 C CA . VAL A 1 718 ? -9.672 6.848 -21.966 1.00 92.12 718 VAL A CA 1
ATOM 5626 C C . VAL A 1 718 ? -8.752 7.244 -20.811 1.00 92.12 718 VAL A C 1
ATOM 5628 O O . VAL A 1 718 ? -8.329 6.368 -20.059 1.00 92.12 718 VAL A O 1
ATOM 5631 N N . ARG A 1 719 ? -8.497 8.548 -20.620 1.00 91.38 719 ARG A N 1
ATOM 5632 C CA . ARG A 1 719 ? -7.649 9.067 -19.536 1.00 91.38 719 ARG A CA 1
ATOM 5633 C C . ARG A 1 719 ? -8.126 8.598 -18.165 1.00 91.38 719 ARG A C 1
ATOM 5635 O O . ARG A 1 719 ? -7.315 8.111 -17.386 1.00 91.38 719 ARG A O 1
ATOM 5642 N N . GLU A 1 720 ? -9.420 8.707 -17.886 1.00 91.31 720 GLU A N 1
ATOM 5643 C CA . GLU A 1 720 ? -9.981 8.349 -16.583 1.00 91.31 720 GLU A CA 1
ATOM 5644 C C . GLU A 1 720 ? -9.882 6.841 -16.307 1.00 91.31 720 GLU A C 1
ATOM 5646 O O . GLU A 1 720 ? -9.566 6.422 -15.193 1.00 91.31 720 GLU A O 1
ATOM 5651 N N . VAL A 1 721 ? -10.059 5.999 -17.334 1.00 90.88 721 VAL A N 1
ATOM 5652 C CA . VAL A 1 721 ? -9.813 4.555 -17.202 1.00 90.88 721 VAL A CA 1
ATOM 5653 C C . VAL A 1 721 ? -8.321 4.266 -16.978 1.00 90.88 721 VAL A C 1
ATOM 5655 O O . VAL A 1 721 ? -8.011 3.441 -16.120 1.00 90.88 721 VAL A O 1
ATOM 5658 N N . CYS A 1 722 ? -7.395 4.961 -17.656 1.00 89.25 722 CYS A N 1
ATOM 5659 C CA . CYS A 1 722 ? -5.957 4.848 -17.367 1.00 89.25 722 CYS A CA 1
ATOM 5660 C C . CYS A 1 722 ? -5.639 5.224 -15.914 1.00 89.25 722 CYS A C 1
ATOM 5662 O O . CYS A 1 722 ? -4.994 4.444 -15.220 1.00 89.25 722 CYS A O 1
ATOM 5664 N N . ILE A 1 723 ? -6.132 6.370 -15.429 1.00 86.44 723 ILE A N 1
ATOM 5665 C CA . ILE A 1 723 ? -5.912 6.850 -14.055 1.00 86.44 723 ILE A CA 1
ATOM 5666 C C . ILE A 1 723 ? -6.419 5.822 -13.039 1.00 86.44 723 ILE A C 1
ATOM 5668 O O . ILE A 1 723 ? -5.706 5.474 -12.096 1.00 86.44 723 ILE A O 1
ATOM 5672 N N . HIS A 1 724 ? -7.628 5.289 -13.223 1.00 87.31 724 HIS A N 1
ATOM 5673 C CA . HIS A 1 724 ? -8.173 4.308 -12.287 1.00 87.31 724 HIS A CA 1
ATOM 5674 C C . HIS A 1 724 ? -7.443 2.956 -12.310 1.00 87.31 724 HIS A C 1
ATOM 5676 O O . HIS A 1 724 ? -7.423 2.280 -11.277 1.00 87.31 724 HIS A O 1
ATOM 5682 N N . LEU A 1 725 ? -6.842 2.571 -13.443 1.00 86.31 725 LEU A N 1
ATOM 5683 C CA . LEU A 1 725 ? -5.992 1.381 -13.573 1.00 86.31 725 LEU A CA 1
ATOM 5684 C C . LEU A 1 725 ? -4.604 1.591 -12.948 1.00 86.31 725 LEU A C 1
ATOM 5686 O O . LEU A 1 725 ? -4.173 0.754 -12.163 1.00 86.31 725 LEU A O 1
ATOM 5690 N N . GLN A 1 726 ? -3.945 2.722 -13.228 1.00 84.19 726 GLN A N 1
ATOM 5691 C CA . GLN A 1 726 ? -2.638 3.099 -12.662 1.00 84.19 726 GLN A CA 1
ATOM 5692 C C . GLN A 1 726 ? -2.654 3.153 -11.127 1.00 84.19 726 GLN A C 1
ATOM 5694 O O . GLN A 1 726 ? -1.673 2.794 -10.486 1.00 84.19 726 GLN A O 1
ATOM 5699 N N . ASN A 1 727 ? -3.767 3.592 -10.533 1.00 81.88 727 ASN A N 1
ATOM 5700 C CA . ASN A 1 727 ? -3.937 3.676 -9.078 1.00 81.88 727 ASN A CA 1
ATOM 5701 C C . ASN A 1 727 ? -4.515 2.388 -8.443 1.00 81.88 727 ASN A C 1
ATOM 5703 O O . ASN A 1 727 ? -4.992 2.445 -7.312 1.00 81.88 727 ASN A O 1
ATOM 5707 N N . GLU A 1 728 ? -4.589 1.272 -9.185 1.00 74.81 728 GLU A N 1
ATOM 5708 C CA . GLU A 1 728 ? -5.210 -0.021 -8.801 1.00 74.81 728 GLU A CA 1
ATOM 5709 C C . GLU A 1 728 ? -6.639 0.073 -8.210 1.00 74.81 728 GLU A C 1
ATOM 5711 O O . GLU A 1 728 ? -7.179 -0.859 -7.618 1.00 74.81 728 GLU A O 1
ATOM 5716 N N . SER A 1 729 ? -7.307 1.205 -8.428 1.00 77.00 729 SER A N 1
ATOM 5717 C CA . SER A 1 729 ? -8.604 1.562 -7.835 1.00 77.00 729 SER A CA 1
ATOM 5718 C C . SER A 1 729 ? -9.820 0.958 -8.555 1.00 77.00 729 SER A C 1
ATOM 5720 O O . SER A 1 729 ? -10.967 1.220 -8.185 1.00 77.00 729 SER A O 1
ATOM 5722 N N . CYS A 1 730 ? -9.580 0.163 -9.600 1.00 83.12 730 CYS A N 1
ATOM 5723 C CA . CYS A 1 730 ? -10.609 -0.535 -10.362 1.00 83.12 730 CYS A CA 1
ATOM 5724 C C . CYS A 1 730 ? -11.142 -1.757 -9.605 1.00 83.12 730 CYS A C 1
ATOM 5726 O O . CYS A 1 730 ? -10.417 -2.716 -9.357 1.00 83.12 730 CYS A O 1
ATOM 5728 N N . GLU A 1 731 ? -12.446 -1.793 -9.328 1.00 85.81 731 GLU A N 1
ATOM 5729 C CA . GLU A 1 731 ? -13.076 -3.006 -8.794 1.00 85.81 731 GLU A CA 1
ATOM 5730 C C . GLU A 1 731 ? -13.232 -4.057 -9.902 1.00 85.81 731 GLU A C 1
ATOM 5732 O O . GLU A 1 731 ? -13.987 -3.862 -10.858 1.00 85.81 731 GLU A O 1
ATOM 5737 N N . VAL A 1 732 ? -12.541 -5.188 -9.759 1.00 86.25 732 VAL A N 1
ATOM 5738 C CA . VAL A 1 732 ? -12.638 -6.331 -10.676 1.00 86.25 732 VAL A CA 1
ATOM 5739 C C . VAL A 1 732 ? -13.812 -7.217 -10.265 1.00 86.25 732 VAL A C 1
ATOM 5741 O O . VAL A 1 732 ? -13.822 -7.787 -9.174 1.00 86.25 732 VAL A O 1
ATOM 5744 N N . LEU A 1 733 ? -14.820 -7.352 -11.129 1.00 87.25 733 LEU A N 1
ATOM 5745 C CA . LEU A 1 733 ? -15.912 -8.301 -10.906 1.00 87.25 733 LEU A CA 1
ATOM 5746 C C . LEU A 1 733 ? -15.485 -9.717 -11.309 1.00 87.25 733 LEU A C 1
ATOM 5748 O O . LEU A 1 733 ? -14.669 -9.896 -12.209 1.00 87.25 733 LEU A O 1
ATOM 5752 N N . LYS A 1 734 ? -16.114 -10.741 -10.716 1.00 77.62 734 LYS A N 1
ATOM 5753 C CA . LYS A 1 734 ? -15.771 -12.163 -10.947 1.00 77.62 734 LYS A CA 1
ATOM 5754 C C . LYS A 1 734 ? -15.746 -12.597 -12.417 1.00 77.62 734 LYS A C 1
ATOM 5756 O O . LYS A 1 734 ? -15.037 -13.514 -12.805 1.00 77.62 734 LYS A O 1
ATOM 5761 N N . GLN A 1 735 ? -16.523 -11.910 -13.250 1.00 79.12 735 GLN A N 1
ATOM 5762 C CA . GLN A 1 735 ? -16.626 -12.122 -14.697 1.00 79.12 735 GLN A CA 1
ATOM 5763 C C . GLN A 1 735 ? -15.387 -11.629 -15.479 1.00 79.12 735 GLN A C 1
ATOM 5765 O O . GLN A 1 735 ? -15.310 -11.832 -16.689 1.00 79.12 735 GLN A O 1
ATOM 5770 N N . ALA A 1 736 ? -14.429 -10.991 -14.797 1.00 78.75 736 ALA A N 1
ATOM 5771 C CA . ALA A 1 736 ? -13.176 -10.464 -15.329 1.00 78.75 736 ALA A CA 1
ATOM 5772 C C . ALA A 1 736 ? -11.914 -11.027 -14.636 1.00 78.75 736 ALA A C 1
ATOM 5774 O O . ALA A 1 736 ? -10.817 -10.611 -14.990 1.00 78.75 736 ALA A O 1
ATOM 5775 N N . GLU A 1 737 ? -12.032 -11.993 -13.709 1.00 78.81 737 GLU A N 1
ATOM 5776 C CA . GLU A 1 737 ? -10.884 -12.631 -13.014 1.00 78.81 737 GLU A CA 1
ATOM 5777 C C . GLU A 1 737 ? -9.841 -13.236 -13.981 1.00 78.81 737 GLU A C 1
ATOM 5779 O O . GLU A 1 737 ? -8.672 -13.378 -13.641 1.00 78.81 737 GLU A O 1
ATOM 5784 N N . GLN A 1 738 ? -10.267 -13.568 -15.202 1.00 76.81 738 GLN A N 1
ATOM 5785 C CA . GLN A 1 738 ? -9.461 -14.144 -16.284 1.00 76.81 738 GLN A CA 1
ATOM 5786 C C . GLN A 1 738 ? -8.787 -13.109 -17.212 1.00 76.81 738 GLN A C 1
ATOM 5788 O O . GLN A 1 738 ? -8.235 -13.504 -18.237 1.00 76.81 738 GLN A O 1
ATOM 5793 N N . VAL A 1 739 ? -8.891 -11.806 -16.922 1.00 84.38 739 VAL A N 1
ATOM 5794 C CA . VAL A 1 739 ? -8.340 -10.724 -17.761 1.00 84.38 739 VAL A CA 1
ATOM 5795 C C . VAL A 1 739 ? -7.000 -10.249 -17.201 1.00 84.38 739 VAL A C 1
ATOM 5797 O O . VAL A 1 739 ? -6.902 -9.884 -16.031 1.00 84.38 739 VAL A O 1
ATOM 5800 N N . ASN A 1 740 ? -5.970 -10.179 -18.041 1.00 84.50 740 ASN A N 1
ATOM 5801 C CA . ASN A 1 740 ? -4.671 -9.613 -17.691 1.00 84.50 740 ASN A CA 1
ATOM 5802 C C . ASN A 1 740 ? -4.732 -8.076 -17.703 1.00 84.50 740 ASN A C 1
ATOM 5804 O O . ASN A 1 740 ? -4.337 -7.416 -18.663 1.00 84.50 740 ASN A O 1
ATOM 5808 N N . ILE A 1 741 ? -5.242 -7.509 -16.611 1.00 84.44 741 ILE A N 1
ATOM 5809 C CA . ILE A 1 741 ? -5.445 -6.065 -16.423 1.00 84.44 741 ILE A CA 1
ATOM 5810 C C . ILE A 1 741 ? -4.133 -5.275 -16.576 1.00 84.44 741 ILE A C 1
ATOM 5812 O O . ILE A 1 741 ? -4.127 -4.217 -17.202 1.00 84.44 741 ILE A O 1
ATOM 5816 N N . GLN A 1 742 ? -3.009 -5.810 -16.088 1.00 82.50 742 GLN A N 1
ATOM 5817 C CA . GLN A 1 742 ? -1.699 -5.153 -16.190 1.00 82.50 742 GLN A CA 1
ATOM 5818 C C . GLN A 1 742 ? -1.229 -5.020 -17.652 1.00 82.50 742 GLN A C 1
ATOM 5820 O O . GLN A 1 742 ? -0.629 -4.015 -18.029 1.00 82.50 742 GLN A O 1
ATOM 5825 N N . ALA A 1 743 ? -1.587 -5.969 -18.526 1.00 85.75 743 ALA A N 1
ATOM 5826 C CA . ALA A 1 743 ? -1.312 -5.872 -19.962 1.00 85.75 743 ALA A CA 1
ATOM 5827 C C . ALA A 1 743 ? -2.190 -4.845 -20.709 1.00 85.75 743 ALA A C 1
ATOM 5829 O O . ALA A 1 743 ? -1.951 -4.603 -21.894 1.00 85.75 743 ALA A O 1
ATOM 5830 N N . TRP A 1 744 ? -3.196 -4.241 -20.063 1.00 90.75 744 TRP A N 1
ATOM 5831 C CA . TRP A 1 744 ? -4.056 -3.225 -20.680 1.00 90.75 744 TRP A CA 1
ATOM 5832 C C . TRP A 1 744 ? -3.564 -1.792 -20.504 1.00 90.75 744 TRP A C 1
ATOM 5834 O O . TRP A 1 744 ? -3.833 -0.972 -21.383 1.00 90.75 744 TRP A O 1
ATOM 5844 N N . LEU A 1 745 ? -2.816 -1.478 -19.445 1.00 89.81 745 LEU A N 1
ATOM 5845 C CA . LEU A 1 745 ? -2.359 -0.108 -19.206 1.00 89.81 745 LEU A CA 1
ATOM 5846 C C . LEU A 1 745 ? -1.486 0.436 -20.371 1.00 89.81 745 LEU A C 1
ATOM 5848 O O . LEU A 1 745 ? -1.907 1.419 -20.988 1.00 89.81 745 LEU A O 1
ATOM 5852 N N . PRO A 1 746 ? -0.423 -0.259 -20.841 1.00 88.69 746 PRO A N 1
ATOM 5853 C CA . PRO A 1 746 ? 0.369 0.185 -22.001 1.00 88.69 746 PRO A CA 1
ATOM 5854 C C . PRO A 1 746 ? -0.362 0.089 -23.355 1.00 88.69 746 PRO A C 1
ATOM 5856 O O . PRO A 1 746 ? 0.185 0.446 -24.404 1.00 88.69 746 PRO A O 1
ATOM 5859 N N . LYS A 1 747 ? -1.588 -0.453 -23.387 1.00 91.38 747 LYS A N 1
ATOM 5860 C CA . LYS A 1 747 ? -2.471 -0.410 -24.565 1.00 91.38 747 LYS A CA 1
ATOM 5861 C C . LYS A 1 747 ? -3.298 0.874 -24.545 1.00 91.38 747 LYS A C 1
ATOM 5863 O O . LYS A 1 747 ? -3.345 1.578 -25.550 1.00 91.38 747 LYS A O 1
ATOM 5868 N N . LEU A 1 748 ? -3.889 1.208 -23.399 1.00 91.81 748 LEU A N 1
ATOM 5869 C CA . LEU A 1 748 ? -4.717 2.402 -23.227 1.00 91.81 748 LEU A CA 1
ATOM 5870 C C . LEU A 1 748 ? -3.899 3.701 -23.265 1.00 91.81 748 LEU A C 1
ATOM 5872 O O . LEU A 1 748 ? -4.373 4.689 -23.814 1.00 91.81 748 LEU A O 1
ATOM 5876 N N . GLU A 1 749 ? -2.654 3.696 -22.784 1.00 89.44 749 GLU A N 1
ATOM 5877 C CA . GLU A 1 749 ? -1.743 4.847 -22.895 1.00 89.44 749 GLU A CA 1
ATOM 5878 C C . GLU A 1 749 ? -1.439 5.196 -24.364 1.00 89.44 749 GLU A C 1
ATOM 5880 O O . GLU A 1 749 ? -1.597 6.348 -24.766 1.00 89.44 749 GLU A O 1
ATOM 5885 N N . ARG A 1 750 ? -1.156 4.196 -25.214 1.00 88.81 750 ARG A N 1
ATOM 5886 C CA . ARG A 1 750 ? -1.017 4.399 -26.672 1.00 88.81 750 ARG A CA 1
ATOM 5887 C C . ARG A 1 750 ? -2.322 4.842 -27.342 1.00 88.81 750 ARG A C 1
ATOM 5889 O O . ARG A 1 750 ? -2.294 5.601 -28.306 1.00 88.81 750 ARG A O 1
ATOM 5896 N N . MET A 1 751 ? -3.482 4.390 -26.853 1.00 89.56 751 MET A N 1
ATOM 5897 C CA . MET A 1 751 ? -4.783 4.878 -27.342 1.00 89.56 751 MET A CA 1
ATOM 5898 C C . MET A 1 751 ? -5.016 6.346 -26.966 1.00 89.56 751 MET A C 1
ATOM 5900 O O . MET A 1 751 ? -5.561 7.095 -27.773 1.00 89.56 751 MET A O 1
ATOM 5904 N N . LEU A 1 752 ? -4.593 6.761 -25.770 1.00 89.25 752 LEU A N 1
ATOM 5905 C CA . LEU A 1 752 ? -4.682 8.141 -25.297 1.00 89.25 752 LEU A CA 1
ATOM 5906 C C . LEU A 1 752 ? -3.775 9.072 -26.115 1.00 89.25 752 LEU A C 1
ATOM 5908 O O . LEU A 1 752 ? -4.200 10.167 -26.479 1.00 89.25 752 LEU A O 1
ATOM 5912 N N . GLU A 1 753 ? -2.567 8.620 -26.452 1.00 86.19 753 GLU A N 1
ATOM 5913 C CA . GLU A 1 753 ? -1.636 9.314 -27.348 1.00 86.19 753 GLU A CA 1
ATOM 5914 C C . GLU A 1 753 ? -2.230 9.497 -28.754 1.00 86.19 753 GLU A C 1
ATOM 5916 O O . GLU A 1 753 ? -2.357 10.628 -29.225 1.00 86.19 753 GLU A O 1
ATOM 5921 N N . ALA A 1 754 ? -2.708 8.416 -29.384 1.00 83.94 754 ALA A N 1
ATOM 5922 C CA . ALA A 1 754 ? -3.327 8.462 -30.712 1.00 83.94 754 ALA A CA 1
ATOM 5923 C C . ALA A 1 754 ? -4.609 9.323 -30.773 1.00 83.94 754 ALA A C 1
ATOM 5925 O O . ALA A 1 754 ? -4.915 9.904 -31.813 1.00 83.94 754 ALA A O 1
ATOM 5926 N N . LEU A 1 755 ? -5.356 9.438 -29.667 1.00 83.81 755 LEU A N 1
ATOM 5927 C CA . LEU A 1 755 ? -6.501 10.353 -29.548 1.00 83.81 755 LEU A CA 1
ATOM 5928 C C . LEU A 1 755 ? -6.111 11.812 -29.254 1.00 83.81 755 LEU A C 1
ATOM 5930 O O . LEU A 1 755 ? -6.930 12.707 -29.466 1.00 83.81 755 LEU A O 1
ATOM 5934 N N . SER A 1 756 ? -4.900 12.061 -28.751 1.00 79.38 756 SER A N 1
ATOM 5935 C CA . SER A 1 756 ? -4.417 13.407 -28.407 1.00 79.38 756 SER A CA 1
ATOM 5936 C C . SER A 1 756 ? -3.645 14.068 -29.554 1.00 79.38 756 SER A C 1
ATOM 5938 O O . SER A 1 756 ? -3.764 15.277 -29.740 1.00 79.38 756 SER A O 1
ATOM 5940 N N . SER A 1 757 ? -2.899 13.280 -30.337 1.00 66.88 757 SER A N 1
ATOM 5941 C CA . SER A 1 757 ? -1.969 13.757 -31.373 1.00 66.88 757 SER A CA 1
ATOM 5942 C C . SER A 1 757 ? -2.160 13.018 -32.713 1.00 66.88 757 SER A C 1
ATOM 5944 O O . SER A 1 757 ? -1.255 12.302 -33.149 1.00 66.88 757 SER A O 1
ATOM 5946 N N . PRO A 1 758 ? -3.316 13.171 -33.393 1.00 53.38 758 PRO A N 1
ATOM 5947 C CA . PRO A 1 758 ? -3.669 12.372 -34.575 1.00 53.38 758 PRO A CA 1
ATOM 5948 C C . PRO A 1 758 ? -2.716 12.532 -35.772 1.00 53.38 758 PRO A C 1
ATOM 5950 O O . PRO A 1 758 ? -2.630 11.620 -36.589 1.00 53.38 758 PRO A O 1
ATOM 5953 N N . ASP A 1 759 ? -1.988 13.649 -35.872 1.00 45.06 759 ASP A N 1
ATOM 5954 C CA . ASP A 1 759 ? -1.068 13.924 -36.987 1.00 45.06 759 ASP A CA 1
ATOM 5955 C C . ASP A 1 759 ? 0.363 13.388 -36.756 1.00 45.06 759 ASP A C 1
ATOM 5957 O O . ASP A 1 759 ? 1.147 13.286 -37.699 1.00 45.06 759 ASP A O 1
ATOM 5961 N N . SER A 1 760 ? 0.728 13.026 -35.517 1.00 39.47 760 SER A N 1
ATOM 5962 C CA . SER A 1 760 ? 2.131 12.769 -35.133 1.00 39.47 760 SER A CA 1
ATOM 5963 C C . SER A 1 760 ? 2.612 11.327 -35.333 1.00 39.47 760 SER A C 1
ATOM 5965 O O . SER A 1 760 ? 3.798 11.060 -35.152 1.00 39.47 760 SER A O 1
ATOM 5967 N N . MET A 1 761 ? 1.721 10.385 -35.665 1.00 37.59 761 MET A N 1
ATOM 5968 C CA . MET A 1 761 ? 2.044 8.947 -35.710 1.00 37.59 761 MET A CA 1
ATOM 5969 C C . MET A 1 761 ? 2.107 8.368 -37.135 1.00 37.59 761 MET A C 1
ATOM 5971 O O . MET A 1 761 ? 2.155 7.153 -37.306 1.00 37.59 761 MET A O 1
ATOM 5975 N N . THR A 1 762 ? 2.151 9.224 -38.162 1.00 35.47 762 THR A N 1
ATOM 5976 C CA . THR A 1 762 ? 2.427 8.795 -39.548 1.00 35.47 762 THR A CA 1
ATOM 5977 C C . THR A 1 762 ? 3.894 8.376 -39.719 1.00 35.47 762 THR A C 1
ATOM 5979 O O . THR A 1 762 ? 4.173 7.415 -40.423 1.00 35.47 762 THR A O 1
ATOM 5982 N N . THR A 1 763 ? 4.821 9.047 -39.026 1.00 37.47 763 THR A N 1
ATOM 5983 C CA . THR A 1 763 ? 6.280 8.854 -39.151 1.00 37.47 763 THR A CA 1
ATOM 5984 C C . THR A 1 763 ? 6.790 7.568 -38.484 1.00 37.47 763 THR A C 1
ATOM 5986 O O . THR A 1 763 ? 7.679 6.896 -38.993 1.00 37.47 763 THR A O 1
ATOM 5989 N N . ILE A 1 764 ? 6.192 7.178 -37.352 1.00 38.28 764 ILE A N 1
ATOM 5990 C CA . ILE A 1 764 ? 6.732 6.143 -36.444 1.00 38.28 764 ILE A CA 1
ATOM 5991 C C . ILE A 1 764 ? 6.570 4.707 -37.005 1.00 38.28 764 ILE A C 1
ATOM 5993 O O . ILE A 1 764 ? 7.101 3.748 -36.449 1.00 38.28 764 ILE A O 1
ATOM 5997 N N . LEU A 1 765 ? 5.853 4.534 -38.122 1.00 34.62 765 LEU A N 1
ATOM 5998 C CA . LEU A 1 765 ? 5.704 3.240 -38.804 1.00 34.62 765 LEU A CA 1
ATOM 5999 C C . LEU A 1 765 ? 6.717 2.994 -39.935 1.00 34.62 765 LEU A C 1
ATOM 6001 O O . LEU A 1 765 ? 6.766 1.871 -40.435 1.00 34.62 765 LEU A O 1
ATOM 6005 N N . GLU A 1 766 ? 7.532 3.987 -40.308 1.00 34.81 766 GLU A N 1
ATOM 6006 C CA . GLU A 1 766 ? 8.603 3.830 -41.309 1.00 34.81 766 GLU A CA 1
ATOM 6007 C C . GLU A 1 766 ? 9.988 3.672 -40.640 1.00 34.81 766 GLU A C 1
ATOM 6009 O O . GLU A 1 766 ? 10.766 2.812 -41.056 1.00 34.81 766 GLU A O 1
ATOM 6014 N N . ASP A 1 767 ? 10.236 4.350 -39.510 1.00 33.53 767 ASP A N 1
ATOM 6015 C CA . ASP A 1 767 ? 11.488 4.281 -38.716 1.00 33.53 767 ASP A CA 1
ATOM 6016 C C . ASP A 1 767 ? 11.840 2.885 -38.144 1.00 33.53 767 ASP A C 1
ATOM 6018 O O . ASP A 1 767 ? 12.913 2.689 -37.576 1.00 33.53 767 ASP A O 1
ATOM 6022 N N . LEU A 1 768 ? 10.956 1.890 -38.279 1.00 36.25 768 LEU A N 1
ATOM 6023 C CA . LEU A 1 768 ? 11.189 0.503 -37.849 1.00 36.25 768 LEU A CA 1
ATOM 6024 C C . LEU A 1 768 ? 11.627 -0.442 -38.986 1.00 36.25 768 LEU A C 1
ATOM 6026 O O . LEU A 1 768 ? 11.757 -1.644 -38.743 1.00 36.25 768 LEU A O 1
ATOM 6030 N N . LEU A 1 769 ? 11.832 0.063 -40.214 1.00 34.31 769 LEU A N 1
ATOM 6031 C CA . LEU A 1 769 ? 12.152 -0.762 -41.392 1.00 34.31 769 LEU A CA 1
ATOM 6032 C C . LEU A 1 769 ? 13.256 -0.233 -42.336 1.00 34.31 769 LEU A C 1
ATOM 6034 O O . LEU A 1 769 ? 13.357 -0.728 -43.458 1.00 34.31 769 LEU A O 1
ATOM 6038 N N . THR A 1 770 ? 14.157 0.649 -41.884 1.00 29.38 770 THR A N 1
ATOM 6039 C CA . THR A 1 770 ? 15.455 0.862 -42.569 1.00 29.38 770 THR A CA 1
ATOM 6040 C C . THR A 1 770 ? 16.570 1.278 -41.610 1.00 29.38 770 THR A C 1
ATOM 6042 O O . THR A 1 770 ? 16.431 2.259 -40.888 1.00 29.38 770 THR A O 1
ATOM 6045 N N . GLU A 1 771 ? 17.702 0.572 -41.653 1.00 33.06 771 GLU A N 1
ATOM 6046 C CA . GLU A 1 771 ? 18.988 1.071 -41.149 1.00 33.06 771 GLU A CA 1
ATOM 6047 C C . GLU A 1 771 ? 19.793 1.724 -42.294 1.00 33.06 771 GLU A C 1
ATOM 6049 O O . GLU A 1 771 ? 19.646 1.341 -43.454 1.00 33.06 771 GLU A O 1
ATOM 6054 N N . SER A 1 772 ? 20.736 2.596 -41.917 1.00 31.61 772 SER A N 1
ATOM 6055 C CA . SER A 1 772 ? 21.898 3.098 -42.684 1.00 31.61 772 SER A CA 1
ATOM 6056 C C . SER A 1 772 ? 21.750 4.260 -43.699 1.00 31.61 772 SER A C 1
ATOM 6058 O O . SER A 1 772 ? 20.781 4.377 -44.436 1.00 31.61 772 SER A O 1
ATOM 6060 N N . GLU A 1 773 ? 22.821 5.072 -43.698 1.00 27.69 773 GLU A N 1
ATOM 6061 C CA . GLU A 1 773 ? 23.283 6.120 -44.639 1.00 27.69 773 GLU A CA 1
ATOM 6062 C C . GLU A 1 773 ? 22.590 7.509 -44.691 1.00 27.69 773 GLU A C 1
ATOM 6064 O O . GLU A 1 773 ? 21.554 7.737 -45.308 1.00 27.69 773 GLU A O 1
ATOM 6069 N N . GLU A 1 774 ? 23.290 8.484 -44.093 1.00 29.11 774 GLU A N 1
ATOM 6070 C CA . GLU A 1 774 ? 23.272 9.926 -44.410 1.00 29.11 774 GLU A CA 1
ATOM 6071 C C . GLU A 1 774 ? 23.939 10.172 -45.792 1.00 29.11 774 GLU A C 1
ATOM 6073 O O . GLU A 1 774 ? 24.798 9.368 -46.168 1.00 29.11 774 GLU A O 1
ATOM 6078 N N . PRO A 1 775 ? 23.642 11.265 -46.547 1.00 35.88 775 PRO A N 1
ATOM 6079 C CA . PRO A 1 775 ? 24.250 12.562 -46.196 1.00 35.88 775 PRO A CA 1
ATOM 6080 C C . PRO A 1 775 ? 23.496 13.870 -46.575 1.00 35.88 775 PRO A C 1
ATOM 6082 O O . PRO A 1 775 ? 22.826 13.987 -47.598 1.00 35.88 775 PRO A O 1
ATOM 6085 N N . VAL A 1 776 ? 23.726 14.895 -45.744 1.00 31.45 776 VAL A N 1
ATOM 6086 C CA . VAL A 1 776 ? 24.067 16.312 -46.051 1.00 31.45 776 VAL A CA 1
ATOM 6087 C C . VAL A 1 776 ? 23.826 16.870 -47.479 1.00 31.45 776 VAL A C 1
ATOM 6089 O O . VAL A 1 776 ? 24.510 16.457 -48.409 1.00 31.45 776 VAL A O 1
ATOM 6092 N N . ASP A 1 777 ? 23.027 17.952 -47.610 1.00 27.80 777 ASP A N 1
ATOM 6093 C CA . ASP A 1 777 ? 23.522 19.318 -47.957 1.00 27.80 777 ASP A CA 1
ATOM 6094 C C . ASP A 1 777 ? 22.464 20.436 -47.697 1.00 27.80 777 ASP A C 1
ATOM 6096 O O . ASP A 1 777 ? 21.367 20.155 -47.211 1.00 27.80 777 ASP A O 1
ATOM 6100 N N . ALA A 1 778 ? 22.802 21.716 -47.931 1.00 28.47 778 ALA A N 1
ATOM 6101 C CA . ALA A 1 778 ? 22.221 22.873 -47.225 1.00 28.47 778 ALA A CA 1
ATOM 6102 C C . ALA A 1 778 ? 21.619 24.040 -48.068 1.00 28.47 778 ALA A C 1
ATOM 6104 O O . ALA A 1 778 ? 21.718 24.101 -49.292 1.00 28.47 778 ALA A O 1
ATOM 6105 N N . GLU A 1 779 ? 21.099 25.043 -47.329 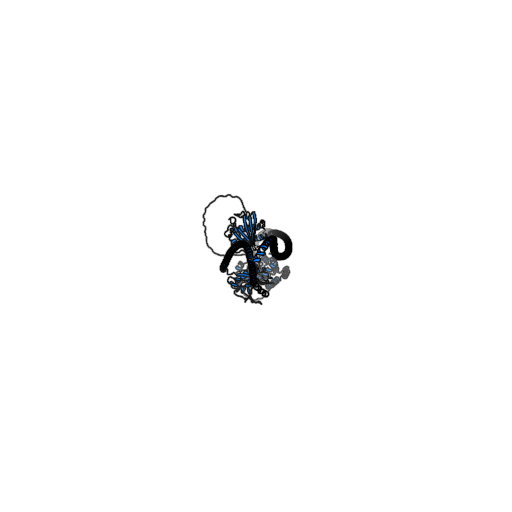1.00 28.61 779 GLU A N 1
ATOM 6106 C CA . GLU A 1 779 ? 21.233 26.514 -47.534 1.00 28.61 779 GLU A CA 1
ATOM 6107 C C . GLU A 1 779 ? 19.964 27.390 -47.798 1.00 28.61 779 GLU A C 1
ATOM 6109 O O . GLU A 1 779 ? 19.017 27.001 -48.472 1.00 28.61 779 GLU A O 1
ATOM 6114 N N . LYS A 1 780 ? 20.063 28.659 -47.333 1.00 31.06 780 LYS A N 1
ATOM 6115 C CA . LYS A 1 780 ? 19.250 29.892 -47.569 1.00 31.06 780 LYS A CA 1
ATOM 6116 C C . LYS A 1 780 ? 18.009 30.118 -46.668 1.00 31.06 780 LYS A C 1
ATOM 6118 O O . LYS A 1 780 ? 17.063 29.350 -46.698 1.00 31.06 780 LYS A O 1
ATOM 6123 N N . GLN A 1 781 ? 18.032 31.080 -45.719 1.00 27.56 781 GLN A N 1
ATOM 6124 C CA . GLN A 1 781 ? 17.947 32.574 -45.816 1.00 27.56 781 GLN A CA 1
ATOM 6125 C C . GLN A 1 781 ? 16.505 33.106 -46.038 1.00 27.56 781 GLN A C 1
ATOM 6127 O O . GLN A 1 781 ? 15.788 32.529 -46.842 1.00 27.56 781 GLN A O 1
ATOM 6132 N N . ALA A 1 782 ? 16.014 34.241 -45.499 1.00 27.94 782 ALA A N 1
ATOM 6133 C CA . ALA A 1 782 ? 16.382 35.193 -44.412 1.00 27.94 782 ALA A CA 1
ATOM 6134 C C . ALA A 1 782 ? 15.160 36.187 -44.238 1.00 27.94 782 ALA A C 1
ATOM 6136 O O . ALA A 1 782 ? 14.073 35.809 -44.660 1.00 27.94 782 ALA A O 1
ATOM 6137 N N . LYS A 1 783 ? 15.125 37.431 -43.694 1.00 29.81 783 LYS A N 1
ATOM 6138 C CA . LYS A 1 783 ? 16.084 38.438 -43.163 1.00 29.81 783 LYS A CA 1
ATOM 6139 C C . LYS A 1 783 ? 15.344 39.589 -42.401 1.00 29.81 783 LYS A C 1
ATOM 6141 O O . LYS A 1 783 ? 14.605 40.323 -43.049 1.00 29.81 783 LYS A O 1
ATOM 6146 N N . ALA A 1 784 ? 15.608 39.836 -41.107 1.00 28.31 784 ALA A N 1
ATOM 6147 C CA . ALA A 1 784 ? 15.262 41.071 -40.344 1.00 28.31 784 ALA A CA 1
ATOM 6148 C C . ALA A 1 784 ? 16.050 41.057 -39.000 1.00 28.31 784 ALA A C 1
ATOM 6150 O O . ALA A 1 784 ? 16.078 39.994 -38.391 1.00 28.31 784 ALA A O 1
ATOM 6151 N N . LEU A 1 785 ? 16.820 42.044 -38.495 1.00 27.34 785 LEU A N 1
ATOM 6152 C CA . LEU A 1 785 ? 16.801 43.531 -38.502 1.00 27.34 785 LEU A CA 1
ATOM 6153 C C . LEU A 1 785 ? 15.555 44.115 -37.804 1.00 27.34 785 LEU A C 1
ATOM 6155 O O . LEU A 1 785 ? 14.449 43.733 -38.157 1.00 27.34 785 LEU A O 1
ATOM 6159 N N . GLU A 1 786 ? 15.623 45.020 -36.817 1.00 28.45 786 GLU A N 1
ATOM 6160 C CA . GLU A 1 786 ? 16.698 45.889 -36.264 1.00 28.45 786 GLU A CA 1
ATOM 6161 C C . GLU A 1 786 ? 16.426 46.132 -34.738 1.00 28.45 786 GLU A C 1
ATOM 6163 O O . GLU A 1 786 ? 15.460 45.575 -34.222 1.00 28.45 786 GLU A O 1
ATOM 6168 N N . GLN A 1 787 ? 17.170 46.886 -33.905 1.00 28.95 787 GLN A N 1
ATOM 6169 C CA . GLN A 1 787 ? 18.177 47.945 -34.127 1.00 28.95 787 GLN A CA 1
ATOM 6170 C C . GLN A 1 787 ? 19.328 47.898 -33.073 1.00 28.95 787 GLN A C 1
ATOM 6172 O O . GLN A 1 787 ? 19.899 46.829 -32.875 1.00 28.95 787 GLN A O 1
ATOM 6177 N N . GLU A 1 788 ? 19.716 49.012 -32.422 1.00 26.94 788 GLU A N 1
ATOM 6178 C CA . GLU A 1 788 ? 21.012 49.177 -31.722 1.00 26.94 788 GLU A CA 1
ATOM 6179 C C . GLU A 1 788 ? 20.959 49.944 -30.367 1.00 26.94 788 GLU A C 1
ATOM 6181 O O . GLU A 1 788 ? 20.157 50.861 -30.226 1.00 26.94 788 GLU A O 1
ATOM 6186 N N . SER A 1 789 ? 21.941 49.674 -29.478 1.00 25.20 789 SER A N 1
ATOM 6187 C CA . SER A 1 789 ? 22.757 50.656 -28.695 1.00 25.20 789 SER A CA 1
ATOM 6188 C C . SER A 1 789 ? 22.145 51.626 -27.638 1.00 25.20 789 SER A C 1
ATOM 6190 O O . SER A 1 789 ? 20.974 51.980 -27.720 1.00 25.20 789 SER A O 1
ATOM 6192 N N . PRO A 1 790 ? 22.950 52.223 -26.709 1.00 38.19 790 PRO A N 1
ATOM 6193 C CA . PRO A 1 790 ? 24.265 51.829 -26.157 1.00 38.19 790 PRO A CA 1
ATOM 6194 C C . PRO A 1 790 ? 24.409 51.984 -24.603 1.00 38.19 790 PRO A C 1
ATOM 6196 O O . PRO A 1 790 ? 23.474 52.305 -23.876 1.00 38.19 790 PRO A O 1
ATOM 6199 N N . VAL A 1 791 ? 25.638 51.767 -24.108 1.00 29.80 791 VAL A N 1
ATOM 6200 C CA . VAL A 1 791 ? 26.124 51.791 -22.703 1.00 29.80 791 VAL A CA 1
ATOM 6201 C C . VAL A 1 791 ? 26.241 53.202 -22.070 1.00 29.80 791 VAL A C 1
ATOM 6203 O O . VAL A 1 791 ? 26.386 54.202 -22.768 1.00 29.80 791 VAL A O 1
ATOM 6206 N N . THR A 1 792 ? 26.287 53.295 -20.729 1.00 26.98 792 THR A N 1
ATOM 6207 C CA . THR A 1 792 ? 26.883 54.424 -19.964 1.00 26.98 792 THR A CA 1
ATOM 6208 C C . THR A 1 792 ? 27.555 53.910 -18.671 1.00 26.98 792 THR A C 1
ATOM 6210 O O . THR A 1 792 ? 27.080 52.933 -18.098 1.00 26.98 792 THR A O 1
ATOM 6213 N N . VAL A 1 793 ? 28.667 54.527 -18.226 1.00 29.81 793 VAL A N 1
ATOM 6214 C CA . VAL A 1 793 ? 29.547 54.049 -17.126 1.00 29.81 793 VAL A CA 1
ATOM 6215 C C . VAL A 1 793 ? 30.021 55.189 -16.205 1.00 29.81 793 VAL A C 1
ATOM 6217 O O . VAL A 1 793 ? 30.421 56.239 -16.703 1.00 29.81 793 VAL A O 1
ATOM 6220 N N . THR A 1 794 ? 30.078 54.918 -14.892 1.00 27.81 794 THR A N 1
ATOM 6221 C CA . THR A 1 794 ? 30.940 55.569 -13.869 1.00 27.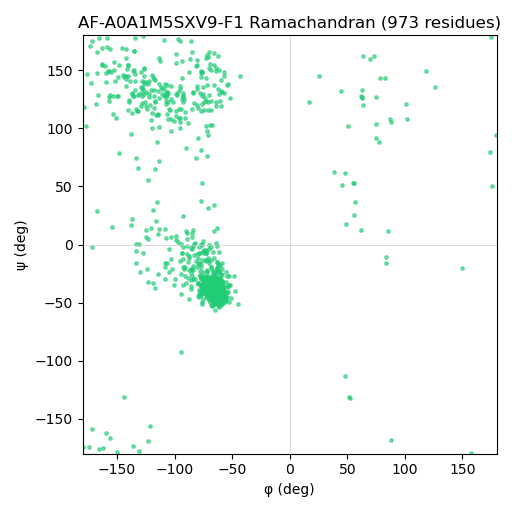81 794 THR A CA 1
ATOM 6222 C C . THR A 1 794 ? 31.086 54.580 -12.684 1.00 27.81 794 THR A C 1
ATOM 6224 O O . THR A 1 794 ? 30.079 53.992 -12.303 1.00 27.81 794 THR A O 1
ATOM 6227 N N . GLU A 1 795 ? 32.249 54.169 -12.142 1.00 29.02 795 GLU A N 1
ATOM 6228 C CA . GLU A 1 795 ? 33.430 54.886 -11.582 1.00 29.02 795 GLU A CA 1
ATOM 6229 C C . GLU A 1 795 ? 33.108 55.748 -10.339 1.00 29.02 795 GLU A C 1
ATOM 6231 O O . GLU A 1 795 ? 32.134 56.494 -10.382 1.00 29.02 795 GLU A O 1
ATOM 6236 N N . LEU A 1 796 ? 33.834 55.750 -9.197 1.00 28.53 796 LEU A N 1
ATOM 6237 C CA . LEU A 1 796 ? 35.075 55.117 -8.639 1.00 28.53 796 LEU A CA 1
ATOM 6238 C C . LEU A 1 796 ? 34.931 55.125 -7.075 1.00 28.53 796 LEU A C 1
ATOM 6240 O O . LEU A 1 796 ? 34.099 55.885 -6.585 1.00 28.53 796 LEU A O 1
ATOM 6244 N N . ALA A 1 797 ? 35.688 54.466 -6.173 1.00 28.61 797 ALA A N 1
ATOM 6245 C CA . ALA A 1 797 ? 36.668 53.355 -6.131 1.00 28.61 797 ALA A CA 1
ATOM 6246 C C . ALA A 1 797 ? 36.973 53.014 -4.634 1.00 28.61 797 ALA A C 1
ATOM 6248 O O . ALA A 1 797 ? 36.533 53.759 -3.757 1.00 28.61 797 ALA A O 1
ATOM 6249 N N . GLY A 1 798 ? 37.759 51.965 -4.306 1.00 26.34 798 GLY A N 1
ATOM 6250 C CA . GLY A 1 798 ? 38.192 51.720 -2.908 1.00 26.34 798 GLY A CA 1
ATOM 6251 C C . GLY A 1 798 ? 38.976 50.425 -2.598 1.00 26.34 798 GLY A C 1
ATOM 6252 O O . GLY A 1 798 ? 38.416 49.498 -2.027 1.00 26.34 798 GLY A O 1
ATOM 6253 N N . GLU A 1 799 ? 40.279 50.396 -2.896 1.00 25.92 799 GLU A N 1
ATOM 6254 C CA . GLU A 1 799 ? 41.282 49.398 -2.434 1.00 25.92 799 GLU A CA 1
ATOM 6255 C C . GLU A 1 799 ? 42.267 50.047 -1.418 1.00 25.92 799 GLU A C 1
ATOM 6257 O O . GLU A 1 799 ? 42.158 51.267 -1.239 1.00 25.92 799 GLU A O 1
ATOM 6262 N N . PRO A 1 800 ? 43.247 49.352 -0.769 1.00 45.84 800 PRO A N 1
ATOM 6263 C CA . PRO A 1 800 ? 43.757 47.965 -0.920 1.00 45.84 800 PRO A CA 1
ATOM 6264 C C . PRO A 1 800 ? 43.659 47.145 0.416 1.00 45.84 800 PRO A C 1
ATOM 6266 O O . PRO A 1 800 ? 43.021 47.606 1.356 1.00 45.84 800 PRO A O 1
ATOM 6269 N N . THR A 1 801 ? 44.218 45.941 0.660 1.00 26.50 801 THR A N 1
ATOM 6270 C CA . THR A 1 801 ? 45.492 45.319 0.214 1.00 26.50 801 THR A CA 1
ATOM 6271 C C . THR A 1 801 ? 45.509 43.788 0.407 1.00 26.50 801 THR A C 1
ATOM 6273 O O . THR A 1 801 ? 44.859 43.269 1.310 1.00 26.50 801 THR A O 1
ATOM 6276 N N . ILE A 1 802 ? 46.312 43.084 -0.402 1.00 34.25 802 ILE A N 1
ATOM 6277 C CA . ILE A 1 802 ? 46.554 41.620 -0.384 1.00 34.25 802 ILE A CA 1
ATOM 6278 C C . ILE A 1 802 ? 47.582 41.217 0.711 1.00 34.25 802 ILE A C 1
ATOM 6280 O O . ILE A 1 802 ? 48.370 42.072 1.129 1.00 34.25 802 ILE A O 1
ATOM 6284 N N . PRO A 1 803 ? 47.625 39.945 1.173 1.00 33.31 803 PRO A N 1
ATOM 6285 C CA . PRO A 1 803 ? 48.453 38.945 0.473 1.00 33.31 803 PRO A CA 1
ATOM 6286 C C . PRO A 1 803 ? 47.840 37.528 0.368 1.00 33.31 803 PRO A C 1
ATOM 6288 O O . PRO A 1 803 ? 47.117 37.076 1.251 1.00 33.31 803 PRO A O 1
ATOM 6291 N N . ALA A 1 804 ? 48.207 36.802 -0.692 1.00 26.30 804 ALA A N 1
ATOM 6292 C CA . ALA A 1 804 ? 48.069 35.340 -0.782 1.00 26.30 804 ALA A CA 1
ATOM 6293 C C . ALA A 1 804 ? 49.302 34.650 -0.133 1.00 26.30 804 ALA A C 1
ATOM 6295 O O . ALA A 1 804 ? 50.298 35.338 0.122 1.00 26.30 804 ALA A O 1
ATOM 6296 N N . PRO A 1 805 ? 49.267 33.330 0.153 1.00 41.03 805 PRO A N 1
ATOM 6297 C CA . PRO A 1 805 ? 49.451 32.350 -0.929 1.00 41.03 805 PRO A CA 1
ATOM 6298 C C . PRO A 1 805 ? 48.581 31.073 -0.839 1.00 41.03 805 PRO A C 1
ATOM 6300 O O . PRO A 1 805 ? 48.003 30.762 0.194 1.00 41.03 805 PRO A O 1
ATOM 6303 N N . GLU A 1 806 ? 48.578 30.327 -1.951 1.00 30.97 806 GLU A N 1
ATOM 6304 C CA . GLU A 1 806 ? 48.498 28.853 -2.047 1.00 30.97 806 GLU A CA 1
ATOM 6305 C C . GLU A 1 806 ? 47.393 28.095 -1.274 1.00 30.97 806 GLU A C 1
ATOM 6307 O O . GLU A 1 806 ? 47.534 27.741 -0.107 1.00 30.97 806 GLU A O 1
ATOM 6312 N N . GLY A 1 807 ? 46.344 27.689 -2.003 1.00 24.67 807 GLY A N 1
ATOM 6313 C CA . GLY A 1 807 ? 45.383 26.677 -1.550 1.00 24.67 807 GLY A CA 1
ATOM 6314 C C . GLY A 1 807 ? 44.322 26.349 -2.604 1.00 24.67 807 GLY A C 1
ATOM 6315 O O . GLY A 1 807 ? 43.369 27.103 -2.766 1.00 24.67 807 GLY A O 1
ATOM 6316 N N . ILE A 1 808 ? 44.470 25.221 -3.310 1.00 39.56 808 ILE A N 1
ATOM 6317 C CA . ILE A 1 808 ? 43.421 24.654 -4.177 1.00 39.56 808 ILE A CA 1
ATOM 6318 C C . ILE A 1 808 ? 42.624 23.620 -3.369 1.00 39.56 808 ILE A C 1
ATOM 6320 O O . ILE A 1 808 ? 43.214 22.659 -2.874 1.00 39.56 808 ILE A O 1
ATOM 6324 N N . PRO A 1 809 ? 41.295 23.770 -3.303 1.00 31.22 809 PRO A N 1
ATOM 6325 C CA . PRO A 1 809 ? 40.363 22.656 -3.518 1.00 31.22 809 PRO A CA 1
ATOM 6326 C C . PRO A 1 809 ? 39.514 22.973 -4.767 1.00 31.22 809 PRO A C 1
ATOM 6328 O O . PRO A 1 809 ? 39.013 24.082 -4.909 1.00 31.22 809 PRO A O 1
ATOM 6331 N N . GLN A 1 810 ? 39.484 22.150 -5.818 1.00 27.38 810 GLN A N 1
ATOM 6332 C CA . GLN A 1 810 ? 38.912 20.794 -5.914 1.00 27.38 810 GLN A CA 1
ATOM 6333 C C . GLN A 1 810 ? 37.394 20.741 -5.679 1.00 27.38 810 GLN A C 1
ATOM 6335 O O . GLN A 1 810 ? 36.889 21.202 -4.665 1.00 27.38 810 GLN A O 1
ATOM 6340 N N . VAL A 1 811 ? 36.689 20.138 -6.641 1.00 39.69 811 VAL A N 1
ATOM 6341 C CA . VAL A 1 811 ? 35.231 19.951 -6.654 1.00 39.69 811 VAL A CA 1
ATOM 6342 C C . VAL A 1 811 ? 34.890 18.566 -6.092 1.00 39.69 811 VAL A C 1
ATOM 6344 O O . VAL A 1 811 ? 35.149 17.579 -6.778 1.00 39.69 811 VAL A O 1
ATOM 6347 N N . ALA A 1 812 ? 34.310 18.490 -4.886 1.00 36.47 812 ALA A N 1
ATOM 6348 C CA . ALA A 1 812 ? 33.562 17.328 -4.369 1.00 36.47 812 ALA A CA 1
ATOM 6349 C C . ALA A 1 812 ? 32.862 17.637 -3.022 1.00 36.47 812 ALA A C 1
ATOM 6351 O O . ALA A 1 812 ? 33.484 18.218 -2.143 1.00 36.47 812 ALA A O 1
ATOM 6352 N N . ASP A 1 813 ? 31.618 17.168 -2.845 1.00 53.03 813 ASP A N 1
ATOM 6353 C CA . ASP A 1 813 ? 30.922 16.929 -1.559 1.00 53.03 813 ASP A CA 1
ATOM 6354 C C . ASP A 1 813 ? 31.133 17.949 -0.397 1.00 53.03 813 ASP A C 1
ATOM 6356 O O . ASP A 1 813 ? 31.541 17.569 0.699 1.00 53.03 813 ASP A O 1
ATOM 6360 N N . ASP A 1 814 ? 30.742 19.221 -0.565 1.00 68.12 814 ASP A N 1
ATOM 6361 C CA . ASP A 1 814 ? 30.807 20.272 0.487 1.00 68.12 814 ASP A CA 1
ATOM 6362 C C . ASP A 1 814 ? 29.918 20.045 1.741 1.00 68.12 814 ASP A C 1
ATOM 6364 O O . ASP A 1 814 ? 29.863 20.901 2.630 1.00 68.12 814 ASP A O 1
ATOM 6368 N N . LEU A 1 815 ? 29.174 18.933 1.838 1.00 86.62 815 LEU A N 1
ATOM 6369 C CA . LEU A 1 815 ? 28.265 18.657 2.959 1.00 86.62 815 LEU A CA 1
ATOM 6370 C C . LEU A 1 815 ? 28.849 17.621 3.925 1.00 86.62 815 LEU A C 1
ATOM 6372 O O . LEU A 1 815 ? 29.002 16.450 3.578 1.00 86.62 815 LEU A O 1
ATOM 6376 N N . SER A 1 816 ? 29.114 18.040 5.165 1.00 88.19 816 SER A N 1
ATOM 6377 C CA . SER A 1 816 ? 29.716 17.193 6.202 1.00 88.19 816 SER A CA 1
ATOM 6378 C C . SER A 1 816 ? 28.891 17.177 7.490 1.00 88.19 816 SER A C 1
ATOM 6380 O O . SER A 1 816 ? 28.197 18.140 7.805 1.00 88.19 816 SER A O 1
ATOM 6382 N N . PHE A 1 817 ? 28.964 16.080 8.243 1.00 92.19 817 PHE A N 1
ATOM 6383 C CA . PHE A 1 817 ? 28.458 15.971 9.612 1.00 92.19 817 PHE A CA 1
ATOM 6384 C C . PHE A 1 817 ? 29.263 14.922 10.384 1.00 92.19 817 PHE A C 1
ATOM 6386 O O . PHE A 1 817 ? 29.849 14.013 9.796 1.00 92.19 817 PHE A O 1
ATOM 6393 N N . THR A 1 818 ? 29.274 15.016 11.714 1.00 89.31 818 THR A N 1
ATOM 6394 C CA . THR A 1 818 ? 30.013 14.068 12.572 1.00 89.31 818 THR A CA 1
ATOM 6395 C C . THR A 1 818 ? 29.228 12.800 12.904 1.00 89.31 818 THR A C 1
ATOM 6397 O O . THR A 1 818 ? 29.832 11.745 13.092 1.00 89.31 818 THR A O 1
ATOM 6400 N N . LYS A 1 819 ? 27.892 12.877 12.978 1.00 91.06 819 LYS A N 1
ATOM 6401 C CA . LYS A 1 819 ? 27.015 11.750 13.332 1.00 91.06 819 LYS A CA 1
ATOM 6402 C C . LYS A 1 819 ? 25.582 11.990 12.848 1.00 91.06 819 LYS A C 1
ATOM 6404 O O . LYS A 1 819 ? 25.120 13.128 12.880 1.00 91.06 819 LYS A O 1
ATOM 6409 N N . LEU A 1 820 ? 24.871 10.921 12.479 1.00 94.19 820 LEU A N 1
ATOM 6410 C CA . LEU A 1 820 ? 23.405 10.895 12.402 1.00 94.19 820 LEU A CA 1
ATOM 6411 C C . LEU A 1 820 ? 22.858 10.063 13.568 1.00 94.19 820 LEU A C 1
ATOM 6413 O O . LEU A 1 820 ? 23.314 8.940 13.785 1.00 94.19 820 LEU A O 1
ATOM 6417 N N . THR A 1 821 ? 21.878 10.599 14.294 1.00 93.62 821 THR A N 1
ATOM 6418 C CA . THR A 1 821 ? 21.195 9.916 15.404 1.00 93.62 821 THR A CA 1
ATOM 6419 C C . THR A 1 821 ? 19.684 9.944 15.179 1.00 93.62 821 THR A C 1
ATOM 6421 O O . THR A 1 821 ? 19.123 11.015 14.938 1.00 93.62 821 THR A O 1
ATOM 6424 N N . LEU A 1 822 ? 19.014 8.796 15.270 1.00 94.50 822 LEU A N 1
ATOM 6425 C CA . LEU A 1 822 ? 17.556 8.696 15.287 1.00 94.50 822 LEU A CA 1
ATOM 6426 C C . LEU A 1 822 ? 17.046 9.241 16.628 1.00 94.50 822 LEU A C 1
ATOM 6428 O O . LEU A 1 822 ? 17.456 8.771 17.684 1.00 94.50 822 LEU A O 1
ATOM 6432 N N . THR A 1 823 ? 16.174 10.249 16.600 1.00 91.81 823 THR A N 1
ATOM 6433 C CA . THR A 1 823 ? 15.582 10.832 17.819 1.00 91.81 823 THR A CA 1
ATOM 6434 C C . THR A 1 823 ? 14.134 10.409 18.029 1.00 91.81 823 THR A C 1
ATOM 6436 O O . THR A 1 823 ? 13.652 10.426 19.159 1.00 91.81 823 THR A O 1
ATOM 6439 N N . GLN A 1 824 ? 13.430 10.013 16.963 1.00 91.62 824 GLN A N 1
ATOM 6440 C CA . GLN A 1 824 ? 12.068 9.488 17.047 1.00 91.62 824 GLN A CA 1
ATOM 6441 C C . GLN A 1 824 ? 11.706 8.677 15.799 1.00 91.62 824 GLN A C 1
ATOM 6443 O O . GLN A 1 824 ? 11.979 9.105 14.680 1.00 91.62 824 GLN A O 1
ATOM 6448 N N . ASN A 1 825 ? 11.002 7.563 15.987 1.00 91.50 825 ASN A N 1
ATOM 6449 C CA . ASN A 1 825 ? 10.228 6.886 14.947 1.00 91.50 825 ASN A CA 1
ATOM 6450 C C . ASN A 1 825 ? 8.733 7.132 15.233 1.00 91.50 825 ASN A C 1
ATOM 6452 O O . ASN A 1 825 ? 8.280 6.896 16.354 1.00 91.50 825 ASN A O 1
ATOM 6456 N N . MET A 1 826 ? 7.972 7.634 14.258 1.00 88.50 826 MET A N 1
ATOM 6457 C CA . MET A 1 826 ? 6.514 7.789 14.347 1.00 88.50 826 MET A CA 1
ATOM 6458 C C . MET A 1 826 ? 5.827 6.947 13.274 1.00 88.50 826 MET A C 1
ATOM 6460 O O . MET A 1 826 ? 6.187 7.037 12.101 1.00 88.50 826 MET A O 1
ATOM 6464 N N . VAL A 1 827 ? 4.791 6.200 13.659 1.00 86.81 827 VAL A N 1
ATOM 6465 C CA . VAL A 1 827 ? 4.026 5.321 12.765 1.00 86.81 827 VAL A CA 1
ATOM 6466 C C . VAL A 1 827 ? 2.538 5.660 12.828 1.00 86.81 827 VAL A C 1
ATOM 6468 O O . VAL A 1 827 ? 1.968 5.767 13.911 1.00 86.81 827 VAL A O 1
ATOM 6471 N N . ALA A 1 828 ? 1.916 5.803 11.661 1.00 84.19 828 ALA A N 1
ATOM 6472 C CA . ALA A 1 828 ? 0.474 5.904 11.459 1.00 84.19 828 ALA A CA 1
ATOM 6473 C C . ALA A 1 828 ? 0.056 5.001 10.282 1.00 84.19 828 ALA A C 1
ATOM 6475 O O . ALA A 1 828 ? 0.904 4.566 9.506 1.00 84.19 828 ALA A O 1
ATOM 6476 N N . GLU A 1 829 ? -1.248 4.754 10.115 1.00 77.69 829 GLU A N 1
ATOM 6477 C CA . GLU A 1 829 ? -1.789 3.789 9.133 1.00 77.69 829 GLU A CA 1
ATOM 6478 C C . GLU A 1 829 ? -1.335 4.015 7.680 1.00 77.69 829 GLU A C 1
ATOM 6480 O O . GLU A 1 829 ? -1.299 3.070 6.903 1.00 77.69 829 GLU A O 1
ATOM 6485 N N . THR A 1 830 ? -1.004 5.257 7.306 1.00 81.38 830 THR A N 1
ATOM 6486 C CA . THR A 1 830 ? -0.654 5.649 5.926 1.00 81.38 830 THR A CA 1
ATOM 6487 C C . THR A 1 830 ? 0.638 6.466 5.810 1.00 81.38 830 THR A C 1
ATOM 6489 O O . THR A 1 830 ? 1.011 6.882 4.711 1.00 81.38 830 THR A O 1
ATOM 6492 N N . ASN A 1 831 ? 1.331 6.738 6.924 1.00 88.06 831 ASN A N 1
ATOM 6493 C CA . ASN A 1 831 ? 2.555 7.547 6.947 1.00 88.06 831 ASN A CA 1
ATOM 6494 C C . ASN A 1 831 ? 3.498 7.091 8.074 1.00 88.06 831 ASN A C 1
ATOM 6496 O O . ASN A 1 831 ? 3.046 6.769 9.173 1.00 88.06 831 ASN A O 1
ATOM 6500 N N . GLN A 1 832 ? 4.808 7.138 7.834 1.00 90.50 832 GLN A N 1
ATOM 6501 C CA . GLN A 1 832 ? 5.850 6.954 8.850 1.00 90.50 832 GLN A CA 1
ATOM 6502 C C . GLN A 1 832 ? 6.858 8.102 8.793 1.00 90.50 832 GLN A C 1
ATOM 6504 O O . GLN A 1 832 ? 7.136 8.642 7.723 1.00 90.50 832 GLN A O 1
ATOM 6509 N N . HIS A 1 833 ? 7.439 8.466 9.935 1.00 92.19 833 HIS A N 1
ATOM 6510 C CA . HIS A 1 833 ? 8.440 9.529 10.020 1.00 92.19 833 HIS A CA 1
ATOM 6511 C C . HIS A 1 833 ? 9.618 9.124 10.905 1.00 92.19 833 HIS A C 1
ATOM 6513 O O . HIS A 1 833 ? 9.422 8.784 12.072 1.00 92.19 833 HIS A O 1
ATOM 6519 N N . LEU A 1 834 ? 10.837 9.259 10.379 1.00 92.94 834 LEU A N 1
ATOM 6520 C CA . LEU A 1 834 ? 12.058 9.282 11.182 1.00 92.94 834 LEU A CA 1
ATOM 6521 C C . LEU A 1 834 ? 12.420 10.741 11.474 1.00 92.94 834 LEU A C 1
ATOM 6523 O O . LEU A 1 834 ? 12.724 11.495 10.548 1.00 92.94 834 LEU A O 1
ATOM 6527 N N . SER A 1 835 ? 12.405 11.138 12.746 1.00 93.50 835 SER A N 1
ATOM 6528 C CA . SER A 1 835 ? 13.066 12.362 13.213 1.00 93.50 835 SER A CA 1
ATOM 6529 C C . SER A 1 835 ? 14.540 12.043 13.440 1.00 93.50 835 SER A C 1
ATOM 6531 O O . SER A 1 835 ? 14.865 11.135 14.207 1.00 93.50 835 SER A O 1
ATOM 6533 N N . ILE A 1 836 ? 15.434 12.758 12.760 1.00 94.25 836 ILE A N 1
ATOM 6534 C CA . ILE A 1 836 ? 16.878 12.504 12.783 1.00 94.25 836 ILE A CA 1
ATOM 6535 C C . ILE A 1 836 ? 17.599 13.798 13.161 1.00 94.25 836 ILE A C 1
ATOM 6537 O O . ILE A 1 836 ? 17.249 14.884 12.697 1.00 94.25 836 ILE A O 1
ATOM 6541 N N . ARG A 1 837 ? 18.632 13.669 13.996 1.00 93.75 837 ARG A N 1
ATOM 6542 C CA . ARG A 1 837 ? 19.569 14.742 14.329 1.00 93.75 837 ARG A CA 1
ATOM 6543 C C . ARG A 1 837 ? 20.912 14.481 13.657 1.00 93.75 837 ARG A C 1
ATOM 6545 O O . ARG A 1 837 ? 21.515 13.430 13.882 1.00 93.75 837 ARG A O 1
ATOM 6552 N N . ALA A 1 838 ? 21.384 15.439 12.866 1.00 92.88 838 ALA A N 1
ATOM 6553 C CA . ALA A 1 838 ? 22.772 15.502 12.425 1.00 92.88 838 ALA A CA 1
ATOM 6554 C C . ALA A 1 838 ? 23.580 16.352 13.418 1.00 92.88 838 ALA A C 1
ATOM 6556 O O . ALA A 1 838 ? 23.210 17.492 13.706 1.00 92.88 838 ALA A O 1
ATOM 6557 N N . ASP A 1 839 ? 24.666 15.795 13.950 1.00 91.88 839 ASP A N 1
ATOM 6558 C CA . ASP A 1 839 ? 25.573 16.493 14.866 1.00 91.88 839 ASP A CA 1
ATOM 6559 C C . ASP A 1 839 ? 26.723 17.139 14.073 1.00 91.88 839 ASP A C 1
ATOM 6561 O O . ASP A 1 839 ? 27.414 16.459 13.304 1.00 91.88 839 ASP A O 1
ATOM 6565 N N . ASN A 1 840 ? 26.952 18.437 14.286 1.00 91.44 840 ASN A N 1
ATOM 6566 C CA . ASN A 1 840 ? 27.921 19.281 13.572 1.00 91.44 840 ASN A CA 1
ATOM 6567 C C . ASN A 1 840 ? 27.745 19.269 12.039 1.00 91.44 840 ASN A C 1
ATOM 6569 O O . ASN A 1 840 ? 28.696 18.993 11.310 1.00 91.44 840 ASN A O 1
ATOM 6573 N N . LEU A 1 841 ? 26.533 19.543 11.546 1.00 91.06 841 LEU A N 1
ATOM 6574 C CA . LEU A 1 841 ? 26.266 19.671 10.109 1.00 91.06 841 LEU A CA 1
ATOM 6575 C C . LEU A 1 841 ? 26.916 20.951 9.555 1.00 91.06 841 LEU A C 1
ATOM 6577 O O . LEU A 1 841 ? 26.662 22.037 10.075 1.00 91.06 841 LEU A O 1
ATOM 6581 N N . SER A 1 842 ? 27.690 20.837 8.477 1.00 88.19 842 SER A N 1
ATOM 6582 C CA . SER A 1 842 ? 28.280 21.958 7.737 1.00 88.19 842 SER A CA 1
ATOM 6583 C C . SER A 1 842 ? 27.941 21.889 6.248 1.00 88.19 842 SER A C 1
ATOM 6585 O O . SER A 1 842 ? 28.056 20.819 5.648 1.00 88.19 842 SER A O 1
ATOM 6587 N N . TYR A 1 843 ? 27.605 23.027 5.641 1.00 85.94 843 TYR A N 1
ATOM 6588 C CA . TYR A 1 843 ? 27.530 23.183 4.186 1.00 85.94 843 TYR A CA 1
ATOM 6589 C C . TYR A 1 843 ? 27.777 24.639 3.789 1.00 85.94 843 TYR A C 1
ATOM 6591 O O . TYR A 1 843 ? 27.104 25.532 4.305 1.00 85.94 843 TYR A O 1
ATOM 6599 N N . ALA A 1 844 ? 28.706 24.868 2.857 1.00 81.31 844 ALA A N 1
ATOM 6600 C CA . ALA A 1 844 ? 29.108 26.200 2.400 1.00 81.31 844 ALA A CA 1
ATOM 6601 C C . ALA A 1 844 ? 29.387 27.175 3.572 1.00 81.31 844 ALA A C 1
ATOM 6603 O O . ALA A 1 844 ? 30.332 26.976 4.332 1.00 81.31 844 ALA A O 1
ATOM 6604 N N . ASP A 1 845 ? 28.569 28.218 3.730 1.00 80.31 845 ASP A N 1
ATOM 6605 C CA . ASP A 1 845 ? 28.685 29.258 4.757 1.00 80.31 845 ASP A CA 1
ATOM 6606 C C . ASP A 1 845 ? 28.022 28.901 6.105 1.00 80.31 845 ASP A C 1
ATOM 6608 O O . ASP A 1 845 ? 28.102 29.680 7.057 1.00 80.31 845 ASP A O 1
ATOM 6612 N N . ARG A 1 846 ? 27.362 27.739 6.211 1.00 80.56 846 ARG A N 1
ATOM 6613 C CA . ARG A 1 846 ? 26.483 27.382 7.340 1.00 80.56 846 ARG A CA 1
ATOM 6614 C C . ARG A 1 846 ? 27.023 26.228 8.163 1.00 80.56 846 ARG A C 1
ATOM 6616 O O . ARG A 1 846 ? 27.458 25.207 7.630 1.00 80.56 846 ARG A O 1
ATOM 6623 N N . THR A 1 847 ? 26.904 26.367 9.480 1.00 86.31 847 THR A N 1
ATOM 6624 C CA . THR A 1 847 ? 27.188 25.310 10.453 1.00 86.31 847 THR A CA 1
ATOM 6625 C C . THR A 1 847 ? 26.081 25.226 11.502 1.00 86.31 847 THR A C 1
ATOM 6627 O O . THR A 1 847 ? 25.556 26.238 11.962 1.00 86.31 847 THR A O 1
ATOM 6630 N N . PHE A 1 848 ? 25.726 24.002 11.886 1.00 87.62 848 PHE A N 1
ATOM 6631 C CA . PHE A 1 848 ? 24.723 23.701 12.901 1.00 87.62 848 PHE A CA 1
ATOM 6632 C C . PHE A 1 848 ? 25.298 22.663 13.871 1.00 87.62 848 PHE A C 1
ATOM 6634 O O . PHE A 1 848 ? 25.534 21.519 13.485 1.00 87.62 848 PHE A O 1
ATOM 6641 N N . GLU A 1 849 ? 25.499 23.036 15.141 1.00 88.19 849 GLU A N 1
ATOM 6642 C CA . GLU A 1 849 ? 25.968 22.108 16.191 1.00 88.19 849 GLU A CA 1
ATOM 6643 C C . GLU A 1 849 ? 25.056 20.872 16.283 1.00 88.19 849 GLU A C 1
ATOM 6645 O O . GLU A 1 849 ? 25.522 19.739 16.398 1.00 88.19 849 GLU A O 1
ATOM 6650 N N . LYS A 1 850 ? 23.743 21.105 16.182 1.00 90.31 850 LYS A N 1
ATOM 6651 C CA . LYS A 1 850 ? 22.689 20.093 16.142 1.00 90.31 850 LYS A CA 1
ATOM 6652 C C . LYS A 1 850 ? 21.649 20.520 15.114 1.00 90.31 850 LYS A C 1
ATOM 6654 O O . LYS A 1 850 ? 21.084 21.606 15.230 1.00 90.31 850 LYS A O 1
ATOM 6659 N N . PHE A 1 851 ? 21.396 19.674 14.124 1.00 91.62 851 PHE A N 1
ATOM 6660 C CA . PHE A 1 851 ? 20.434 19.926 13.057 1.00 91.62 851 PHE A CA 1
ATOM 6661 C C . PHE A 1 851 ? 19.363 18.838 13.060 1.00 91.62 851 PHE A C 1
ATOM 6663 O O . PHE A 1 851 ? 19.638 17.699 12.683 1.00 91.62 851 PHE A O 1
ATOM 6670 N N . GLU A 1 852 ? 18.152 19.173 13.505 1.00 91.81 852 GLU A N 1
ATOM 6671 C CA . GLU A 1 852 ? 17.019 18.243 13.505 1.00 91.81 852 GLU A CA 1
ATOM 6672 C C . GLU A 1 852 ? 16.124 18.455 12.282 1.00 91.81 852 GLU A C 1
ATOM 6674 O O . GLU A 1 852 ? 15.725 19.576 11.952 1.00 91.81 852 GLU A O 1
ATOM 6679 N N . PHE A 1 853 ? 15.806 17.346 11.624 1.00 93.12 853 PHE A N 1
ATOM 6680 C CA . PHE A 1 853 ? 14.983 17.255 10.422 1.00 93.12 853 PHE A CA 1
ATOM 6681 C C . PHE A 1 853 ? 14.171 15.956 10.473 1.00 93.12 853 PHE A C 1
ATOM 6683 O O . PHE A 1 853 ? 14.414 15.090 11.319 1.00 93.12 853 PHE A O 1
ATOM 6690 N N . LYS A 1 854 ? 13.198 15.795 9.572 1.00 94.06 854 LYS A N 1
ATOM 6691 C CA . LYS A 1 854 ? 12.449 14.534 9.453 1.00 94.06 854 LYS A CA 1
ATOM 6692 C C . LYS A 1 854 ? 12.434 14.019 8.029 1.00 94.06 854 LYS A C 1
ATOM 6694 O O . LYS A 1 854 ? 12.230 14.794 7.097 1.00 94.06 854 LYS A O 1
ATOM 6699 N N . ILE A 1 855 ? 12.559 12.704 7.888 1.00 94.00 855 ILE A N 1
ATOM 6700 C CA . ILE A 1 855 ? 12.284 11.975 6.650 1.00 94.00 855 ILE A CA 1
ATOM 6701 C C . ILE A 1 855 ? 10.907 11.329 6.817 1.00 94.00 855 ILE A C 1
ATOM 6703 O O . ILE A 1 855 ? 10.680 10.599 7.780 1.00 94.00 855 ILE A O 1
ATOM 6707 N N . GLY A 1 856 ? 9.969 11.635 5.922 1.00 92.44 856 GLY A N 1
ATOM 6708 C CA . GLY A 1 856 ? 8.589 11.156 5.976 1.00 92.44 856 GLY A CA 1
ATOM 6709 C C . GLY A 1 856 ? 8.234 10.263 4.797 1.00 92.44 856 GLY A C 1
ATOM 6710 O O . GLY A 1 856 ? 8.094 10.756 3.681 1.00 92.44 856 GLY A O 1
ATOM 6711 N N . ALA A 1 857 ? 8.027 8.982 5.068 1.00 91.25 857 ALA A N 1
ATOM 6712 C CA . ALA A 1 857 ? 7.421 8.025 4.158 1.00 91.25 857 ALA A CA 1
ATOM 6713 C C . ALA A 1 857 ? 5.898 8.244 4.145 1.00 91.25 857 ALA A C 1
ATOM 6715 O O . ALA A 1 857 ? 5.242 8.076 5.174 1.00 91.25 857 ALA A O 1
ATOM 6716 N N . LYS A 1 858 ? 5.329 8.658 3.007 1.00 85.38 858 LYS A N 1
ATOM 6717 C CA . LYS A 1 858 ? 3.894 8.969 2.858 1.00 85.38 858 LYS A CA 1
ATOM 6718 C C . LYS A 1 858 ? 3.192 7.984 1.926 1.00 85.38 858 LYS A C 1
ATOM 6720 O O . LYS A 1 858 ? 3.826 7.371 1.072 1.00 85.38 858 LYS A O 1
ATOM 6725 N N . ARG A 1 859 ? 1.860 7.907 2.018 1.00 81.19 859 ARG A N 1
ATOM 6726 C CA . ARG A 1 859 ? 1.028 7.007 1.190 1.00 81.19 859 ARG A CA 1
ATOM 6727 C C . ARG A 1 859 ? 1.452 5.531 1.332 1.00 81.19 859 ARG A C 1
ATOM 6729 O O . ARG A 1 859 ? 1.457 4.796 0.354 1.00 81.19 859 ARG A O 1
ATOM 6736 N N . ILE A 1 860 ? 1.847 5.125 2.540 1.00 81.44 860 ILE A N 1
ATOM 6737 C CA . ILE A 1 860 ? 2.087 3.713 2.868 1.00 81.44 860 ILE A CA 1
ATOM 6738 C C . ILE A 1 860 ? 0.744 2.983 2.784 1.00 81.44 860 ILE A C 1
ATOM 6740 O O . ILE A 1 860 ? -0.276 3.520 3.225 1.00 81.44 860 ILE A O 1
ATOM 6744 N N . ASP A 1 861 ? 0.747 1.791 2.199 1.00 73.31 861 ASP A N 1
ATOM 6745 C CA . ASP A 1 861 ? -0.445 0.989 1.953 1.00 73.31 861 ASP A CA 1
ATOM 6746 C C . ASP A 1 861 ? -0.350 -0.392 2.635 1.00 73.31 861 ASP A C 1
ATOM 6748 O O . ASP A 1 861 ? 0.330 -0.563 3.647 1.00 73.31 861 ASP A O 1
ATOM 6752 N N . LYS A 1 862 ? -1.089 -1.379 2.118 1.00 65.38 862 LYS A N 1
ATOM 6753 C CA . LYS A 1 862 ? -1.112 -2.758 2.633 1.00 65.38 862 LYS A CA 1
ATOM 6754 C C . LYS A 1 862 ? -0.134 -3.693 1.910 1.00 65.38 862 LYS A C 1
ATOM 6756 O O . LYS A 1 862 ? -0.108 -4.881 2.227 1.00 65.38 862 LYS A O 1
ATOM 6761 N N . HIS A 1 863 ? 0.614 -3.186 0.933 1.00 54.38 863 HIS A N 1
ATOM 6762 C CA . HIS A 1 863 ? 1.411 -3.965 -0.011 1.00 54.38 863 HIS A CA 1
ATOM 6763 C C . HIS A 1 863 ? 2.918 -3.736 0.152 1.00 54.38 863 HIS A C 1
ATOM 6765 O O . HIS A 1 863 ? 3.687 -4.656 -0.131 1.00 54.38 863 HIS A O 1
ATOM 6771 N N . GLY A 1 864 ? 3.360 -2.591 0.686 1.00 69.75 864 GLY A N 1
ATOM 6772 C CA . GLY A 1 864 ? 4.762 -2.428 1.076 1.00 69.75 864 GLY A CA 1
ATOM 6773 C C . GLY A 1 864 ? 5.145 -1.079 1.679 1.00 69.75 864 GLY A C 1
ATOM 6774 O O . GLY A 1 864 ? 4.320 -0.197 1.918 1.00 69.75 864 GLY A O 1
ATOM 6775 N N . PHE A 1 865 ? 6.448 -0.916 1.921 1.00 83.00 865 PHE A N 1
ATOM 6776 C CA . PHE A 1 865 ? 7.020 0.388 2.240 1.00 83.00 865 PHE A CA 1
ATOM 6777 C C . PHE A 1 865 ? 7.039 1.279 0.989 1.00 83.00 865 PHE A C 1
ATOM 6779 O O . PHE A 1 865 ? 7.359 0.837 -0.114 1.00 83.00 865 PHE A O 1
ATOM 6786 N N . THR A 1 866 ? 6.674 2.545 1.166 1.00 85.00 866 THR A N 1
ATOM 6787 C CA . THR A 1 866 ? 6.461 3.502 0.072 1.00 85.00 866 THR A CA 1
ATOM 6788 C C . THR A 1 866 ? 7.767 4.022 -0.538 1.00 85.00 866 THR A C 1
ATOM 6790 O O . THR A 1 866 ? 8.757 4.239 0.158 1.00 85.00 866 THR A O 1
ATOM 6793 N N . GLN A 1 867 ? 7.737 4.328 -1.838 1.00 83.38 867 GLN A N 1
ATOM 6794 C CA . GLN A 1 867 ? 8.756 5.162 -2.493 1.00 83.38 867 GLN A CA 1
ATOM 6795 C C . GLN A 1 867 ? 8.431 6.665 -2.404 1.00 83.38 867 GLN A C 1
ATOM 6797 O O . GLN A 1 867 ? 9.272 7.499 -2.729 1.00 83.38 867 GLN A O 1
ATOM 6802 N N . PHE A 1 868 ? 7.224 7.044 -1.962 1.00 84.75 868 PHE A N 1
ATOM 6803 C CA . PHE A 1 868 ? 6.843 8.448 -1.820 1.00 84.75 868 PHE A CA 1
ATOM 6804 C C . PHE A 1 868 ? 7.419 9.032 -0.527 1.00 84.75 868 PHE A C 1
ATOM 6806 O O . PHE A 1 868 ? 6.808 8.985 0.546 1.00 84.75 868 PHE A O 1
ATOM 6813 N N . GLY A 1 869 ? 8.607 9.610 -0.646 1.00 90.56 869 GLY A N 1
ATOM 6814 C CA . GLY A 1 869 ? 9.282 10.280 0.446 1.00 90.56 869 GLY A CA 1
ATOM 6815 C C . GLY A 1 869 ? 8.881 11.742 0.626 1.00 90.56 869 GLY A C 1
ATOM 6816 O O . GLY A 1 869 ? 8.114 12.354 -0.125 1.00 90.56 869 GLY A O 1
ATOM 6817 N N . SER A 1 870 ? 9.424 12.329 1.683 1.00 92.38 870 SER A N 1
ATOM 6818 C CA . SER A 1 870 ? 9.350 13.755 1.971 1.00 92.38 870 SER A CA 1
ATOM 6819 C C . SER A 1 870 ? 10.404 14.135 3.001 1.00 92.38 870 SER A C 1
ATOM 6821 O O . SER A 1 870 ? 10.830 13.299 3.798 1.00 92.38 870 SER A O 1
ATOM 6823 N N . ILE A 1 871 ? 10.810 15.399 2.996 1.00 93.19 871 ILE A N 1
ATOM 6824 C CA . ILE A 1 871 ? 11.756 15.961 3.957 1.00 93.19 871 ILE A CA 1
ATOM 6825 C C . ILE A 1 871 ? 11.140 17.197 4.626 1.00 93.19 871 ILE A C 1
ATOM 6827 O O . ILE A 1 871 ? 10.718 18.128 3.941 1.00 93.19 871 ILE A O 1
ATOM 6831 N N . GLU A 1 872 ? 11.051 17.185 5.961 1.00 92.31 872 GLU A N 1
ATOM 6832 C CA . GLU A 1 872 ? 10.673 18.340 6.795 1.00 92.31 872 GLU A CA 1
ATOM 6833 C C . GLU A 1 872 ? 11.955 18.946 7.384 1.00 92.31 872 GLU A C 1
ATOM 6835 O O . GLU A 1 872 ? 12.562 18.372 8.292 1.00 92.31 872 GLU A O 1
ATOM 6840 N N . LEU A 1 873 ? 12.363 20.104 6.860 1.00 91.19 873 LEU A N 1
ATOM 6841 C CA . LEU A 1 873 ? 13.408 20.956 7.431 1.00 91.19 873 LEU A CA 1
ATOM 6842 C C . LEU A 1 873 ? 12.756 22.002 8.342 1.00 91.19 873 LEU A C 1
ATOM 6844 O O . LEU A 1 873 ? 11.683 22.513 8.020 1.00 91.19 873 LEU A O 1
ATOM 6848 N N . ARG A 1 874 ? 13.399 22.355 9.458 1.00 87.50 874 ARG A N 1
ATOM 6849 C CA . ARG A 1 874 ? 12.887 23.347 10.420 1.00 87.50 874 ARG A CA 1
ATOM 6850 C C . ARG A 1 874 ? 13.901 24.436 10.712 1.00 87.50 874 ARG A C 1
ATOM 6852 O O . ARG A 1 874 ? 15.100 24.197 10.649 1.00 87.50 874 ARG A O 1
ATOM 6859 N N . GLU A 1 875 ? 13.397 25.615 11.048 1.00 85.88 875 GLU A N 1
ATOM 6860 C CA . GLU A 1 875 ? 14.203 26.735 11.526 1.00 85.88 875 GLU A CA 1
ATOM 6861 C C . GLU A 1 875 ? 14.864 26.361 12.864 1.00 85.88 875 GLU A C 1
ATOM 6863 O O . GLU A 1 875 ? 14.179 26.048 13.838 1.00 85.88 875 GLU A O 1
ATOM 6868 N N . GLN A 1 876 ? 16.197 26.352 12.906 1.00 80.56 876 GLN A N 1
ATOM 6869 C CA . GLN A 1 876 ? 16.972 25.920 14.071 1.00 80.56 876 GLN A CA 1
ATOM 6870 C C . GLN A 1 876 ? 17.544 27.144 14.783 1.00 80.56 876 GLN A C 1
ATOM 6872 O O . GLN A 1 876 ? 18.344 27.878 14.214 1.00 80.56 876 GLN A O 1
ATOM 6877 N N . GLN A 1 877 ? 17.126 27.381 16.030 1.00 75.62 877 GLN A N 1
ATOM 6878 C CA . GLN A 1 877 ? 17.582 28.512 16.861 1.00 75.62 877 GLN A CA 1
ATOM 6879 C C . GLN A 1 877 ? 17.392 29.912 16.220 1.00 75.62 877 GLN A C 1
ATOM 6881 O O . GLN A 1 877 ? 18.103 30.852 16.566 1.00 75.62 877 GLN A O 1
ATOM 6886 N N . GLY A 1 878 ? 16.430 30.066 15.299 1.00 72.38 878 GLY A N 1
ATOM 6887 C CA . GLY A 1 878 ? 16.219 31.305 14.530 1.00 72.38 878 GLY A CA 1
ATOM 6888 C C . GLY A 1 878 ? 17.080 31.425 13.263 1.00 72.38 878 GLY A C 1
ATOM 6889 O O . GLY A 1 878 ? 17.164 32.501 12.676 1.00 72.38 878 GLY A O 1
ATOM 6890 N N . VAL A 1 879 ? 17.737 30.338 12.845 1.00 78.56 879 VAL A N 1
ATOM 6891 C CA . VAL A 1 879 ? 18.490 30.234 11.589 1.00 78.56 879 VAL A CA 1
ATOM 6892 C C . VAL A 1 879 ? 17.740 29.318 10.624 1.00 78.56 879 VAL A C 1
ATOM 6894 O O . VAL A 1 879 ? 17.393 28.181 10.956 1.00 78.56 879 VAL A O 1
ATOM 6897 N N . ALA A 1 880 ? 17.504 29.808 9.408 1.00 81.44 880 ALA A N 1
ATOM 6898 C CA . ALA A 1 880 ? 16.912 29.030 8.329 1.00 81.44 880 ALA A CA 1
ATOM 6899 C C . ALA A 1 880 ? 17.947 28.051 7.725 1.00 81.44 880 ALA A C 1
ATOM 6901 O O . ALA A 1 880 ? 19.030 28.486 7.330 1.00 81.44 880 ALA A O 1
ATOM 6902 N N . PRO A 1 881 ? 17.635 26.744 7.610 1.00 80.19 881 PRO A N 1
ATOM 6903 C CA . PRO A 1 881 ? 18.448 25.775 6.872 1.00 80.19 881 PRO A CA 1
ATOM 6904 C C . PRO A 1 881 ? 18.796 26.209 5.443 1.00 80.19 881 PRO A C 1
ATOM 6906 O O . PRO A 1 881 ? 19.950 26.110 5.024 1.00 80.19 881 PRO A O 1
ATOM 6909 N N . ILE A 1 882 ? 17.799 26.707 4.705 1.00 84.12 882 ILE A N 1
ATOM 6910 C CA . ILE A 1 882 ? 17.951 27.162 3.320 1.00 84.12 882 ILE A CA 1
ATOM 6911 C C . ILE A 1 882 ? 17.755 28.678 3.213 1.00 84.12 882 ILE A C 1
ATOM 6913 O O . ILE A 1 882 ? 17.149 29.300 4.084 1.00 84.12 882 ILE A O 1
ATOM 6917 N N . SER A 1 883 ? 18.299 29.265 2.152 1.00 76.62 883 SER A N 1
ATOM 6918 C CA . SER A 1 883 ? 18.392 30.712 1.927 1.00 76.62 883 SER A CA 1
ATOM 6919 C C . SER A 1 883 ? 17.026 31.334 1.631 1.00 76.62 883 SER A C 1
ATOM 6921 O O . SER A 1 883 ? 16.673 32.362 2.205 1.00 76.62 883 SER A O 1
ATOM 6923 N N . ASP A 1 884 ? 16.242 30.695 0.760 1.00 70.50 884 ASP A N 1
ATOM 6924 C CA . ASP A 1 884 ? 14.866 31.080 0.469 1.00 70.50 884 ASP A CA 1
ATOM 6925 C C . ASP A 1 884 ? 13.891 30.353 1.401 1.00 70.50 884 ASP A C 1
ATOM 6927 O O . ASP A 1 884 ? 13.289 29.326 1.083 1.00 70.50 884 ASP A O 1
ATOM 6931 N N . TRP A 1 885 ? 13.730 30.925 2.591 1.00 80.81 885 TRP A N 1
ATOM 6932 C CA . TRP A 1 885 ? 12.767 30.469 3.591 1.00 80.81 885 TRP A CA 1
ATOM 6933 C C . TRP A 1 885 ? 11.348 31.042 3.360 1.00 80.81 885 TRP A C 1
ATOM 6935 O O . TRP A 1 885 ? 10.500 30.949 4.248 1.00 80.81 885 TRP A O 1
ATOM 6945 N N . SER A 1 886 ? 11.059 31.659 2.199 1.00 66.94 886 SER A N 1
ATOM 6946 C CA . SER A 1 886 ? 9.762 32.315 1.930 1.00 66.94 886 SER A CA 1
ATOM 6947 C C . SER A 1 886 ? 8.603 31.332 1.733 1.00 66.94 886 SER A C 1
ATOM 6949 O O . SER A 1 886 ? 7.465 31.642 2.082 1.00 66.94 886 SER A O 1
ATOM 6951 N N . ILE A 1 887 ? 8.902 30.127 1.241 1.00 67.31 887 ILE A N 1
ATOM 6952 C CA . ILE A 1 887 ? 7.951 29.020 1.048 1.00 67.31 887 ILE A CA 1
ATOM 6953 C C . ILE A 1 887 ? 7.738 28.161 2.312 1.00 67.31 887 ILE A C 1
ATOM 6955 O O . ILE A 1 887 ? 7.072 27.125 2.255 1.00 67.31 887 ILE A O 1
ATOM 6959 N N . ALA A 1 888 ? 8.306 28.555 3.456 1.00 74.75 888 ALA A N 1
ATOM 6960 C CA . ALA A 1 888 ? 8.140 27.833 4.712 1.00 74.75 888 ALA A CA 1
ATOM 6961 C C . ALA A 1 888 ? 6.750 28.081 5.331 1.00 74.75 888 ALA A C 1
ATOM 6963 O O . ALA A 1 888 ? 6.330 29.220 5.531 1.00 74.75 888 ALA A O 1
ATOM 6964 N N . ALA A 1 889 ? 6.056 27.002 5.696 1.00 80.50 889 ALA A N 1
ATOM 6965 C CA . ALA A 1 889 ? 4.837 27.064 6.497 1.00 80.50 889 ALA A CA 1
ATOM 6966 C C . ALA A 1 889 ? 5.189 27.194 7.988 1.00 80.50 889 ALA A C 1
ATOM 6968 O O . ALA A 1 889 ? 6.239 26.725 8.421 1.00 80.50 889 ALA A O 1
ATOM 6969 N N . GLU A 1 890 ? 4.308 27.776 8.798 1.00 83.31 890 GLU A N 1
ATOM 6970 C CA . GLU A 1 890 ? 4.529 27.929 10.242 1.00 83.31 890 GLU A CA 1
ATOM 6971 C C . GLU A 1 890 ? 3.600 27.003 11.039 1.00 83.31 890 GLU A C 1
ATOM 6973 O O . GLU A 1 890 ? 2.410 26.890 10.740 1.00 83.31 890 GLU A O 1
ATOM 6978 N N . ASP A 1 891 ? 4.139 26.310 12.044 1.00 82.25 891 ASP A N 1
ATOM 6979 C CA . ASP A 1 891 ? 3.346 25.592 13.044 1.00 82.25 891 ASP A CA 1
ATOM 6980 C C . ASP A 1 891 ? 3.813 25.930 14.470 1.00 82.25 891 ASP A C 1
ATOM 6982 O O . ASP A 1 891 ? 4.693 26.763 14.682 1.00 82.25 891 ASP A O 1
ATOM 6986 N N . LYS A 1 892 ? 3.207 25.303 15.486 1.00 79.25 892 LYS A N 1
ATOM 6987 C CA . LYS A 1 892 ? 3.490 25.587 16.908 1.00 79.25 892 LYS A CA 1
ATOM 6988 C C . LYS A 1 892 ? 4.931 25.281 17.363 1.00 79.25 892 LYS A C 1
ATOM 6990 O O . LYS A 1 892 ? 5.242 25.490 18.532 1.00 79.25 892 LYS A O 1
ATOM 6995 N N . TRP A 1 893 ? 5.781 24.773 16.471 1.00 75.69 893 TRP A N 1
ATOM 6996 C CA . TRP A 1 893 ? 7.216 24.570 16.674 1.00 75.69 893 TRP A CA 1
ATOM 6997 C C . TRP A 1 893 ? 8.058 25.384 15.665 1.00 75.69 893 TRP A C 1
ATOM 6999 O O . TRP A 1 893 ? 9.150 24.959 15.287 1.00 75.69 893 TRP A O 1
ATOM 7009 N N . GLY A 1 894 ? 7.546 26.532 15.208 1.00 80.75 894 GLY A N 1
ATOM 7010 C CA . GLY A 1 894 ? 8.231 27.462 14.306 1.00 80.75 894 GLY A CA 1
ATOM 7011 C C . GLY A 1 894 ? 8.029 27.157 12.820 1.00 80.75 894 GLY A C 1
ATOM 7012 O O . GLY A 1 894 ? 7.173 26.355 12.428 1.00 80.75 894 GLY A O 1
ATOM 7013 N N . LYS A 1 895 ? 8.821 27.820 11.971 1.00 83.44 895 LYS A N 1
ATOM 7014 C CA . LYS A 1 895 ? 8.743 27.657 10.517 1.00 83.44 895 LYS A CA 1
ATOM 7015 C C . LYS A 1 895 ? 9.394 26.364 10.051 1.00 83.44 895 LYS A C 1
ATOM 7017 O O . LYS A 1 895 ? 10.429 25.928 10.565 1.00 83.44 895 LYS A O 1
ATOM 7022 N N . LYS A 1 896 ? 8.792 25.777 9.022 1.00 88.81 896 LYS A N 1
ATOM 7023 C CA . LYS A 1 896 ? 9.227 24.535 8.400 1.00 88.81 896 LYS A CA 1
ATOM 7024 C C . LYS A 1 896 ? 9.043 24.558 6.891 1.00 88.81 896 LYS A C 1
ATOM 7026 O O . LYS A 1 896 ? 8.026 25.018 6.374 1.00 88.81 896 LYS A O 1
ATOM 7031 N N . LEU A 1 897 ? 9.995 23.958 6.200 1.00 88.06 897 LEU A N 1
ATOM 7032 C CA . LEU A 1 897 ? 9.886 23.627 4.791 1.00 88.06 897 LEU A CA 1
ATOM 7033 C C . LEU A 1 897 ? 9.603 22.129 4.668 1.00 88.06 897 LEU A C 1
ATOM 7035 O O . LEU A 1 897 ? 10.353 21.314 5.200 1.00 88.06 897 LEU A O 1
ATOM 7039 N N . VAL A 1 898 ? 8.528 21.767 3.965 1.00 88.94 898 VAL A N 1
ATOM 7040 C CA . VAL A 1 898 ? 8.210 20.373 3.631 1.00 88.94 898 VAL A CA 1
ATOM 7041 C C . VAL A 1 898 ? 8.297 20.199 2.122 1.00 88.94 898 VAL A C 1
ATOM 7043 O O . VAL A 1 898 ? 7.448 20.706 1.391 1.00 88.94 898 VAL A O 1
ATOM 7046 N N . LEU A 1 899 ? 9.298 19.451 1.663 1.00 89.56 899 LEU A N 1
ATOM 7047 C CA . LEU A 1 899 ? 9.403 19.024 0.269 1.00 89.56 899 LEU A CA 1
ATOM 7048 C C . LEU A 1 899 ? 8.886 17.584 0.175 1.00 89.56 899 LEU A C 1
ATOM 7050 O O . LEU A 1 899 ? 9.469 16.674 0.765 1.00 89.56 899 LEU A O 1
ATOM 7054 N N . SER A 1 900 ? 7.778 17.367 -0.534 1.00 88.38 900 SER A N 1
ATOM 7055 C CA . SER A 1 900 ? 7.353 16.022 -0.949 1.00 88.38 900 SER A CA 1
ATOM 7056 C C . SER A 1 900 ? 8.183 15.586 -2.149 1.00 88.38 900 SER A C 1
ATOM 7058 O O . SER A 1 900 ? 8.291 16.341 -3.110 1.00 88.38 900 SER A O 1
ATOM 7060 N N . LEU A 1 901 ? 8.748 14.381 -2.099 1.00 85.25 901 LEU A N 1
ATOM 7061 C CA . LEU A 1 901 ? 9.672 13.863 -3.103 1.00 85.25 901 LEU A CA 1
ATOM 7062 C C . LEU A 1 901 ? 9.322 12.398 -3.385 1.00 85.25 901 LEU A C 1
ATOM 7064 O O . LEU A 1 901 ? 9.727 11.493 -2.663 1.00 85.25 901 LEU A O 1
ATOM 7068 N N . GLY A 1 902 ? 8.522 12.184 -4.423 1.00 74.56 902 GLY A N 1
ATOM 7069 C CA . GLY A 1 902 ? 8.111 10.868 -4.904 1.00 74.56 902 GLY A CA 1
ATOM 7070 C C . GLY A 1 902 ? 7.551 10.964 -6.326 1.00 74.56 902 GLY A C 1
ATOM 7071 O O . GLY A 1 902 ? 7.285 12.075 -6.788 1.00 74.56 902 GLY A O 1
ATOM 7072 N N . PRO A 1 903 ? 7.322 9.834 -7.014 1.00 67.44 903 PRO A N 1
ATOM 7073 C CA . PRO A 1 903 ? 7.109 9.797 -8.467 1.00 67.44 903 PRO A CA 1
ATOM 7074 C C . PRO A 1 903 ? 5.898 10.592 -8.994 1.00 67.44 903 PRO A C 1
ATOM 7076 O O . PRO A 1 903 ? 5.842 10.907 -10.178 1.00 67.44 903 PRO A O 1
ATOM 7079 N N . ILE A 1 904 ? 4.920 10.936 -8.141 1.00 72.69 904 ILE A N 1
ATOM 7080 C CA . ILE A 1 904 ? 3.711 11.692 -8.524 1.00 72.69 904 ILE A CA 1
ATOM 7081 C C . ILE A 1 904 ? 3.436 12.827 -7.518 1.00 72.69 904 ILE A C 1
ATOM 7083 O O . ILE A 1 904 ? 2.532 12.743 -6.671 1.00 72.69 904 ILE A O 1
ATOM 7087 N N . ILE A 1 905 ? 4.248 13.887 -7.595 1.00 79.00 905 ILE A N 1
ATOM 7088 C CA . ILE A 1 905 ? 4.043 15.159 -6.876 1.00 79.00 905 ILE A CA 1
ATOM 7089 C C . ILE A 1 905 ? 2.968 16.032 -7.538 1.00 79.00 905 ILE A C 1
ATOM 7091 O O . ILE A 1 905 ? 2.814 16.050 -8.759 1.00 79.00 905 ILE A O 1
ATOM 7095 N N . THR A 1 906 ? 2.233 16.799 -6.732 1.00 79.94 906 THR A N 1
ATOM 7096 C CA . THR A 1 906 ? 1.263 17.789 -7.228 1.00 79.94 906 THR A CA 1
ATOM 7097 C C . THR A 1 906 ? 1.951 19.009 -7.848 1.00 79.94 906 THR A C 1
ATOM 7099 O O . THR A 1 906 ? 3.115 19.295 -7.573 1.00 79.94 906 THR A O 1
ATOM 7102 N N . ALA A 1 907 ? 1.215 19.801 -8.638 1.00 78.12 907 ALA A N 1
ATOM 7103 C CA . ALA A 1 907 ? 1.735 21.042 -9.221 1.00 78.12 907 ALA A CA 1
ATOM 7104 C C . ALA A 1 907 ? 2.233 22.055 -8.166 1.00 78.12 907 ALA A C 1
ATOM 7106 O O . ALA A 1 907 ? 3.200 22.768 -8.419 1.00 78.12 907 ALA A O 1
ATOM 7107 N N . ALA A 1 908 ? 1.622 22.090 -6.974 1.00 76.44 908 ALA A N 1
ATOM 7108 C CA . ALA A 1 908 ? 2.070 22.938 -5.868 1.00 76.44 908 ALA A CA 1
ATOM 7109 C C . ALA A 1 908 ? 3.378 22.424 -5.237 1.00 76.44 908 ALA A C 1
ATOM 7111 O O . ALA A 1 908 ? 4.302 23.199 -5.016 1.00 76.44 908 ALA A O 1
ATOM 7112 N N . GLU A 1 909 ? 3.499 21.113 -5.012 1.00 82.38 909 GLU A N 1
ATOM 7113 C CA . GLU A 1 909 ? 4.745 20.501 -4.524 1.00 82.38 909 GLU A CA 1
ATOM 7114 C C . GLU A 1 909 ? 5.883 20.654 -5.547 1.00 82.38 909 GLU A C 1
ATOM 7116 O O . GLU A 1 909 ? 7.011 20.967 -5.169 1.00 82.38 909 GLU A O 1
ATOM 7121 N N . LYS A 1 910 ? 5.576 20.537 -6.847 1.00 83.62 910 LYS A N 1
ATOM 7122 C CA . LYS A 1 910 ? 6.509 20.831 -7.942 1.00 83.62 910 LYS A CA 1
ATOM 7123 C C . LYS A 1 910 ? 6.958 22.294 -7.927 1.00 83.62 910 LYS A C 1
ATOM 7125 O O . LYS A 1 910 ? 8.156 22.557 -8.016 1.00 83.62 910 LYS A O 1
ATOM 7130 N N . GLN A 1 911 ? 6.027 23.235 -7.758 1.00 82.56 911 GLN A N 1
ATOM 7131 C CA . GLN A 1 911 ? 6.350 24.659 -7.665 1.00 82.56 911 GLN A CA 1
ATOM 7132 C C . GLN A 1 911 ? 7.255 24.962 -6.462 1.00 82.56 911 GLN A C 1
ATOM 7134 O O . GLN A 1 911 ? 8.220 25.696 -6.635 1.00 82.56 911 GLN A O 1
ATOM 7139 N N . ASN A 1 912 ? 7.009 24.354 -5.295 1.00 82.50 912 ASN A N 1
ATOM 7140 C CA . ASN A 1 912 ? 7.841 24.528 -4.095 1.00 82.50 912 ASN A CA 1
ATOM 7141 C C . ASN A 1 912 ? 9.290 24.040 -4.281 1.00 82.50 912 ASN A C 1
ATOM 7143 O O . ASN A 1 912 ? 10.195 24.556 -3.632 1.00 82.50 912 ASN A O 1
ATOM 7147 N N . ILE A 1 913 ? 9.523 23.047 -5.148 1.00 85.06 913 ILE A N 1
ATOM 7148 C CA . ILE A 1 913 ? 10.874 22.590 -5.514 1.00 85.06 913 ILE A CA 1
ATOM 7149 C C . ILE A 1 913 ? 11.504 23.548 -6.534 1.00 85.06 913 ILE A C 1
ATOM 7151 O O . ILE A 1 913 ? 12.673 23.902 -6.409 1.00 85.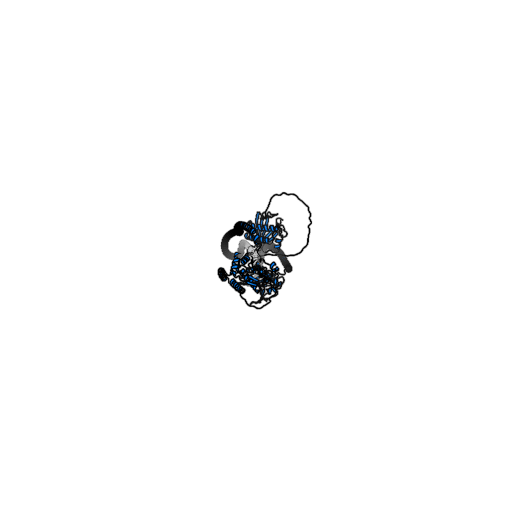06 913 ILE A O 1
ATOM 7155 N N . MET A 1 914 ? 10.731 23.998 -7.528 1.00 84.06 914 MET A N 1
ATOM 7156 C CA . MET A 1 914 ? 11.205 24.906 -8.580 1.00 84.06 914 MET A CA 1
ATOM 7157 C C . MET A 1 914 ? 11.450 26.346 -8.097 1.00 84.06 914 MET A C 1
ATOM 7159 O O . MET A 1 914 ? 12.221 27.061 -8.730 1.00 84.06 914 MET A O 1
ATOM 7163 N N . SER A 1 915 ? 10.827 26.780 -6.996 1.00 84.06 915 SER A N 1
ATOM 7164 C CA . SER A 1 915 ? 11.064 28.096 -6.382 1.00 84.06 915 SER A CA 1
ATOM 7165 C C . SER A 1 915 ? 12.361 28.179 -5.574 1.00 84.06 915 SER A C 1
ATOM 7167 O O . SER A 1 915 ? 12.817 29.280 -5.293 1.00 84.06 915 SER A O 1
ATOM 7169 N N . LEU A 1 916 ? 12.969 27.045 -5.208 1.00 85.75 916 LEU A N 1
ATOM 7170 C CA . LEU A 1 916 ? 14.274 27.026 -4.544 1.00 85.75 916 LEU A CA 1
ATOM 7171 C C . LEU A 1 916 ? 15.327 27.682 -5.447 1.00 85.75 916 LEU A C 1
ATOM 7173 O O . LEU A 1 916 ? 15.445 27.319 -6.617 1.00 85.75 916 LEU A O 1
ATOM 7177 N N . ASN A 1 917 ? 16.143 28.592 -4.915 1.00 86.62 917 ASN A N 1
ATOM 7178 C CA . ASN A 1 917 ? 17.296 29.114 -5.656 1.00 86.62 917 ASN A CA 1
ATOM 7179 C C . ASN A 1 917 ? 18.393 28.040 -5.823 1.00 86.62 917 ASN A C 1
ATOM 7181 O O . ASN A 1 917 ? 18.409 27.019 -5.133 1.00 86.62 917 ASN A O 1
ATOM 7185 N N . SER A 1 918 ? 19.348 28.282 -6.722 1.00 84.31 918 SER A N 1
ATOM 7186 C CA . SER A 1 918 ? 20.381 27.306 -7.094 1.00 84.31 918 SER A CA 1
ATOM 7187 C C . SER A 1 918 ? 21.266 26.832 -5.930 1.00 84.31 918 SER A C 1
ATOM 7189 O O . SER A 1 918 ? 21.691 25.678 -5.938 1.00 84.31 918 SER A O 1
ATOM 7191 N N . GLN A 1 919 ? 21.532 27.677 -4.924 1.00 84.56 919 GLN A N 1
ATOM 7192 C CA . GLN A 1 919 ? 22.318 27.295 -3.741 1.00 84.56 919 GLN A CA 1
ATOM 7193 C C . GLN A 1 919 ? 21.525 26.340 -2.839 1.00 84.56 919 GLN A C 1
ATOM 7195 O O . GLN A 1 919 ? 22.067 25.352 -2.346 1.00 84.56 919 GLN A O 1
ATOM 7200 N N . ASP A 1 920 ? 20.225 26.579 -2.686 1.00 87.31 920 ASP A N 1
ATOM 7201 C CA . ASP A 1 920 ? 19.347 25.728 -1.882 1.00 87.31 920 ASP A CA 1
ATOM 7202 C C . ASP A 1 920 ? 19.009 24.412 -2.590 1.00 87.31 920 ASP A C 1
ATOM 7204 O O . ASP A 1 920 ? 18.938 23.362 -1.951 1.00 87.31 920 ASP A O 1
ATOM 7208 N N . GLN A 1 921 ? 18.889 24.428 -3.921 1.00 88.44 921 GLN A N 1
ATOM 7209 C CA . GLN A 1 921 ? 18.822 23.201 -4.716 1.00 88.44 921 GLN A CA 1
ATOM 7210 C C . GLN A 1 921 ? 20.107 22.370 -4.581 1.00 88.44 921 GLN A C 1
ATOM 7212 O O . GLN A 1 921 ? 20.028 21.147 -4.462 1.00 88.44 921 GLN A O 1
ATOM 7217 N N . ALA A 1 922 ? 21.282 23.010 -4.574 1.00 87.50 922 ALA A N 1
ATOM 7218 C CA . ALA A 1 922 ? 22.555 22.327 -4.357 1.00 87.50 922 ALA A CA 1
ATOM 7219 C C . ALA A 1 922 ? 22.656 21.741 -2.935 1.00 87.50 922 ALA A C 1
ATOM 7221 O O . ALA A 1 922 ? 23.041 20.579 -2.794 1.00 87.50 922 ALA A O 1
ATOM 7222 N N . PHE A 1 923 ? 22.215 22.479 -1.907 1.00 89.12 923 PHE A N 1
ATOM 7223 C CA . PHE A 1 923 ? 22.108 21.969 -0.535 1.00 89.12 923 PHE A CA 1
ATOM 7224 C C . PHE A 1 923 ? 21.202 20.737 -0.453 1.00 89.12 923 PHE A C 1
ATOM 7226 O O . PHE A 1 923 ? 21.622 19.718 0.088 1.00 89.12 923 PHE A O 1
ATOM 7233 N N . VAL A 1 924 ? 19.985 20.779 -1.011 1.00 90.38 924 VAL A N 1
ATOM 7234 C CA . VAL A 1 924 ? 19.049 19.641 -0.931 1.00 90.38 924 VAL A CA 1
ATOM 7235 C C . VAL A 1 924 ? 19.585 18.414 -1.680 1.00 90.38 924 VAL A C 1
ATOM 7237 O O . VAL A 1 924 ? 19.495 17.310 -1.142 1.00 90.38 924 VAL A O 1
ATOM 7240 N N . ARG A 1 925 ? 20.219 18.580 -2.855 1.00 91.00 925 ARG A N 1
ATOM 7241 C CA . ARG A 1 925 ? 20.914 17.474 -3.549 1.00 91.00 925 ARG A CA 1
ATOM 7242 C C . ARG A 1 925 ? 22.028 16.886 -2.677 1.00 91.00 925 ARG A C 1
ATOM 7244 O O . ARG A 1 925 ? 22.041 15.680 -2.448 1.00 91.00 925 ARG A O 1
ATOM 7251 N N . ALA A 1 926 ? 22.927 17.721 -2.152 1.00 90.44 926 ALA A N 1
ATOM 7252 C CA . ALA A 1 926 ? 24.042 17.276 -1.313 1.00 90.44 926 ALA A CA 1
ATOM 7253 C C . ALA A 1 926 ? 23.564 16.595 -0.017 1.00 90.44 926 ALA A C 1
ATOM 7255 O O . ALA A 1 926 ? 24.121 15.576 0.389 1.00 90.44 926 ALA A O 1
ATOM 7256 N N . PHE A 1 927 ? 22.499 17.110 0.602 1.00 91.44 927 PHE A N 1
ATOM 7257 C CA . PHE A 1 927 ? 21.917 16.561 1.824 1.00 91.44 927 PHE A CA 1
ATOM 7258 C C . PHE A 1 927 ? 21.280 15.190 1.574 1.00 91.44 927 PHE A C 1
ATOM 7260 O O . PHE A 1 927 ? 21.585 14.245 2.296 1.00 91.44 927 PHE A O 1
ATOM 7267 N N . LEU A 1 928 ? 20.470 15.035 0.519 1.00 92.81 928 LEU A N 1
ATOM 7268 C CA . LEU A 1 928 ? 19.889 13.738 0.148 1.00 92.81 928 LEU A CA 1
ATOM 7269 C C . LEU A 1 928 ? 20.976 12.709 -0.208 1.00 92.81 928 LEU A C 1
ATOM 7271 O O . LEU A 1 928 ? 20.949 11.600 0.327 1.00 92.81 928 LEU A O 1
ATOM 7275 N N . SER A 1 929 ? 21.981 13.082 -1.008 1.00 93.06 929 SER A N 1
ATOM 7276 C CA . SER A 1 929 ? 23.134 12.219 -1.313 1.00 93.06 929 SER A CA 1
ATOM 7277 C C . SER A 1 929 ? 23.892 11.784 -0.054 1.00 93.06 929 SER A C 1
ATOM 7279 O O . SER A 1 929 ? 24.216 10.605 0.109 1.00 93.06 929 SER A O 1
ATOM 7281 N N . ALA A 1 930 ? 24.143 12.707 0.879 1.00 91.31 930 ALA A N 1
ATOM 7282 C CA . ALA A 1 930 ? 24.816 12.394 2.136 1.00 91.31 930 ALA A CA 1
ATOM 7283 C C . ALA A 1 930 ? 23.958 11.517 3.064 1.00 91.31 930 ALA A C 1
ATOM 7285 O O . ALA A 1 930 ? 24.520 10.674 3.767 1.00 91.31 930 ALA A O 1
ATOM 7286 N N . LEU A 1 931 ? 22.627 11.657 3.043 1.00 92.31 931 LEU A N 1
ATOM 7287 C CA . LEU A 1 931 ? 21.712 10.765 3.759 1.00 92.31 931 LEU A CA 1
ATOM 7288 C C . LEU A 1 931 ? 21.745 9.348 3.182 1.00 92.31 931 LEU A C 1
ATOM 7290 O O . LEU A 1 931 ? 21.957 8.416 3.950 1.00 92.31 931 LEU A O 1
ATOM 7294 N N . ILE A 1 932 ? 21.633 9.163 1.861 1.00 93.38 932 ILE A N 1
ATOM 7295 C CA . ILE A 1 932 ? 21.759 7.840 1.208 1.00 93.38 932 ILE A CA 1
ATOM 7296 C C . ILE A 1 932 ? 23.078 7.166 1.638 1.00 93.38 932 ILE A C 1
ATOM 7298 O O . ILE A 1 932 ? 23.088 6.051 2.162 1.00 93.38 932 ILE A O 1
ATOM 7302 N N . LYS A 1 933 ? 24.189 7.906 1.540 1.00 91.50 933 LYS A N 1
ATOM 7303 C CA . LYS A 1 933 ? 25.557 7.473 1.886 1.00 91.50 933 LYS A CA 1
ATOM 7304 C C . LYS A 1 933 ? 25.754 7.096 3.369 1.00 91.50 933 LYS A C 1
ATOM 7306 O O . LYS A 1 933 ? 26.729 6.411 3.684 1.00 91.50 933 LYS A O 1
ATOM 7311 N N . HIS A 1 934 ? 24.857 7.501 4.279 1.00 91.31 934 HIS A N 1
ATOM 7312 C CA . HIS A 1 934 ? 25.028 7.330 5.733 1.00 91.31 934 HIS A CA 1
ATOM 7313 C C . HIS A 1 934 ? 23.813 6.789 6.508 1.00 91.31 934 HIS A C 1
ATOM 7315 O O . HIS A 1 934 ? 23.967 6.487 7.689 1.00 91.31 934 HIS A O 1
ATOM 7321 N N . ILE A 1 935 ? 22.639 6.596 5.898 1.00 91.88 935 ILE A N 1
ATOM 7322 C CA . ILE A 1 935 ? 21.432 6.098 6.592 1.00 91.88 935 ILE A CA 1
ATOM 7323 C C . ILE A 1 935 ? 21.643 4.694 7.185 1.00 91.88 935 ILE A C 1
ATOM 7325 O O . ILE A 1 935 ? 21.132 4.389 8.255 1.00 91.88 935 ILE A O 1
ATOM 7329 N N . HIS A 1 936 ? 22.498 3.873 6.566 1.00 89.62 936 HIS A N 1
ATOM 7330 C CA . HIS A 1 936 ? 22.918 2.566 7.090 1.00 89.62 936 HIS A CA 1
ATOM 7331 C C . HIS A 1 936 ? 23.885 2.647 8.296 1.00 89.62 936 HIS A C 1
ATOM 7333 O O . HIS A 1 936 ? 24.234 1.617 8.868 1.00 89.62 936 HIS A O 1
ATOM 7339 N N . LYS A 1 937 ? 24.333 3.854 8.673 1.00 90.38 937 LYS A N 1
ATOM 7340 C CA . LYS A 1 937 ? 25.160 4.160 9.858 1.00 90.38 937 LYS A CA 1
ATOM 7341 C C . LYS A 1 937 ? 24.407 5.019 10.885 1.00 90.38 937 LYS A C 1
ATOM 7343 O O . LYS A 1 937 ? 25.037 5.593 11.772 1.00 90.38 937 LYS A O 1
ATOM 7348 N N . LEU A 1 938 ? 23.087 5.153 10.738 1.00 91.31 938 LEU A N 1
ATOM 7349 C CA . LEU A 1 938 ? 22.226 5.875 11.670 1.00 91.31 938 LEU A CA 1
ATOM 7350 C C . LEU A 1 938 ? 22.316 5.228 13.060 1.00 91.31 938 LEU A C 1
ATOM 7352 O O . LEU A 1 938 ? 21.979 4.056 13.220 1.00 91.31 938 LEU A O 1
ATOM 7356 N N . ASP A 1 939 ? 22.757 5.986 14.065 1.00 91.31 939 ASP A N 1
ATOM 7357 C CA . ASP A 1 939 ? 22.682 5.535 15.455 1.00 91.31 939 ASP A CA 1
ATOM 7358 C C . ASP A 1 939 ? 21.208 5.493 15.866 1.00 91.31 939 ASP A C 1
ATOM 7360 O O . ASP A 1 939 ? 20.534 6.523 15.870 1.00 91.31 939 ASP A O 1
ATOM 7364 N N . LEU A 1 940 ? 20.711 4.295 16.171 1.00 89.94 940 LEU A N 1
ATOM 7365 C CA . LEU A 1 940 ? 19.311 4.066 16.513 1.00 89.94 940 LEU A CA 1
ATOM 7366 C C . LEU A 1 940 ? 18.954 4.495 17.943 1.00 89.94 940 LEU A C 1
ATOM 7368 O O . LEU A 1 940 ? 17.779 4.704 18.213 1.00 89.94 940 LEU A O 1
ATOM 7372 N N . SER A 1 941 ? 19.936 4.638 18.844 1.00 80.00 941 SER A N 1
ATOM 7373 C CA . SER A 1 941 ? 19.747 5.085 20.236 1.00 80.00 941 SER A CA 1
ATOM 7374 C C . SER A 1 941 ? 18.571 4.390 20.947 1.00 80.00 941 SER A C 1
ATOM 7376 O O . SER A 1 941 ? 17.689 5.037 21.507 1.00 80.00 941 SER A O 1
ATOM 7378 N N . ASP A 1 942 ? 18.569 3.055 20.874 1.00 81.12 942 ASP A N 1
ATOM 7379 C CA . ASP A 1 942 ? 17.552 2.128 21.401 1.00 81.12 942 ASP A CA 1
ATOM 7380 C C . ASP A 1 942 ? 16.129 2.264 20.797 1.00 81.12 942 ASP A C 1
ATOM 7382 O O . ASP A 1 942 ? 15.179 1.659 21.294 1.00 81.12 942 ASP A O 1
ATOM 7386 N N . ILE A 1 943 ? 15.969 2.998 19.687 1.00 85.38 943 ILE A N 1
ATOM 7387 C CA . ILE A 1 943 ? 14.715 3.124 18.924 1.00 85.38 943 ILE A CA 1
ATOM 7388 C C . ILE A 1 943 ? 14.741 2.189 17.707 1.00 85.38 943 ILE A C 1
ATOM 7390 O O . ILE A 1 943 ? 15.441 2.443 16.726 1.00 85.38 943 ILE A O 1
ATOM 7394 N N . GLU A 1 944 ? 13.919 1.138 17.710 1.00 82.50 944 GLU A N 1
ATOM 7395 C CA . GLU A 1 944 ? 13.751 0.288 16.525 1.00 82.50 944 GLU A CA 1
ATOM 7396 C C . GLU A 1 944 ? 12.915 1.003 15.431 1.00 82.50 944 GLU A C 1
ATOM 7398 O O . GLU A 1 944 ? 11.801 1.483 15.696 1.00 82.50 944 GLU A O 1
ATOM 7403 N N . PRO A 1 945 ? 13.417 1.106 14.181 1.00 85.38 945 PRO A N 1
ATOM 7404 C CA . PRO A 1 945 ? 12.642 1.623 13.060 1.00 85.38 945 PRO A CA 1
ATOM 7405 C C . PRO A 1 945 ? 11.634 0.564 12.586 1.00 85.38 945 PRO A C 1
ATOM 7407 O O . PRO A 1 945 ? 11.969 -0.606 12.428 1.00 85.38 945 PRO A O 1
ATOM 7410 N N . ALA A 1 946 ? 10.393 0.980 12.322 1.00 84.69 946 ALA A N 1
ATOM 7411 C CA . ALA A 1 946 ? 9.284 0.062 12.022 1.00 84.69 946 ALA A CA 1
ATOM 7412 C C . ALA A 1 946 ? 9.380 -0.627 10.645 1.00 84.69 946 ALA A C 1
ATOM 7414 O O . ALA A 1 946 ? 8.659 -1.586 10.389 1.00 84.69 946 ALA A O 1
ATOM 7415 N N . ASN A 1 947 ? 10.269 -0.141 9.778 1.00 87.31 947 ASN A N 1
ATOM 7416 C CA . ASN A 1 947 ? 10.697 -0.783 8.539 1.00 87.31 947 ASN A CA 1
ATOM 7417 C C . ASN A 1 947 ? 12.232 -0.701 8.457 1.00 87.31 947 ASN A C 1
ATOM 7419 O O . ASN A 1 947 ? 12.804 0.285 8.944 1.00 87.31 947 ASN A O 1
ATOM 7423 N N . PRO A 1 948 ? 12.913 -1.703 7.875 1.00 89.12 948 PRO A N 1
ATOM 7424 C CA . PRO A 1 948 ? 14.370 -1.761 7.854 1.00 89.12 948 PRO A CA 1
ATOM 7425 C C . PRO A 1 948 ? 14.993 -0.603 7.060 1.00 89.12 948 PRO A C 1
ATOM 7427 O O . PRO A 1 948 ? 14.417 -0.063 6.118 1.00 89.12 948 PRO A O 1
ATOM 7430 N N . LEU A 1 949 ? 16.220 -0.223 7.431 1.00 91.19 949 LEU A N 1
ATOM 7431 C CA . LEU A 1 949 ? 16.930 0.929 6.848 1.00 91.19 949 LEU A CA 1
ATOM 7432 C C . LEU A 1 949 ? 17.230 0.782 5.340 1.00 91.19 949 LEU A C 1
ATOM 7434 O O . LEU A 1 949 ? 17.521 1.780 4.686 1.00 91.19 949 LEU A O 1
ATOM 7438 N N . SER A 1 950 ? 17.124 -0.430 4.782 1.00 90.50 950 SER A N 1
ATOM 7439 C CA . SER A 1 950 ? 17.132 -0.696 3.335 1.00 90.50 950 SER A CA 1
ATOM 7440 C C . SER A 1 950 ? 16.022 0.044 2.593 1.00 90.50 950 SER A C 1
ATOM 7442 O O . SER A 1 950 ? 16.237 0.546 1.492 1.00 90.50 950 SER A O 1
ATOM 7444 N N . ASP A 1 951 ? 14.851 0.148 3.210 1.00 91.50 951 ASP A N 1
ATOM 7445 C CA . ASP A 1 951 ? 13.630 0.586 2.542 1.00 91.50 951 ASP A CA 1
ATOM 7446 C C . ASP A 1 951 ? 13.573 2.119 2.574 1.00 91.50 951 ASP A C 1
ATOM 7448 O O . ASP A 1 951 ? 13.300 2.774 1.568 1.00 91.50 951 ASP A O 1
ATOM 7452 N N . TRP A 1 952 ? 14.012 2.702 3.697 1.00 92.88 952 TRP A N 1
ATOM 7453 C CA . TRP A 1 952 ? 14.343 4.124 3.814 1.00 92.88 952 TRP A CA 1
ATOM 7454 C C . TRP A 1 952 ? 15.465 4.546 2.850 1.00 92.88 952 TRP A C 1
ATOM 7456 O O . TRP A 1 952 ? 15.394 5.636 2.288 1.00 92.88 952 TRP A O 1
ATOM 7466 N N . HIS A 1 953 ? 16.476 3.700 2.619 1.00 93.31 953 HIS A N 1
ATOM 7467 C CA . HIS A 1 953 ? 17.542 3.954 1.641 1.00 93.31 953 HIS A CA 1
ATOM 7468 C C . HIS A 1 953 ? 17.016 3.932 0.194 1.00 93.31 953 HIS A C 1
ATOM 7470 O O . HIS A 1 953 ? 17.311 4.847 -0.573 1.00 93.31 953 HIS A O 1
ATOM 7476 N N . ALA A 1 954 ? 16.194 2.943 -0.171 1.00 91.00 954 ALA A N 1
ATOM 7477 C CA . ALA A 1 954 ? 15.555 2.873 -1.488 1.00 91.00 954 ALA A CA 1
ATOM 7478 C C . ALA A 1 954 ? 14.618 4.070 -1.743 1.00 91.00 954 ALA A C 1
ATOM 7480 O O . ALA A 1 954 ? 14.668 4.685 -2.809 1.00 91.00 954 ALA A O 1
ATOM 7481 N N . MET A 1 955 ? 13.823 4.461 -0.741 1.00 93.38 955 MET A N 1
ATOM 7482 C CA . MET A 1 955 ? 12.999 5.670 -0.802 1.00 93.38 955 MET A CA 1
ATOM 7483 C C . MET A 1 955 ? 13.857 6.934 -0.965 1.00 93.38 955 MET A C 1
ATOM 7485 O O . MET A 1 955 ? 13.532 7.777 -1.793 1.00 93.38 955 MET A O 1
ATOM 7489 N N . LEU A 1 956 ? 14.971 7.071 -0.234 1.00 93.62 956 LEU A N 1
ATOM 7490 C CA . LEU A 1 956 ? 15.869 8.229 -0.352 1.00 93.62 956 LEU A CA 1
ATOM 7491 C C . LEU A 1 956 ? 16.511 8.361 -1.743 1.00 93.62 956 LEU A C 1
ATOM 7493 O O . LEU A 1 956 ? 16.680 9.487 -2.210 1.00 93.62 956 LEU A O 1
ATOM 7497 N N . ILE A 1 957 ? 16.819 7.250 -2.423 1.00 92.38 957 ILE A N 1
ATOM 7498 C CA . ILE A 1 957 ? 17.259 7.270 -3.830 1.00 92.38 957 ILE A CA 1
ATOM 7499 C C . ILE A 1 957 ? 16.143 7.842 -4.717 1.00 92.38 957 ILE A C 1
ATOM 7501 O O . ILE A 1 957 ? 16.369 8.829 -5.412 1.00 92.38 957 ILE A O 1
ATOM 7505 N N . SER A 1 958 ? 14.915 7.321 -4.603 1.00 90.62 958 SER A N 1
ATOM 7506 C CA . SER A 1 958 ? 13.753 7.838 -5.347 1.00 90.62 958 SER A CA 1
ATOM 7507 C C . SER A 1 958 ? 13.485 9.329 -5.069 1.00 90.62 958 SER A C 1
ATOM 7509 O O . SER A 1 958 ? 13.192 10.095 -5.988 1.00 90.62 958 SER A O 1
ATOM 7511 N N . MET A 1 959 ? 13.668 9.782 -3.820 1.00 93.19 959 MET A N 1
ATOM 7512 C CA . MET A 1 959 ? 13.577 11.200 -3.449 1.00 93.19 959 MET A CA 1
ATOM 7513 C C . MET A 1 959 ? 14.625 12.063 -4.168 1.00 93.19 959 MET A C 1
ATOM 7515 O O . MET A 1 959 ? 14.299 13.165 -4.617 1.00 93.19 959 MET A O 1
ATOM 7519 N N . LEU A 1 960 ? 15.873 11.589 -4.264 1.00 92.81 960 LEU A N 1
ATOM 7520 C CA . LEU A 1 960 ? 16.963 12.293 -4.942 1.00 92.81 960 LEU A CA 1
ATOM 7521 C C . LEU A 1 960 ? 16.747 12.330 -6.460 1.00 92.81 960 LEU A C 1
ATOM 7523 O O . LEU A 1 960 ? 16.898 13.394 -7.057 1.00 92.81 960 LEU A O 1
ATOM 7527 N N . ASP A 1 961 ? 16.331 11.224 -7.075 1.00 90.25 961 ASP A N 1
ATOM 7528 C CA . ASP A 1 961 ? 16.024 11.173 -8.507 1.00 90.25 961 ASP A CA 1
ATOM 7529 C C . ASP A 1 961 ? 14.852 12.093 -8.863 1.00 90.25 961 ASP A C 1
ATOM 7531 O O . ASP A 1 961 ? 14.960 12.902 -9.788 1.00 90.25 961 ASP A O 1
ATOM 7535 N N . GLN A 1 962 ? 13.771 12.073 -8.075 1.00 89.44 962 GLN A N 1
ATOM 7536 C CA . GLN A 1 962 ? 12.650 12.995 -8.260 1.00 89.44 962 GLN A CA 1
ATOM 7537 C C . GLN A 1 962 ? 13.087 14.458 -8.104 1.00 89.44 962 GLN A C 1
ATOM 7539 O O . GLN A 1 962 ? 12.665 15.313 -8.890 1.00 89.44 962 GLN A O 1
ATOM 7544 N N . PHE A 1 963 ? 13.940 14.769 -7.120 1.00 90.88 963 PHE A N 1
ATOM 7545 C CA . PHE A 1 963 ? 14.492 16.115 -6.964 1.00 90.88 963 PHE A CA 1
ATOM 7546 C C . PHE A 1 963 ? 15.349 16.503 -8.175 1.00 90.88 963 PHE A C 1
ATOM 7548 O O . PHE A 1 963 ? 15.201 17.603 -8.701 1.00 90.88 963 PHE A O 1
ATOM 7555 N N . ASN A 1 964 ? 16.185 15.588 -8.673 1.00 89.81 964 ASN A N 1
ATOM 7556 C CA . ASN A 1 964 ? 17.058 15.810 -9.823 1.00 89.81 964 ASN A CA 1
ATOM 7557 C C . ASN A 1 964 ? 16.299 16.026 -11.141 1.00 89.81 964 ASN A C 1
ATOM 7559 O O . ASN A 1 964 ? 16.774 16.796 -11.974 1.00 89.81 964 ASN A O 1
ATOM 7563 N N . GLN A 1 965 ? 15.140 15.384 -11.314 1.00 86.81 965 GLN A N 1
ATOM 7564 C CA . GLN A 1 965 ? 14.228 15.590 -12.447 1.00 86.81 965 GLN A CA 1
ATOM 7565 C C . GLN A 1 965 ? 13.394 16.877 -12.324 1.00 86.81 965 GLN A C 1
ATOM 7567 O O . GLN A 1 965 ? 12.967 17.440 -13.332 1.00 86.81 965 GLN A O 1
ATOM 7572 N N . THR A 1 966 ? 13.116 17.328 -11.096 1.00 84.69 966 THR A N 1
ATOM 7573 C CA . THR A 1 966 ? 12.189 18.443 -10.836 1.00 84.69 966 THR A CA 1
ATOM 7574 C C . THR A 1 966 ? 12.896 19.792 -10.723 1.00 84.69 966 THR A C 1
ATOM 7576 O O . THR A 1 966 ? 12.402 20.793 -11.240 1.00 84.69 966 THR A O 1
ATOM 7579 N N . ALA A 1 967 ? 14.036 19.829 -10.037 1.00 82.69 967 ALA A N 1
ATOM 7580 C CA . ALA A 1 967 ? 14.863 21.015 -9.893 1.00 82.69 967 ALA A CA 1
ATOM 7581 C C . ALA A 1 967 ? 15.794 21.144 -11.117 1.00 82.69 967 ALA A C 1
ATOM 7583 O O . ALA A 1 967 ? 16.473 20.164 -11.452 1.00 82.69 967 ALA A O 1
ATOM 7584 N N . PRO A 1 968 ? 15.876 22.315 -11.781 1.00 73.69 968 PRO A N 1
ATOM 7585 C CA . PRO A 1 968 ? 16.756 22.507 -12.934 1.00 73.69 968 PRO A CA 1
ATOM 7586 C C . PRO A 1 968 ? 18.195 22.112 -12.590 1.00 73.69 968 PRO A C 1
ATOM 7588 O O . PRO A 1 968 ? 18.678 22.400 -11.492 1.00 73.69 968 PRO A O 1
ATOM 7591 N N . LYS A 1 969 ? 18.888 21.422 -13.508 1.00 62.12 969 LYS A N 1
ATOM 7592 C CA . LYS A 1 969 ? 20.312 21.107 -13.315 1.00 62.12 969 LYS A CA 1
ATOM 7593 C C . LYS A 1 969 ? 21.074 22.414 -13.033 1.00 62.12 969 LYS A C 1
ATOM 7595 O O . LYS A 1 969 ? 20.794 23.410 -13.703 1.00 62.12 969 LYS A O 1
ATOM 7600 N N . PRO A 1 970 ? 22.013 22.436 -12.067 1.00 55.50 970 PRO A N 1
ATOM 7601 C CA . PRO A 1 970 ? 22.882 23.594 -11.903 1.00 55.50 970 PRO A CA 1
ATOM 7602 C C . PRO A 1 970 ? 23.616 23.828 -13.225 1.00 55.50 970 PRO A C 1
ATOM 7604 O O . PRO A 1 970 ? 24.153 22.883 -13.800 1.00 55.50 970 PRO A O 1
ATOM 7607 N N . ALA A 1 971 ? 23.602 25.066 -13.718 1.00 47.50 971 ALA A N 1
ATOM 7608 C CA . ALA A 1 971 ? 24.307 25.407 -14.944 1.00 47.50 971 ALA A CA 1
ATOM 7609 C C . ALA A 1 971 ? 25.806 25.136 -14.757 1.00 47.50 971 ALA A C 1
ATOM 7611 O O . ALA A 1 971 ? 26.429 25.665 -13.830 1.00 47.50 971 ALA A O 1
ATOM 7612 N N . GLU A 1 972 ? 26.378 24.314 -15.634 1.00 40.69 972 GLU A N 1
ATOM 7613 C CA . GLU A 1 972 ? 27.826 24.191 -15.744 1.00 40.69 972 GLU A CA 1
ATOM 7614 C C . GLU A 1 972 ? 28.376 25.569 -16.140 1.00 40.69 972 GLU A C 1
ATOM 7616 O O . GLU A 1 972 ? 27.850 26.226 -17.039 1.00 40.69 972 GLU A O 1
ATOM 7621 N N . LYS A 1 973 ? 29.383 26.068 -15.413 1.00 36.62 973 LYS A N 1
ATOM 7622 C CA . LYS A 1 973 ? 29.940 27.408 -15.655 1.00 36.62 973 LYS A CA 1
ATOM 7623 C C . LYS A 1 973 ? 30.732 27.404 -16.965 1.00 36.62 973 LYS A C 1
ATOM 7625 O O . LYS A 1 973 ? 31.913 27.058 -16.943 1.00 36.62 973 LYS A O 1
ATOM 7630 N N . GLY A 1 974 ? 30.092 27.785 -18.070 1.00 38.31 974 GLY A N 1
ATOM 7631 C CA . GLY A 1 974 ? 30.684 27.613 -19.396 1.00 38.31 974 GLY A CA 1
ATOM 7632 C C . GLY A 1 974 ? 30.022 28.339 -20.569 1.00 38.31 974 GLY A C 1
ATOM 7633 O O . GLY A 1 974 ? 30.156 27.835 -21.675 1.00 38.31 974 GLY A O 1
ATOM 7634 N N . GLU A 1 975 ? 29.365 29.486 -20.359 1.00 26.81 975 GLU A N 1
ATOM 7635 C CA . GLU A 1 975 ? 29.056 30.489 -21.404 1.00 26.81 975 GLU A CA 1
ATOM 7636 C C . GLU A 1 975 ? 28.993 31.903 -20.790 1.00 26.81 975 GLU A C 1
ATOM 7638 O O . GLU A 1 975 ? 28.515 32.016 -19.634 1.00 26.81 975 GLU A O 1
#

Secondary structure (DSSP, 8-state):
--EEEEE--HHHHHHHHHH-SSS---HHHHHTTS-SEEEEE-SS-TTSPPPHHHHHHHHHSS-TT---EEEE-TTSS-EEEE---HHHHHHHHHHHS---HHHHHHHHHHHHHHHHHHHHHSBTTEEEE--GGGGG-HHHHHHHHHHTTT-HHHHHHHHHHHTTBPPS----------------------------------SSGGGTHHHHHHHHHHHHHHHHHHHHHHHHHHHHHHHHHHHHHHHHHHHHHHHHHHHHHHHHHHHHHHHHHHHHHHHHHHHHHHHHHHHHHHHHHHHHHHHHHHHHHHHHHHHHHHHHHHHHHHHHHHHHHHHHHHHHHHHHHHHHHHHHHHHHHHHHHHHHHHHHHHHHHHHHHHHHHHHHHHHHHHHHHHHHHHHHHHHHHHHHHHHHHHHHHHHHHHHHHHHHHHHHHHHHHHHHHHTTGGGTTHHHHTTGGGGGTTSSGGGTTSGGGTTS-TTGGGGGGSTTSHHHHHHHHHHHHHHHHHHHHHHHHHHHHHHHHHHHHHHHHHHHHHHHHHHHHHHHHHHHHHHHHHHHHHHHHHHHHHHHHHHHHHHHHHHHHHHHHHHHHHHHHHHHHHHHHHHHHHTT-S--EEEEEEEEEEEEEETTEEEEEEEEEEEEESS-EEEEEEEEEEEETTEEEEEEEPPBTTB---SSS----EE-SS-EEEEE-GGGGGG-HHHHHS-HHHHHHHHHHHHHHHHHHHTT--EE-GGGTTS-GGGGHHHHHHHHHHHH-TTTTSGGGTTTS-----------------------------------------SS--EE-SEEEEEEEEEETTEEEEEEEEEEEEETTEEEEEEEEEEEEES--SS---S-EEEEEE-BTTB-SSS-GGG-EEETTEEEEEEEESSS--HHHHHHHHTS-HHHHHHHHHHHHHHHHHGGG-B-TT---SS-HHHHHHHHHHHHHHHHHHSPPPPPS--